Protein AF-0000000078683415 (afdb_homodimer)

Sequence (882 aa):
EMSQSQQKCIANFALLCCLAVLVALIFSSINIWGDVEDDVTEENCSTDCRMELVENIPDHLSFHADSRPHLPLSAGFHTLLDQARYSVEVVSPVWDLNAWDVEAKQQGQLLFQRLLRLASRGVKLKIVSGLTNSAELRTLAEHDADIHFVNMTALTRGGLHSSFWIVDRRHVYIGSADMDWRSLSKRKELGVTVFNCSCLALDLHRVFLFYWQLHDKDYIPSIWSKRVTALYGRHDGLELQLNSSQAVAYVSTSPELFCPKYRTKDLDAIHQVIQGAKTFIFISVTDYLPLLSWPYRGSTVTRYWSPIDEMIREAAVLRGIRVRLLISFWRKTHPLTFNFVTSLTSLCTQLINCSIEVRFFSHKEHSDHLQHRLNHNKYMVTDNAFYIGNHNWVGSDFAISAGVGLVVQMKNSVPKGAATILEHVRAAFERDWRSRYAKSLEMSQSQQKCIANFALLCCLAVLVALIFSSINIWGDVEDDVTEENCSTDCRMELVENIPDHLSFHADSRPHLPLSAGFHTLLDQARYSVEVVSPVWDLNAWDVEAKQQGQLLFQRLLRLASRGVKLKIVSGLTNSAELRTLAEHDADIHFVNMTALTRGGLHSSFWIVDRRHVYIGSADMDWRSLSKRKELGVTVFNCSCLALDLHRVFLFYWQLHDKDYIPSIWSKRVTALYGRHDGLELQLNSSQAVAYVSTSPELFCPKYRTKDLDAIHQVIQGAKTFIFISVTDYLPLLSWPYRGSTVTRYWSPIDEMIREAAVLRGIRVRLLISFWRKTHPLTFNFVTSLTSLCTQLINCSIEVRFFSHKEHSDHLQHRLNHNKYMVTDNAFYIGNHNWVGSDFAISAGVGLVVQMKNSVPKGAATILEHVRAAFERDWRSRYAKSL

Secondary structure (DSSP, 8-state):
-HHHHHHHHHHHHHHHHHHHHHHHHHHHH---------S--TTT---EEEEEEEEE--TT----TT----EEHHHHHHHHHHH-SSEEEEE-S-EE---SSHHHHHHHHHHHHHHHTTGGGT-EEEEEEES---HHHHHHHHTT-EEEEE-HHHHHS--B---EEEETTTEEEEES--EEHHHHHTSBEEEEEEES-HHHHHHHHHHHHHHHHTTT-SS--SS--GGGS-S--SSS-EEEEETTEEEEEEEEEESGGG--TTPEEHHHHHHHHHHH-SSEEEEEES-EE-EEEEEETTEEEEEE--HHHHHHHHHHHHH--EEEEEEE--TT--THHHHHHHHHHHTTTT-TT-EEEEEEE----SSS-GGG--B---EEEESSEEEEES--EEHHHHHHSBEEEEEEEE-S---SSSPPHHHHHHHHHHHHHHSTTEE--/-HHHHHHHHHHHHHHHHHHHHHHHHHHHH---------S--TTT---EEEEEEEEE--TT----TTPPP-EEHHHHHHHHHHH-SSEEEEE-S-EE---SSHHHHHHHHHHHHHHHTTGGGT-EEEEEEES---HHHHHHHHTT-EEEEE-HHHHHS--B---EEEETTTEEEEES--EEHHHHHTSBEEEEEEES-HHHHHHHHHHHHHHHHTTT-SS--SS--GGGS-S--SSS-EEEEETTEEEEEEEEEESGGG--TTPEEHHHHHHHHHHH-SSEEEEEES-EE-EEEEEETTEEEEEE--HHHHHHHHHHHHH--EEEEEEE--TT--THHHHHHHHHHHTTTT-TT-EEEEEEE----SSS-GGG--B---EEEESSEEEEES--EEHHHHHHSBEEEEEEEE-S---SSSPPHHHHHHHHHHHHHHSTTEE--

InterPro domains:
  IPR001736 Phospholipase D/Transphosphatidylase [PS50035] (156-183)
  IPR001736 Phospholipase D/Transphosphatidylase [PS50035] (371-397)
  IPR001736 Phospholipase D/Transphosphatidylase [SM00155] (156-183)
  IPR001736 Phospholipase D/Transphosphatidylase [SM00155] (371-397)
  IPR032803 PLD3/4-like, PLD-like domain [PF13918] (183-362)
  IPR050874 Diverse function phospholipase D-related protein [PTHR10185] (5-441)

Nearest PDB structures (foldseek):
  8v5t-assembly2_B  TM=9.245E-01  e=2.933E-50  Homo sapiens
  8q1x-assembly1_A  TM=9.276E-01  e=4.994E-50  Homo sapiens
  8v05-assembly1_A-2  TM=9.082E-01  e=2.764E-50  Mus musculus
  8q1x-assembly1_B  TM=9.225E-01  e=2.616E-49  Homo sapiens
  8v08-assembly1_A  TM=9.409E-01  e=1.167E-44  Homo sapiens

Foldseek 3Di:
DVVVVVVVVVVVVVVVVVVVVVVVVVVLVPPPPPPVADPDDLVPAAQAKEKFKEKADAPVDDFPPPFPDHHHPLNLLVVLLVVAQAEKEKEFADAALQDPDVVLNPSSVVSLVSLLCCVVNNYAYEYEYEDDDDPSVVSSVVSRHHYFYAHLCLEFNAGALATKMAGSLAKMKGWQDGSHSLRRHQEIIIIMIMGRGNNQSQQVVLLSVLSRVNGPHNYQDPDDRPSNAGPADDVRFDWHNYPPFTKTKHKAKDDPSSAPHRHHAPLVLLLSQLVPFQAAKEWEAAAAAQKAWGDDPNDIDIDGHCSVVVSLQCCQQVRLHAYEYEYEDAPPHDPCRVVSLVVSQCSCPPPPSGHYAYWYFADPDDDDPRPSYTHHGGKMAHPFKIKHKHDGNYPNCRHRYIMMMMIMGTDPPDPPDDDGSSNSVVSVRVSRCPDPRIGGD/DVVVVVVVVVVVVVVVVVVVVVVVVVVLVPPPPPPVADPDDLVPAAQAKEKFKEKADAPVDDFPPPFPDHHHPLVLLVVLLVVAQAEKEKEFADAALQDPDVVLNVSSVVSLVSLLCCVVNNYAYEYEYEDDDDPSVVSSVVSRHHYFYAHLCLEFNAGALATKMAGSLAKMKGWQDGSHSLRRHQEIIIIMIMGRGNNQSQQVVLLSVLSRVNGPHNYQDPDDRPSNAGPADDVRFDWHNYPPFTKTKHKAKDDPSSAPHRHHAPLNLLLSQLVPFQAAKEWEAAAAAQKAWGDDPNDIDIDGHCSVVVSLQCCQQVRLHAYEYEYEDAPPHDPCRVVSLVVSQCSCVPPDSGHYAYWYFADPDDDDPRHSYTHHGGKMAHPFKIKHKHDGNYPNCRHRYIMMMMIMGTDPPDPPDDDGSSNSVVSVRVSRCPGPRIGGD

Organism: Tetraodon nigroviridis (NCBI:txid99883)

Solvent-accessible surface area (backbone atoms only — not comparable to full-atom values): 44841 Å² total; per-residue (Å²): 115,70,68,61,50,51,50,48,50,50,48,49,49,49,49,47,52,49,47,51,49,48,48,52,51,45,56,69,61,50,73,66,74,70,65,84,66,73,91,66,41,92,87,68,38,38,44,63,24,41,64,42,64,24,31,20,72,24,84,86,62,80,68,70,81,85,56,70,89,70,43,44,37,62,56,52,54,51,52,49,57,70,66,46,63,50,30,38,39,38,36,24,48,45,58,44,28,74,48,89,52,74,86,50,16,54,62,18,39,52,52,48,51,54,60,53,46,29,48,82,68,60,21,45,40,37,36,41,28,33,84,69,91,36,70,56,57,54,53,34,41,76,48,69,31,48,75,37,38,33,42,31,51,63,58,54,66,30,43,52,45,29,22,36,38,34,29,58,48,21,24,34,36,45,19,36,45,46,45,31,17,48,35,61,38,38,18,29,22,39,34,36,39,34,39,51,22,20,47,60,22,47,41,52,44,16,54,49,48,47,54,54,69,34,39,86,37,63,67,75,78,91,73,77,62,77,72,40,38,42,77,30,14,88,90,49,46,41,72,30,38,46,65,83,29,45,30,36,33,34,54,22,23,21,14,73,93,62,35,48,62,66,35,27,39,37,68,58,51,52,48,50,54,60,70,66,36,75,55,30,43,39,35,35,24,33,44,59,36,58,35,30,60,46,82,50,94,96,39,78,46,75,45,73,34,50,69,68,59,49,51,52,49,32,40,16,70,76,64,42,20,36,32,40,39,41,30,29,54,56,94,80,54,59,77,61,34,59,22,54,51,44,16,57,37,37,41,32,56,94,40,82,67,29,38,53,46,62,30,34,37,39,72,76,73,86,65,88,77,64,79,54,60,40,50,44,30,20,37,36,35,40,77,49,33,35,38,41,20,34,48,45,58,28,31,34,43,53,64,31,9,33,29,41,29,39,39,41,34,56,44,90,58,69,62,98,70,77,83,48,70,66,52,51,54,46,49,54,49,51,53,51,60,70,31,92,40,31,40,68,128,115,68,67,62,50,50,52,47,50,49,47,48,48,48,49,48,50,49,47,51,51,46,46,52,49,45,56,67,62,52,72,68,74,69,65,83,66,73,89,67,42,92,88,67,38,38,45,63,23,41,64,44,65,23,32,20,72,23,84,86,63,80,68,70,82,86,54,70,86,71,42,46,37,64,56,51,54,50,54,50,57,70,67,46,63,51,30,38,40,37,36,23,49,44,58,45,29,71,46,89,53,74,87,49,17,54,62,18,40,51,52,49,51,54,61,53,46,30,46,82,68,60,22,44,38,38,37,39,29,32,83,69,92,36,71,57,57,54,53,34,41,75,49,68,31,48,75,34,37,34,42,33,52,63,58,56,65,30,46,52,46,30,22,38,38,35,29,57,49,21,24,34,36,46,20,34,44,44,46,32,17,46,36,62,38,37,18,28,21,38,34,37,38,35,40,52,22,19,47,60,22,48,41,52,45,16,54,50,50,49,54,54,69,34,40,87,36,63,65,78,78,92,72,77,61,77,72,40,37,42,77,30,15,88,90,48,49,41,71,29,38,45,64,84,28,44,32,36,33,34,52,23,24,21,14,72,93,62,38,48,63,66,35,26,40,37,67,57,50,51,48,49,54,59,69,67,37,74,55,31,42,40,36,35,26,34,44,59,37,59,35,30,61,44,81,50,94,95,38,76,45,74,44,74,33,50,69,68,59,49,52,52,49,33,39,16,69,77,63,42,20,36,34,40,38,38,29,31,55,56,94,80,53,58,77,62,33,58,23,54,51,44,15,56,38,36,41,32,56,95,38,82,68,28,40,53,46,62,31,33,36,39,72,77,72,86,66,88,76,65,78,53,61,40,49,45,30,19,36,35,35,40,77,48,33,36,38,41,21,33,49,45,58,28,31,34,43,53,62,32,10,33,28,42,28,40,40,42,35,57,46,90,58,71,61,97,71,76,82,48,69,67,53,52,54,46,47,53,48,51,52,52,58,70,31,92,40,31,39,69,129

pLDDT: mean 89.01, std 15.54, range [34.66, 98.94]

Structure (mmCIF, N/CA/C/O backbone):
data_AF-0000000078683415-model_v1
#
loop_
_entity.id
_entity.type
_entity.pdbx_description
1 polymer 'Phospholipase D family member 5'
#
loop_
_atom_site.group_PDB
_atom_site.id
_atom_site.type_symbol
_atom_site.label_atom_id
_atom_site.label_alt_id
_atom_site.label_comp_id
_atom_site.label_asym_id
_atom_site.label_entity_id
_atom_site.label_seq_id
_atom_site.pdbx_PDB_ins_code
_atom_site.Cartn_x
_atom_site.Cartn_y
_atom_site.Cartn_z
_atom_site.occupancy
_atom_site.B_iso_or_equiv
_atom_site.auth_seq_id
_atom_site.auth_comp_id
_atom_site.auth_asym_id
_atom_site.auth_atom_id
_atom_site.pdbx_PDB_model_num
ATOM 1 N N . GLU A 1 1 ? 38.125 -17.031 50.031 1 45.41 1 GLU A N 1
ATOM 2 C CA . GLU A 1 1 ? 38.188 -15.586 50.219 1 45.41 1 GLU A CA 1
ATOM 3 C C . GLU A 1 1 ? 37.969 -14.867 48.875 1 45.41 1 GLU A C 1
ATOM 5 O O . GLU A 1 1 ? 37.312 -13.836 48.844 1 45.41 1 GLU A O 1
ATOM 10 N N . MET A 1 2 ? 38.375 -15.5 47.781 1 55.16 2 MET A N 1
ATOM 11 C CA . MET A 1 2 ? 38.344 -14.891 46.469 1 55.16 2 MET A CA 1
ATOM 12 C C . MET A 1 2 ? 36.938 -14.961 45.875 1 55.16 2 MET A C 1
ATOM 14 O O . MET A 1 2 ? 36.5 -14.047 45.156 1 55.16 2 MET A O 1
ATOM 18 N N . SER A 1 3 ? 36.156 -16 46.312 1 60.22 3 SER A N 1
ATOM 19 C CA . SER A 1 3 ? 34.812 -16.203 45.75 1 60.22 3 SER A CA 1
ATOM 20 C C . SER A 1 3 ? 33.812 -15.234 46.406 1 60.22 3 SER A C 1
ATOM 22 O O . SER A 1 3 ? 32.938 -14.711 45.719 1 60.22 3 SER A O 1
ATOM 24 N N . GLN A 1 4 ? 34.094 -14.906 47.625 1 60.31 4 GLN A N 1
ATOM 25 C CA . GLN A 1 4 ? 33.188 -14 48.344 1 60.31 4 GLN A CA 1
ATOM 26 C C . GLN A 1 4 ? 33.438 -12.555 47.906 1 60.31 4 GLN A C 1
ATOM 28 O O . GLN A 1 4 ? 32.469 -11.781 47.781 1 60.31 4 GLN A O 1
ATOM 33 N N . SER A 1 5 ? 34.688 -12.281 47.5 1 60.47 5 SER A N 1
ATOM 34 C CA . SER A 1 5 ? 35.031 -10.938 47.062 1 60.47 5 SER A CA 1
ATOM 35 C C . SER A 1 5 ? 34.438 -10.641 45.688 1 60.47 5 SER A C 1
ATOM 37 O O . SER A 1 5 ? 33.969 -9.531 45.438 1 60.47 5 SER A O 1
ATOM 39 N N . GLN A 1 6 ? 34.406 -11.734 44.906 1 60.62 6 GLN A N 1
ATOM 40 C CA . GLN A 1 6 ? 33.875 -11.555 43.562 1 60.62 6 GLN A CA 1
ATOM 41 C C . GLN A 1 6 ? 32.375 -11.352 43.594 1 60.62 6 GLN A C 1
ATOM 43 O O . GLN A 1 6 ? 31.828 -10.508 42.875 1 60.62 6 GLN A O 1
ATOM 48 N N . GLN A 1 7 ? 31.766 -12.031 44.562 1 59.84 7 GLN A N 1
ATOM 49 C CA . GLN A 1 7 ? 30.328 -11.898 44.688 1 59.84 7 GLN A CA 1
ATOM 50 C C . GLN A 1 7 ? 29.938 -10.523 45.219 1 59.84 7 GLN A C 1
ATOM 52 O O . GLN A 1 7 ? 28.938 -9.938 44.812 1 59.84 7 GLN A O 1
ATOM 57 N N . LYS A 1 8 ? 30.734 -9.984 46 1 62.97 8 LYS A N 1
ATOM 58 C CA . LYS A 1 8 ? 30.5 -8.664 46.562 1 62.97 8 LYS A CA 1
ATOM 59 C C . LYS A 1 8 ? 30.766 -7.566 45.562 1 62.97 8 LYS A C 1
ATOM 61 O O . LYS A 1 8 ? 30.031 -6.582 45.5 1 62.97 8 LYS A O 1
ATOM 66 N N . CYS A 1 9 ? 31.766 -7.852 44.719 1 60.22 9 CYS A N 1
ATOM 67 C CA . CYS A 1 9 ? 32.062 -6.902 43.625 1 60.22 9 CYS A CA 1
ATOM 68 C C . CYS A 1 9 ? 30.938 -6.871 42.625 1 60.22 9 CYS A C 1
ATOM 70 O O . CYS A 1 9 ? 30.547 -5.801 42.125 1 60.22 9 CYS A O 1
ATOM 72 N N . ILE A 1 10 ? 30.344 -8.039 42.406 1 61 10 ILE A N 1
ATOM 73 C CA . ILE A 1 10 ? 29.25 -8.117 41.438 1 61 10 ILE A CA 1
ATOM 74 C C . ILE A 1 10 ? 28 -7.5 42.062 1 61 10 ILE A C 1
ATOM 76 O O . ILE A 1 10 ? 27.281 -6.754 41.375 1 61 10 ILE A O 1
ATOM 80 N N . ALA A 1 11 ? 27.859 -7.668 43.344 1 64.75 11 ALA A N 1
ATOM 81 C CA . ALA A 1 11 ? 26.688 -7.109 44.031 1 64.75 11 ALA A CA 1
ATOM 82 C C . ALA A 1 11 ? 26.797 -5.59 44.125 1 64.75 11 ALA A C 1
ATOM 84 O O . ALA A 1 11 ? 25.812 -4.875 43.938 1 64.75 11 ALA A O 1
ATOM 85 N N . ASN A 1 12 ? 27.984 -5.191 44.375 1 64.31 12 ASN A N 1
ATOM 86 C CA . ASN A 1 12 ? 28.203 -3.752 44.438 1 64.31 12 ASN A CA 1
ATOM 87 C C . ASN A 1 12 ? 28.094 -3.109 43.062 1 64.31 12 ASN A C 1
ATOM 89 O O . ASN A 1 12 ? 27.547 -2.014 42.938 1 64.31 12 ASN A O 1
ATOM 93 N N . PHE A 1 13 ? 28.562 -3.854 42.125 1 64.12 13 PHE A N 1
ATOM 94 C CA . PHE A 1 13 ? 28.438 -3.355 40.75 1 64.12 13 PHE A CA 1
ATOM 95 C C . PHE A 1 13 ? 26.984 -3.352 40.312 1 64.12 13 PHE A C 1
ATOM 97 O O . PHE A 1 13 ? 26.531 -2.412 39.656 1 64.12 13 PHE A O 1
ATOM 104 N N . ALA A 1 14 ? 26.266 -4.367 40.75 1 64.31 14 ALA A N 1
ATOM 105 C CA . ALA A 1 14 ? 24.828 -4.41 40.469 1 64.31 14 ALA A CA 1
ATOM 106 C C . ALA A 1 14 ? 24.094 -3.297 41.188 1 64.31 14 ALA A C 1
ATOM 108 O O . ALA A 1 14 ? 23.203 -2.65 40.625 1 64.31 14 ALA A O 1
ATOM 109 N N . LEU A 1 15 ? 24.562 -3.072 42.406 1 64.06 15 LEU A N 1
ATOM 110 C CA . LEU A 1 15 ? 23.953 -2.01 43.219 1 64.06 15 LEU A CA 1
ATOM 111 C C . LEU A 1 15 ? 24.297 -0.639 42.625 1 64.06 15 LEU A C 1
ATOM 113 O O . LEU A 1 15 ? 23.453 0.249 42.594 1 64.06 15 LEU A O 1
ATOM 117 N N . LEU A 1 16 ? 25.453 -0.543 42.125 1 62.69 16 LEU A N 1
ATOM 118 C CA . LEU A 1 16 ? 25.875 0.704 41.469 1 62.69 16 LEU A CA 1
ATOM 119 C C . LEU A 1 16 ? 25.156 0.899 40.156 1 62.69 16 LEU A C 1
ATOM 121 O O . LEU A 1 16 ? 24.766 2.016 39.812 1 62.69 16 LEU A O 1
ATOM 125 N N . CYS A 1 17 ? 24.969 -0.184 39.469 1 61.31 17 CYS A N 1
ATOM 126 C CA . CYS A 1 17 ? 24.219 -0.103 38.219 1 61.31 17 CYS A CA 1
ATOM 127 C C . CYS A 1 17 ? 22.75 0.197 38.469 1 61.31 17 CYS A C 1
ATOM 129 O O . CYS A 1 17 ? 22.141 1.005 37.781 1 61.31 17 CYS A O 1
ATOM 131 N N . CYS A 1 18 ? 22.219 -0.317 39.531 1 61.03 18 CYS A N 1
ATOM 132 C CA . CYS A 1 18 ? 20.844 -0.033 39.938 1 61.03 18 CYS A CA 1
ATOM 133 C C . CYS A 1 18 ? 20.719 1.398 40.438 1 61.03 18 CYS A C 1
ATOM 135 O O . CYS A 1 18 ? 19.719 2.074 40.156 1 61.03 18 CYS A O 1
ATOM 137 N N . LEU A 1 19 ? 21.688 1.895 41.125 1 59.16 19 LEU A N 1
ATOM 138 C CA . LEU A 1 19 ? 21.688 3.275 41.594 1 59.16 19 LEU A CA 1
ATOM 139 C C . LEU A 1 19 ? 21.859 4.246 40.438 1 59.16 19 LEU A C 1
ATOM 141 O O . LEU A 1 19 ? 21.219 5.297 40.375 1 59.16 19 LEU A O 1
ATOM 145 N N . ALA A 1 20 ? 22.703 3.895 39.5 1 57.56 20 ALA A N 1
ATOM 146 C CA . ALA A 1 20 ? 22.859 4.73 38.312 1 57.56 20 ALA A CA 1
ATOM 147 C C . ALA A 1 20 ? 21.578 4.77 37.469 1 57.56 20 ALA A C 1
ATOM 149 O O . ALA A 1 20 ? 21.188 5.828 36.969 1 57.56 20 ALA A O 1
ATOM 150 N N . VAL A 1 21 ? 20.875 3.66 37.406 1 58.16 21 VAL A N 1
ATOM 151 C CA . VAL A 1 21 ? 19.578 3.613 36.75 1 58.16 21 VAL A CA 1
ATOM 152 C C . VAL A 1 21 ? 18.562 4.41 37.531 1 58.16 21 VAL A C 1
ATOM 154 O O . VAL A 1 21 ? 17.75 5.156 36.969 1 58.16 21 VAL A O 1
ATOM 157 N N . LEU A 1 22 ? 18.609 4.34 38.812 1 55.78 22 LEU A N 1
ATOM 158 C CA . LEU A 1 22 ? 17.703 5.09 39.688 1 55.78 22 LEU A CA 1
ATOM 159 C C . LEU A 1 22 ? 18 6.586 39.594 1 55.78 22 LEU A C 1
ATOM 161 O O . LEU A 1 22 ? 17.062 7.398 39.531 1 55.78 22 LEU A O 1
ATOM 165 N N . VAL A 1 23 ? 19.234 6.961 39.656 1 53.22 23 VAL A N 1
ATOM 166 C CA . VAL A 1 23 ? 19.609 8.367 39.531 1 53.22 23 VAL A CA 1
ATOM 167 C C . VAL A 1 23 ? 19.219 8.875 38.156 1 53.22 23 VAL A C 1
ATOM 169 O O . VAL A 1 23 ? 18.688 9.977 38 1 53.22 23 VAL A O 1
ATOM 172 N N . ALA A 1 24 ? 19.453 8.07 37.125 1 51.38 24 ALA A N 1
ATOM 173 C CA . ALA A 1 24 ? 19.047 8.438 35.75 1 51.38 24 ALA A CA 1
ATOM 174 C C . ALA A 1 24 ? 17.531 8.57 35.656 1 51.38 24 ALA A C 1
ATOM 176 O O . ALA A 1 24 ? 17.016 9.492 35 1 51.38 24 ALA A O 1
ATOM 177 N N . LEU A 1 25 ? 16.844 7.707 36.375 1 49.69 25 LEU A N 1
ATOM 178 C CA . LEU A 1 25 ? 15.398 7.805 36.438 1 49.69 25 LEU A CA 1
ATOM 179 C C . LEU A 1 25 ? 14.977 9.023 37.25 1 49.69 25 LEU A C 1
ATOM 181 O O . LEU A 1 25 ? 14.016 9.711 36.906 1 49.69 25 LEU A O 1
ATOM 185 N N . ILE A 1 26 ? 15.688 9.266 38.375 1 46.5 26 ILE A N 1
ATOM 186 C CA . ILE A 1 26 ? 15.391 10.422 39.188 1 46.5 26 ILE A CA 1
ATOM 187 C C . ILE A 1 26 ? 15.727 11.711 38.438 1 46.5 26 ILE A C 1
ATOM 189 O O . ILE A 1 26 ? 14.945 12.664 38.469 1 46.5 26 ILE A O 1
ATOM 193 N N . PHE A 1 27 ? 16.922 11.758 37.906 1 42.75 27 PHE A N 1
ATOM 194 C CA . PHE A 1 27 ? 17.281 12.945 37.156 1 42.75 27 PHE A CA 1
ATOM 195 C C . PHE A 1 27 ? 16.375 13.109 35.938 1 42.75 27 PHE A C 1
ATOM 197 O O . PHE A 1 27 ? 16.078 14.227 35.531 1 42.75 27 PHE A O 1
ATOM 204 N N . SER A 1 28 ? 15.984 12.023 35.344 1 42.22 28 SER A N 1
ATOM 205 C CA . SER A 1 28 ? 14.992 12.141 34.281 1 42.22 28 SER A CA 1
ATOM 206 C C . SER A 1 28 ? 13.664 12.664 34.812 1 42.22 28 SER A C 1
ATOM 208 O O . SER A 1 28 ? 12.898 13.297 34.094 1 42.22 28 SER A O 1
ATOM 210 N N . SER A 1 29 ? 13.367 12.289 36.062 1 41.09 29 SER A N 1
ATOM 211 C CA . SER A 1 29 ? 12.133 12.789 36.656 1 41.09 29 SER A CA 1
ATOM 212 C C . SER A 1 29 ? 12.305 14.203 37.188 1 41.09 29 SER A C 1
ATOM 214 O O . SER A 1 29 ? 11.32 14.883 37.5 1 41.09 29 SER A O 1
ATOM 216 N N . ILE A 1 30 ? 13.469 14.531 37.688 1 37.03 30 ILE A N 1
ATOM 217 C CA . ILE A 1 30 ? 13.617 15.859 38.281 1 37.03 30 ILE A CA 1
ATOM 218 C C . ILE A 1 30 ? 13.562 16.922 37.188 1 37.03 30 ILE A C 1
ATOM 220 O O . ILE A 1 30 ? 14.414 16.938 36.281 1 37.03 30 ILE A O 1
ATOM 224 N N . ASN A 1 31 ? 12.461 17.391 36.875 1 36.84 31 ASN A N 1
ATOM 225 C CA . ASN A 1 31 ? 12.211 18.656 36.188 1 36.84 31 ASN A CA 1
ATOM 226 C C . ASN A 1 31 ? 13.031 19.797 36.812 1 36.84 31 ASN A C 1
ATOM 228 O O . ASN A 1 31 ? 12.578 20.469 37.719 1 36.84 31 ASN A O 1
ATOM 232 N N . ILE A 1 32 ? 14.305 19.734 37.031 1 34.66 32 ILE A N 1
ATOM 233 C CA . ILE A 1 32 ? 15.062 20.844 37.594 1 34.66 32 ILE A CA 1
ATOM 234 C C . ILE A 1 32 ? 14.781 22.125 36.812 1 34.66 32 ILE A C 1
ATOM 236 O O . ILE A 1 32 ? 15.336 23.172 37.125 1 34.66 32 ILE A O 1
ATOM 240 N N . TRP A 1 33 ? 14.617 21.953 35.5 1 36.22 33 TRP A N 1
ATOM 241 C CA . TRP A 1 33 ? 14.484 23.297 34.938 1 36.22 33 TRP A CA 1
ATOM 242 C C . TRP A 1 33 ? 13.344 24.062 35.625 1 36.22 33 TRP A C 1
ATOM 244 O O . TRP A 1 33 ? 12.203 23.594 35.656 1 36.22 33 TRP A O 1
ATOM 254 N N . GLY A 1 34 ? 13.578 24.719 36.781 1 36.75 34 GLY A N 1
ATOM 255 C CA . GLY A 1 34 ? 12.828 25.797 37.406 1 36.75 34 GLY A CA 1
ATOM 256 C C . GLY A 1 34 ? 12.094 26.672 36.406 1 36.75 34 GLY A C 1
ATOM 257 O O . GLY A 1 34 ? 12.07 27.891 36.531 1 36.75 34 GLY A O 1
ATOM 258 N N . ASP A 1 35 ? 12 26.297 35.156 1 40.69 35 ASP A N 1
ATOM 259 C CA . ASP A 1 35 ? 11.258 27.344 34.438 1 40.69 35 ASP A CA 1
ATOM 260 C C . ASP A 1 35 ? 9.977 27.688 35.188 1 40.69 35 ASP A C 1
ATOM 262 O O . ASP A 1 35 ? 9.25 26.812 35.656 1 40.69 35 ASP A O 1
ATOM 266 N N . VAL A 1 36 ? 9.953 28.703 35.938 1 42 36 VAL A N 1
ATOM 267 C CA . VAL A 1 36 ? 8.742 29.359 36.406 1 42 36 VAL A CA 1
ATOM 268 C C . VAL A 1 36 ? 7.562 29 35.5 1 42 36 VAL A C 1
ATOM 270 O O . VAL A 1 36 ? 7.039 29.859 34.781 1 42 36 VAL A O 1
ATOM 273 N N . GLU A 1 37 ? 7.633 28.109 34.562 1 45.75 37 GLU A N 1
ATOM 274 C CA . GLU A 1 37 ? 6.504 27.984 33.656 1 45.75 37 GLU A CA 1
ATOM 275 C C . GLU A 1 37 ? 5.199 27.766 34.406 1 45.75 37 GLU A C 1
ATOM 277 O O . GLU A 1 37 ? 5.203 27.266 35.531 1 45.75 37 GLU A O 1
ATOM 282 N N . ASP A 1 38 ? 4.047 28.141 33.688 1 53.72 38 ASP A N 1
ATOM 283 C CA . ASP A 1 38 ? 2.602 28.266 33.844 1 53.72 38 ASP A CA 1
ATOM 284 C C . ASP A 1 38 ? 2.008 27 34.438 1 53.72 38 ASP A C 1
ATOM 286 O O . ASP A 1 38 ? 2.516 25.891 34.188 1 53.72 38 ASP A O 1
ATOM 290 N N . ASP A 1 39 ? 1.313 27.172 35.469 1 71.62 39 ASP A N 1
ATOM 291 C CA . ASP A 1 39 ? 0.393 26.453 36.344 1 71.62 39 ASP A CA 1
ATOM 292 C C . ASP A 1 39 ? -0.544 25.562 35.562 1 71.62 39 ASP A C 1
ATOM 294 O O . ASP A 1 39 ? -1.568 25.109 36.062 1 71.62 39 ASP A O 1
ATOM 298 N N . VAL A 1 40 ? -0.24 25.484 34.188 1 84.38 40 VAL A N 1
ATOM 299 C CA . VAL A 1 40 ? -1.185 24.641 33.469 1 84.38 40 VAL A CA 1
ATOM 300 C C . VAL A 1 40 ? -0.715 23.188 33.5 1 84.38 40 VAL A C 1
ATOM 302 O O . VAL A 1 40 ? 0.435 22.891 33.156 1 84.38 40 VAL A O 1
ATOM 305 N N . THR A 1 41 ? -1.5 22.328 34 1 87.69 41 THR A N 1
ATOM 306 C CA . THR A 1 41 ? -1.243 20.906 34.062 1 87.69 41 THR A CA 1
ATOM 307 C C . THR A 1 41 ? -2.365 20.109 33.406 1 87.69 41 THR A C 1
ATOM 309 O O . THR A 1 41 ? -3.355 20.703 32.938 1 87.69 41 THR A O 1
ATOM 312 N N . GLU A 1 42 ? -2.156 18.859 33.281 1 89.25 42 GLU A N 1
ATOM 313 C CA . GLU A 1 42 ? -3.16 17.984 32.688 1 89.25 42 GLU A CA 1
ATOM 314 C C . GLU A 1 42 ? -4.461 18.016 33.5 1 89.25 42 GLU A C 1
ATOM 316 O O . GLU A 1 42 ? -5.547 17.859 32.938 1 89.25 42 GLU A O 1
ATOM 321 N N . GLU A 1 43 ? -4.348 18.312 34.75 1 89.62 43 GLU A N 1
ATOM 322 C CA . GLU A 1 43 ? -5.492 18.25 35.625 1 89.62 43 GLU A CA 1
ATOM 323 C C . GLU A 1 43 ? -6.285 19.562 35.594 1 89.62 43 GLU A C 1
ATOM 325 O O . GLU A 1 43 ? -7.496 19.562 35.844 1 89.62 43 GLU A O 1
ATOM 330 N N . ASN A 1 44 ? -5.625 20.641 35.25 1 92.31 44 ASN A N 1
ATOM 331 C CA . ASN A 1 44 ? -6.309 21.922 35.344 1 92.31 44 ASN A CA 1
ATOM 332 C C . ASN A 1 44 ? -6.406 22.625 34 1 92.31 44 ASN A C 1
ATOM 334 O O . ASN A 1 44 ? -6.762 23.797 33.906 1 92.31 44 ASN A O 1
ATOM 338 N N . CYS A 1 45 ? -6.117 21.922 32.969 1 94 45 CYS A N 1
ATOM 339 C CA . CYS A 1 45 ? -6.148 22.547 31.656 1 94 45 CYS A CA 1
ATOM 340 C C . CYS A 1 45 ? -7.582 22.781 31.203 1 94 45 CYS A C 1
ATOM 342 O O . CYS A 1 45 ? -8.508 22.125 31.688 1 94 45 CYS A O 1
ATOM 344 N N . SER A 1 46 ? -7.699 23.766 30.297 1 95.44 46 SER A N 1
ATOM 345 C CA . SER A 1 46 ? -9.016 24.172 29.828 1 95.44 46 SER A CA 1
ATOM 346 C C . SER A 1 46 ? -9.352 23.484 28.5 1 95.44 46 SER A C 1
ATOM 348 O O . SER A 1 46 ? -8.484 23.312 27.641 1 95.44 46 SER A O 1
ATOM 350 N N . THR A 1 47 ? -10.711 23.125 28.391 1 95.62 47 THR A N 1
ATOM 351 C CA . THR A 1 47 ? -11.203 22.5 27.172 1 95.62 47 THR A CA 1
ATOM 352 C C . THR A 1 47 ? -12.273 23.375 26.516 1 95.62 47 THR A C 1
ATOM 354 O O . THR A 1 47 ? -13 22.922 25.625 1 95.62 47 THR A O 1
ATOM 357 N N . ASP A 1 48 ? -12.453 24.609 27.031 1 96.88 48 ASP A N 1
ATOM 358 C CA . ASP A 1 48 ? -13.312 25.594 26.375 1 96.88 48 ASP A CA 1
ATOM 359 C C . ASP A 1 48 ? -12.508 26.469 25.422 1 96.88 48 ASP A C 1
ATOM 361 O O . ASP A 1 48 ? -11.938 27.484 25.812 1 96.88 48 ASP A O 1
ATOM 365 N N . CYS A 1 49 ? -12.586 26.078 24.172 1 97.75 49 CYS A N 1
ATOM 366 C CA . CYS A 1 49 ? -11.633 26.578 23.203 1 97.75 49 CYS A CA 1
ATOM 367 C C . CYS A 1 49 ? -12.32 27.469 22.172 1 97.75 49 CYS A C 1
ATOM 369 O O . CYS A 1 49 ? -13.469 27.234 21.812 1 97.75 49 CYS A O 1
ATOM 371 N N . ARG A 1 50 ? -11.656 28.484 21.781 1 97.19 50 ARG A N 1
ATOM 372 C CA . ARG A 1 50 ? -12.062 29.312 20.641 1 97.19 50 ARG A CA 1
ATOM 373 C C . ARG A 1 50 ? -11.109 29.156 19.469 1 97.19 50 ARG A C 1
ATOM 375 O O . ARG A 1 50 ? -9.922 29.453 19.578 1 97.19 50 ARG A O 1
ATOM 382 N N . MET A 1 51 ? -11.656 28.688 18.391 1 96.69 51 MET A N 1
ATOM 383 C CA . MET A 1 51 ? -10.844 28.438 17.203 1 96.69 51 MET A CA 1
ATOM 384 C C . MET A 1 51 ? -11.273 29.328 16.062 1 96.69 51 MET A C 1
ATOM 386 O O . MET A 1 51 ? -12.469 29.562 15.852 1 96.69 51 MET A O 1
ATOM 390 N N . GLU A 1 52 ? -10.289 29.891 15.383 1 96.44 52 GLU A N 1
ATOM 391 C CA . GLU A 1 52 ? -10.539 30.734 14.219 1 96.44 52 GLU A CA 1
ATOM 392 C C . GLU A 1 52 ? -9.68 30.328 13.031 1 96.44 52 GLU A C 1
ATOM 394 O O . GLU A 1 52 ? -8.508 29.984 13.195 1 96.44 52 GLU A O 1
ATOM 399 N N . LEU A 1 53 ? -10.359 30.281 11.891 1 97.12 53 LEU A N 1
ATOM 400 C CA . LEU A 1 53 ? -9.617 30.062 10.648 1 97.12 53 LEU A CA 1
ATOM 401 C C . LEU A 1 53 ? -8.867 31.312 10.227 1 97.12 53 LEU A C 1
ATOM 403 O O . LEU A 1 53 ? -9.438 32.406 10.203 1 97.12 53 LEU A O 1
ATOM 407 N N . VAL A 1 54 ? -7.578 31.188 9.969 1 97.81 54 VAL A N 1
ATOM 408 C CA . VAL A 1 54 ? -6.77 32.312 9.5 1 97.81 54 VAL A CA 1
ATOM 409 C C . VAL A 1 54 ? -6.168 31.984 8.133 1 97.81 54 VAL A C 1
ATOM 411 O O . VAL A 1 54 ? -5.762 30.844 7.887 1 97.81 54 VAL A O 1
ATOM 414 N N . GLU A 1 55 ? -6.203 33 7.227 1 96.62 55 GLU A N 1
ATOM 415 C CA . GLU A 1 55 ? -5.707 32.781 5.867 1 96.62 55 GLU A CA 1
ATOM 416 C C . GLU A 1 55 ? -4.871 33.969 5.402 1 96.62 55 GLU A C 1
ATOM 418 O O . GLU A 1 55 ? -5.094 35.094 5.84 1 96.62 55 GLU A O 1
ATOM 423 N N . ASN A 1 56 ? -3.889 33.656 4.738 1 94.88 56 ASN A N 1
ATOM 424 C CA . ASN A 1 56 ? -3.316 34.688 3.877 1 94.88 56 ASN A CA 1
ATOM 425 C C . ASN A 1 56 ? -3.791 34.562 2.434 1 94.88 56 ASN A C 1
ATOM 427 O O . ASN A 1 56 ? -3.594 33.5 1.814 1 94.88 56 ASN A O 1
ATOM 431 N N . ILE A 1 57 ? -4.473 35.531 1.991 1 91.88 57 ILE A N 1
ATOM 432 C CA . ILE A 1 57 ? -4.91 35.625 0.602 1 91.88 57 ILE A CA 1
ATOM 433 C C . ILE A 1 57 ? -4.25 36.812 -0.081 1 91.88 57 ILE A C 1
ATOM 435 O O . ILE A 1 57 ? -4.559 37.969 0.236 1 91.88 57 ILE A O 1
ATOM 439 N N . PRO A 1 58 ? -3.416 36.531 -0.958 1 87.69 58 PRO A N 1
ATOM 440 C CA . PRO A 1 58 ? -2.727 37.656 -1.608 1 87.69 58 PRO A CA 1
ATOM 441 C C . PRO A 1 58 ? -3.689 38.625 -2.291 1 87.69 58 PRO A C 1
ATOM 443 O O . PRO A 1 58 ? -4.73 38.188 -2.803 1 87.69 58 PRO A O 1
ATOM 446 N N . ASP A 1 59 ? -3.273 39.812 -2.434 1 79.94 59 ASP A N 1
ATOM 447 C CA . ASP A 1 59 ? -4.117 40.906 -2.947 1 79.94 59 ASP A CA 1
ATOM 448 C C . ASP A 1 59 ? -4.484 40.656 -4.41 1 79.94 59 ASP A C 1
ATOM 450 O O . ASP A 1 59 ? -5.543 41.094 -4.867 1 79.94 59 ASP A O 1
ATOM 454 N N . HIS A 1 60 ? -3.639 39.969 -5.078 1 77.69 60 HIS A N 1
ATOM 455 C CA . HIS A 1 60 ? -3.879 39.781 -6.504 1 77.69 60 HIS A CA 1
ATOM 456 C C . HIS A 1 60 ? -4.953 38.75 -6.754 1 77.69 60 HIS A C 1
ATOM 458 O O . HIS A 1 60 ? -5.473 38.625 -7.867 1 77.69 60 HIS A O 1
ATOM 464 N N . LEU A 1 61 ? -5.188 37.969 -5.738 1 81.88 61 LEU A N 1
ATOM 465 C CA . LEU A 1 61 ? -6.246 36.969 -5.871 1 81.88 61 LEU A CA 1
ATOM 466 C C . LEU A 1 61 ? -7.609 37.562 -5.57 1 81.88 61 LEU A C 1
ATOM 468 O O . LEU A 1 61 ? -7.816 38.125 -4.496 1 81.88 61 LEU A O 1
ATOM 472 N N . SER A 1 62 ? -8.477 37.656 -6.57 1 78.5 62 SER A N 1
ATOM 473 C CA . SER A 1 62 ? -9.82 38.188 -6.406 1 78.5 62 SER A CA 1
ATOM 474 C C . SER A 1 62 ? -10.859 37.062 -6.371 1 78.5 62 SER A C 1
ATOM 476 O O . SER A 1 62 ? -10.953 36.281 -7.309 1 78.5 62 SER A O 1
ATOM 478 N N . PHE A 1 63 ? -11.359 36.969 -5.203 1 77.38 63 PHE A N 1
ATOM 479 C CA . PHE A 1 63 ? -12.43 36 -5.09 1 77.38 63 PHE A CA 1
ATOM 480 C C . PHE A 1 63 ? -13.789 36.688 -5.062 1 77.38 63 PHE A C 1
ATOM 482 O O . PHE A 1 63 ? -13.891 37.875 -4.758 1 77.38 63 PHE A O 1
ATOM 489 N N . HIS A 1 64 ? -14.797 36.062 -5.582 1 66.56 64 HIS A N 1
ATOM 490 C CA . HIS A 1 64 ? -16.125 36.656 -5.586 1 66.56 64 HIS A CA 1
ATOM 491 C C . HIS A 1 64 ? -16.547 37.062 -4.18 1 66.56 64 HIS A C 1
ATOM 493 O O . HIS A 1 64 ? -16.141 36.469 -3.197 1 66.56 64 HIS A O 1
ATOM 499 N N . ALA A 1 65 ? -17.141 38.188 -4.098 1 55 65 ALA A N 1
ATOM 500 C CA . ALA A 1 65 ? -17.578 38.969 -2.951 1 55 65 ALA A CA 1
ATOM 501 C C . ALA A 1 65 ? -18.266 38.094 -1.909 1 55 65 ALA A C 1
ATOM 503 O O . ALA A 1 65 ? -18.312 38.438 -0.727 1 55 65 ALA A O 1
ATOM 504 N N . ASP A 1 66 ? -18.922 37.031 -2.27 1 54.06 66 ASP A N 1
ATOM 505 C CA . ASP A 1 66 ? -19.719 36.312 -1.298 1 54.06 66 ASP A CA 1
ATOM 506 C C . ASP A 1 66 ? -18.828 35.5 -0.357 1 54.06 66 ASP A C 1
ATOM 508 O O . ASP A 1 66 ? -19.312 34.625 0.378 1 54.06 66 ASP A O 1
ATOM 512 N N . SER A 1 67 ? -17.531 35.938 -0.457 1 59.41 67 SER A N 1
ATOM 513 C CA . SER A 1 67 ? -16.672 35.062 0.36 1 59.41 67 SER A CA 1
ATOM 514 C C . SER A 1 67 ? -16.656 35.531 1.814 1 59.41 67 SER A C 1
ATOM 516 O O . SER A 1 67 ? -16.719 36.719 2.094 1 59.41 67 SER A O 1
ATOM 518 N N . ARG A 1 68 ? -17.062 34.688 2.729 1 63.53 68 ARG A N 1
ATOM 519 C CA . ARG A 1 68 ? -17.109 34.938 4.168 1 63.53 68 ARG A CA 1
ATOM 520 C C . ARG A 1 68 ? -15.828 35.594 4.652 1 63.53 68 ARG A C 1
ATOM 522 O O . ARG A 1 68 ? -14.75 35.344 4.121 1 63.53 68 ARG A O 1
ATOM 529 N N . PRO A 1 69 ? -16.109 36.469 5.418 1 63.59 69 PRO A N 1
ATOM 530 C CA . PRO A 1 69 ? -14.938 37.125 5.984 1 63.59 69 PRO A CA 1
ATOM 531 C C . PRO A 1 69 ? -13.969 36.125 6.637 1 63.59 69 PRO A C 1
ATOM 533 O O . PRO A 1 69 ? -14.398 35.156 7.242 1 63.59 69 PRO A O 1
ATOM 536 N N . HIS A 1 70 ? -12.742 36.25 6.164 1 77.94 70 HIS A N 1
ATOM 537 C CA . HIS A 1 70 ? -11.711 35.438 6.789 1 77.94 70 HIS A CA 1
ATOM 538 C C . HIS A 1 70 ? -10.781 36.312 7.652 1 77.94 70 HIS A C 1
ATOM 540 O O . HIS A 1 70 ? -10.68 37.5 7.453 1 77.94 70 HIS A O 1
ATOM 546 N N . LEU A 1 71 ? -10.312 35.75 8.664 1 92.12 71 LEU A N 1
ATOM 547 C CA . LEU A 1 71 ? -9.305 36.406 9.492 1 92.12 71 LEU A CA 1
ATOM 548 C C . LEU A 1 71 ? -7.922 36.312 8.844 1 92.12 71 LEU A C 1
ATOM 550 O O . LEU A 1 71 ? -7.453 35.219 8.547 1 92.12 71 LEU A O 1
ATOM 554 N N . PRO A 1 72 ? -7.297 37.469 8.586 1 95.06 72 PRO A N 1
ATOM 555 C CA . PRO A 1 72 ? -5.957 37.406 8 1 95.06 72 PRO A CA 1
ATOM 556 C C . PRO A 1 72 ? -4.957 36.688 8.898 1 95.06 72 PRO A C 1
ATOM 558 O O . PRO A 1 72 ? -4.996 36.844 10.117 1 95.06 72 PRO A O 1
ATOM 561 N N . LEU A 1 73 ? -4.098 36 8.289 1 96.81 73 LEU A N 1
ATOM 562 C CA . LEU A 1 73 ? -3.07 35.219 8.992 1 96.81 73 LEU A CA 1
ATOM 563 C C . LEU A 1 73 ? -2.234 36.156 9.891 1 96.81 73 LEU A C 1
ATOM 565 O O . LEU A 1 73 ? -1.973 35.812 11.047 1 96.81 73 LEU A O 1
ATOM 569 N N . SER A 1 74 ? -1.822 37.344 9.375 1 95.25 74 SER A N 1
ATOM 570 C CA . SER A 1 74 ? -1.024 38.281 10.133 1 95.25 74 SER A CA 1
ATOM 571 C C . SER A 1 74 ? -1.758 38.75 11.391 1 95.25 74 SER A C 1
ATOM 573 O O . SER A 1 74 ? -1.157 38.844 12.469 1 95.25 74 SER A O 1
ATOM 575 N N . ALA A 1 75 ? -3.037 38.969 11.25 1 96.06 75 ALA A N 1
ATOM 576 C CA . ALA A 1 75 ? -3.838 39.344 12.406 1 96.06 75 ALA A CA 1
ATOM 577 C C . ALA A 1 75 ? -3.848 38.25 13.461 1 96.06 75 ALA A C 1
ATOM 579 O O . ALA A 1 75 ? -3.832 38.531 14.664 1 96.06 75 ALA A O 1
ATOM 580 N N . GLY A 1 76 ? -3.916 37.031 13.016 1 97.56 76 GLY A N 1
ATOM 581 C CA . GLY A 1 76 ? -3.854 35.906 13.945 1 97.56 76 GLY A CA 1
ATOM 582 C C . GLY A 1 76 ? -2.572 35.875 14.758 1 97.56 76 GLY A C 1
ATOM 583 O O . GLY A 1 76 ? -2.607 35.719 15.977 1 97.56 76 GLY A O 1
ATOM 584 N N . PHE A 1 77 ? -1.447 36.094 14.086 1 97.94 77 PHE A N 1
ATOM 585 C CA . PHE A 1 77 ? -0.153 36.125 14.75 1 97.94 77 PHE A CA 1
ATOM 586 C C . PHE A 1 77 ? -0.066 37.25 15.75 1 97.94 77 PHE A C 1
ATOM 588 O O . PHE A 1 77 ? 0.403 37.094 16.875 1 97.94 77 PHE A O 1
ATOM 595 N N . HIS A 1 78 ? -0.562 38.406 15.344 1 97.75 78 HIS A N 1
ATOM 596 C CA . HIS A 1 78 ? -0.493 39.562 16.234 1 97.75 78 HIS A CA 1
ATOM 597 C C . HIS A 1 78 ? -1.396 39.375 17.453 1 97.75 78 HIS A C 1
ATOM 599 O O . HIS A 1 78 ? -1.032 39.781 18.562 1 97.75 78 HIS A O 1
ATOM 605 N N . THR A 1 79 ? -2.545 38.844 17.203 1 98.19 79 THR A N 1
ATOM 606 C CA . THR A 1 79 ? -3.453 38.594 18.312 1 98.19 79 THR A CA 1
ATOM 607 C C . THR A 1 79 ? -2.834 37.594 19.312 1 98.19 79 THR A C 1
ATOM 609 O O . THR A 1 79 ? -2.982 37.781 20.531 1 98.19 79 THR A O 1
ATOM 612 N N . LEU A 1 80 ? -2.143 36.594 18.828 1 98.56 80 LEU A N 1
ATOM 613 C CA . LEU A 1 80 ? -1.45 35.656 19.703 1 98.56 80 LEU A CA 1
ATOM 614 C C . LEU A 1 80 ? -0.385 36.344 20.531 1 98.56 80 LEU A C 1
ATOM 616 O O . LEU A 1 80 ? -0.276 36.125 21.734 1 98.56 80 LEU A O 1
ATOM 620 N N . LEU A 1 81 ? 0.363 37.25 19.891 1 98.44 81 LEU A N 1
ATOM 621 C CA . LEU A 1 81 ? 1.428 37.969 20.578 1 98.44 81 LEU A CA 1
ATOM 622 C C . LEU A 1 81 ? 0.852 38.906 21.609 1 98.44 81 LEU A C 1
ATOM 624 O O . LEU A 1 81 ? 1.461 39.156 22.656 1 98.44 81 LEU A O 1
ATOM 628 N N . ASP A 1 82 ? -0.34 39.438 21.281 1 98.19 82 ASP A N 1
ATOM 629 C CA . ASP A 1 82 ? -1.014 40.312 22.25 1 98.19 82 ASP A CA 1
ATOM 630 C C . ASP A 1 82 ? -1.375 39.531 23.516 1 98.19 82 ASP A C 1
ATOM 632 O O . ASP A 1 82 ? -1.424 40.125 24.609 1 98.19 82 ASP A O 1
ATOM 636 N N . GLN A 1 83 ? -1.583 38.25 23.359 1 97.25 83 GLN A N 1
ATOM 637 C CA . GLN A 1 83 ? -2.006 37.438 24.5 1 97.25 83 GLN A CA 1
ATOM 638 C C . GLN A 1 83 ? -0.806 36.969 25.297 1 97.25 83 GLN A C 1
ATOM 640 O O . GLN A 1 83 ? -0.961 36.469 26.422 1 97.25 83 GLN A O 1
ATOM 645 N N . ALA A 1 84 ? 0.394 37.125 24.797 1 98.25 84 ALA A N 1
ATOM 646 C CA . ALA A 1 84 ? 1.583 36.531 25.391 1 98.25 84 ALA A CA 1
ATOM 647 C C . ALA A 1 84 ? 1.962 37.25 26.688 1 98.25 84 ALA A C 1
ATOM 649 O O . ALA A 1 84 ? 2.117 38.469 26.703 1 98.25 84 ALA A O 1
ATOM 650 N N . ARG A 1 85 ? 2.176 36.469 27.781 1 96.88 85 ARG A N 1
ATOM 651 C CA . ARG A 1 85 ? 2.549 37.031 29.078 1 96.88 85 ARG A CA 1
ATOM 652 C C . ARG A 1 85 ? 3.844 36.406 29.594 1 96.88 85 ARG A C 1
ATOM 654 O O . ARG A 1 85 ? 4.617 37.062 30.297 1 96.88 85 ARG A O 1
ATOM 661 N N . TYR A 1 86 ? 4.047 35.125 29.219 1 96.44 86 TYR A N 1
ATOM 662 C CA . TYR A 1 86 ? 5.168 34.438 29.828 1 96.44 86 TYR A CA 1
ATOM 663 C C . TYR A 1 86 ? 6.121 33.875 28.781 1 96.44 86 TYR A C 1
ATOM 665 O O . TYR A 1 86 ? 7.332 34.094 28.859 1 96.44 86 TYR A O 1
ATOM 673 N N . SER A 1 87 ? 5.547 33.188 27.812 1 97.81 87 SER A N 1
ATOM 674 C CA . SER A 1 87 ? 6.438 32.562 26.844 1 97.81 87 SER A CA 1
ATOM 675 C C . SER A 1 87 ? 5.754 32.406 25.5 1 97.81 87 SER A C 1
ATOM 677 O O . SER A 1 87 ? 4.531 32.25 25.422 1 97.81 87 SER A O 1
ATOM 679 N N . VAL A 1 88 ? 6.527 32.438 24.453 1 98.69 88 VAL A N 1
ATOM 680 C CA . VAL A 1 88 ? 6.145 32.125 23.078 1 98.69 88 VAL A CA 1
ATOM 681 C C . VAL A 1 88 ? 7.094 31.078 22.516 1 98.69 88 VAL A C 1
ATOM 683 O O . VAL A 1 88 ? 8.312 31.266 22.5 1 98.69 88 VAL A O 1
ATOM 686 N N . GLU A 1 89 ? 6.543 29.922 22.109 1 98.81 89 GLU A N 1
ATOM 687 C CA . GLU A 1 89 ? 7.293 28.844 21.453 1 98.81 89 GLU A CA 1
ATOM 688 C C . GLU A 1 89 ? 6.938 28.75 19.969 1 98.81 89 GLU A C 1
ATOM 690 O O . GLU A 1 89 ? 5.766 28.625 19.609 1 98.81 89 GLU A O 1
ATOM 695 N N . VAL A 1 90 ? 7.938 28.875 19.141 1 98.81 90 VAL A N 1
ATOM 696 C CA . VAL A 1 90 ? 7.695 28.859 17.703 1 98.81 90 VAL A CA 1
ATOM 697 C C . VAL A 1 90 ? 8.523 27.766 17.047 1 98.81 90 VAL A C 1
ATOM 699 O O . VAL A 1 90 ? 9.727 27.641 17.297 1 98.81 90 VAL A O 1
ATOM 702 N N . VAL A 1 91 ? 7.895 26.938 16.25 1 98.75 91 VAL A N 1
ATOM 703 C CA . VAL A 1 91 ? 8.578 26.016 15.352 1 98.75 91 VAL A CA 1
ATOM 704 C C . VAL A 1 91 ? 8.367 26.453 13.906 1 98.75 91 VAL A C 1
ATOM 706 O O . VAL A 1 91 ? 7.234 26.688 13.484 1 98.75 91 VAL A O 1
ATOM 709 N N . SER A 1 92 ? 9.398 26.641 13.188 1 98.06 92 SER A N 1
ATOM 710 C CA . SER A 1 92 ? 9.328 27 11.773 1 98.06 92 SER A CA 1
ATOM 711 C C . SER A 1 92 ? 10.578 26.547 11.023 1 98.06 92 SER A C 1
ATOM 713 O O . SER A 1 92 ? 11.688 26.688 11.531 1 98.06 92 SER A O 1
ATOM 715 N N . PRO A 1 93 ? 10.367 26.078 9.844 1 95.62 93 PRO A N 1
ATOM 716 C CA . PRO A 1 93 ? 11.523 25.656 9.047 1 95.62 93 PRO A CA 1
ATOM 717 C C . PRO A 1 93 ? 12.273 26.828 8.43 1 95.62 93 PRO A C 1
ATOM 719 O O . PRO A 1 93 ? 13.461 26.719 8.117 1 95.62 93 PRO A O 1
ATOM 722 N N . VAL A 1 94 ? 11.594 27.922 8.227 1 93.56 94 VAL A N 1
ATOM 723 C CA . VAL A 1 94 ? 12.164 29.078 7.543 1 93.56 94 VAL A CA 1
ATOM 724 C C . VAL A 1 94 ? 12.031 30.312 8.43 1 93.56 94 VAL A C 1
ATOM 726 O O . VAL A 1 94 ? 11.039 30.484 9.141 1 93.56 94 VAL A O 1
ATOM 729 N N . TRP A 1 95 ? 13.086 31.125 8.398 1 95.75 95 TRP A N 1
ATOM 730 C CA . TRP A 1 95 ? 13.078 32.438 9.062 1 95.75 95 TRP A CA 1
ATOM 731 C C . TRP A 1 95 ? 13.586 33.531 8.125 1 95.75 95 TRP A C 1
ATOM 733 O O . TRP A 1 95 ? 14.797 33.75 8.023 1 95.75 95 TRP A O 1
ATOM 743 N N . ASP A 1 96 ? 12.688 34.062 7.488 1 93.44 96 ASP A N 1
ATOM 744 C CA . ASP A 1 96 ? 12.93 35.125 6.512 1 93.44 96 ASP A CA 1
ATOM 745 C C . ASP A 1 96 ? 11.797 36.125 6.512 1 93.44 96 ASP A C 1
ATOM 747 O O . ASP A 1 96 ? 11.07 36.281 5.523 1 93.44 96 ASP A O 1
ATOM 751 N N . LEU A 1 97 ? 11.742 36.906 7.578 1 93.06 97 LEU A N 1
ATOM 752 C CA . LEU A 1 97 ? 10.617 37.812 7.785 1 93.06 97 LEU A CA 1
ATOM 753 C C . LEU A 1 97 ? 10.914 39.188 7.195 1 93.06 97 LEU A C 1
ATOM 755 O O . LEU A 1 97 ? 9.992 39.969 6.945 1 93.06 97 LEU A O 1
ATOM 759 N N . ASN A 1 98 ? 12.211 39.469 7.043 1 86.5 98 ASN A N 1
ATOM 760 C CA . ASN A 1 98 ? 12.594 40.781 6.516 1 86.5 98 ASN A CA 1
ATOM 761 C C . ASN A 1 98 ? 12.773 40.75 5 1 86.5 98 ASN A C 1
ATOM 763 O O . ASN A 1 98 ? 13.766 40.219 4.504 1 86.5 98 ASN A O 1
ATOM 767 N N . ALA A 1 99 ? 11.695 41.125 4.348 1 72.12 99 ALA A N 1
ATOM 768 C CA . ALA A 1 99 ? 11.711 41.094 2.887 1 72.12 99 ALA A CA 1
ATOM 769 C C . ALA A 1 99 ? 12.531 42.281 2.344 1 72.12 99 ALA A C 1
ATOM 771 O O . ALA A 1 99 ? 12.695 43.281 3.021 1 72.12 99 ALA A O 1
ATOM 772 N N . TRP A 1 100 ? 13.211 42 1.188 1 64.88 100 TRP A N 1
ATOM 773 C CA . TRP A 1 100 ? 13.891 43.125 0.51 1 64.88 100 TRP A CA 1
ATOM 774 C C . TRP A 1 100 ? 12.891 43.969 -0.275 1 64.88 100 TRP A C 1
ATOM 776 O O . TRP A 1 100 ? 13.094 45.156 -0.44 1 64.88 100 TRP A O 1
ATOM 786 N N . ASP A 1 101 ? 11.789 43.25 -0.628 1 61.75 101 ASP A N 1
ATOM 787 C CA . ASP A 1 101 ? 10.812 43.938 -1.47 1 61.75 101 ASP A CA 1
ATOM 788 C C . ASP A 1 101 ? 9.859 44.781 -0.63 1 61.75 101 ASP A C 1
ATOM 790 O O . ASP A 1 101 ? 9.297 44.312 0.357 1 61.75 101 ASP A O 1
ATOM 794 N N . VAL A 1 102 ? 9.68 46.094 -0.836 1 56.19 102 VAL A N 1
ATOM 795 C CA . VAL A 1 102 ? 9.055 47.156 -0.08 1 56.19 102 VAL A CA 1
ATOM 796 C C . VAL A 1 102 ? 7.594 46.812 0.206 1 56.19 102 VAL A C 1
ATOM 798 O O . VAL A 1 102 ? 7.117 47 1.329 1 56.19 102 VAL A O 1
ATOM 801 N N . GLU A 1 103 ? 6.848 46.438 -0.771 1 57.03 103 GLU A N 1
ATOM 802 C CA . GLU A 1 103 ? 5.414 46.25 -0.57 1 57.03 103 GLU A CA 1
ATOM 803 C C . GLU A 1 103 ? 5.121 45.062 0.336 1 57.03 103 GLU A C 1
ATOM 805 O O . GLU A 1 103 ? 4.211 45.125 1.169 1 57.03 103 GLU A O 1
ATOM 810 N N . ALA A 1 104 ? 5.984 44.031 0.183 1 62.06 104 ALA A N 1
ATOM 811 C CA . ALA A 1 104 ? 5.719 42.75 0.844 1 62.06 104 ALA A CA 1
ATOM 812 C C . ALA A 1 104 ? 6.352 42.719 2.232 1 62.06 104 ALA A C 1
ATOM 814 O O . ALA A 1 104 ? 6.027 41.844 3.045 1 62.06 104 ALA A O 1
ATOM 815 N N . LYS A 1 105 ? 7 43.781 2.57 1 69.31 105 LYS A N 1
ATOM 816 C CA . LYS A 1 105 ? 7.898 43.781 3.721 1 69.31 105 LYS A CA 1
ATOM 817 C C . LYS A 1 105 ? 7.168 44.188 4.996 1 69.31 105 LYS A C 1
ATOM 819 O O . LYS A 1 105 ? 7.57 43.781 6.098 1 69.31 105 LYS A O 1
ATOM 824 N N . GLN A 1 106 ? 6.008 44.75 4.832 1 83.12 106 GLN A N 1
ATOM 825 C CA . GLN A 1 106 ? 5.457 45.438 6.004 1 83.12 106 GLN A CA 1
ATOM 826 C C . GLN A 1 106 ? 4.996 44.406 7.051 1 83.12 106 GLN A C 1
ATOM 828 O O . GLN A 1 106 ? 5.379 44.5 8.219 1 83.12 106 GLN A O 1
ATOM 833 N N . GLN A 1 107 ? 4.324 43.406 6.57 1 88.62 107 GLN A N 1
ATOM 834 C CA . GLN A 1 107 ? 3.771 42.469 7.531 1 88.62 107 GLN A CA 1
ATOM 835 C C . GLN A 1 107 ? 4.875 41.625 8.172 1 88.62 107 GLN A C 1
ATOM 837 O O . GLN A 1 107 ? 4.844 41.375 9.383 1 88.62 107 GLN A O 1
ATOM 842 N N . GLY A 1 108 ? 5.836 41.25 7.402 1 93 108 GLY A N 1
ATOM 843 C CA . GLY A 1 108 ? 6.941 40.469 7.934 1 93 108 GLY A CA 1
ATOM 844 C C . GLY A 1 108 ? 7.812 41.25 8.898 1 93 108 GLY A C 1
ATOM 845 O O . GLY A 1 108 ? 8.195 40.75 9.953 1 93 108 GLY A O 1
ATOM 846 N N . GLN A 1 109 ? 8.062 42.469 8.555 1 93.06 109 GLN A N 1
ATOM 847 C CA . GLN A 1 109 ? 8.898 43.344 9.398 1 93.06 109 GLN A CA 1
ATOM 848 C C . GLN A 1 109 ? 8.203 43.625 10.727 1 93.06 109 GLN A C 1
ATOM 850 O O . GLN A 1 109 ? 8.852 43.656 11.773 1 93.06 109 GLN A O 1
ATOM 855 N N . LEU A 1 110 ? 6.926 43.906 10.594 1 93.56 110 LEU A N 1
ATOM 856 C CA . LEU A 1 110 ? 6.172 44.188 11.812 1 93.56 110 LEU A CA 1
ATOM 857 C C . LEU A 1 110 ? 6.184 42.969 12.75 1 93.56 110 LEU A C 1
ATOM 859 O O . LEU A 1 110 ? 6.383 43.125 13.953 1 93.56 110 LEU A O 1
ATOM 863 N N . LEU A 1 111 ? 5.949 41.844 12.172 1 95.88 111 LEU A N 1
ATOM 864 C CA . LEU A 1 111 ? 5.965 40.625 12.984 1 95.88 111 LEU A CA 1
ATOM 865 C C . LEU A 1 111 ? 7.34 40.406 13.617 1 95.88 111 LEU A C 1
ATOM 867 O O . LEU A 1 111 ? 7.438 40.062 14.797 1 95.88 111 LEU A O 1
ATOM 871 N N . PHE A 1 112 ? 8.383 40.656 12.867 1 96.19 112 PHE A N 1
ATOM 872 C CA . PHE A 1 112 ? 9.75 40.5 13.352 1 96.19 112 PHE A CA 1
ATOM 873 C C . PHE A 1 112 ? 10.023 41.438 14.516 1 96.19 112 PHE A C 1
ATOM 875 O O . PHE A 1 112 ? 10.578 41.031 15.539 1 96.19 112 PHE A O 1
ATOM 882 N N . GLN A 1 113 ? 9.625 42.625 14.352 1 95.38 113 GLN A N 1
ATOM 883 C CA . GLN A 1 113 ? 9.828 43.594 15.398 1 95.38 113 GLN A CA 1
ATOM 884 C C . GLN A 1 113 ? 9.078 43.219 16.672 1 95.38 113 GLN A C 1
ATOM 886 O O . GLN A 1 113 ? 9.594 43.406 17.781 1 95.38 113 GLN A O 1
ATOM 891 N N . ARG A 1 114 ? 7.945 42.75 16.469 1 97 114 ARG A N 1
ATOM 892 C CA . ARG A 1 114 ? 7.156 42.375 17.641 1 97 114 ARG A CA 1
ATOM 893 C C . ARG A 1 114 ? 7.777 41.188 18.359 1 97 114 ARG A C 1
ATOM 895 O O . ARG A 1 114 ? 7.738 41.094 19.578 1 97 114 ARG A O 1
ATOM 902 N N . LEU A 1 115 ? 8.344 40.281 17.609 1 98 115 LEU A N 1
ATOM 903 C CA . LEU A 1 115 ? 9.055 39.156 18.219 1 98 115 LEU A CA 1
ATOM 904 C C . LEU A 1 115 ? 10.281 39.625 18.984 1 98 115 LEU A C 1
ATOM 906 O O . LEU A 1 115 ? 10.562 39.156 20.078 1 98 115 LEU A O 1
ATOM 910 N N . LEU A 1 116 ? 10.953 40.625 18.453 1 96.94 116 LEU A N 1
ATOM 911 C CA . LEU A 1 116 ? 12.156 41.188 19.062 1 96.94 116 LEU A CA 1
ATOM 912 C C . LEU A 1 116 ? 11.828 41.875 20.391 1 96.94 116 LEU A C 1
ATOM 914 O O . LEU A 1 116 ? 12.641 41.875 21.312 1 96.94 116 LEU A O 1
ATOM 918 N N . ARG A 1 117 ? 10.641 42.344 20.484 1 96.75 117 ARG A N 1
ATOM 919 C CA . ARG A 1 117 ? 10.258 43.156 21.641 1 96.75 117 ARG A CA 1
ATOM 920 C C . ARG A 1 117 ? 9.719 42.281 22.75 1 96.75 117 ARG A C 1
ATOM 922 O O . ARG A 1 117 ? 9.438 42.781 23.859 1 96.75 117 ARG A O 1
ATOM 929 N N . LEU A 1 118 ? 9.586 41 22.5 1 97.62 118 LEU A N 1
ATOM 930 C CA . LEU A 1 118 ? 9.031 40.125 23.516 1 97.62 118 LEU A CA 1
ATOM 931 C C . LEU A 1 118 ? 9.883 40.125 24.781 1 97.62 118 LEU A C 1
ATOM 933 O O . LEU A 1 118 ? 9.352 40.156 25.891 1 97.62 118 LEU A O 1
ATOM 937 N N . ALA A 1 119 ? 11.172 40.219 24.656 1 95.56 119 ALA A N 1
ATOM 938 C CA . ALA A 1 119 ? 12.078 40.188 25.797 1 95.56 119 ALA A CA 1
ATOM 939 C C . ALA A 1 119 ? 11.859 41.375 26.703 1 95.56 119 ALA A C 1
ATOM 941 O O . ALA A 1 119 ? 11.875 41.25 27.922 1 95.56 119 ALA A O 1
ATOM 942 N N . SER A 1 120 ? 11.68 42.469 26.094 1 95.75 120 SER A N 1
ATOM 943 C CA . SER A 1 120 ? 11.484 43.688 26.859 1 95.75 120 SER A CA 1
ATOM 944 C C . SER A 1 120 ? 10.172 43.656 27.641 1 95.75 120 SER A C 1
ATOM 946 O O . SER A 1 120 ? 10.016 44.344 28.641 1 95.75 120 SER A O 1
ATOM 948 N N . ARG A 1 121 ? 9.281 42.844 27.203 1 96.25 121 ARG A N 1
ATOM 949 C CA . ARG A 1 121 ? 7.992 42.688 27.859 1 96.25 121 ARG A CA 1
ATOM 950 C C . ARG A 1 121 ? 8.055 41.562 28.906 1 96.25 121 ARG A C 1
ATOM 952 O O . ARG A 1 121 ? 7.051 41.25 29.562 1 96.25 121 ARG A O 1
ATOM 959 N N . GLY A 1 122 ? 9.203 40.969 29.031 1 96.06 122 GLY A N 1
ATOM 960 C CA . GLY A 1 122 ? 9.367 39.875 29.984 1 96.06 122 GLY A CA 1
ATOM 961 C C . GLY A 1 122 ? 8.836 38.562 29.469 1 96.06 122 GLY A C 1
ATOM 962 O O . GLY A 1 122 ? 8.539 37.656 30.266 1 96.06 122 GLY A O 1
ATOM 963 N N . VAL A 1 123 ? 8.562 38.438 28.219 1 97.75 123 VAL A N 1
ATOM 964 C CA . VAL A 1 123 ? 8.062 37.219 27.594 1 97.75 123 VAL A CA 1
ATOM 965 C C . VAL A 1 123 ? 9.227 36.438 26.984 1 97.75 123 VAL A C 1
ATOM 967 O O . VAL A 1 123 ? 9.984 36.969 26.172 1 97.75 123 VAL A O 1
ATOM 970 N N . LYS A 1 124 ? 9.422 35.188 27.359 1 98 124 LYS A N 1
ATOM 971 C CA . LYS A 1 124 ? 10.492 34.375 26.828 1 98 124 LYS A CA 1
ATOM 972 C C . LYS A 1 124 ? 10.141 33.844 25.438 1 98 124 LYS A C 1
ATOM 974 O O . LYS A 1 124 ? 9.023 33.375 25.219 1 98 124 LYS A O 1
ATOM 979 N N . LEU A 1 125 ? 11.047 34 24.516 1 98.56 125 LEU A N 1
ATOM 980 C CA . LEU A 1 125 ? 10.867 33.469 23.172 1 98.56 125 LEU A CA 1
ATOM 981 C C . LEU A 1 125 ? 11.758 32.25 22.922 1 98.56 125 LEU A C 1
ATOM 983 O O . LEU A 1 125 ? 12.977 32.344 23.078 1 98.56 125 LEU A O 1
ATOM 987 N N . LYS A 1 126 ? 11.164 31.094 22.656 1 98.69 126 LYS A N 1
ATOM 988 C CA . LYS A 1 126 ? 11.867 29.859 22.328 1 98.69 126 LYS A CA 1
ATOM 989 C C . LYS A 1 126 ? 11.562 29.438 20.891 1 98.69 126 LYS A C 1
ATOM 991 O O . LYS A 1 126 ? 10.398 29.406 20.484 1 98.69 126 LYS A O 1
ATOM 996 N N . ILE A 1 127 ? 12.602 29.141 20.156 1 98.56 127 ILE A N 1
ATOM 997 C CA . ILE A 1 127 ? 12.43 28.844 18.734 1 98.56 127 ILE A CA 1
ATOM 998 C C . ILE A 1 127 ? 13.109 27.516 18.406 1 98.56 127 ILE A C 1
ATOM 1000 O O . ILE A 1 127 ? 14.234 27.25 18.844 1 98.56 127 ILE A O 1
ATOM 1004 N N . VAL A 1 128 ? 12.391 26.656 17.734 1 98.44 128 VAL A N 1
ATOM 1005 C CA . VAL A 1 128 ? 12.984 25.484 17.109 1 98.44 128 VAL A CA 1
ATOM 1006 C C . VAL A 1 128 ? 13 25.672 15.586 1 98.44 128 VAL A C 1
ATOM 1008 O O . VAL A 1 128 ? 11.977 26 14.992 1 98.44 128 VAL A O 1
ATOM 1011 N N . SER A 1 129 ? 14.117 25.531 14.977 1 97.5 129 SER A N 1
ATOM 1012 C CA . SER A 1 129 ? 14.266 25.641 13.531 1 97.5 129 SER A CA 1
ATOM 1013 C C . SER A 1 129 ? 15.148 24.531 12.977 1 97.5 129 SER A C 1
ATOM 1015 O O . SER A 1 129 ? 15.805 23.812 13.742 1 97.5 129 SER A O 1
ATOM 1017 N N . GLY A 1 130 ? 15.008 24.281 11.703 1 94.06 130 GLY A N 1
ATOM 1018 C CA . GLY A 1 130 ? 16 23.438 11.047 1 94.06 130 GLY A CA 1
ATOM 1019 C C . GLY A 1 130 ? 17.359 24.109 10.938 1 94.06 130 GLY A C 1
ATOM 1020 O O . GLY A 1 130 ? 17.531 25.25 11.352 1 94.06 130 GLY A O 1
ATOM 1021 N N . LEU A 1 131 ? 18.281 23.359 10.328 1 90.06 131 LEU A N 1
ATOM 1022 C CA . LEU A 1 131 ? 19.594 23.953 10.117 1 90.06 131 LEU A CA 1
ATOM 1023 C C . LEU A 1 131 ? 19.547 25 9.016 1 90.06 131 LEU A C 1
ATOM 1025 O O . LEU A 1 131 ? 19.359 24.672 7.844 1 90.06 131 LEU A O 1
ATOM 1029 N N . THR A 1 132 ? 19.531 26.234 9.453 1 88.44 132 THR A N 1
ATOM 1030 C CA . THR A 1 132 ? 19.469 27.344 8.516 1 88.44 132 THR A CA 1
ATOM 1031 C C . THR A 1 132 ? 20.391 28.469 8.969 1 88.44 132 THR A C 1
ATOM 1033 O O . THR A 1 132 ? 20.75 28.562 10.148 1 88.44 132 THR A O 1
ATOM 1036 N N . ASN A 1 133 ? 20.938 29.188 8.031 1 88.94 133 ASN A N 1
ATOM 1037 C CA . ASN A 1 133 ? 21.672 30.406 8.32 1 88.94 133 ASN A CA 1
ATOM 1038 C C . ASN A 1 133 ? 20.797 31.641 8.125 1 88.94 133 ASN A C 1
ATOM 1040 O O . ASN A 1 133 ? 20.766 32.219 7.039 1 88.94 133 ASN A O 1
ATOM 1044 N N . SER A 1 134 ? 20.078 32 9.172 1 92.94 134 SER A N 1
ATOM 1045 C CA . SER A 1 134 ? 19.125 33.125 9.086 1 92.94 134 SER A CA 1
ATOM 1046 C C . SER A 1 134 ? 19.609 34.312 9.883 1 92.94 134 SER A C 1
ATOM 1048 O O . SER A 1 134 ? 19.938 34.188 11.062 1 92.94 134 SER A O 1
ATOM 1050 N N . ALA A 1 135 ? 19.625 35.438 9.227 1 93.25 135 ALA A N 1
ATOM 1051 C CA . ALA A 1 135 ? 19.953 36.688 9.914 1 93.25 135 ALA A CA 1
ATOM 1052 C C . ALA A 1 135 ? 18.938 37.031 10.992 1 93.25 135 ALA A C 1
ATOM 1054 O O . ALA A 1 135 ? 19.281 37.562 12.039 1 93.25 135 ALA A O 1
ATOM 1055 N N . GLU A 1 136 ? 17.75 36.625 10.758 1 94.75 136 GLU A N 1
ATOM 1056 C CA . GLU A 1 136 ? 16.672 36.875 11.711 1 94.75 136 GLU A CA 1
ATOM 1057 C C . GLU A 1 136 ? 16.891 36.062 13.008 1 94.75 136 GLU A C 1
ATOM 1059 O O . GLU A 1 136 ? 16.719 36.625 14.102 1 94.75 136 GLU A O 1
ATOM 1064 N N . LEU A 1 137 ? 17.281 34.844 12.844 1 96.75 137 LEU A N 1
ATOM 1065 C CA . LEU A 1 137 ? 17.5 34 14.023 1 96.75 137 LEU A CA 1
ATOM 1066 C C . LEU A 1 137 ? 18.672 34.531 14.852 1 96.75 137 LEU A C 1
ATOM 1068 O O . LEU A 1 137 ? 18.625 34.5 16.078 1 96.75 137 LEU A O 1
ATOM 1072 N N . ARG A 1 138 ? 19.703 35 14.141 1 96.5 138 ARG A N 1
ATOM 1073 C CA . ARG A 1 138 ? 20.859 35.562 14.844 1 96.5 138 ARG A CA 1
ATOM 1074 C C . ARG A 1 138 ? 20.453 36.781 15.641 1 96.5 138 ARG A C 1
ATOM 1076 O O . ARG A 1 138 ? 20.844 36.938 16.797 1 96.5 138 ARG A O 1
ATOM 1083 N N . THR A 1 139 ? 19.703 37.625 14.977 1 97 139 THR A N 1
ATOM 1084 C CA . THR A 1 139 ? 19.25 38.844 15.641 1 97 139 THR A CA 1
ATOM 1085 C C . THR A 1 139 ? 18.359 38.531 16.828 1 97 139 THR A C 1
ATOM 1087 O O . THR A 1 139 ? 18.469 39.156 17.891 1 97 139 THR A O 1
ATOM 1090 N N . LEU A 1 140 ? 17.5 37.562 16.672 1 97.56 140 LEU A N 1
ATOM 1091 C CA . LEU A 1 140 ? 16.609 37.156 17.75 1 97.56 140 LEU A CA 1
ATOM 1092 C C . LEU A 1 140 ? 17.406 36.594 18.922 1 97.56 140 LEU A C 1
ATOM 1094 O O . LEU A 1 140 ? 17.094 36.875 20.078 1 97.56 140 LEU A O 1
ATOM 1098 N N . ALA A 1 141 ? 18.406 35.812 18.594 1 97 141 ALA A N 1
ATOM 1099 C CA . ALA A 1 141 ? 19.281 35.25 19.625 1 97 141 ALA A CA 1
ATOM 1100 C C . ALA A 1 141 ? 19.969 36.375 20.406 1 97 141 ALA A C 1
ATOM 1102 O O . ALA A 1 141 ? 20.125 36.281 21.625 1 97 141 ALA A O 1
ATOM 1103 N N . GLU A 1 142 ? 20.375 37.344 19.719 1 96.62 142 GLU A N 1
ATOM 1104 C CA . GLU A 1 142 ? 21.031 38.5 20.344 1 96.62 142 GLU A CA 1
ATOM 1105 C C . GLU A 1 142 ? 20.078 39.25 21.266 1 96.62 142 GLU A C 1
ATOM 1107 O O . GLU A 1 142 ? 20.5 40 22.141 1 96.62 142 GLU A O 1
ATOM 1112 N N . HIS A 1 143 ? 18.828 39.062 21.047 1 95.81 143 HIS A N 1
ATOM 1113 C CA . HIS A 1 143 ? 17.812 39.719 21.844 1 95.81 143 HIS A CA 1
ATOM 1114 C C . HIS A 1 143 ? 17.125 38.75 22.797 1 95.81 143 HIS A C 1
ATOM 1116 O O . HIS A 1 143 ? 15.906 38.812 22.969 1 95.81 143 HIS A O 1
ATOM 1122 N N . ASP A 1 144 ? 17.812 37.719 23.219 1 95.38 144 ASP A N 1
ATOM 1123 C CA . ASP A 1 144 ? 17.484 36.875 24.344 1 95.38 144 ASP A CA 1
ATOM 1124 C C . ASP A 1 144 ? 16.5 35.781 23.953 1 95.38 144 ASP A C 1
ATOM 1126 O O . ASP A 1 144 ? 15.82 35.188 24.812 1 95.38 144 ASP A O 1
ATOM 1130 N N . ALA A 1 145 ? 16.297 35.562 22.641 1 97.75 145 ALA A N 1
ATOM 1131 C CA . ALA A 1 145 ? 15.547 34.375 22.234 1 97.75 145 ALA A CA 1
ATOM 1132 C C . ALA A 1 145 ? 16.391 33.094 22.359 1 97.75 145 ALA A C 1
ATOM 1134 O O . ALA A 1 145 ? 17.594 33.125 22.062 1 97.75 145 ALA A O 1
ATOM 1135 N N . ASP A 1 146 ? 15.828 32 22.859 1 97.75 146 ASP A N 1
ATOM 1136 C CA . ASP A 1 146 ? 16.484 30.703 22.859 1 97.75 146 ASP A CA 1
ATOM 1137 C C . ASP A 1 146 ? 16.219 29.938 21.578 1 97.75 146 ASP A C 1
ATOM 1139 O O . ASP A 1 146 ? 15.062 29.609 21.266 1 97.75 146 ASP A O 1
ATOM 1143 N N . ILE A 1 147 ? 17.219 29.672 20.859 1 97.69 147 ILE A N 1
ATOM 1144 C CA . ILE A 1 147 ? 17.047 29.047 19.547 1 97.69 147 ILE A CA 1
ATOM 1145 C C . ILE A 1 147 ? 17.688 27.656 19.562 1 97.69 147 ILE A C 1
ATOM 1147 O O . ILE A 1 147 ? 18.875 27.531 19.906 1 97.69 147 ILE A O 1
ATOM 1151 N N . HIS A 1 148 ? 16.953 26.625 19.25 1 97.62 148 HIS A N 1
ATOM 1152 C CA . HIS A 1 148 ? 17.438 25.266 19.078 1 97.62 148 HIS A CA 1
ATOM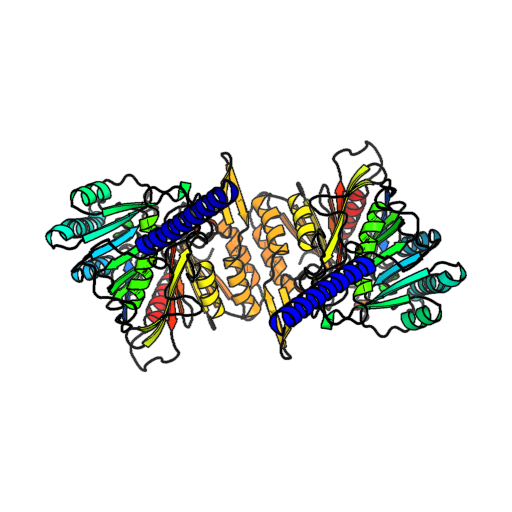 1153 C C . HIS A 1 148 ? 17.266 24.797 17.641 1 97.62 148 HIS A C 1
ATOM 1155 O O . HIS A 1 148 ? 16.281 25.125 16.984 1 97.62 148 HIS A O 1
ATOM 1161 N N . PHE A 1 149 ? 18.25 24.062 17.203 1 97 149 PHE A N 1
ATOM 1162 C CA . PHE A 1 149 ? 18.234 23.578 15.82 1 97 149 PHE A CA 1
ATOM 1163 C C . PHE A 1 149 ? 18.078 22.062 15.781 1 97 149 PHE A C 1
ATOM 1165 O O . PHE A 1 149 ? 18.688 21.344 16.594 1 97 149 PHE A O 1
ATOM 1172 N N . VAL A 1 150 ? 17.219 21.609 14.891 1 96.56 150 VAL A N 1
ATOM 1173 C CA . VAL A 1 150 ? 17.031 20.188 14.648 1 96.56 150 VAL A CA 1
ATOM 1174 C C . VAL A 1 150 ? 17.672 19.797 13.312 1 96.56 150 VAL A C 1
ATOM 1176 O O . VAL A 1 150 ? 17.266 20.312 12.266 1 96.56 150 VAL A O 1
ATOM 1179 N N . ASN A 1 151 ? 18.594 18.922 13.32 1 95.44 151 ASN A N 1
ATOM 1180 C CA . ASN A 1 151 ? 19.281 18.453 12.117 1 95.44 151 ASN A CA 1
ATOM 1181 C C . ASN A 1 151 ? 18.562 17.281 11.477 1 95.44 151 ASN A C 1
ATOM 1183 O O . ASN A 1 151 ? 19.016 16.141 11.578 1 95.44 151 ASN A O 1
ATOM 1187 N N . MET A 1 152 ? 17.594 17.547 10.727 1 95.06 152 MET A N 1
ATOM 1188 C CA . MET A 1 152 ? 16.75 16.5 10.148 1 95.06 152 MET A CA 1
ATOM 1189 C C . MET A 1 152 ? 17.547 15.648 9.172 1 95.06 152 MET A C 1
ATOM 1191 O O . MET A 1 152 ? 17.297 14.445 9.047 1 95.06 152 MET A O 1
ATOM 1195 N N . THR A 1 153 ? 18.453 16.219 8.43 1 92.56 153 THR A N 1
ATOM 1196 C CA . THR A 1 153 ? 19.266 15.461 7.488 1 92.56 153 THR A CA 1
ATOM 1197 C C . THR A 1 153 ? 20 14.328 8.195 1 92.56 153 THR A C 1
ATOM 1199 O O . THR A 1 153 ? 20.016 13.195 7.715 1 92.56 153 THR A O 1
ATOM 1202 N N . ALA A 1 154 ? 20.547 14.656 9.336 1 93.56 154 ALA A N 1
ATOM 1203 C CA . ALA A 1 154 ? 21.297 13.648 10.094 1 93.56 154 ALA A CA 1
ATOM 1204 C C . ALA A 1 154 ? 20.344 12.633 10.719 1 93.56 154 ALA A C 1
ATOM 1206 O O . ALA A 1 154 ? 20.688 1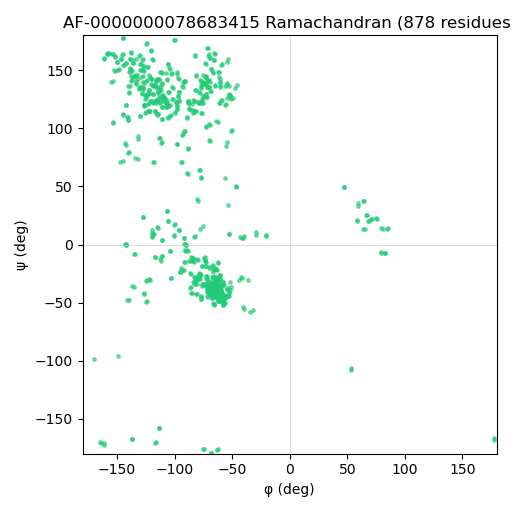1.445 10.82 1 93.56 154 ALA A O 1
ATOM 1207 N N . LEU A 1 155 ? 19.219 13.109 11.109 1 94.88 155 LEU A N 1
ATOM 1208 C CA . LEU A 1 155 ? 18.328 12.273 11.898 1 94.88 155 LEU A CA 1
ATOM 1209 C C . LEU A 1 155 ? 17.531 11.32 11.008 1 94.88 155 LEU A C 1
ATOM 1211 O O . LEU A 1 155 ? 17.406 10.133 11.312 1 94.88 155 LEU A O 1
ATOM 1215 N N . THR A 1 156 ? 17 11.82 9.836 1 93.75 156 THR A N 1
ATOM 1216 C CA . THR A 1 156 ? 16.094 11.008 9.039 1 93.75 156 THR A CA 1
ATOM 1217 C C . THR A 1 156 ? 16.328 11.227 7.551 1 93.75 156 THR A C 1
ATOM 1219 O O . THR A 1 156 ? 15.617 10.664 6.711 1 93.75 156 THR A O 1
ATOM 1222 N N . ARG A 1 157 ? 17.266 12.07 7.18 1 91 157 ARG A N 1
ATOM 1223 C CA . ARG A 1 157 ? 17.547 12.43 5.793 1 91 157 ARG A CA 1
ATOM 1224 C C . ARG A 1 157 ? 16.391 13.25 5.203 1 91 157 ARG A C 1
ATOM 1226 O O . ARG A 1 157 ? 16.219 13.297 3.986 1 91 157 ARG A O 1
ATOM 1233 N N . GLY A 1 158 ? 15.578 13.852 6.082 1 94.12 158 GLY A N 1
ATOM 1234 C CA . GLY A 1 158 ? 14.469 14.695 5.664 1 94.12 158 GLY A CA 1
ATOM 1235 C C . GLY A 1 158 ? 14.648 16.156 6.047 1 94.12 158 GLY A C 1
ATOM 1236 O O . GLY A 1 158 ? 15.773 16.656 6.109 1 94.12 158 GLY A O 1
ATOM 1237 N N . GLY A 1 159 ? 13.523 16.875 6.125 1 95.25 159 GLY A N 1
ATOM 1238 C CA . GLY A 1 159 ? 13.508 18.266 6.52 1 95.25 159 GLY A CA 1
ATOM 1239 C C . GLY A 1 159 ? 12.477 18.578 7.59 1 95.25 159 GLY A C 1
ATOM 1240 O O . GLY A 1 159 ? 11.625 17.734 7.895 1 95.25 159 GLY A O 1
ATOM 1241 N N . LEU A 1 160 ? 12.68 19.703 8.211 1 97.56 160 LEU A N 1
ATOM 1242 C CA . LEU A 1 160 ? 11.664 20.219 9.125 1 97.56 160 LEU A CA 1
ATOM 1243 C C . LEU A 1 160 ? 10.594 21 8.375 1 97.56 160 LEU A C 1
ATOM 1245 O O . LEU A 1 160 ? 10.883 22.031 7.766 1 97.56 160 LEU A O 1
ATOM 1249 N N . HIS A 1 161 ? 9.352 20.453 8.43 1 97.81 161 HIS A N 1
ATOM 1250 C CA . HIS A 1 161 ? 8.25 21.141 7.773 1 97.81 161 HIS A CA 1
ATOM 1251 C C . HIS A 1 161 ? 7.266 21.703 8.797 1 97.81 161 HIS A C 1
ATOM 1253 O O . HIS A 1 161 ? 6.406 22.516 8.453 1 97.81 161 HIS A O 1
ATOM 1259 N N . SER A 1 162 ? 7.445 21.328 10.008 1 98.25 162 SER A N 1
ATOM 1260 C CA . SER A 1 162 ? 6.523 21.734 11.062 1 98.25 162 SER A CA 1
ATOM 1261 C C . SER A 1 162 ? 6.488 23.266 11.203 1 98.25 162 SER A C 1
ATOM 1263 O O . SER A 1 162 ? 7.527 23.922 11.125 1 98.25 162 SER A O 1
ATOM 1265 N N . SER A 1 163 ? 5.316 23.766 11.391 1 98.38 163 SER A N 1
ATOM 1266 C CA . SER A 1 163 ? 5.098 25.188 11.664 1 98.38 163 SER A CA 1
ATOM 1267 C C . SER A 1 163 ? 3.938 25.391 12.633 1 98.38 163 SER A C 1
ATOM 1269 O O . SER A 1 163 ? 2.781 25.125 12.289 1 98.38 163 SER A O 1
ATOM 1271 N N . PHE A 1 164 ? 4.27 25.844 13.852 1 98.81 164 PHE A N 1
ATOM 1272 C CA . PHE A 1 164 ? 3.225 26.109 14.836 1 98.81 164 PHE A CA 1
ATOM 1273 C C . PHE A 1 164 ? 3.736 27.016 15.938 1 98.81 164 PHE A C 1
ATOM 1275 O O . PHE A 1 164 ? 4.945 27.234 16.062 1 98.81 164 PHE A O 1
ATOM 1282 N N . TRP A 1 165 ? 2.789 27.672 16.641 1 98.81 165 TRP A N 1
ATOM 1283 C CA . TRP A 1 165 ? 3.043 28.531 17.797 1 98.81 165 TRP A CA 1
ATOM 1284 C C . TRP A 1 165 ? 2.332 28 19.031 1 98.81 165 TRP A C 1
ATOM 1286 O O . TRP A 1 165 ? 1.233 27.453 18.938 1 98.81 165 TRP A O 1
ATOM 1296 N N . ILE A 1 166 ? 3.006 28.141 20.125 1 98.81 166 ILE A N 1
ATOM 1297 C CA . ILE A 1 166 ? 2.381 27.969 21.438 1 98.81 166 ILE A CA 1
ATOM 1298 C C . ILE A 1 166 ? 2.623 29.219 22.281 1 98.81 166 ILE A C 1
ATOM 1300 O O . ILE A 1 166 ? 3.768 29.656 22.453 1 98.81 166 ILE A O 1
ATOM 1304 N N . VAL A 1 167 ? 1.544 29.797 22.781 1 98.69 167 VAL A N 1
ATOM 1305 C CA . VAL A 1 167 ? 1.646 31 23.594 1 98.69 167 VAL A CA 1
ATOM 1306 C C . VAL A 1 167 ? 1.128 30.703 25 1 98.69 167 VAL A C 1
ATOM 1308 O O . VAL A 1 167 ? -0.053 30.406 25.188 1 98.69 167 VAL A O 1
ATOM 1311 N N . ASP A 1 168 ? 1.966 30.766 25.969 1 97.56 168 ASP A N 1
ATOM 1312 C CA . ASP A 1 168 ? 1.681 30.625 27.391 1 97.56 168 ASP A CA 1
ATOM 1313 C C . ASP A 1 168 ? 1.029 29.266 27.688 1 97.56 168 ASP A C 1
ATOM 1315 O O . ASP A 1 168 ? 0.185 29.172 28.578 1 97.56 168 ASP A O 1
ATOM 1319 N N . ARG A 1 169 ? 1.189 28.297 26.797 1 96.69 169 ARG A N 1
ATOM 1320 C CA . ARG A 1 169 ? 0.57 26.969 26.922 1 96.69 169 ARG A CA 1
ATOM 1321 C C . ARG A 1 169 ? -0.95 27.094 26.984 1 96.69 169 ARG A C 1
ATOM 1323 O O . ARG A 1 169 ? -1.605 26.359 27.734 1 96.69 169 ARG A O 1
ATOM 1330 N N . ARG A 1 170 ? -1.383 28.062 26.234 1 97.62 170 ARG A N 1
ATOM 1331 C CA . ARG A 1 170 ? -2.816 28.328 26.297 1 97.62 170 ARG A CA 1
ATOM 1332 C C . ARG A 1 170 ? -3.383 28.578 24.891 1 97.62 170 ARG A C 1
ATOM 1334 O O . ARG A 1 170 ? -4.547 28.266 24.625 1 97.62 170 ARG A O 1
ATOM 1341 N N . HIS A 1 171 ? -2.631 29.203 24.078 1 98.38 171 HIS A N 1
ATOM 1342 C CA . HIS A 1 171 ? -3.037 29.547 22.719 1 98.38 171 HIS A CA 1
ATOM 1343 C C . HIS A 1 171 ? -2.09 28.953 21.688 1 98.38 171 HIS A C 1
ATOM 1345 O O . HIS A 1 171 ? -0.901 28.766 21.969 1 98.38 171 HIS A O 1
ATOM 1351 N N . VAL A 1 172 ? -2.646 28.547 20.562 1 98.44 172 VAL A N 1
ATOM 1352 C CA . VAL A 1 172 ? -1.793 27.891 19.578 1 98.44 172 VAL A CA 1
ATOM 1353 C C . VAL A 1 172 ? -2.137 28.375 18.172 1 98.44 172 VAL A C 1
ATOM 1355 O O . VAL A 1 172 ? -3.23 28.891 17.938 1 98.44 172 VAL A O 1
ATOM 1358 N N . TYR A 1 173 ? -1.202 28.359 17.328 1 98.69 173 TYR A N 1
ATOM 1359 C CA . TYR A 1 173 ? -1.375 28.391 15.883 1 98.69 173 TYR A CA 1
ATOM 1360 C C . TYR A 1 173 ? -0.835 27.125 15.227 1 98.69 173 TYR A C 1
ATOM 1362 O O . TYR A 1 173 ? 0.229 26.641 15.609 1 98.69 173 TYR A O 1
ATOM 1370 N N . ILE A 1 174 ? -1.521 26.562 14.305 1 98.62 174 ILE A N 1
ATOM 1371 C CA . ILE A 1 174 ? -1.062 25.469 13.445 1 98.62 174 ILE A CA 1
ATOM 1372 C C . ILE A 1 174 ? -1.543 25.703 12.016 1 98.62 174 ILE A C 1
ATOM 1374 O O . ILE A 1 174 ? -2.713 26.016 11.789 1 98.62 174 ILE A O 1
ATOM 1378 N N . GLY A 1 175 ? -0.638 25.594 11.07 1 98.12 175 GLY A N 1
ATOM 1379 C CA . GLY A 1 175 ? -1.031 25.781 9.68 1 98.12 175 GLY A CA 1
ATOM 1380 C C . GLY A 1 175 ? 0.132 25.688 8.711 1 98.12 175 GLY A C 1
ATOM 1381 O O . GLY A 1 175 ? 1.209 25.219 9.078 1 98.12 175 GLY A O 1
ATOM 1382 N N . SER A 1 176 ? -0.101 26.109 7.508 1 97.88 176 SER A N 1
ATOM 1383 C CA . SER A 1 176 ? 0.863 25.922 6.426 1 97.88 176 SER A CA 1
ATOM 1384 C C . SER A 1 176 ? 1.916 27.031 6.434 1 97.88 176 SER A C 1
ATOM 1386 O O . SER A 1 176 ? 2.975 26.891 5.816 1 97.88 176 SER A O 1
ATOM 1388 N N . ALA A 1 177 ? 1.682 28.094 7.148 1 97.19 177 ALA A N 1
ATOM 1389 C CA . ALA A 1 177 ? 2.547 29.266 7.055 1 97.19 177 ALA A CA 1
ATOM 1390 C C . ALA A 1 177 ? 3.791 29.109 7.926 1 97.19 177 ALA A C 1
ATOM 1392 O O . ALA A 1 177 ? 3.697 28.688 9.078 1 97.19 177 ALA A O 1
ATOM 1393 N N . ASP A 1 178 ? 4.922 29.422 7.344 1 95 178 ASP A N 1
ATOM 1394 C CA . ASP A 1 178 ? 6.188 29.516 8.062 1 95 178 ASP A CA 1
ATOM 1395 C C . ASP A 1 178 ? 6.535 30.969 8.359 1 95 178 ASP A C 1
ATOM 1397 O O . ASP A 1 178 ? 5.801 31.891 7.969 1 95 178 ASP A O 1
ATOM 1401 N N . MET A 1 179 ? 7.633 31.141 9.094 1 96.19 179 MET A N 1
ATOM 1402 C CA . MET A 1 179 ? 8.109 32.5 9.383 1 96.19 179 MET A CA 1
ATOM 1403 C C . MET A 1 179 ? 8.844 33.094 8.188 1 96.19 179 MET A C 1
ATOM 1405 O O . MET A 1 179 ? 10.055 33.281 8.242 1 96.19 179 MET A O 1
ATOM 1409 N N . ASP A 1 180 ? 8.078 33.25 7.164 1 92.94 180 ASP A N 1
ATOM 1410 C CA . ASP A 1 180 ? 8.484 33.75 5.863 1 92.94 180 ASP A CA 1
ATOM 1411 C C . ASP A 1 180 ? 7.59 34.906 5.434 1 92.94 180 ASP A C 1
ATOM 1413 O O . ASP A 1 180 ? 6.367 34.844 5.547 1 92.94 180 ASP A O 1
ATOM 1417 N N . TRP A 1 181 ? 8.219 35.969 4.941 1 91.25 181 TRP A N 1
ATOM 1418 C CA . TRP A 1 181 ? 7.422 37.125 4.523 1 91.25 181 TRP A CA 1
ATOM 1419 C C . TRP A 1 181 ? 6.465 36.75 3.402 1 91.25 181 TRP A C 1
ATOM 1421 O O . TRP A 1 181 ? 5.387 37.312 3.266 1 91.25 181 TRP A O 1
ATOM 1431 N N . ARG A 1 182 ? 6.758 35.844 2.643 1 91.38 182 ARG A N 1
ATOM 1432 C CA . ARG A 1 182 ? 5.895 35.406 1.556 1 91.38 182 ARG A CA 1
ATOM 1433 C C . ARG A 1 182 ? 4.617 34.75 2.096 1 91.38 182 ARG A C 1
ATOM 1435 O O . ARG A 1 182 ? 3.561 34.844 1.468 1 91.38 182 ARG A O 1
ATOM 1442 N N . SER A 1 183 ? 4.719 34.062 3.248 1 93.31 183 SER A N 1
ATOM 1443 C CA . SER A 1 183 ? 3.566 33.438 3.885 1 93.31 183 SER A CA 1
ATOM 1444 C C . SER A 1 183 ? 2.557 34.5 4.348 1 93.31 183 SER A C 1
ATOM 1446 O O . SER A 1 183 ? 1.372 34.188 4.508 1 93.31 183 SER A O 1
ATOM 1448 N N . LEU A 1 184 ? 3.033 35.719 4.5 1 92.38 184 LEU A N 1
ATOM 1449 C CA . LEU A 1 184 ? 2.184 36.781 5.059 1 92.38 184 LEU A CA 1
ATOM 1450 C C . LEU A 1 184 ? 1.698 37.719 3.967 1 92.38 184 LEU A C 1
ATOM 1452 O O . LEU A 1 184 ? 0.846 38.562 4.215 1 92.38 184 LEU A O 1
ATOM 1456 N N . SER A 1 185 ? 2.191 37.5 2.752 1 88.88 185 SER A N 1
ATOM 1457 C CA . SER A 1 185 ? 1.847 38.5 1.728 1 88.88 185 SER A CA 1
ATOM 1458 C C . SER A 1 185 ? 1.579 37.812 0.385 1 88.88 185 SER A C 1
ATOM 1460 O O . SER A 1 185 ? 0.508 38 -0.199 1 88.88 185 SER A O 1
ATOM 1462 N N . LYS A 1 186 ? 2.475 36.906 -0.026 1 86.56 186 LYS A N 1
ATOM 1463 C CA . LYS A 1 186 ? 2.475 36.469 -1.425 1 86.56 186 LYS A CA 1
ATOM 1464 C C . LYS A 1 186 ? 1.845 35.094 -1.583 1 86.56 186 LYS A C 1
ATOM 1466 O O . LYS A 1 186 ? 1.289 34.781 -2.637 1 86.56 186 LYS A O 1
ATOM 1471 N N . ARG A 1 187 ? 1.931 34.312 -0.624 1 90.88 187 ARG A N 1
ATOM 1472 C CA . ARG A 1 187 ? 1.414 32.938 -0.704 1 90.88 187 ARG A CA 1
ATOM 1473 C C . ARG A 1 187 ? 0.028 32.844 -0.075 1 90.88 187 ARG A C 1
ATOM 1475 O O . ARG A 1 187 ? -0.314 33.625 0.81 1 90.88 187 ARG A O 1
ATOM 1482 N N . LYS A 1 188 ? -0.713 31.984 -0.653 1 94.12 188 LYS A N 1
ATOM 1483 C CA . LYS A 1 188 ? -1.935 31.594 0.046 1 94.12 188 LYS A CA 1
ATOM 1484 C C . LYS A 1 188 ? -1.639 30.594 1.158 1 94.12 188 LYS A C 1
ATOM 1486 O O . LYS A 1 188 ? -0.996 29.578 0.922 1 94.12 188 LYS A O 1
ATOM 1491 N N . GLU A 1 189 ? -1.991 30.938 2.311 1 96.56 189 GLU A N 1
ATOM 1492 C CA . GLU A 1 189 ? -1.763 30.109 3.49 1 96.56 189 GLU A CA 1
ATOM 1493 C C . GLU A 1 189 ? -3.055 29.891 4.273 1 96.56 189 GLU A C 1
ATOM 1495 O O . GLU A 1 189 ? -3.945 30.75 4.254 1 96.56 189 GLU A O 1
ATOM 1500 N N . LEU A 1 190 ? -3.121 28.781 4.918 1 97.88 190 LEU A N 1
ATOM 1501 C CA . LEU A 1 190 ? -4.277 28.469 5.754 1 97.88 190 LEU A CA 1
ATOM 1502 C C . LEU A 1 190 ? -3.844 27.781 7.047 1 97.88 190 LEU A C 1
ATOM 1504 O O . LEU A 1 190 ? -2.963 26.922 7.035 1 97.88 190 LEU A O 1
ATOM 1508 N N . GLY A 1 191 ? -4.414 28.188 8.148 1 98.25 191 GLY A N 1
ATOM 1509 C CA . GLY A 1 191 ? -4.223 27.594 9.461 1 98.25 191 GLY A CA 1
ATOM 1510 C C . GLY A 1 191 ? -5.324 27.953 10.445 1 98.25 191 GLY A C 1
ATOM 1511 O O . GLY A 1 191 ? -6.371 28.469 10.047 1 98.25 191 GLY A O 1
ATOM 1512 N N . VAL A 1 192 ? -5.098 27.594 11.688 1 98.31 192 VAL A N 1
ATOM 1513 C CA . VAL A 1 192 ? -6.051 27.938 12.734 1 98.31 192 VAL A CA 1
ATOM 1514 C C . VAL A 1 192 ? -5.305 28.516 13.945 1 98.31 192 VAL A C 1
ATOM 1516 O O . VAL A 1 192 ? -4.188 28.094 14.25 1 98.31 192 VAL A O 1
ATOM 1519 N N . THR A 1 193 ? -5.945 29.516 14.531 1 98.38 193 THR A N 1
ATOM 1520 C CA . THR A 1 193 ? -5.582 29.938 15.883 1 98.38 193 THR A CA 1
ATOM 1521 C C . THR A 1 193 ? -6.582 29.391 16.906 1 98.38 193 THR A C 1
ATOM 1523 O O . THR A 1 193 ? -7.789 29.359 16.641 1 98.38 193 THR A O 1
ATOM 1526 N N . VAL A 1 194 ? -6.066 28.891 17.938 1 98.31 194 VAL A N 1
ATOM 1527 C CA . VAL A 1 194 ? -6.898 28.375 19.016 1 98.31 194 VAL A CA 1
ATOM 1528 C C . VAL A 1 194 ? -6.602 29.109 20.312 1 98.31 194 VAL A C 1
ATOM 1530 O O . VAL A 1 194 ? -5.453 29.141 20.766 1 98.31 194 VAL A O 1
ATOM 1533 N N . PHE A 1 195 ? -7.648 29.688 20.891 1 98.12 195 PHE A N 1
ATOM 1534 C CA . PHE A 1 195 ? -7.488 30.484 22.109 1 98.12 195 PHE A CA 1
ATOM 1535 C C . PHE A 1 195 ? -8.117 29.781 23.297 1 98.12 195 PHE A C 1
ATOM 1537 O O . PHE A 1 195 ? -9.172 29.156 23.172 1 98.12 195 PHE A O 1
ATOM 1544 N N . ASN A 1 196 ? -7.418 29.859 24.391 1 97.69 196 ASN A N 1
ATOM 1545 C CA . ASN A 1 196 ? -7.879 29.359 25.672 1 97.69 196 ASN A CA 1
ATOM 1546 C C . ASN A 1 196 ? -8.086 27.844 25.656 1 97.69 196 ASN A C 1
ATOM 1548 O O . ASN A 1 196 ? -9.094 27.344 26.141 1 97.69 196 ASN A O 1
ATOM 1552 N N . CYS A 1 197 ? -7.238 27.188 24.984 1 98.25 197 CYS A N 1
ATOM 1553 C CA . CYS A 1 197 ? -7.277 25.734 24.859 1 98.25 197 CYS A CA 1
ATOM 1554 C C . CYS A 1 197 ? -6.008 25.109 25.438 1 98.25 197 CYS A C 1
ATOM 1556 O O . CYS A 1 197 ? -5.254 24.453 24.703 1 98.25 197 CYS A O 1
ATOM 1558 N N . SER A 1 198 ? -5.898 25.156 26.734 1 98.19 198 SER A N 1
ATOM 1559 C CA . SER A 1 198 ? -4.629 24.812 27.375 1 98.19 198 SER A CA 1
ATOM 1560 C C . SER A 1 198 ? -4.355 23.312 27.312 1 98.19 198 SER A C 1
ATOM 1562 O O . SER A 1 198 ? -3.199 22.891 27.281 1 98.19 198 SER A O 1
ATOM 1564 N N . CYS A 1 199 ? -5.391 22.453 27.234 1 98.31 199 CYS A N 1
ATOM 1565 C CA . CYS A 1 199 ? -5.164 21.016 27.109 1 98.31 199 CYS A CA 1
ATOM 1566 C C . CYS A 1 199 ? -4.492 20.688 25.781 1 98.31 199 CYS A C 1
ATOM 1568 O O . CYS A 1 199 ? -3.529 19.922 25.734 1 98.31 199 CYS A O 1
ATOM 1570 N N . LEU A 1 200 ? -4.988 21.297 24.734 1 98.56 200 LEU A N 1
ATOM 1571 C CA . LEU A 1 200 ? -4.395 21.109 23.422 1 98.56 200 LEU A CA 1
ATOM 1572 C C . LEU A 1 200 ? -2.99 21.703 23.359 1 98.56 200 LEU A C 1
ATOM 1574 O O . LEU A 1 200 ? -2.08 21.094 22.797 1 98.56 200 LEU A O 1
ATOM 1578 N N . ALA A 1 201 ? -2.842 22.859 23.953 1 98.56 201 ALA A N 1
ATOM 1579 C CA . ALA A 1 201 ? -1.553 23.547 23.969 1 98.56 201 ALA A CA 1
ATOM 1580 C C . ALA A 1 201 ? -0.5 22.734 24.703 1 98.56 201 ALA A C 1
ATOM 1582 O O . ALA A 1 201 ? 0.666 22.703 24.297 1 98.56 201 ALA A O 1
ATOM 1583 N N . LEU A 1 202 ? -0.93 22.125 25.75 1 97.88 202 LEU A N 1
ATOM 1584 C CA . LEU A 1 202 ? -0.021 21.297 26.531 1 97.88 202 LEU A CA 1
ATOM 1585 C C . LEU A 1 202 ? 0.488 20.125 25.688 1 97.88 202 LEU A C 1
ATOM 1587 O O . LEU A 1 202 ? 1.669 19.781 25.75 1 97.88 202 LEU A O 1
ATOM 1591 N N . ASP A 1 203 ? -0.428 19.516 25.016 1 98.19 203 ASP A N 1
ATOM 1592 C CA . ASP A 1 203 ? -0.01 18.391 24.172 1 98.19 203 ASP A CA 1
ATOM 1593 C C . ASP A 1 203 ? 0.919 18.859 23.062 1 98.19 203 ASP A C 1
ATOM 1595 O O . ASP A 1 203 ? 1.901 18.188 22.734 1 98.19 203 ASP A O 1
ATOM 1599 N N . LEU A 1 204 ? 0.604 19.969 22.406 1 98.62 204 LEU A N 1
ATOM 1600 C CA . LEU A 1 204 ? 1.475 20.5 21.375 1 98.62 204 LEU A CA 1
ATOM 1601 C C . LEU A 1 204 ? 2.832 20.891 21.953 1 98.62 204 LEU A C 1
ATOM 1603 O O . LEU A 1 204 ? 3.857 20.766 21.266 1 98.62 204 LEU A O 1
ATOM 1607 N N . HIS A 1 205 ? 2.838 21.344 23.172 1 98.12 205 HIS A N 1
ATOM 1608 C CA . HIS A 1 205 ? 4.094 21.656 23.859 1 98.12 205 HIS A CA 1
ATOM 1609 C C . HIS A 1 205 ? 4.973 20.422 23.969 1 98.12 205 HIS A C 1
ATOM 1611 O O . HIS A 1 205 ? 6.195 20.5 23.859 1 98.12 205 HIS A O 1
ATOM 1617 N N . ARG A 1 206 ? 4.379 19.359 24.156 1 97.75 206 ARG A N 1
ATOM 1618 C CA . ARG A 1 206 ? 5.152 18.109 24.234 1 97.75 206 ARG A CA 1
ATOM 1619 C C . ARG A 1 206 ? 5.816 17.797 22.891 1 97.75 206 ARG A C 1
ATOM 1621 O O . ARG A 1 206 ? 6.914 17.234 22.859 1 97.75 206 ARG A O 1
ATOM 1628 N N . VAL A 1 207 ? 5.137 18.141 21.812 1 98.44 207 VAL A N 1
ATOM 1629 C CA . VAL A 1 207 ? 5.77 18.031 20.5 1 98.44 207 VAL A CA 1
ATOM 1630 C C . VAL A 1 207 ? 6.953 18.984 20.406 1 98.44 207 VAL A C 1
ATOM 1632 O O . VAL A 1 207 ? 8.031 18.609 19.938 1 98.44 207 VAL A O 1
ATOM 1635 N N . PHE A 1 208 ? 6.703 20.203 20.891 1 98.5 208 PHE A N 1
ATOM 1636 C CA . PHE A 1 208 ? 7.77 21.203 20.922 1 98.5 208 PHE A CA 1
ATOM 1637 C C . PHE A 1 208 ? 8.969 20.688 21.719 1 98.5 208 PHE A C 1
ATOM 1639 O O . PHE A 1 208 ? 10.109 20.797 21.281 1 98.5 208 PHE A O 1
ATOM 1646 N N . LEU A 1 209 ? 8.703 20.141 22.859 1 97.5 209 LEU A N 1
ATOM 1647 C CA . LEU A 1 209 ? 9.75 19.641 23.734 1 97.5 209 LEU A CA 1
ATOM 1648 C C . LEU A 1 209 ? 10.531 18.516 23.062 1 97.5 209 LEU A C 1
ATOM 1650 O O . LEU A 1 209 ? 11.742 18.391 23.266 1 97.5 209 LEU A O 1
ATOM 1654 N N . PHE A 1 210 ? 9.852 17.75 22.375 1 97.12 210 PHE A N 1
ATOM 1655 C CA . PHE A 1 210 ? 10.516 16.688 21.625 1 97.12 210 PHE A CA 1
ATOM 1656 C C . PHE A 1 210 ? 11.555 17.25 20.672 1 97.12 210 PHE A C 1
ATOM 1658 O O . PHE A 1 210 ? 12.711 16.812 20.656 1 97.12 210 PHE A O 1
ATOM 1665 N N . TYR A 1 211 ? 11.102 18.234 19.859 1 97.56 211 TYR A N 1
ATOM 1666 C CA . TYR A 1 211 ? 12.031 18.906 18.953 1 97.56 211 TYR A CA 1
ATOM 1667 C C . TYR A 1 211 ? 13.156 19.578 19.734 1 97.56 211 TYR A C 1
ATOM 1669 O O . TYR A 1 211 ? 14.328 19.484 19.328 1 97.56 211 TYR A O 1
ATOM 1677 N N . TRP A 1 212 ? 12.789 20.172 20.828 1 97.06 212 TRP A N 1
ATOM 1678 C CA . TRP A 1 212 ? 13.711 20.922 21.656 1 97.06 212 TRP A CA 1
ATOM 1679 C C . TRP A 1 212 ? 14.852 20.047 22.156 1 97.06 212 TRP A C 1
ATOM 1681 O O . TRP A 1 212 ? 16.016 20.469 22.188 1 97.06 212 TRP A O 1
ATOM 1691 N N . GLN A 1 213 ? 14.531 18.844 22.406 1 94.88 213 GLN A N 1
ATOM 1692 C CA . GLN A 1 213 ? 15.492 17.906 22.969 1 94.88 213 GLN A CA 1
ATOM 1693 C C . GLN A 1 213 ? 16.422 17.359 21.891 1 94.88 213 GLN A C 1
ATOM 1695 O O . GLN A 1 213 ? 17.469 16.781 22.203 1 94.88 213 GLN A O 1
ATOM 1700 N N . LEU A 1 214 ? 16.094 17.562 20.688 1 95.62 214 LEU A N 1
ATOM 1701 C CA . LEU A 1 214 ? 16.891 17.016 19.594 1 95.62 214 LEU A CA 1
ATOM 1702 C C . LEU A 1 214 ? 17.953 18.016 19.141 1 95.62 214 LEU A C 1
ATOM 1704 O O . LEU A 1 214 ? 18.688 17.766 18.188 1 95.62 214 LEU A O 1
ATOM 1708 N N . HIS A 1 215 ? 18.047 19.141 19.875 1 93.56 215 HIS A N 1
ATOM 1709 C CA . HIS A 1 215 ? 19.016 20.172 19.562 1 93.56 215 HIS A CA 1
ATOM 1710 C C . HIS A 1 215 ? 20.438 19.609 19.547 1 93.56 215 HIS A C 1
ATOM 1712 O O . HIS A 1 215 ? 20.875 19 20.516 1 93.56 215 HIS A O 1
ATOM 1718 N N . ASP A 1 216 ? 21.094 19.719 18.422 1 87.62 216 ASP A N 1
ATOM 1719 C CA . ASP A 1 216 ? 22.5 19.344 18.234 1 87.62 216 ASP A CA 1
ATOM 1720 C C . ASP A 1 216 ? 22.688 17.844 18.375 1 87.62 216 ASP A C 1
ATOM 1722 O O . ASP A 1 216 ? 23.75 17.391 18.828 1 87.62 216 ASP A O 1
ATOM 1726 N N . LYS A 1 217 ? 21.625 17.109 18.109 1 90.25 217 LYS A N 1
ATOM 1727 C CA . LYS A 1 217 ? 21.734 15.656 18.094 1 90.25 217 LYS A CA 1
ATOM 1728 C C . LYS A 1 217 ? 21.734 15.125 16.656 1 90.25 217 LYS A C 1
ATOM 1730 O O . LYS A 1 217 ? 21.141 15.727 15.766 1 90.25 217 LYS A O 1
ATOM 1735 N N . ASP A 1 218 ? 22.422 13.969 16.578 1 91.19 218 ASP A N 1
ATOM 1736 C CA . ASP A 1 218 ? 22.438 13.312 15.281 1 91.19 218 ASP A CA 1
ATOM 1737 C C . ASP A 1 218 ? 21.828 11.914 15.359 1 91.19 218 ASP A C 1
ATOM 1739 O O . ASP A 1 218 ? 21.984 11.109 14.438 1 91.19 218 ASP A O 1
ATOM 1743 N N . TYR A 1 219 ? 21.297 11.633 16.484 1 90.69 219 TYR A N 1
ATOM 1744 C CA . TYR A 1 219 ? 20.594 10.375 16.688 1 90.69 219 TYR A CA 1
ATOM 1745 C C . TYR A 1 219 ? 19.297 10.586 17.438 1 90.69 219 TYR A C 1
ATOM 1747 O O . TYR A 1 219 ? 19.125 11.602 18.125 1 90.69 219 TYR A O 1
ATOM 1755 N N . ILE A 1 220 ? 18.438 9.711 17.266 1 88.44 220 ILE A N 1
ATOM 1756 C CA . ILE A 1 220 ? 17.156 9.758 17.953 1 88.44 220 ILE A CA 1
ATOM 1757 C C . ILE A 1 220 ? 17.156 8.773 19.125 1 88.44 220 ILE A C 1
ATOM 1759 O O . ILE A 1 220 ? 17.391 7.574 18.922 1 88.44 220 ILE A O 1
ATOM 1763 N N . PRO A 1 221 ? 16.875 9.227 20.234 1 84.69 221 PRO A N 1
ATOM 1764 C CA . PRO A 1 221 ? 16.859 8.32 21.391 1 84.69 221 PRO A CA 1
ATOM 1765 C C . PRO A 1 221 ? 15.805 7.215 21.234 1 84.69 221 PRO A C 1
ATOM 1767 O O . PRO A 1 221 ? 14.734 7.445 20.672 1 84.69 221 PRO A O 1
ATOM 1770 N N . SER A 1 222 ? 16.125 6.035 21.812 1 82.62 222 SER A N 1
ATOM 1771 C CA . SER A 1 222 ? 15.188 4.91 21.766 1 82.62 222 SER A CA 1
ATOM 1772 C C . SER A 1 222 ? 14.133 5.012 22.859 1 82.62 222 SER A C 1
ATOM 1774 O O . SER A 1 222 ? 13.047 4.441 22.734 1 82.62 222 SER A O 1
ATOM 1776 N N . ILE A 1 223 ? 14.531 5.641 23.922 1 84.19 223 ILE A N 1
ATOM 1777 C CA . ILE A 1 223 ? 13.609 5.816 25.047 1 84.19 223 ILE A CA 1
ATOM 1778 C C . ILE A 1 223 ? 13.383 7.305 25.297 1 84.19 223 ILE A C 1
ATOM 1780 O O . ILE A 1 223 ? 14.336 8.086 25.359 1 84.19 223 ILE A O 1
ATOM 1784 N N . TRP A 1 224 ? 12.156 7.652 25.375 1 86.19 224 TRP A N 1
ATOM 1785 C CA . TRP A 1 224 ? 11.805 9.047 25.609 1 86.19 224 TRP A CA 1
ATOM 1786 C C . TRP A 1 224 ? 11.172 9.234 26.984 1 86.19 224 TRP A C 1
ATOM 1788 O O . TRP A 1 224 ? 10.531 8.312 27.5 1 86.19 224 TRP A O 1
ATOM 1798 N N . SER A 1 225 ? 11.406 10.375 27.531 1 86.12 225 SER A N 1
ATOM 1799 C CA . SER A 1 225 ? 10.789 10.719 28.797 1 86.12 225 SER A CA 1
ATOM 1800 C C . SER A 1 225 ? 9.273 10.844 28.656 1 86.12 225 SER A C 1
ATOM 1802 O O . SER A 1 225 ? 8.766 11.055 27.562 1 86.12 225 SER A O 1
ATOM 1804 N N . LYS A 1 226 ? 8.602 10.719 29.734 1 89.69 226 LYS A N 1
ATOM 1805 C CA . LYS A 1 226 ? 7.152 10.867 29.781 1 89.69 226 LYS A CA 1
ATOM 1806 C C . LYS A 1 226 ? 6.73 12.273 29.375 1 89.69 226 LYS A C 1
ATOM 1808 O O . LYS A 1 226 ? 5.586 12.492 28.969 1 89.69 226 LYS A O 1
ATOM 1813 N N . ARG A 1 227 ? 7.645 13.18 29.344 1 91.12 227 ARG A N 1
ATOM 1814 C CA . ARG A 1 227 ? 7.355 14.586 29.078 1 91.12 227 ARG A CA 1
ATOM 1815 C C . ARG A 1 227 ? 7.039 14.805 27.609 1 91.12 227 ARG A C 1
ATOM 1817 O O . ARG A 1 227 ? 6.477 15.844 27.234 1 91.12 227 ARG A O 1
ATOM 1824 N N . VAL A 1 228 ? 7.434 13.844 26.797 1 94.44 228 VAL A N 1
ATOM 1825 C CA . VAL A 1 228 ? 7.191 14.047 25.375 1 94.44 228 VAL A CA 1
ATOM 1826 C C . VAL A 1 228 ? 6.121 13.07 24.891 1 94.44 228 VAL A C 1
ATOM 1828 O O . VAL A 1 228 ? 5.82 13.008 23.688 1 94.44 228 VAL A O 1
ATOM 1831 N N . THR A 1 229 ? 5.586 12.32 25.844 1 95.25 229 THR A N 1
ATOM 1832 C CA . THR A 1 229 ? 4.52 11.383 25.5 1 95.25 229 THR A CA 1
ATOM 1833 C C . THR A 1 229 ? 3.227 12.133 25.188 1 95.25 229 THR A C 1
ATOM 1835 O O . THR A 1 229 ? 2.889 13.109 25.859 1 95.25 229 THR A O 1
ATOM 1838 N N . ALA A 1 230 ? 2.521 11.648 24.203 1 97.31 230 ALA A N 1
ATOM 1839 C CA . ALA A 1 230 ? 1.3 12.328 23.766 1 97.31 230 ALA A CA 1
ATOM 1840 C C . ALA A 1 230 ? 0.201 12.195 24.828 1 97.31 230 ALA A C 1
ATOM 1842 O O . ALA A 1 230 ? 0.044 11.141 25.438 1 97.31 230 ALA A O 1
ATOM 1843 N N . LEU A 1 231 ? -0.523 13.203 25.016 1 97.19 231 LEU A N 1
ATOM 1844 C CA . LEU A 1 231 ? -1.669 13.188 25.922 1 97.19 231 LEU A CA 1
ATOM 1845 C C . LEU A 1 231 ? -2.92 12.695 25.203 1 97.19 231 LEU A C 1
ATOM 1847 O O . LEU A 1 231 ? -3.764 12.031 25.812 1 97.19 231 LEU A O 1
ATOM 1851 N N . TYR A 1 232 ? -3.062 13.07 23.953 1 98.12 232 TYR A N 1
ATOM 1852 C CA . TYR A 1 232 ? -4.23 12.742 23.141 1 98.12 232 TYR A CA 1
ATOM 1853 C C . TYR A 1 232 ? -3.814 12.141 21.812 1 98.12 232 TYR A C 1
ATOM 1855 O O . TYR A 1 232 ? -2.697 12.375 21.344 1 98.12 232 TYR A O 1
ATOM 1863 N N . GLY A 1 233 ? -4.691 11.367 21.203 1 98.06 233 GLY A N 1
ATOM 1864 C CA . GLY A 1 233 ? -4.441 10.703 19.938 1 98.06 233 GLY A CA 1
ATOM 1865 C C . GLY A 1 233 ? -5.703 10.18 19.266 1 98.06 233 GLY A C 1
ATOM 1866 O O . GLY A 1 233 ? -6.812 10.484 19.719 1 98.06 233 GLY A O 1
ATOM 1867 N N . ARG A 1 234 ? -5.504 9.414 18.25 1 97.38 234 ARG A N 1
ATOM 1868 C CA . ARG A 1 234 ? -6.625 8.977 17.438 1 97.38 234 ARG A CA 1
ATOM 1869 C C . ARG A 1 234 ? -7.559 8.07 18.234 1 97.38 234 ARG A C 1
ATOM 1871 O O . ARG A 1 234 ? -8.766 8.031 17.969 1 97.38 234 ARG A O 1
ATOM 1878 N N . HIS A 1 235 ? -7.086 7.359 19.188 1 96.19 235 HIS A N 1
ATOM 1879 C CA . HIS A 1 235 ? -7.914 6.43 19.938 1 96.19 235 HIS A CA 1
ATOM 1880 C C . HIS A 1 235 ? -8.477 7.09 21.203 1 96.19 235 HIS A C 1
ATOM 1882 O O . HIS A 1 235 ? -9.445 6.602 21.781 1 96.19 235 HIS A O 1
ATOM 1888 N N . ASP A 1 236 ? -7.816 8.109 21.609 1 97.12 236 ASP A N 1
ATOM 1889 C CA . ASP A 1 236 ? -8.227 8.859 22.781 1 97.12 236 ASP A CA 1
ATOM 1890 C C . ASP A 1 236 ? -8.055 10.359 22.562 1 97.12 236 ASP A C 1
ATOM 1892 O O . ASP A 1 236 ? -7.172 10.984 23.172 1 97.12 236 ASP A O 1
ATOM 1896 N N . GLY A 1 237 ? -8.984 10.953 21.875 1 97.81 237 GLY A N 1
ATOM 1897 C CA . GLY A 1 237 ? -8.891 12.367 21.516 1 97.81 237 GLY A CA 1
ATOM 1898 C C . GLY A 1 237 ? -9.344 13.289 22.641 1 97.81 237 GLY A C 1
ATOM 1899 O O . GLY A 1 237 ? -10.023 12.859 23.562 1 97.81 237 GLY A O 1
ATOM 1900 N N . LEU A 1 238 ? -8.984 14.531 22.562 1 98.25 238 LEU A N 1
ATOM 1901 C CA . LEU A 1 238 ? -9.398 15.57 23.5 1 98.25 238 LEU A CA 1
ATOM 1902 C C . LEU A 1 238 ? -10.836 16.016 23.219 1 98.25 238 LEU A C 1
ATOM 1904 O O . LEU A 1 238 ? -11.117 16.578 22.172 1 98.25 238 LEU A O 1
ATOM 1908 N N . GLU A 1 239 ? -11.703 15.727 24.141 1 97.25 239 GLU A N 1
ATOM 1909 C CA . GLU A 1 239 ? -13.055 16.281 24.047 1 97.25 239 GLU A CA 1
ATOM 1910 C C . GLU A 1 239 ? -13.078 17.75 24.453 1 97.25 239 GLU A C 1
ATOM 1912 O O . GLU A 1 239 ? -12.617 18.094 25.547 1 97.25 239 GLU A O 1
ATOM 1917 N N . LEU A 1 240 ? -13.57 18.594 23.562 1 95.88 240 LEU A N 1
ATOM 1918 C CA . LEU A 1 240 ? -13.539 20.016 23.906 1 95.88 240 LEU A CA 1
ATOM 1919 C C . LEU A 1 240 ? -14.773 20.734 23.375 1 95.88 240 LEU A C 1
ATOM 1921 O O . LEU A 1 240 ? -15.492 20.188 22.516 1 95.88 240 LEU A O 1
ATOM 1925 N N . GLN A 1 241 ? -15.086 21.812 24.062 1 95.12 241 GLN A N 1
ATOM 1926 C CA . GLN A 1 241 ? -16.016 22.797 23.516 1 95.12 241 GLN A CA 1
ATOM 1927 C C . GLN A 1 241 ? -15.305 23.734 22.547 1 95.12 241 GLN A C 1
ATOM 1929 O O . GLN A 1 241 ? -14.352 24.422 22.938 1 95.12 241 GLN A O 1
ATOM 1934 N N . LEU A 1 242 ? -15.688 23.656 21.344 1 94.69 242 LEU A N 1
ATOM 1935 C CA . LEU A 1 242 ? -15.078 24.469 20.297 1 94.69 242 LEU A CA 1
ATOM 1936 C C . LEU A 1 242 ? -16.062 25.516 19.781 1 94.69 242 LEU A C 1
ATOM 1938 O O . LEU A 1 242 ? -16.938 25.203 18.969 1 94.69 242 LEU A O 1
ATOM 1942 N N . ASN A 1 243 ? -15.719 26.75 20.188 1 92.88 243 ASN A N 1
ATOM 1943 C CA . ASN A 1 243 ? -16.703 27.797 19.922 1 92.88 243 ASN A CA 1
ATOM 1944 C C . ASN A 1 243 ? -18.078 27.438 20.469 1 92.88 243 ASN A C 1
ATOM 1946 O O . ASN A 1 243 ? -18.234 27.234 21.672 1 92.88 243 ASN A O 1
ATOM 1950 N N . SER A 1 244 ? -19 27.094 19.609 1 87.44 244 SER A N 1
ATOM 1951 C CA . SER A 1 244 ? -20.328 26.766 20.094 1 87.44 244 SER A CA 1
ATOM 1952 C C . SER A 1 244 ? -20.672 25.297 19.828 1 87.44 244 SER A C 1
ATOM 1954 O O . SER A 1 244 ? -21.828 24.891 19.922 1 87.44 244 SER A O 1
ATOM 1956 N N . SER A 1 245 ? -19.656 24.578 19.531 1 91.81 245 SER A N 1
ATOM 1957 C CA . SER A 1 245 ? -19.891 23.188 19.188 1 91.81 245 SER A CA 1
ATOM 1958 C C . SER A 1 245 ? -19 22.25 20 1 91.81 245 SER A C 1
ATOM 1960 O O . SER A 1 245 ? -17.984 22.688 20.547 1 91.81 245 SER A O 1
ATOM 1962 N N . GLN A 1 246 ? -19.438 21 20.078 1 94.5 246 GLN A N 1
ATOM 1963 C CA . GLN A 1 246 ? -18.594 19.953 20.672 1 94.5 246 GLN A CA 1
ATOM 1964 C C . GLN A 1 246 ? -17.734 19.266 19.609 1 94.5 246 GLN A C 1
ATOM 1966 O O . GLN A 1 246 ? -18.188 19.031 18.484 1 94.5 246 GLN A O 1
ATOM 1971 N N . ALA A 1 247 ? -16.5 18.984 19.984 1 96.88 247 ALA A N 1
ATOM 1972 C CA . ALA A 1 247 ? -15.594 18.359 19.031 1 96.88 247 ALA A CA 1
ATOM 1973 C C . ALA A 1 247 ? -14.547 17.516 19.75 1 96.88 247 ALA A C 1
ATOM 1975 O O . ALA A 1 247 ? -14.453 17.547 20.984 1 96.88 247 ALA A O 1
ATOM 1976 N N . VAL A 1 248 ? -13.93 16.656 19.031 1 98.12 248 VAL A N 1
ATOM 1977 C CA . VAL A 1 248 ? -12.75 15.906 19.453 1 98.12 248 VAL A CA 1
ATOM 1978 C C . VAL A 1 248 ? -11.539 16.344 18.641 1 98.12 248 VAL A C 1
ATOM 1980 O O . VAL A 1 248 ? -11.625 16.484 17.422 1 98.12 248 VAL A O 1
ATOM 1983 N N . ALA A 1 249 ? -10.422 16.594 19.359 1 98.62 249 ALA A N 1
ATOM 1984 C CA . ALA A 1 249 ? -9.242 17.078 18.641 1 98.62 249 ALA A CA 1
ATOM 1985 C C . ALA A 1 249 ? -7.977 16.391 19.156 1 98.62 249 ALA A C 1
ATOM 1987 O O . ALA A 1 249 ? -7.93 15.938 20.297 1 98.62 249 ALA A O 1
ATOM 1988 N N . TYR A 1 250 ? -7.008 16.234 18.312 1 98.75 250 TYR A N 1
ATOM 1989 C CA . TYR A 1 250 ? -5.676 15.789 18.719 1 98.75 250 TYR A CA 1
ATOM 1990 C C . TYR A 1 250 ? -4.633 16.219 17.688 1 98.75 250 TYR A C 1
ATOM 1992 O O . TYR A 1 250 ? -4.973 16.594 16.562 1 98.75 250 TYR A O 1
ATOM 2000 N N . VAL A 1 251 ? -3.359 16.156 18.078 1 98.75 251 VAL A N 1
ATOM 2001 C CA . VAL A 1 251 ? -2.246 16.5 17.203 1 98.75 251 VAL A CA 1
ATOM 2002 C C . VAL A 1 251 ? -1.52 15.227 16.766 1 98.75 251 VAL A C 1
ATOM 2004 O O . VAL A 1 251 ? -1.443 14.258 17.531 1 98.75 251 VAL A O 1
ATOM 2007 N N . SER A 1 252 ? -1.088 15.219 15.508 1 98.88 252 SER A N 1
ATOM 2008 C CA . SER A 1 252 ? -0.296 14.133 14.945 1 98.88 252 SER A CA 1
ATOM 2009 C C . SER A 1 252 ? 1.068 14.625 14.477 1 98.88 252 SER A C 1
ATOM 2011 O O . SER A 1 252 ? 1.276 15.828 14.312 1 98.88 252 SER A O 1
ATOM 2013 N N . THR A 1 253 ? 2.027 13.672 14.359 1 98.69 253 THR A N 1
ATOM 2014 C CA . THR A 1 253 ? 3.369 14.055 13.93 1 98.69 253 THR A CA 1
ATOM 2015 C C . THR A 1 253 ? 3.92 13.047 12.922 1 98.69 253 THR A C 1
ATOM 2017 O O . THR A 1 253 ? 3.316 12 12.695 1 98.69 253 THR A O 1
ATOM 2020 N N . SER A 1 254 ? 4.934 13.469 12.297 1 98.38 254 SER A N 1
ATOM 2021 C CA . SER A 1 254 ? 5.754 12.656 11.398 1 98.38 254 SER A CA 1
ATOM 2022 C C . SER A 1 254 ? 7.219 13.086 11.453 1 98.38 254 SER A C 1
ATOM 2024 O O . SER A 1 254 ? 7.531 14.195 11.883 1 98.38 254 SER A O 1
ATOM 2026 N N . PRO A 1 255 ? 8.07 12.172 11.031 1 97.25 255 PRO A N 1
ATOM 2027 C CA . PRO A 1 255 ? 7.906 10.781 10.625 1 97.25 255 PRO A CA 1
ATOM 2028 C C . PRO A 1 255 ? 7.691 9.836 11.805 1 97.25 255 PRO A C 1
ATOM 2030 O O . PRO A 1 255 ? 7.559 10.289 12.945 1 97.25 255 PRO A O 1
ATOM 2033 N N . GLU A 1 256 ? 7.617 8.57 11.516 1 95.94 256 GLU A N 1
ATOM 2034 C CA . GLU A 1 256 ? 7.34 7.578 12.555 1 95.94 256 GLU A CA 1
ATOM 2035 C C . GLU A 1 256 ? 8.328 7.691 13.711 1 95.94 256 GLU A C 1
ATOM 2037 O O . GLU A 1 256 ? 7.949 7.586 14.875 1 95.94 256 GLU A O 1
ATOM 2042 N N . LEU A 1 257 ? 9.57 7.953 13.43 1 94.5 257 LEU A N 1
ATOM 2043 C CA . LEU A 1 257 ? 10.625 8.047 14.438 1 94.5 257 LEU A CA 1
ATOM 2044 C C . LEU A 1 257 ? 10.406 9.258 15.344 1 94.5 257 LEU A C 1
ATOM 2046 O O . LEU A 1 257 ? 11.008 9.352 16.422 1 94.5 257 LEU A O 1
ATOM 2050 N N . PHE A 1 258 ? 9.594 10.219 14.914 1 96.19 258 PHE A N 1
ATOM 2051 C CA . PHE A 1 258 ? 9.297 11.43 15.672 1 96.19 258 PHE A CA 1
ATOM 2052 C C . PHE A 1 258 ? 7.961 11.312 16.391 1 96.19 258 PHE A C 1
ATOM 2054 O O . PHE A 1 258 ? 7.355 12.32 16.766 1 96.19 258 PHE A O 1
ATOM 2061 N N . CYS A 1 259 ? 7.488 10.047 16.516 1 96.25 259 CYS A N 1
ATOM 2062 C CA . CYS A 1 259 ? 6.234 9.789 17.203 1 96.25 259 CYS A CA 1
ATOM 2063 C C . CYS A 1 259 ? 6.48 9 18.5 1 96.25 259 CYS A C 1
ATOM 2065 O O . CYS A 1 259 ? 6.445 7.77 18.484 1 96.25 259 CYS A O 1
ATOM 2067 N N . PRO A 1 260 ? 6.656 9.727 19.578 1 94.06 260 PRO A N 1
ATOM 2068 C CA . PRO A 1 260 ? 6.797 9.008 20.844 1 94.06 260 PRO A CA 1
ATOM 2069 C C . PRO A 1 260 ? 5.543 8.219 21.203 1 94.06 260 PRO A C 1
ATOM 2071 O O . PRO A 1 260 ? 4.594 8.156 20.422 1 94.06 260 PRO A O 1
ATOM 2074 N N . LYS A 1 261 ? 5.621 7.629 22.344 1 92.94 261 LYS A N 1
ATOM 2075 C CA . LYS A 1 261 ? 4.539 6.758 22.797 1 92.94 261 LYS A CA 1
ATOM 2076 C C . LYS A 1 261 ? 3.193 7.473 22.734 1 92.94 261 LYS A C 1
ATOM 2078 O O . LYS A 1 261 ? 3.084 8.641 23.109 1 92.94 261 LYS A O 1
ATOM 2083 N N . TYR A 1 262 ? 2.15 6.918 22.125 1 95 262 TYR A N 1
ATOM 2084 C CA . TYR A 1 262 ? 0.747 7.309 22.062 1 95 262 TYR A CA 1
ATOM 2085 C C . TYR A 1 262 ? 0.536 8.422 21.047 1 95 262 TYR A C 1
ATOM 2087 O O . TYR A 1 262 ? -0.6 8.82 20.781 1 95 262 TYR A O 1
ATOM 2095 N N . ARG A 1 263 ? 1.646 8.953 20.484 1 97.88 263 ARG A N 1
ATOM 2096 C CA . ARG A 1 263 ? 1.506 9.992 19.469 1 97.88 263 ARG A CA 1
ATOM 2097 C C . ARG A 1 263 ? 0.987 9.406 18.156 1 97.88 263 ARG A C 1
ATOM 2099 O O . ARG A 1 263 ? 1.51 8.398 17.672 1 97.88 263 ARG A O 1
ATOM 2106 N N . THR A 1 264 ? -0.06 9.984 17.672 1 98.69 264 THR A N 1
ATOM 2107 C CA . THR A 1 264 ? -0.62 9.547 16.406 1 98.69 264 THR A CA 1
ATOM 2108 C C . THR A 1 264 ? 0.276 9.969 15.242 1 98.69 264 THR A C 1
ATOM 2110 O O . THR A 1 264 ? 0.729 11.109 15.188 1 98.69 264 THR A O 1
ATOM 2113 N N . LYS A 1 265 ? 0.487 9.047 14.336 1 98.5 265 LYS A N 1
ATOM 2114 C CA . LYS A 1 265 ? 1.188 9.383 13.102 1 98.5 265 LYS A CA 1
ATOM 2115 C C . LYS A 1 265 ? 0.299 10.203 12.172 1 98.5 265 LYS A C 1
ATOM 2117 O O . LYS A 1 265 ? -0.902 9.945 12.07 1 98.5 265 LYS A O 1
ATOM 2122 N N . ASP A 1 266 ? 0.94 11.117 11.484 1 98.75 266 ASP A N 1
ATOM 2123 C CA . ASP A 1 266 ? 0.194 11.953 10.547 1 98.75 266 ASP A CA 1
ATOM 2124 C C . ASP A 1 266 ? -0.613 11.102 9.57 1 98.75 266 ASP A C 1
ATOM 2126 O O . ASP A 1 266 ? -1.779 11.398 9.305 1 98.75 266 ASP A O 1
ATOM 2130 N N . LEU A 1 267 ? -0.021 10.109 9.07 1 98.56 267 LEU A N 1
ATOM 2131 C CA . LEU A 1 267 ? -0.695 9.258 8.094 1 98.56 267 LEU A CA 1
ATOM 2132 C C . LEU A 1 267 ? -1.916 8.586 8.719 1 98.56 267 LEU A C 1
ATOM 2134 O O . LEU A 1 267 ? -2.945 8.43 8.055 1 98.56 267 LEU A O 1
ATOM 2138 N N . ASP A 1 268 ? -1.763 8.133 9.938 1 98.56 268 ASP A N 1
ATOM 2139 C CA . ASP A 1 268 ? -2.887 7.516 10.641 1 98.56 268 ASP A CA 1
ATOM 2140 C C . ASP A 1 268 ? -4.004 8.531 10.883 1 98.56 268 ASP A C 1
ATOM 2142 O O . ASP A 1 268 ? -5.184 8.172 10.859 1 98.56 268 ASP A O 1
ATOM 2146 N N . ALA A 1 269 ? -3.6 9.719 11.18 1 98.81 269 ALA A N 1
ATOM 2147 C CA . ALA A 1 269 ? -4.582 10.781 11.359 1 98.81 269 ALA A CA 1
ATOM 2148 C C . ALA A 1 269 ? -5.367 11.023 10.078 1 98.81 269 ALA A C 1
ATOM 2150 O O . ALA A 1 269 ? -6.598 11.109 10.102 1 98.81 269 ALA A O 1
ATOM 2151 N N . ILE A 1 270 ? -4.672 11.117 9.008 1 98.88 270 ILE A N 1
ATOM 2152 C CA . ILE A 1 270 ? -5.297 11.305 7.707 1 98.88 270 ILE A CA 1
ATOM 2153 C C . ILE A 1 270 ? -6.227 10.133 7.402 1 98.88 270 ILE A C 1
ATOM 2155 O O . ILE A 1 270 ? -7.359 10.328 6.949 1 98.88 270 ILE A O 1
ATOM 2159 N N . HIS A 1 271 ? -5.766 8.953 7.66 1 98.69 271 HIS A N 1
ATOM 2160 C CA . HIS A 1 271 ? -6.57 7.758 7.457 1 98.69 271 HIS A CA 1
ATOM 2161 C C . HIS A 1 271 ? -7.879 7.828 8.242 1 98.69 271 HIS A C 1
ATOM 2163 O O . HIS A 1 271 ? -8.938 7.492 7.719 1 98.69 271 HIS A O 1
ATOM 2169 N N . GLN A 1 272 ? -7.773 8.219 9.461 1 98.62 272 GLN A N 1
ATOM 2170 C CA . GLN A 1 272 ? -8.961 8.273 10.312 1 98.62 272 GLN A CA 1
ATOM 2171 C C . GLN A 1 272 ? -9.977 9.273 9.773 1 98.62 272 GLN A C 1
ATOM 2173 O O . GLN A 1 272 ? -11.18 9.008 9.766 1 98.62 272 GLN A O 1
ATOM 2178 N N . VAL A 1 273 ? -9.477 10.43 9.391 1 98.81 273 VAL A N 1
ATOM 2179 C CA . VAL A 1 273 ? -10.359 11.469 8.867 1 98.81 273 VAL A CA 1
ATOM 2180 C C . VAL A 1 273 ? -11.031 10.984 7.586 1 98.81 273 VAL A C 1
ATOM 2182 O O . VAL A 1 273 ? -12.234 11.164 7.402 1 98.81 273 VAL A O 1
ATOM 2185 N N . ILE A 1 274 ? -10.32 10.305 6.719 1 98.81 274 ILE A N 1
ATOM 2186 C CA . ILE A 1 274 ? -10.859 9.781 5.465 1 98.81 274 ILE A CA 1
ATOM 2187 C C . ILE A 1 274 ? -11.859 8.672 5.758 1 98.81 274 ILE A C 1
ATOM 2189 O O . ILE A 1 274 ? -12.945 8.625 5.164 1 98.81 274 ILE A O 1
ATOM 2193 N N . GLN A 1 275 ? -11.516 7.805 6.68 1 97.75 275 GLN A N 1
ATOM 2194 C CA . GLN A 1 275 ? -12.375 6.68 7.023 1 97.75 275 GLN A CA 1
ATOM 2195 C C . GLN A 1 275 ? -13.688 7.16 7.641 1 97.75 275 GLN A C 1
ATOM 2197 O O . GLN A 1 275 ? -14.727 6.523 7.477 1 97.75 275 GLN A O 1
ATOM 2202 N N . GLY A 1 276 ? -13.656 8.297 8.312 1 97.75 276 GLY A N 1
ATOM 2203 C CA . GLY A 1 276 ? -14.836 8.82 8.984 1 97.75 276 GLY A CA 1
ATOM 2204 C C . GLY A 1 276 ? -15.742 9.617 8.062 1 97.75 276 GLY A C 1
ATOM 2205 O O . GLY A 1 276 ? -16.875 9.922 8.422 1 97.75 276 GLY A O 1
ATOM 2206 N N . ALA A 1 277 ? -15.281 9.938 6.895 1 98.62 277 ALA A N 1
ATOM 2207 C CA . ALA A 1 277 ? -16.062 10.75 5.961 1 98.62 277 ALA A CA 1
ATOM 2208 C C . ALA A 1 277 ? -17.297 9.992 5.48 1 98.62 277 ALA A C 1
ATOM 2210 O O . ALA A 1 277 ? -17.234 8.781 5.242 1 98.62 277 ALA A O 1
ATOM 2211 N N . LYS A 1 278 ? -18.406 10.688 5.184 1 97.88 278 LYS A N 1
ATOM 2212 C CA . LYS A 1 278 ? -19.656 10.055 4.773 1 97.88 278 LYS A CA 1
ATOM 2213 C C . LYS A 1 278 ? -20.094 10.562 3.404 1 97.88 278 LYS A C 1
ATOM 2215 O O . LYS A 1 278 ? -20.75 9.836 2.65 1 97.88 278 LYS A O 1
ATOM 2220 N N . THR A 1 279 ? -19.719 11.797 3.125 1 98.19 279 THR A N 1
ATOM 2221 C CA . THR A 1 279 ? -20.297 12.359 1.905 1 98.19 279 THR A CA 1
ATOM 2222 C C . THR A 1 279 ? -19.188 12.883 0.99 1 98.19 279 THR A C 1
ATOM 2224 O O . THR A 1 279 ? -19.266 12.727 -0.231 1 98.19 279 THR A O 1
ATOM 2227 N N . PHE A 1 280 ? -18.203 13.555 1.603 1 98.75 280 PHE A N 1
ATOM 2228 C CA . PHE A 1 280 ? -17.188 14.133 0.731 1 98.75 280 PHE A CA 1
ATOM 2229 C C . PHE A 1 280 ? -15.836 14.188 1.44 1 98.75 280 PHE A C 1
ATOM 2231 O O . PHE A 1 280 ? -15.773 14.117 2.67 1 98.75 280 PHE A O 1
ATOM 2238 N N . ILE A 1 281 ? -14.805 14.227 0.703 1 98.94 281 ILE A N 1
ATOM 2239 C CA . ILE A 1 281 ? -13.422 14.492 1.101 1 98.94 281 ILE A CA 1
ATOM 2240 C C . ILE A 1 281 ? -12.828 15.57 0.197 1 98.94 281 ILE A C 1
ATOM 2242 O O . ILE A 1 281 ? -12.633 15.352 -1.001 1 98.94 281 ILE A O 1
ATOM 2246 N N . PHE A 1 282 ? -12.562 16.781 0.718 1 98.94 282 PHE A N 1
ATOM 2247 C CA . PHE A 1 282 ? -11.945 17.875 -0.013 1 98.94 282 PHE A CA 1
ATOM 2248 C C . PHE A 1 282 ? -10.516 18.109 0.476 1 98.94 282 PHE A C 1
ATOM 2250 O O . PHE A 1 282 ? -10.297 18.328 1.67 1 98.94 282 PHE A O 1
ATOM 2257 N N . ILE A 1 283 ? -9.594 18.047 -0.466 1 98.94 283 ILE A N 1
ATOM 2258 C CA . ILE A 1 283 ? -8.172 18.109 -0.131 1 98.94 283 ILE A CA 1
ATOM 2259 C C . ILE A 1 283 ? -7.527 19.281 -0.878 1 98.94 283 ILE A C 1
ATOM 2261 O O . ILE A 1 283 ? -7.73 19.438 -2.084 1 98.94 283 ILE A O 1
ATOM 2265 N N . SER A 1 284 ? -6.801 20.125 -0.191 1 98.75 284 SER A N 1
ATOM 2266 C CA . SER A 1 284 ? -6 21.188 -0.794 1 98.75 284 SER A CA 1
ATOM 2267 C C . SER A 1 284 ? -4.531 21.062 -0.396 1 98.75 284 SER A C 1
ATOM 2269 O O . SER A 1 284 ? -4.195 21.156 0.786 1 98.75 284 SER A O 1
ATOM 2271 N N . VAL A 1 285 ? -3.695 20.797 -1.375 1 98.38 285 VAL A N 1
ATOM 2272 C CA . VAL A 1 285 ? -2.266 20.656 -1.117 1 98.38 285 VAL A CA 1
ATOM 2273 C C . VAL A 1 285 ? -1.471 21.344 -2.23 1 98.38 285 VAL A C 1
ATOM 2275 O O . VAL A 1 285 ? -1.99 21.562 -3.328 1 98.38 285 VAL A O 1
ATOM 2278 N N . THR A 1 286 ? -0.248 21.656 -1.958 1 97.5 286 THR A N 1
ATOM 2279 C CA . THR A 1 286 ? 0.614 22.25 -2.973 1 97.5 286 THR A CA 1
ATOM 2280 C C . THR A 1 286 ? 1.111 21.203 -3.951 1 97.5 286 THR A C 1
ATOM 2282 O O . THR A 1 286 ? 1.05 21.391 -5.168 1 97.5 286 THR A O 1
ATOM 2285 N N . ASP A 1 287 ? 1.579 20.094 -3.381 1 97.69 287 ASP A N 1
ATOM 2286 C CA . ASP A 1 287 ? 2.084 19 -4.199 1 97.69 287 ASP A CA 1
ATOM 2287 C C . ASP A 1 287 ? 1.408 17.688 -3.828 1 97.69 287 ASP A C 1
ATOM 2289 O O . ASP A 1 287 ? 1.159 17.422 -2.65 1 97.69 287 ASP A O 1
ATOM 2293 N N . TYR A 1 288 ? 1.104 16.906 -4.805 1 98.19 288 TYR A N 1
ATOM 2294 C CA . TYR A 1 288 ? 0.598 15.555 -4.672 1 98.19 288 TYR A CA 1
ATOM 2295 C C . TYR A 1 288 ? 1.449 14.57 -5.469 1 98.19 288 TYR A C 1
ATOM 2297 O O . TYR A 1 288 ? 1.479 14.625 -6.699 1 98.19 288 TYR A O 1
ATOM 2305 N N . LEU A 1 289 ? 2.121 13.711 -4.77 1 98.19 289 LEU A N 1
ATOM 2306 C CA . LEU A 1 289 ? 3.045 12.789 -5.426 1 98.19 289 LEU A CA 1
ATOM 2307 C C . LEU A 1 289 ? 3.215 11.516 -4.613 1 98.19 289 LEU A C 1
ATOM 2309 O O . LEU A 1 289 ? 3.932 11.5 -3.607 1 98.19 289 LEU A O 1
ATOM 2313 N N . PRO A 1 290 ? 2.596 10.344 -5.047 1 97.62 290 PRO A N 1
ATOM 2314 C CA . PRO A 1 290 ? 2.713 9.078 -4.32 1 97.62 290 PRO A CA 1
ATOM 2315 C C . PRO A 1 290 ? 4.059 8.391 -4.543 1 97.62 290 PRO A C 1
ATOM 2317 O O . PRO A 1 290 ? 4.105 7.238 -4.969 1 97.62 290 PRO A O 1
ATOM 2320 N N . LEU A 1 291 ? 5.137 9.117 -4.211 1 97.62 291 LEU A N 1
ATOM 2321 C CA . LEU A 1 291 ? 6.5 8.625 -4.367 1 97.62 291 LEU A CA 1
ATOM 2322 C C . LEU A 1 291 ? 7.332 8.922 -3.125 1 97.62 291 LEU A C 1
ATOM 2324 O O . LEU A 1 291 ? 7.062 9.883 -2.406 1 97.62 291 LEU A O 1
ATOM 2328 N N . LEU A 1 292 ? 8.188 8.031 -2.842 1 96.12 292 LEU A N 1
ATOM 2329 C CA . LEU A 1 292 ? 9.234 8.203 -1.843 1 96.12 292 LEU A CA 1
ATOM 2330 C C . LEU A 1 292 ? 10.602 8.367 -2.508 1 96.12 292 LEU A C 1
ATOM 2332 O O . LEU A 1 292 ? 11.016 7.516 -3.297 1 96.12 292 LEU A O 1
ATOM 2336 N N . SER A 1 293 ? 11.195 9.438 -2.27 1 93.75 293 SER A N 1
ATOM 2337 C CA . SER A 1 293 ? 12.516 9.68 -2.844 1 93.75 293 SER A CA 1
ATOM 2338 C C . SER A 1 293 ? 13.516 10.086 -1.77 1 93.75 293 SER A C 1
ATOM 2340 O O . SER A 1 293 ? 13.188 10.852 -0.86 1 93.75 293 SER A O 1
ATOM 2342 N N . TRP A 1 294 ? 14.703 9.5 -1.812 1 86.88 294 TRP A N 1
ATOM 2343 C CA . TRP A 1 294 ? 15.758 9.883 -0.88 1 86.88 294 TRP A CA 1
ATOM 2344 C C . TRP A 1 294 ? 17.141 9.719 -1.518 1 86.88 294 TRP A C 1
ATOM 2346 O O . TRP A 1 294 ? 17.297 8.953 -2.465 1 86.88 294 TRP A O 1
ATOM 2356 N N . PRO A 1 295 ? 17.984 10.531 -1.057 1 83.69 295 PRO A N 1
ATOM 2357 C CA . PRO A 1 295 ? 19.344 10.43 -1.59 1 83.69 295 PRO A CA 1
ATOM 2358 C C . PRO A 1 295 ? 20.047 9.141 -1.167 1 83.69 295 PRO A C 1
ATOM 2360 O O . PRO A 1 295 ? 19.875 8.68 -0.035 1 83.69 295 PRO A O 1
ATOM 2363 N N . TYR A 1 296 ? 20.688 8.422 -2.145 1 81.81 296 TYR A N 1
ATOM 2364 C CA . TYR A 1 296 ? 21.469 7.223 -1.877 1 81.81 296 TYR A CA 1
ATOM 2365 C C . TYR A 1 296 ? 22.703 7.172 -2.758 1 81.81 296 TYR A C 1
ATOM 2367 O O . TYR A 1 296 ? 22.609 7.09 -3.984 1 81.81 296 TYR A O 1
ATOM 2375 N N . ARG A 1 297 ? 23.812 7.148 -2.174 1 84.69 297 ARG A N 1
ATOM 2376 C CA . ARG A 1 297 ? 25.109 7.02 -2.814 1 84.69 297 ARG A CA 1
ATOM 2377 C C . ARG A 1 297 ? 25.234 7.969 -4.004 1 84.69 297 ARG A C 1
ATOM 2379 O O . ARG A 1 297 ? 25.578 7.543 -5.109 1 84.69 297 ARG A O 1
ATOM 2386 N N . GLY A 1 298 ? 24.906 9.242 -3.797 1 83.88 298 GLY A N 1
ATOM 2387 C CA . GLY A 1 298 ? 25.094 10.289 -4.789 1 83.88 298 GLY A CA 1
ATOM 2388 C C . GLY A 1 298 ? 23.969 10.352 -5.801 1 83.88 298 GLY A C 1
ATOM 2389 O O . GLY A 1 298 ? 23.953 11.234 -6.668 1 83.88 298 GLY A O 1
ATOM 2390 N N . SER A 1 299 ? 23.062 9.367 -5.727 1 88.25 299 SER A N 1
ATOM 2391 C CA . SER A 1 299 ? 21.906 9.391 -6.613 1 88.25 299 SER A CA 1
ATOM 2392 C C . SER A 1 299 ? 20.609 9.422 -5.816 1 88.25 299 SER A C 1
ATOM 2394 O O . SER A 1 299 ? 20.625 9.398 -4.586 1 88.25 299 SER A O 1
ATOM 2396 N N . THR A 1 300 ? 19.578 9.711 -6.535 1 89.69 300 THR A N 1
ATOM 2397 C CA . THR A 1 300 ? 18.266 9.703 -5.898 1 89.69 300 THR A CA 1
ATOM 2398 C C . THR A 1 300 ? 17.531 8.391 -6.18 1 89.69 300 THR A C 1
ATOM 2400 O O . THR A 1 300 ? 17.469 7.949 -7.328 1 89.69 300 THR A O 1
ATOM 2403 N N . VAL A 1 301 ? 17.172 7.738 -5.141 1 91.62 301 VAL A N 1
ATOM 2404 C CA . VAL A 1 301 ? 16.375 6.531 -5.266 1 91.62 301 VAL A CA 1
ATOM 2405 C C . VAL A 1 301 ? 14.891 6.875 -5.07 1 91.62 301 VAL A C 1
ATOM 2407 O O . VAL A 1 301 ? 14.539 7.609 -4.145 1 91.62 301 VAL A O 1
ATOM 2410 N N . THR A 1 302 ? 14.07 6.406 -5.969 1 95.38 302 THR A N 1
ATOM 2411 C CA . THR A 1 302 ? 12.641 6.688 -5.902 1 95.38 302 THR A CA 1
ATOM 2412 C C . THR A 1 302 ? 11.836 5.387 -5.852 1 95.38 302 THR A C 1
ATOM 2414 O O . THR A 1 302 ? 12.156 4.426 -6.555 1 95.38 302 THR A O 1
ATOM 2417 N N . ARG A 1 303 ? 10.906 5.289 -4.973 1 95.62 303 ARG A N 1
ATOM 2418 C CA . ARG A 1 303 ? 10 4.152 -4.832 1 95.62 303 ARG A CA 1
ATOM 2419 C C . ARG A 1 303 ? 8.539 4.609 -4.84 1 95.62 303 ARG A C 1
ATOM 2421 O O . ARG A 1 303 ? 8.25 5.766 -4.531 1 95.62 303 ARG A O 1
ATOM 2428 N N . TYR A 1 304 ? 7.707 3.717 -5.254 1 96.31 304 TYR A N 1
ATOM 2429 C CA . TYR A 1 304 ? 6.273 3.984 -5.184 1 96.31 304 TYR A CA 1
ATOM 2430 C C . TYR A 1 304 ? 5.789 3.986 -3.74 1 96.31 304 TYR A C 1
ATOM 2432 O O . TYR A 1 304 ? 6.238 3.174 -2.928 1 96.31 304 TYR A O 1
ATOM 2440 N N . TRP A 1 305 ? 4.992 4.906 -3.314 1 96 305 TRP A N 1
ATOM 2441 C CA . TRP A 1 305 ? 4.414 5.09 -1.986 1 96 305 TRP A CA 1
ATOM 2442 C C . TRP A 1 305 ? 2.963 5.547 -2.082 1 96 305 TRP A C 1
ATOM 2444 O O . TRP A 1 305 ? 2.691 6.723 -2.34 1 96 305 TRP A O 1
ATOM 2454 N N . SER A 1 306 ? 2.01 4.613 -1.751 1 94.38 306 SER A N 1
ATOM 2455 C CA . SER A 1 306 ? 0.676 4.965 -2.23 1 94.38 306 SER A CA 1
ATOM 2456 C C . SER A 1 306 ? -0.345 4.93 -1.099 1 94.38 306 SER A C 1
ATOM 2458 O O . SER A 1 306 ? -1.544 4.773 -1.342 1 94.38 306 SER A O 1
ATOM 2460 N N . PRO A 1 307 ? 0.063 5.074 0.179 1 96.69 307 PRO A N 1
ATOM 2461 C CA . PRO A 1 307 ? -0.95 4.941 1.229 1 96.69 307 PRO A CA 1
ATOM 2462 C C . PRO A 1 307 ? -2.102 5.93 1.068 1 96.69 307 PRO A C 1
ATOM 2464 O O . PRO A 1 307 ? -3.27 5.543 1.155 1 96.69 307 PRO A O 1
ATOM 2467 N N . ILE A 1 308 ? -1.793 7.191 0.811 1 98 308 ILE A N 1
ATOM 2468 C CA . ILE A 1 308 ? -2.85 8.195 0.696 1 98 308 ILE A CA 1
ATOM 2469 C C . ILE A 1 308 ? -3.678 7.926 -0.559 1 98 308 ILE A C 1
ATOM 2471 O O . ILE A 1 308 ? -4.906 8.008 -0.528 1 98 308 ILE A O 1
ATOM 2475 N N . ASP A 1 309 ? -3.014 7.578 -1.643 1 97.75 309 ASP A N 1
ATOM 2476 C CA . ASP A 1 309 ? -3.693 7.227 -2.887 1 97.75 309 ASP A CA 1
ATOM 2477 C C . ASP A 1 309 ? -4.695 6.098 -2.666 1 97.75 309 ASP A C 1
ATOM 2479 O O . ASP A 1 309 ? -5.824 6.16 -3.156 1 97.75 309 ASP A O 1
ATOM 2483 N N . GLU A 1 310 ? -4.285 5.109 -1.943 1 97.38 310 GLU A N 1
ATOM 2484 C CA . GLU A 1 310 ? -5.133 3.953 -1.662 1 97.38 310 GLU A CA 1
ATOM 2485 C C . GLU A 1 310 ? -6.367 4.355 -0.863 1 97.38 310 GLU A C 1
ATOM 2487 O O . GLU A 1 310 ? -7.469 3.861 -1.119 1 97.38 310 GLU A O 1
ATOM 2492 N N . MET A 1 311 ? -6.156 5.242 0.111 1 98.5 311 MET A N 1
ATOM 2493 C CA . MET A 1 311 ? -7.277 5.703 0.926 1 98.5 311 MET A CA 1
ATOM 2494 C C . MET A 1 311 ? -8.312 6.434 0.072 1 98.5 311 MET A C 1
ATOM 2496 O O . MET A 1 311 ? -9.516 6.23 0.236 1 98.5 311 MET A O 1
ATOM 2500 N N . ILE A 1 312 ? -7.828 7.266 -0.826 1 98.62 312 ILE A N 1
ATOM 2501 C CA . ILE A 1 312 ? -8.711 8.039 -1.697 1 98.62 312 ILE A CA 1
ATOM 2502 C C . ILE A 1 312 ? -9.469 7.102 -2.627 1 98.62 312 ILE A C 1
ATOM 2504 O O . ILE A 1 312 ? -10.688 7.223 -2.779 1 98.62 312 ILE A O 1
ATOM 2508 N N . ARG A 1 313 ? -8.781 6.145 -3.207 1 98.12 313 ARG A N 1
ATOM 2509 C CA .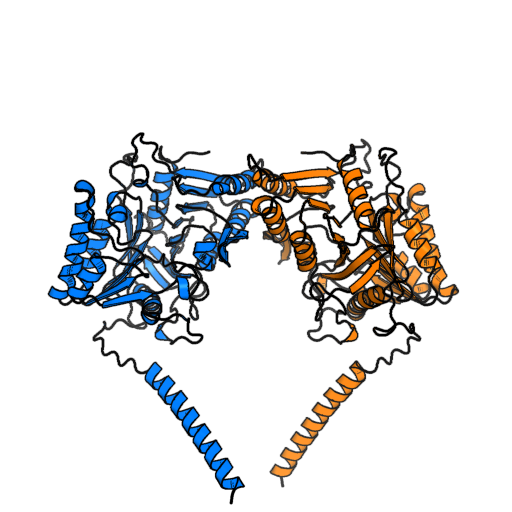 ARG A 1 313 ? -9.391 5.184 -4.117 1 98.12 313 ARG A CA 1
ATOM 2510 C C . ARG A 1 313 ? -10.477 4.379 -3.416 1 98.12 313 ARG A C 1
ATOM 2512 O O . ARG A 1 313 ? -11.57 4.203 -3.951 1 98.12 313 ARG A O 1
ATOM 2519 N N . GLU A 1 314 ? -10.148 3.881 -2.293 1 98 314 GLU A N 1
ATOM 2520 C CA . GLU A 1 314 ? -11.117 3.088 -1.533 1 98 314 GLU A CA 1
ATOM 2521 C C . GLU A 1 314 ? -12.367 3.896 -1.213 1 98 314 GLU A C 1
ATOM 2523 O O . GLU A 1 314 ? -13.484 3.412 -1.387 1 98 314 GLU A O 1
ATOM 2528 N N . ALA A 1 315 ? -12.141 5.156 -0.714 1 98.56 315 ALA A N 1
ATOM 2529 C CA . ALA A 1 315 ? -13.266 6.012 -0.33 1 98.56 315 ALA A CA 1
ATOM 2530 C C . ALA A 1 315 ? -14.18 6.281 -1.519 1 98.56 315 ALA A C 1
ATOM 2532 O O . ALA A 1 315 ? -15.406 6.207 -1.395 1 98.56 315 ALA A O 1
ATOM 2533 N N . ALA A 1 316 ? -13.602 6.523 -2.641 1 98.44 316 ALA A N 1
ATOM 2534 C CA . ALA A 1 316 ? -14.391 6.902 -3.812 1 98.44 316 ALA A CA 1
ATOM 2535 C C . ALA A 1 316 ? -15.078 5.688 -4.43 1 98.44 316 ALA A C 1
ATOM 2537 O O . ALA A 1 316 ? -16.281 5.715 -4.699 1 98.44 316 ALA A O 1
ATOM 2538 N N . VAL A 1 317 ? -14.359 4.57 -4.578 1 97.12 317 VAL A N 1
ATOM 2539 C CA . VAL A 1 317 ? -14.836 3.443 -5.371 1 97.12 317 VAL A CA 1
ATOM 2540 C C . VAL A 1 317 ? -15.727 2.545 -4.512 1 97.12 317 VAL A C 1
ATOM 2542 O O . VAL A 1 317 ? -16.766 2.062 -4.969 1 97.12 317 VAL A O 1
ATOM 2545 N N . LEU A 1 318 ? -15.312 2.33 -3.305 1 96.31 318 LEU A N 1
ATOM 2546 C CA . LEU A 1 318 ? -16 1.322 -2.504 1 96.31 318 LEU A CA 1
ATOM 2547 C C . LEU A 1 318 ? -17.062 1.962 -1.625 1 96.31 318 LEU A C 1
ATOM 2549 O O . LEU A 1 318 ? -18.047 1.31 -1.263 1 96.31 318 LEU A O 1
ATOM 2553 N N . ARG A 1 319 ? -16.906 3.299 -1.304 1 96.75 319 ARG A N 1
ATOM 2554 C CA . ARG A 1 319 ? -17.844 3.906 -0.352 1 96.75 319 ARG A CA 1
ATOM 2555 C C . ARG A 1 319 ? -18.656 5.012 -1.013 1 96.75 319 ARG A C 1
ATOM 2557 O O . ARG A 1 319 ? -19.547 5.582 -0.391 1 96.75 319 ARG A O 1
ATOM 2564 N N . GLY A 1 320 ? -18.266 5.391 -2.191 1 97.38 320 GLY A N 1
ATOM 2565 C CA . GLY A 1 320 ? -19.031 6.363 -2.945 1 97.38 320 GLY A CA 1
ATOM 2566 C C . GLY A 1 320 ? -18.859 7.785 -2.436 1 97.38 320 GLY A C 1
ATOM 2567 O O . GLY A 1 320 ? -19.766 8.609 -2.568 1 97.38 320 GLY A O 1
ATOM 2568 N N . ILE A 1 321 ? -17.797 8.086 -1.743 1 98.44 321 ILE A N 1
ATOM 2569 C CA . ILE A 1 321 ? -17.516 9.422 -1.222 1 98.44 321 ILE A CA 1
ATOM 2570 C C . ILE A 1 321 ? -17.016 10.32 -2.348 1 98.44 321 ILE A C 1
ATOM 2572 O O . ILE A 1 321 ? -16.172 9.914 -3.146 1 98.44 321 ILE A O 1
ATOM 2576 N N . ARG A 1 322 ? -17.516 11.523 -2.438 1 98.62 322 ARG A N 1
ATOM 2577 C CA . ARG A 1 322 ? -17.047 12.5 -3.424 1 98.62 322 ARG A CA 1
ATOM 2578 C C . ARG A 1 322 ? -15.703 13.086 -3.02 1 98.62 322 ARG A C 1
ATOM 2580 O O . ARG A 1 322 ? -15.578 13.656 -1.935 1 98.62 322 ARG A O 1
ATOM 2587 N N . VAL A 1 323 ? -14.734 12.922 -3.877 1 98.88 323 VAL A N 1
ATOM 2588 C CA . VAL A 1 323 ? -13.398 13.422 -3.553 1 98.88 323 VAL A CA 1
ATOM 2589 C C . VAL A 1 323 ? -13.039 14.57 -4.5 1 98.88 323 VAL A C 1
ATOM 2591 O O . VAL A 1 323 ? -13.164 14.438 -5.719 1 98.88 323 VAL A O 1
ATOM 2594 N N . ARG A 1 324 ? -12.656 15.703 -3.947 1 98.81 324 ARG A N 1
ATOM 2595 C CA . ARG A 1 324 ? -12.086 16.812 -4.699 1 98.81 324 ARG A CA 1
ATOM 2596 C C . ARG A 1 324 ? -10.664 17.109 -4.242 1 98.81 324 ARG A C 1
ATOM 2598 O O . ARG A 1 324 ? -10.406 17.281 -3.047 1 98.81 324 ARG A O 1
ATOM 2605 N N . LEU A 1 325 ? -9.797 17.062 -5.164 1 98.69 325 LEU A N 1
ATOM 2606 C CA . LEU A 1 325 ? -8.391 17.328 -4.895 1 98.69 325 LEU A CA 1
ATOM 2607 C C . LEU A 1 325 ? -7.926 18.594 -5.613 1 98.69 325 LEU A C 1
ATOM 2609 O O . LEU A 1 325 ? -7.961 18.656 -6.844 1 98.69 325 LEU A O 1
ATOM 2613 N N . LEU A 1 326 ? -7.609 19.641 -4.863 1 98.44 326 LEU A N 1
ATOM 2614 C CA . LEU A 1 326 ? -7.066 20.891 -5.383 1 98.44 326 LEU A CA 1
ATOM 2615 C C . LEU A 1 326 ? -5.555 20.953 -5.199 1 98.44 326 LEU A C 1
ATOM 2617 O O . LEU A 1 326 ? -5.062 21 -4.07 1 98.44 326 LEU A O 1
ATOM 2621 N N . ILE A 1 327 ? -4.824 20.938 -6.32 1 98 327 ILE A N 1
ATOM 2622 C CA . ILE A 1 327 ? -3.363 20.906 -6.301 1 98 327 ILE A CA 1
ATOM 2623 C C . ILE A 1 327 ? -2.814 22.188 -6.926 1 98 327 ILE A C 1
ATOM 2625 O O . ILE A 1 327 ? -3.359 22.688 -7.91 1 98 327 ILE A O 1
ATOM 2629 N N . SER A 1 328 ? -1.754 22.703 -6.328 1 96.31 328 SER A N 1
ATOM 2630 C CA . SER A 1 328 ? -1.127 23.875 -6.934 1 96.31 328 SER A CA 1
ATOM 2631 C C . SER A 1 328 ? -0.373 23.5 -8.203 1 96.31 328 SER A C 1
ATOM 2633 O O . SER A 1 328 ? 0.229 22.438 -8.289 1 96.31 328 SER A O 1
ATOM 2635 N N . PHE A 1 329 ? -0.479 24.328 -9.195 1 94.38 329 PHE A N 1
ATOM 2636 C CA . PHE A 1 329 ? 0.361 24.234 -10.383 1 94.38 329 PHE A CA 1
ATOM 2637 C C . PHE A 1 329 ? 1.409 25.328 -10.398 1 94.38 329 PHE A C 1
ATOM 2639 O O . PHE A 1 329 ? 1.074 26.516 -10.539 1 94.38 329 PHE A O 1
ATOM 2646 N N . TRP A 1 330 ? 2.602 24.938 -10.195 1 91.5 330 TRP A N 1
ATOM 2647 C CA . TRP A 1 330 ? 3.699 25.891 -10.094 1 91.5 330 TRP A CA 1
ATOM 2648 C C . TRP A 1 330 ? 4.98 25.328 -10.688 1 91.5 330 TRP A C 1
ATOM 2650 O O . TRP A 1 330 ? 5 24.188 -11.156 1 91.5 330 TRP A O 1
ATOM 2660 N N . ARG A 1 331 ? 6.031 25.984 -10.75 1 87.94 331 ARG A N 1
ATOM 2661 C CA . ARG A 1 331 ? 7.254 25.656 -11.477 1 87.94 331 ARG A CA 1
ATOM 2662 C C . ARG A 1 331 ? 7.855 24.344 -10.977 1 87.94 331 ARG A C 1
ATOM 2664 O O . ARG A 1 331 ? 8.422 23.578 -11.766 1 87.94 331 ARG A O 1
ATOM 2671 N N . LYS A 1 332 ? 7.605 24.094 -9.727 1 91.69 332 LYS A N 1
ATOM 2672 C CA . LYS A 1 332 ? 8.273 22.922 -9.156 1 91.69 332 LYS A CA 1
ATOM 2673 C C . LYS A 1 332 ? 7.324 21.734 -9.086 1 91.69 332 LYS A C 1
ATOM 2675 O O . LYS A 1 332 ? 7.645 20.719 -8.461 1 91.69 332 LYS A O 1
ATOM 2680 N N . THR A 1 333 ? 6.176 21.875 -9.672 1 94.75 333 THR A N 1
ATOM 2681 C CA . THR A 1 333 ? 5.27 20.719 -9.719 1 94.75 333 THR A CA 1
ATOM 2682 C C . THR A 1 333 ? 5.918 19.547 -10.453 1 94.75 333 THR A C 1
ATOM 2684 O O . THR A 1 333 ? 6.383 19.703 -11.586 1 94.75 333 THR A O 1
ATOM 2687 N N . HIS A 1 334 ? 5.98 18.469 -9.836 1 95.31 334 HIS A N 1
ATOM 2688 C CA . HIS A 1 334 ? 6.59 17.297 -10.438 1 95.31 334 HIS A CA 1
ATOM 2689 C C . HIS A 1 334 ? 5.797 16.828 -11.656 1 95.31 334 HIS A C 1
ATOM 2691 O O . HIS A 1 334 ? 4.566 16.734 -11.602 1 95.31 334 HIS A O 1
ATOM 2697 N N . PRO A 1 335 ? 6.441 16.469 -12.711 1 94.94 335 PRO A N 1
ATOM 2698 C CA . PRO A 1 335 ? 5.734 16.109 -13.938 1 94.94 335 PRO A CA 1
ATOM 2699 C C . PRO A 1 335 ? 4.855 14.867 -13.766 1 94.94 335 PRO A C 1
ATOM 2701 O O . PRO A 1 335 ? 3.787 14.773 -14.375 1 94.94 335 PRO A O 1
ATOM 2704 N N . LEU A 1 336 ? 5.207 13.945 -12.938 1 96.38 336 LEU A N 1
ATOM 2705 C CA . LEU A 1 336 ? 4.457 12.703 -12.773 1 96.38 336 LEU A CA 1
ATOM 2706 C C . LEU A 1 336 ? 3.15 12.953 -12.031 1 96.38 336 LEU A C 1
ATOM 2708 O O . LEU A 1 336 ? 2.287 12.078 -11.977 1 96.38 336 LEU A O 1
ATOM 2712 N N . THR A 1 337 ? 3.033 14.133 -11.383 1 97.5 337 THR A N 1
ATOM 2713 C CA . THR A 1 337 ? 1.787 14.469 -10.703 1 97.5 337 THR A CA 1
ATOM 2714 C C . THR A 1 337 ? 0.595 14.305 -11.641 1 97.5 337 THR A C 1
ATOM 2716 O O . THR A 1 337 ? -0.437 13.75 -11.258 1 97.5 337 THR A O 1
ATOM 2719 N N . PHE A 1 338 ? 0.771 14.68 -12.875 1 96.94 338 PHE A N 1
ATOM 2720 C CA . PHE A 1 338 ? -0.312 14.641 -13.852 1 96.94 338 PHE A CA 1
ATOM 2721 C C . PHE A 1 338 ? -0.695 13.203 -14.18 1 96.94 338 PHE A C 1
ATOM 2723 O O . PHE A 1 338 ? -1.878 12.891 -14.336 1 96.94 338 PHE A O 1
ATOM 2730 N N . ASN A 1 339 ? 0.246 12.297 -14.297 1 97.12 339 ASN A N 1
ATOM 2731 C CA . ASN A 1 339 ? -0.022 10.891 -14.539 1 97.12 339 ASN A CA 1
ATOM 2732 C C . ASN A 1 339 ? -0.749 10.242 -13.367 1 97.12 339 ASN A C 1
ATOM 2734 O O . ASN A 1 339 ? -1.712 9.5 -13.555 1 97.12 339 ASN A O 1
ATOM 2738 N N . PHE A 1 340 ? -0.315 10.578 -12.188 1 97.62 340 PHE A N 1
ATOM 2739 C CA . PHE A 1 340 ? -0.911 9.969 -11 1 97.62 340 PHE A CA 1
ATOM 2740 C C . PHE A 1 340 ? -2.348 10.445 -10.812 1 97.62 340 PHE A C 1
ATOM 2742 O O . PHE A 1 340 ? -3.227 9.656 -10.461 1 97.62 340 PHE A O 1
ATOM 2749 N N . VAL A 1 341 ? -2.57 11.727 -11.023 1 97.31 341 VAL A N 1
ATOM 2750 C CA . VAL A 1 341 ? -3.926 12.227 -10.828 1 97.31 341 VAL A CA 1
ATOM 2751 C C . VAL A 1 341 ? -4.832 11.727 -11.945 1 97.31 341 VAL A C 1
ATOM 2753 O O . VAL A 1 341 ? -6.02 11.469 -11.727 1 97.31 341 VAL A O 1
ATOM 2756 N N . THR A 1 342 ? -4.281 11.578 -13.188 1 96.81 342 THR A N 1
ATOM 2757 C CA . THR A 1 342 ? -5.043 10.977 -14.273 1 96.81 342 THR A CA 1
ATOM 2758 C C . THR A 1 342 ? -5.453 9.547 -13.93 1 96.81 342 THR A C 1
ATOM 2760 O O . THR A 1 342 ? -6.598 9.156 -14.156 1 96.81 342 THR A O 1
ATOM 2763 N N . SER A 1 343 ? -4.523 8.828 -13.438 1 97.31 343 SER A N 1
ATOM 2764 C CA . SER A 1 343 ? -4.801 7.469 -13 1 97.31 343 SER A CA 1
ATOM 2765 C C . SER A 1 343 ? -5.883 7.441 -11.922 1 97.31 343 SER A C 1
ATOM 2767 O O . SER A 1 343 ? -6.773 6.59 -11.953 1 97.31 343 SER A O 1
ATOM 2769 N N . LEU A 1 344 ? -5.781 8.352 -11.008 1 97.19 344 LEU A N 1
ATOM 2770 C CA . LEU A 1 344 ? -6.75 8.445 -9.922 1 97.19 344 LEU A CA 1
ATOM 2771 C C . LEU A 1 344 ? -8.148 8.742 -10.453 1 97.19 344 LEU A C 1
ATOM 2773 O O . LEU A 1 344 ? -9.109 8.062 -10.094 1 97.19 344 LEU A O 1
ATOM 2777 N N . THR A 1 345 ? -8.289 9.703 -11.312 1 97.19 345 THR A N 1
ATOM 2778 C CA . THR A 1 345 ? -9.586 10.133 -11.805 1 97.19 345 THR A CA 1
ATOM 2779 C C . THR A 1 345 ? -10.188 9.094 -12.75 1 97.19 345 THR A C 1
ATOM 2781 O O . THR A 1 345 ? -11.406 8.922 -12.805 1 97.19 345 THR A O 1
ATOM 2784 N N . SER A 1 346 ? -9.344 8.336 -13.461 1 97.06 346 SER A N 1
ATOM 2785 C CA . SER A 1 346 ? -9.812 7.359 -14.43 1 97.06 346 SER A CA 1
ATOM 2786 C C . SER A 1 346 ? -10.477 6.168 -13.742 1 97.06 346 SER A C 1
ATOM 2788 O O . SER A 1 346 ? -11.195 5.398 -14.383 1 97.06 346 SER A O 1
ATOM 2790 N N . LEU A 1 347 ? -10.203 6 -12.516 1 96.75 347 LEU A N 1
ATOM 2791 C CA . LEU A 1 347 ? -10.797 4.914 -11.734 1 96.75 347 LEU A CA 1
ATOM 2792 C C . LEU A 1 347 ? -12.32 5.008 -11.75 1 96.75 347 LEU A C 1
ATOM 2794 O O . LEU A 1 347 ? -13.008 3.988 -11.703 1 96.75 347 LEU A O 1
ATOM 2798 N N . CYS A 1 348 ? -12.805 6.234 -11.812 1 96.75 348 CYS A N 1
ATOM 2799 C CA . CYS A 1 348 ? -14.242 6.453 -11.688 1 96.75 348 CYS A CA 1
ATOM 2800 C C . CYS A 1 348 ? -14.898 6.57 -13.055 1 96.75 348 CYS A C 1
ATOM 2802 O O . CYS A 1 348 ? -16.062 6.965 -13.164 1 96.75 348 CYS A O 1
ATOM 2804 N N . THR A 1 349 ? -14.156 6.219 -14.055 1 92.94 349 THR A N 1
ATOM 2805 C CA . THR A 1 349 ? -14.719 6.285 -15.398 1 92.94 349 THR A CA 1
ATOM 2806 C C . THR A 1 349 ? -15.93 5.367 -15.523 1 92.94 349 THR A C 1
ATOM 2808 O O . THR A 1 349 ? -15.836 4.164 -15.266 1 92.94 349 THR A O 1
ATOM 2811 N N . GLN A 1 350 ? -17.109 5.863 -15.867 1 90.44 350 GLN A N 1
ATOM 2812 C CA . GLN A 1 350 ? -18.359 5.148 -16.141 1 90.44 350 GLN A CA 1
ATOM 2813 C C . GLN A 1 350 ? -18.875 4.422 -14.906 1 90.44 350 GLN A C 1
ATOM 2815 O O . GLN A 1 350 ? -19.562 3.41 -15.016 1 90.44 350 GLN A O 1
ATOM 2820 N N . LEU A 1 351 ? -18.391 4.691 -13.828 1 91.19 351 LEU A N 1
ATOM 2821 C CA . LEU A 1 351 ? -18.875 4.129 -12.57 1 91.19 351 LEU A CA 1
ATOM 2822 C C . LEU A 1 351 ? -19.844 5.086 -11.883 1 91.19 351 LEU A C 1
ATOM 2824 O O . LEU A 1 351 ? -19.484 6.234 -11.602 1 91.19 351 LEU A O 1
ATOM 2828 N N . ILE A 1 352 ? -20.938 4.434 -11.609 1 89.25 352 ILE A N 1
ATOM 2829 C CA . ILE A 1 352 ? -21.969 5.242 -10.969 1 89.25 352 ILE A CA 1
ATOM 2830 C C . ILE A 1 352 ? -21.609 5.48 -9.508 1 89.25 352 ILE A C 1
ATOM 2832 O O . ILE A 1 352 ? -21.031 4.605 -8.852 1 89.25 352 ILE A O 1
ATOM 2836 N N . ASN A 1 353 ? -21.797 6.578 -8.953 1 92.94 353 ASN A N 1
ATOM 2837 C CA . ASN A 1 353 ? -21.594 6.938 -7.555 1 92.94 353 ASN A CA 1
ATOM 2838 C C . ASN A 1 353 ? -20.094 6.996 -7.211 1 92.94 353 ASN A C 1
ATOM 2840 O O . ASN A 1 353 ? -19.672 6.48 -6.176 1 92.94 353 ASN A O 1
ATOM 2844 N N . CYS A 1 354 ? -19.297 7.156 -8.086 1 96.69 354 CYS A N 1
ATOM 2845 C CA . CYS A 1 354 ? -17.859 7.375 -7.93 1 96.69 354 CYS A CA 1
ATOM 2846 C C . CYS A 1 354 ? -17.453 8.719 -8.516 1 96.69 354 CYS A C 1
ATOM 2848 O O . CYS A 1 354 ? -17.719 9.008 -9.68 1 96.69 354 CYS A O 1
ATOM 2850 N N . SER A 1 355 ? -16.844 9.539 -7.621 1 97.62 355 SER A N 1
ATOM 2851 C CA . SER A 1 355 ? -16.453 10.867 -8.086 1 97.62 355 SER A CA 1
ATOM 2852 C C . SER A 1 355 ? -15.102 11.281 -7.508 1 97.62 355 SER A C 1
ATOM 2854 O O . SER A 1 355 ? -14.977 11.461 -6.293 1 97.62 355 SER A O 1
ATOM 2856 N N . ILE A 1 356 ? -14.156 11.32 -8.352 1 98.31 356 ILE A N 1
ATOM 2857 C CA . ILE A 1 356 ? -12.859 11.914 -8.031 1 98.31 356 ILE A CA 1
ATOM 2858 C C . ILE A 1 356 ? -12.555 13.039 -9.023 1 98.31 356 ILE A C 1
ATOM 2860 O O . ILE A 1 356 ? -12.398 12.797 -10.219 1 98.31 356 ILE A O 1
ATOM 2864 N N . GLU A 1 357 ? -12.484 14.266 -8.539 1 98.06 357 GLU A N 1
ATOM 2865 C CA . GLU A 1 357 ? -12.164 15.422 -9.367 1 98.06 357 GLU A CA 1
ATOM 2866 C C . GLU A 1 357 ? -10.867 16.078 -8.914 1 98.06 357 GLU A C 1
ATOM 2868 O O . GLU A 1 357 ? -10.609 16.188 -7.711 1 98.06 357 GLU A O 1
ATOM 2873 N N . VAL A 1 358 ? -10.094 16.422 -9.875 1 98.31 358 VAL A N 1
ATOM 2874 C CA . VAL A 1 358 ? -8.844 17.109 -9.578 1 98.31 358 VAL A CA 1
ATOM 2875 C C . VAL A 1 358 ? -8.781 18.422 -10.352 1 98.31 358 VAL A C 1
ATOM 2877 O O . VAL A 1 358 ? -9.109 18.469 -11.539 1 98.31 358 VAL A O 1
ATOM 2880 N N . ARG A 1 359 ? -8.508 19.484 -9.664 1 97.81 359 ARG A N 1
ATOM 2881 C CA . ARG A 1 359 ? -8.234 20.766 -10.289 1 97.81 359 ARG A CA 1
ATOM 2882 C C . ARG A 1 359 ? -6.871 21.312 -9.852 1 97.81 359 ARG A C 1
ATOM 2884 O O . ARG A 1 359 ? -6.367 20.953 -8.789 1 97.81 359 ARG A O 1
ATOM 2891 N N . PHE A 1 360 ? -6.312 22.094 -10.711 1 96.75 360 PHE A N 1
ATOM 2892 C CA . PHE A 1 360 ? -5.023 22.719 -10.438 1 96.75 360 PHE A CA 1
ATOM 2893 C C . PHE A 1 360 ? -5.184 24.219 -10.219 1 96.75 360 PHE A C 1
ATOM 2895 O O . PHE A 1 360 ? -5.824 24.906 -11.016 1 96.75 360 PHE A O 1
ATOM 2902 N N . PHE A 1 361 ? -4.684 24.703 -9.117 1 95.12 361 PHE A N 1
ATOM 2903 C CA . PHE A 1 361 ? -4.742 26.109 -8.758 1 95.12 361 PHE A CA 1
ATOM 2904 C C . PHE A 1 361 ? -3.533 26.859 -9.297 1 95.12 361 PHE A C 1
ATOM 2906 O O . PHE A 1 361 ? -2.393 26.547 -8.945 1 95.12 361 PHE A O 1
ATOM 2913 N N . SER A 1 362 ? -3.754 27.703 -10.273 1 88.88 362 SER A N 1
ATOM 2914 C CA . SER A 1 362 ? -2.662 28.453 -10.875 1 88.88 362 SER A CA 1
ATOM 2915 C C . SER A 1 362 ? -3.061 29.906 -11.117 1 88.88 362 SER A C 1
ATOM 2917 O O . SER A 1 362 ? -4.227 30.203 -11.383 1 88.88 362 SER A O 1
ATOM 2919 N N . HIS A 1 363 ? -2.086 30.766 -10.945 1 76.88 363 HIS A N 1
ATOM 2920 C CA . HIS A 1 363 ? -2.295 32.156 -11.289 1 76.88 363 HIS A CA 1
ATOM 2921 C C . HIS A 1 363 ? -1.464 32.562 -12.508 1 76.88 363 HIS A C 1
ATOM 2923 O O . HIS A 1 363 ? -0.258 32.312 -12.547 1 76.88 363 HIS A O 1
ATOM 2929 N N . LYS A 1 364 ? -1.976 32.406 -13.93 1 59.22 364 LYS A N 1
ATOM 2930 C CA . LYS A 1 364 ? -1.281 32.719 -15.172 1 59.22 364 LYS A CA 1
ATOM 2931 C C . LYS A 1 364 ? -0.733 34.156 -15.156 1 59.22 364 LYS A C 1
ATOM 2933 O O . LYS A 1 364 ? -0.224 34.625 -16.172 1 59.22 364 LYS A O 1
ATOM 2938 N N . GLU A 1 365 ? -0.666 34.969 -14.266 1 51.38 365 GLU A N 1
ATOM 2939 C CA . GLU A 1 365 ? -0.293 36.281 -14.812 1 51.38 365 GLU A CA 1
ATOM 2940 C C . GLU A 1 365 ? 1.066 36.219 -15.5 1 51.38 365 GLU A C 1
ATOM 2942 O O . GLU A 1 365 ? 1.922 35.406 -15.133 1 51.38 365 GLU A O 1
ATOM 2947 N N . HIS A 1 366 ? 1.192 36.875 -16.734 1 44.19 366 HIS A N 1
ATOM 2948 C CA . HIS A 1 366 ? 2.232 37.062 -17.734 1 44.19 366 HIS A CA 1
ATOM 2949 C C . HIS A 1 366 ? 3.613 37.156 -17.094 1 44.19 366 HIS A C 1
ATOM 2951 O O . HIS A 1 366 ? 4.629 37.156 -17.797 1 44.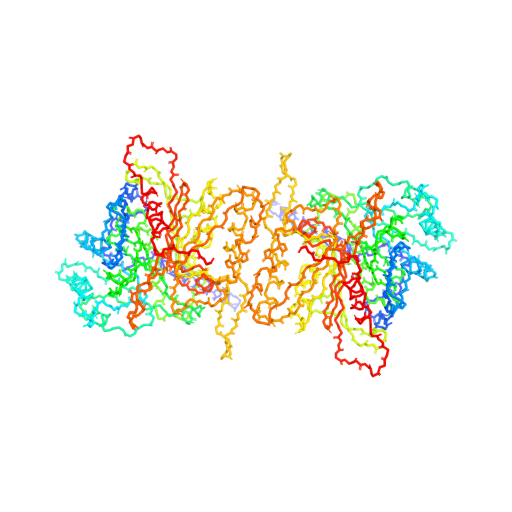19 366 HIS A O 1
ATOM 2957 N N . SER A 1 367 ? 3.857 38.156 -16.141 1 42.84 367 SER A N 1
ATOM 2958 C CA . SER A 1 367 ? 5.23 38.594 -15.922 1 42.84 367 SER A CA 1
ATOM 2959 C C . SER A 1 367 ? 6.062 37.5 -15.25 1 42.84 367 SER A C 1
ATOM 2961 O O . SER A 1 367 ? 5.516 36.594 -14.633 1 42.84 367 SER A O 1
ATOM 2963 N N . ASP A 1 368 ? 7.422 37.562 -15.32 1 44.59 368 ASP A N 1
ATOM 2964 C CA . ASP A 1 368 ? 8.656 36.844 -15 1 44.59 368 ASP A CA 1
ATOM 2965 C C . ASP A 1 368 ? 8.562 36.156 -13.641 1 44.59 368 ASP A C 1
ATOM 2967 O O . ASP A 1 368 ? 9.328 35.25 -13.344 1 44.59 368 ASP A O 1
ATOM 2971 N N . HIS A 1 369 ? 8.234 36.938 -12.492 1 45.78 369 HIS A N 1
ATOM 2972 C CA . HIS A 1 369 ? 8.523 36.531 -11.125 1 45.78 369 HIS A CA 1
ATOM 2973 C C . HIS A 1 369 ? 7.5 35.531 -10.625 1 45.78 369 HIS A C 1
ATOM 2975 O O . HIS A 1 369 ? 6.633 35.875 -9.812 1 45.78 369 HIS A O 1
ATOM 2981 N N . LEU A 1 370 ? 7 34.656 -11.297 1 45.72 370 LEU A N 1
ATOM 2982 C CA . LEU A 1 370 ? 5.969 33.625 -11.219 1 45.72 370 LEU A CA 1
ATOM 2983 C C . LEU A 1 370 ? 6 32.938 -9.867 1 45.72 370 LEU A C 1
ATOM 2985 O O . LEU A 1 370 ? 5.113 32.125 -9.555 1 45.72 370 LEU A O 1
ATOM 2989 N N . GLN A 1 371 ? 7.105 32.875 -9.258 1 47.81 371 GLN A N 1
ATOM 2990 C CA . GLN A 1 371 ? 7.145 32.031 -8.078 1 47.81 371 GLN A CA 1
ATOM 2991 C C . GLN A 1 371 ? 6.215 32.531 -6.988 1 47.81 371 GLN A C 1
ATOM 2993 O O . GLN A 1 371 ? 6.039 31.891 -5.953 1 47.81 371 GLN A O 1
ATOM 2998 N N . HIS A 1 372 ? 5.809 33.844 -6.961 1 51.41 372 HIS A N 1
ATOM 2999 C CA . HIS A 1 372 ? 5.34 34.5 -5.75 1 51.41 372 HIS A CA 1
ATOM 3000 C C . HIS A 1 372 ? 3.869 34.219 -5.488 1 51.41 372 HIS A C 1
ATOM 3002 O O . HIS A 1 372 ? 3.373 34.438 -4.383 1 51.41 372 HIS A O 1
ATOM 3008 N N . ARG A 1 373 ? 3.207 33.25 -6.383 1 62.88 373 ARG A N 1
ATOM 3009 C CA . ARG A 1 373 ? 1.782 33.156 -6.078 1 62.88 373 ARG A CA 1
ATOM 3010 C C . ARG A 1 373 ? 1.339 31.703 -5.965 1 62.88 373 ARG A C 1
ATOM 3012 O O . ARG A 1 373 ? 0.697 31.172 -6.875 1 62.88 373 ARG A O 1
ATOM 3019 N N . LEU A 1 374 ? 1.786 31.141 -4.797 1 82.62 374 LEU A N 1
ATOM 3020 C CA . LEU A 1 374 ? 1.63 29.719 -4.57 1 82.62 374 LEU A CA 1
ATOM 3021 C C . LEU A 1 374 ? 0.487 29.438 -3.6 1 82.62 374 LEU A C 1
ATOM 3023 O O . LEU A 1 374 ? 0.375 30.094 -2.564 1 82.62 374 LEU A O 1
ATOM 3027 N N . ASN A 1 375 ? -0.528 28.672 -4.074 1 92.06 375 ASN A N 1
ATOM 3028 C CA . ASN A 1 375 ? -1.368 28.078 -3.039 1 92.06 375 ASN A CA 1
ATOM 3029 C C . ASN A 1 375 ? -0.584 27.094 -2.18 1 92.06 375 ASN A C 1
ATOM 3031 O O . ASN A 1 375 ? -0.314 25.969 -2.607 1 92.06 375 ASN A O 1
ATOM 3035 N N . HIS A 1 376 ? -0.3 27.516 -0.995 1 96.19 376 HIS A N 1
ATOM 3036 C CA . HIS A 1 376 ? 0.57 26.75 -0.107 1 96.19 376 HIS A CA 1
ATOM 3037 C C . HIS A 1 376 ? -0.231 26.078 0.998 1 96.19 376 HIS A C 1
ATOM 3039 O O . HIS A 1 376 ? 0.328 25.688 2.023 1 96.19 376 HIS A O 1
ATOM 3045 N N . ASN A 1 377 ? -1.514 25.922 0.763 1 97.19 377 ASN A N 1
ATOM 3046 C CA . ASN A 1 377 ? -2.379 25.266 1.735 1 97.19 377 ASN A CA 1
ATOM 3047 C C . ASN A 1 377 ? -2.051 23.781 1.861 1 97.19 377 ASN A C 1
ATOM 3049 O O . ASN A 1 377 ? -1.564 23.156 0.911 1 97.19 377 ASN A O 1
ATOM 3053 N N . LYS A 1 378 ? -2.289 23.219 3.037 1 98.31 378 LYS A N 1
ATOM 3054 C CA . LYS A 1 378 ? -2.164 21.797 3.344 1 98.31 378 LYS A CA 1
ATOM 3055 C C . LYS A 1 378 ? -3.26 21.344 4.301 1 98.31 378 LYS A C 1
ATOM 3057 O O . LYS A 1 378 ? -3.035 21.234 5.508 1 98.31 378 LYS A O 1
ATOM 3062 N N . TYR A 1 379 ? -4.379 20.969 3.725 1 98.81 379 TYR A N 1
ATOM 3063 C CA . TYR A 1 379 ? -5.453 20.562 4.621 1 98.81 379 TYR A CA 1
ATOM 3064 C C . TYR A 1 379 ? -6.473 19.688 3.891 1 98.81 379 TYR A C 1
ATOM 3066 O O . TYR A 1 379 ? -6.418 19.562 2.666 1 98.81 379 TYR A O 1
ATOM 3074 N N . MET A 1 380 ? -7.266 19.031 4.641 1 98.94 380 MET A N 1
ATOM 3075 C CA . MET A 1 380 ? -8.406 18.219 4.207 1 98.94 380 MET A CA 1
ATOM 3076 C C . MET A 1 380 ? -9.633 18.516 5.055 1 98.94 380 MET A C 1
ATOM 3078 O O . MET A 1 380 ? -9.523 18.719 6.266 1 98.94 380 MET A O 1
ATOM 3082 N N . VAL A 1 381 ? -10.766 18.594 4.41 1 98.81 381 VAL A N 1
ATOM 3083 C CA . VAL A 1 381 ? -12.023 18.781 5.137 1 98.81 381 VAL A CA 1
ATOM 3084 C C . VAL A 1 381 ? -13.055 17.766 4.641 1 98.81 381 VAL A C 1
ATOM 3086 O O . VAL A 1 381 ? -13.117 17.469 3.445 1 98.81 381 VAL A O 1
ATOM 3089 N N . THR A 1 382 ? -13.734 17.141 5.516 1 98.81 382 THR A N 1
ATOM 3090 C CA . THR A 1 382 ? -14.844 16.234 5.234 1 98.81 382 THR A CA 1
ATOM 3091 C C . THR A 1 382 ? -16.141 16.766 5.816 1 98.81 382 THR A C 1
ATOM 3093 O O . THR A 1 382 ? -16.203 17.922 6.258 1 98.81 382 THR A O 1
ATOM 3096 N N . ASP A 1 383 ? -17.219 15.969 5.824 1 97.69 383 ASP A N 1
ATOM 3097 C CA . ASP A 1 383 ? -18.531 16.391 6.309 1 97.69 383 ASP A CA 1
ATOM 3098 C C . ASP A 1 383 ? -18.547 16.484 7.832 1 97.69 383 ASP A C 1
ATOM 3100 O O . ASP A 1 383 ? -19.422 17.141 8.406 1 97.69 383 ASP A O 1
ATOM 3104 N N . ASN A 1 384 ? -17.5 15.922 8.461 1 97.38 384 ASN A N 1
ATOM 3105 C CA . ASN A 1 384 ? -17.609 15.93 9.922 1 97.38 384 ASN A CA 1
ATOM 3106 C C . ASN A 1 384 ? -16.25 16.188 10.578 1 97.38 384 ASN A C 1
ATOM 3108 O O . ASN A 1 384 ? -16.156 16.234 11.805 1 97.38 384 ASN A O 1
ATOM 3112 N N . ALA A 1 385 ? -15.195 16.359 9.773 1 98.5 385 ALA A N 1
ATOM 3113 C CA . ALA A 1 385 ? -13.867 16.547 10.359 1 98.5 385 ALA A CA 1
ATOM 3114 C C . ALA A 1 385 ? -12.961 17.328 9.414 1 98.5 385 ALA A C 1
ATOM 3116 O O . ALA A 1 385 ? -13.297 17.531 8.242 1 98.5 385 ALA A O 1
ATOM 3117 N N . PHE A 1 386 ? -11.875 17.844 9.945 1 98.69 386 PHE A N 1
ATOM 3118 C CA . PHE A 1 386 ? -10.828 18.375 9.078 1 98.69 386 PHE A CA 1
ATOM 3119 C C . PHE A 1 386 ? -9.453 18.062 9.648 1 98.69 386 PHE A C 1
ATOM 3121 O O . PHE A 1 386 ? -9.32 17.734 10.828 1 98.69 386 PHE A O 1
ATOM 3128 N N . TYR A 1 387 ? -8.492 18.031 8.805 1 98.88 387 TYR A N 1
ATOM 3129 C CA . TYR A 1 387 ? -7.066 17.859 9.07 1 98.88 387 TYR A CA 1
ATOM 3130 C C . TYR A 1 387 ? -6.27 19.031 8.5 1 98.88 387 TYR A C 1
ATOM 3132 O O . TYR A 1 387 ? -6.363 19.344 7.312 1 98.88 387 TYR A O 1
ATOM 3140 N N . ILE A 1 388 ? -5.559 19.734 9.312 1 98.81 388 ILE A N 1
ATOM 3141 C CA . ILE A 1 388 ? -4.648 20.797 8.891 1 98.81 388 ILE A CA 1
ATOM 3142 C C . ILE A 1 388 ? -3.213 20.406 9.25 1 98.81 388 ILE A C 1
ATOM 3144 O O . ILE A 1 388 ? -2.918 20.094 10.406 1 98.81 388 ILE A O 1
ATOM 3148 N N . GLY A 1 389 ? -2.342 20.359 8.25 1 97.75 389 GLY A N 1
ATOM 3149 C CA . GLY A 1 389 ? -0.964 19.969 8.484 1 97.75 389 GLY A CA 1
ATOM 3150 C C . GLY A 1 389 ? 0.043 20.828 7.758 1 97.75 389 GLY A C 1
ATOM 3151 O O . GLY A 1 389 ? -0.28 21.938 7.332 1 97.75 389 GLY A O 1
ATOM 3152 N N . ASN A 1 390 ? 1.294 20.297 7.758 1 97 390 ASN A N 1
ATOM 3153 C CA . ASN A 1 390 ? 2.393 21.047 7.152 1 97 390 ASN A CA 1
ATOM 3154 C C . ASN A 1 390 ? 2.912 20.359 5.895 1 97 390 ASN A C 1
ATOM 3156 O O . ASN A 1 390 ? 3.615 20.969 5.09 1 97 390 ASN A O 1
ATOM 3160 N N . HIS A 1 391 ? 2.5 19.172 5.738 1 98.06 391 HIS A N 1
ATOM 3161 C CA . HIS A 1 391 ? 3.072 18.391 4.656 1 98.06 391 HIS A CA 1
ATOM 3162 C C . HIS A 1 391 ? 2.232 18.5 3.387 1 98.06 391 HIS A C 1
ATOM 3164 O O . HIS A 1 391 ? 1.004 18.578 3.455 1 98.06 391 HIS A O 1
ATOM 3170 N N . ASN A 1 392 ? 2.992 18.594 2.279 1 97.75 392 ASN A N 1
ATOM 3171 C CA . ASN A 1 392 ? 2.328 18.172 1.049 1 97.75 392 ASN A CA 1
ATOM 3172 C C . ASN A 1 392 ? 2.004 16.688 1.067 1 97.75 392 ASN A C 1
ATOM 3174 O O . ASN A 1 392 ? 2.43 15.969 1.972 1 97.75 392 ASN A O 1
ATOM 3178 N N . TRP A 1 393 ? 1.178 16.312 0.203 1 98.31 393 TRP A N 1
ATOM 3179 C CA . TRP A 1 393 ? 0.855 14.891 0.152 1 98.31 393 TRP A CA 1
ATOM 3180 C C . TRP A 1 393 ? 1.809 14.148 -0.778 1 98.31 393 TRP A C 1
ATOM 3182 O O . TRP A 1 393 ? 1.389 13.602 -1.802 1 98.31 393 TRP A O 1
ATOM 3192 N N . VAL A 1 394 ? 3.025 14.227 -0.387 1 98 394 VAL A N 1
ATOM 3193 C CA . VAL A 1 394 ? 4.172 13.57 -1.008 1 98 394 VAL A CA 1
ATOM 3194 C C . VAL A 1 394 ? 4.754 12.531 -0.056 1 98 394 VAL A C 1
ATOM 3196 O O . VAL A 1 394 ? 4.914 12.789 1.139 1 98 394 VAL A O 1
ATOM 3199 N N . GLY A 1 395 ? 5.012 11.344 -0.606 1 97.69 395 GLY A N 1
ATOM 3200 C CA . GLY A 1 395 ? 5.477 10.258 0.238 1 97.69 395 GLY A CA 1
ATOM 3201 C C . GLY A 1 395 ? 6.684 10.625 1.077 1 97.69 395 GLY A C 1
ATOM 3202 O O . GLY A 1 395 ? 6.742 10.312 2.268 1 97.69 395 GLY A O 1
ATOM 3203 N N . SER A 1 396 ? 7.59 11.32 0.537 1 96.62 396 SER A N 1
ATOM 3204 C CA . SER A 1 396 ? 8.828 11.672 1.218 1 96.62 396 SER A CA 1
ATOM 3205 C C . SER A 1 396 ? 8.57 12.594 2.406 1 96.62 396 SER A C 1
ATOM 3207 O O . SER A 1 396 ? 9.273 12.539 3.412 1 96.62 396 SER A O 1
ATOM 3209 N N . ASP A 1 397 ? 7.559 13.445 2.287 1 97.12 397 ASP A N 1
ATOM 3210 C CA . ASP A 1 397 ? 7.242 14.375 3.373 1 97.12 397 ASP A CA 1
ATOM 3211 C C . ASP A 1 397 ? 6.805 13.617 4.625 1 97.12 397 ASP A C 1
ATOM 3213 O O . ASP A 1 397 ? 7.262 13.922 5.73 1 97.12 397 ASP A O 1
ATOM 3217 N N . PHE A 1 398 ? 6.051 12.602 4.449 1 97.81 398 PHE A N 1
ATOM 3218 C CA . PHE A 1 398 ? 5.496 11.859 5.574 1 97.81 398 PHE A CA 1
ATOM 3219 C C . PHE A 1 398 ? 6.512 10.859 6.113 1 97.81 398 PHE A C 1
ATOM 3221 O O . PHE A 1 398 ? 6.523 10.562 7.309 1 97.81 398 PHE A O 1
ATOM 3228 N N . ALA A 1 399 ? 7.359 10.352 5.223 1 96.75 399 ALA A N 1
ATOM 3229 C CA . ALA A 1 399 ? 8.219 9.219 5.578 1 96.75 399 ALA A CA 1
ATOM 3230 C C . ALA A 1 399 ? 9.477 9.688 6.297 1 96.75 399 ALA A C 1
ATOM 3232 O O . ALA A 1 399 ? 9.984 9 7.188 1 96.75 399 ALA A O 1
ATOM 3233 N N . ILE A 1 400 ? 9.969 10.914 5.91 1 95.69 400 ILE A N 1
ATOM 3234 C CA . ILE A 1 400 ? 11.297 11.195 6.434 1 95.69 400 ILE A CA 1
ATOM 3235 C C . ILE A 1 400 ? 11.352 12.617 6.988 1 95.69 400 ILE A C 1
ATOM 3237 O O . ILE A 1 400 ? 12.32 13 7.652 1 95.69 400 ILE A O 1
ATOM 3241 N N . SER A 1 401 ? 10.305 13.469 6.801 1 97.06 401 SER A N 1
ATOM 3242 C CA . SER A 1 401 ? 10.336 14.859 7.254 1 97.06 401 SER A CA 1
ATOM 3243 C C . SER A 1 401 ? 9.477 15.055 8.492 1 97.06 401 SER A C 1
ATOM 3245 O O . SER A 1 401 ? 8.539 14.289 8.734 1 97.06 401 SER A O 1
ATOM 3247 N N . ALA A 1 402 ? 9.82 16.047 9.219 1 98.31 402 ALA A N 1
ATOM 3248 C CA . ALA A 1 402 ? 9.078 16.359 10.438 1 98.31 402 ALA A CA 1
ATOM 3249 C C . ALA A 1 402 ? 7.902 17.281 10.148 1 98.31 402 ALA A C 1
ATOM 3251 O O . ALA A 1 402 ? 8.062 18.328 9.5 1 98.31 402 ALA A O 1
ATOM 3252 N N . GLY A 1 403 ? 6.742 16.859 10.508 1 98.44 403 GLY A N 1
ATOM 3253 C CA . GLY A 1 403 ? 5.523 17.641 10.367 1 98.44 403 GLY A CA 1
ATOM 3254 C C . GLY A 1 403 ? 4.535 17.406 11.492 1 98.44 403 GLY A C 1
ATOM 3255 O O . GLY A 1 403 ? 4.699 16.469 12.289 1 98.44 403 GLY A O 1
ATOM 3256 N N . VAL A 1 404 ? 3.619 18.312 11.594 1 98.69 404 VAL A N 1
ATOM 3257 C CA . VAL A 1 404 ? 2.547 18.219 12.578 1 98.69 404 VAL A CA 1
ATOM 3258 C C . VAL A 1 404 ? 1.195 18.375 11.891 1 98.69 404 VAL A C 1
ATOM 3260 O O . VAL A 1 404 ? 1.099 19.047 10.852 1 98.69 404 VAL A O 1
ATOM 3263 N N . GLY A 1 405 ? 0.246 17.672 12.398 1 98.69 405 GLY A N 1
ATOM 3264 C CA . GLY A 1 405 ? -1.131 17.812 11.953 1 98.69 405 GLY A CA 1
ATOM 3265 C C . GLY A 1 405 ? -2.115 17.984 13.094 1 98.69 405 GLY A C 1
ATOM 3266 O O . GLY A 1 405 ? -1.847 17.562 14.219 1 98.69 405 GLY A O 1
ATOM 3267 N N . LEU A 1 406 ? -3.166 18.672 12.844 1 98.94 406 LEU A N 1
ATOM 3268 C CA . LEU A 1 406 ? -4.285 18.828 13.766 1 98.94 406 LEU A CA 1
ATOM 3269 C C . LEU A 1 406 ? -5.559 18.219 13.18 1 98.94 406 LEU A C 1
ATOM 3271 O O . LEU A 1 406 ? -5.945 18.547 12.055 1 98.94 406 LEU A O 1
ATOM 3275 N N . VAL A 1 407 ? -6.133 17.328 13.922 1 98.94 407 VAL A N 1
ATOM 3276 C CA . VAL A 1 407 ? -7.426 16.766 13.555 1 98.94 407 VAL A CA 1
ATOM 3277 C C . VAL A 1 407 ? -8.516 17.344 14.461 1 98.94 407 VAL A C 1
ATOM 3279 O O . VAL A 1 407 ? -8.336 17.422 15.68 1 98.94 407 VAL A O 1
ATOM 3282 N N . VAL A 1 408 ? -9.57 17.797 13.891 1 98.62 408 VAL A N 1
ATOM 3283 C CA . VAL A 1 408 ? -10.773 18.188 14.617 1 98.62 408 VAL A CA 1
ATOM 3284 C C . VAL A 1 408 ? -11.984 17.453 14.039 1 98.62 408 VAL A C 1
ATOM 3286 O O . VAL A 1 408 ? -12.273 17.578 12.844 1 98.62 408 VAL A O 1
ATOM 3289 N N . GLN A 1 409 ? -12.625 16.703 14.812 1 98.12 409 GLN A N 1
ATOM 3290 C CA . GLN A 1 409 ? -13.844 15.992 14.445 1 98.12 409 GLN A CA 1
ATOM 3291 C C . GLN A 1 409 ? -15.047 16.531 15.211 1 98.12 409 GLN A C 1
ATOM 3293 O O . GLN A 1 409 ? -15.055 16.547 16.438 1 98.12 409 GLN A O 1
ATOM 3298 N N . MET A 1 410 ? -16.062 16.984 14.469 1 96.38 410 MET A N 1
ATOM 3299 C CA . MET A 1 410 ? -17.25 17.578 15.078 1 96.38 410 MET A CA 1
ATOM 3300 C C . MET A 1 410 ? -18.156 16.484 15.641 1 96.38 410 MET A C 1
ATOM 3302 O O . MET A 1 410 ? -18.312 15.422 15.047 1 96.38 410 MET A O 1
ATOM 3306 N N . LYS A 1 411 ? -18.688 16.812 16.766 1 90.69 411 LYS A N 1
ATOM 3307 C CA . LYS A 1 411 ? -19.734 15.945 17.297 1 90.69 411 LYS A CA 1
ATOM 3308 C C . LYS A 1 411 ? -21.125 16.422 16.875 1 90.69 411 LYS A C 1
ATOM 3310 O O . LYS A 1 411 ? -21.312 17.578 16.516 1 90.69 411 LYS A O 1
ATOM 3315 N N . ASN A 1 412 ? -22.094 15.625 16.422 1 72.06 412 ASN A N 1
ATOM 3316 C CA . ASN A 1 412 ? -23.422 15.836 15.836 1 72.06 412 ASN A CA 1
ATOM 3317 C C . ASN A 1 412 ? -24.188 16.938 16.562 1 72.06 412 ASN A C 1
ATOM 3319 O O . ASN A 1 412 ? -25.297 17.281 16.172 1 72.06 412 ASN A O 1
ATOM 3323 N N . SER A 1 413 ? -23.672 17.672 17.516 1 60.38 413 SER A N 1
ATOM 3324 C CA . SER A 1 413 ? -24.609 18.609 18.125 1 60.38 413 SER A CA 1
ATOM 3325 C C . SER A 1 413 ? -24.531 19.984 17.453 1 60.38 413 SER A C 1
ATOM 3327 O O . SER A 1 413 ? -23.531 20.703 17.625 1 60.38 413 SER A O 1
ATOM 3329 N N . VAL A 1 414 ? -25.031 20.031 16.188 1 56.41 414 VAL A N 1
ATOM 3330 C CA . VAL A 1 414 ? -24.922 21.328 15.539 1 56.41 414 VAL A CA 1
ATOM 3331 C C . VAL A 1 414 ? -25.875 22.312 16.188 1 56.41 414 VAL A C 1
ATOM 3333 O O . VAL A 1 414 ? -27.094 22.109 16.188 1 56.41 414 VAL A O 1
ATOM 3336 N N . PRO A 1 415 ? -25.484 23.172 16.953 1 56.97 415 PRO A N 1
ATOM 3337 C CA . PRO A 1 415 ? -26.438 24.188 17.375 1 56.97 415 PRO A CA 1
ATOM 3338 C C . PRO A 1 415 ? -27.062 24.938 16.203 1 56.97 415 PRO A C 1
ATOM 3340 O O . PRO A 1 415 ? -26.438 25.047 15.133 1 56.97 415 PRO A O 1
ATOM 3343 N N . LYS A 1 416 ? -28.422 25.141 16.281 1 55.75 416 LYS A N 1
ATOM 3344 C CA . LYS A 1 416 ? -29.359 25.812 15.375 1 55.75 416 LYS A CA 1
ATOM 3345 C C . LYS A 1 416 ? -28.891 27.234 15.07 1 55.75 416 LYS A C 1
ATOM 3347 O O . LYS A 1 416 ? -29.562 27.969 14.344 1 55.75 416 LYS A O 1
ATOM 3352 N N . GLY A 1 417 ? -27.391 27.703 14.938 1 58.34 417 GLY A N 1
ATOM 3353 C CA . GLY A 1 417 ? -27.172 29.094 14.617 1 58.34 417 GLY A CA 1
ATOM 3354 C C . GLY A 1 417 ? -25.906 29.344 13.805 1 58.34 417 GLY A C 1
ATOM 3355 O O . GLY A 1 417 ? -25.828 28.922 12.641 1 58.34 417 GLY A O 1
ATOM 3356 N N . ALA A 1 418 ? -24.656 29.734 14.398 1 66.56 418 ALA A N 1
ATOM 3357 C CA . ALA A 1 418 ? -23.438 30.25 13.789 1 66.56 418 ALA A CA 1
ATOM 3358 C C . ALA A 1 418 ? -22.656 29.141 13.094 1 66.56 418 ALA A C 1
ATOM 3360 O O . ALA A 1 418 ? -22.688 27.984 13.523 1 66.56 418 ALA A O 1
ATOM 3361 N N . ALA A 1 419 ? -22.125 29.516 11.875 1 82.06 419 ALA A N 1
ATOM 3362 C CA . ALA A 1 419 ? -21.297 28.578 11.117 1 82.06 419 ALA A CA 1
ATOM 3363 C C . ALA A 1 419 ? -20.172 28.016 11.977 1 82.06 419 ALA A C 1
ATOM 3365 O O . ALA A 1 419 ? -19.547 28.75 12.742 1 82.06 419 ALA A O 1
ATOM 3366 N N . THR A 1 420 ? -20.078 26.734 12 1 90.12 420 THR A N 1
ATOM 3367 C CA . THR A 1 420 ? -19.031 26.047 12.75 1 90.12 420 THR A CA 1
ATOM 3368 C C . THR A 1 420 ? -17.672 26.25 12.078 1 90.12 420 THR A C 1
ATOM 3370 O O . THR A 1 420 ? -17.594 26.703 10.93 1 90.12 420 THR A O 1
ATOM 3373 N N . ILE A 1 421 ? -16.578 26.016 12.773 1 94.06 421 ILE A N 1
ATOM 3374 C CA . ILE A 1 421 ? -15.227 26.094 12.219 1 94.06 421 ILE A CA 1
ATOM 3375 C C . ILE A 1 421 ? -15.102 25.156 11.023 1 94.06 421 ILE A C 1
ATOM 3377 O O . ILE A 1 421 ? -14.406 25.469 10.055 1 94.06 421 ILE A O 1
ATOM 3381 N N . LEU A 1 422 ? -15.781 24.031 11.109 1 95.69 422 LEU A N 1
ATOM 3382 C CA . LEU A 1 422 ? -15.781 23.078 10 1 95.69 422 LEU A CA 1
ATOM 3383 C C . LEU A 1 422 ? -16.359 23.703 8.742 1 95.69 422 LEU A C 1
ATOM 3385 O O . LEU A 1 422 ? -15.828 23.531 7.648 1 95.69 422 LEU A O 1
ATOM 3389 N N . GLU A 1 423 ? -17.406 24.391 8.898 1 94.19 423 GLU A N 1
ATOM 3390 C CA . GLU A 1 423 ? -18.062 25.047 7.766 1 94.19 423 GLU A CA 1
ATOM 3391 C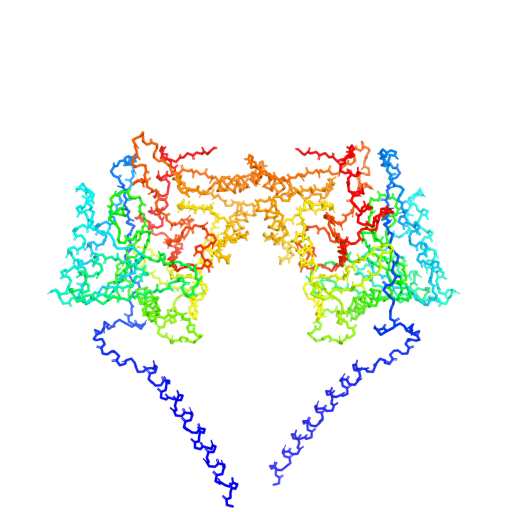 C . GLU A 1 423 ? -17.172 26.156 7.188 1 94.19 423 GLU A C 1
ATOM 3393 O O . GLU A 1 423 ? -17.188 26.391 5.977 1 94.19 423 GLU A O 1
ATOM 3398 N N . HIS A 1 424 ? -16.406 26.797 8.109 1 94.44 424 HIS A N 1
ATOM 3399 C CA . HIS A 1 424 ? -15.469 27.812 7.629 1 94.44 424 HIS A CA 1
ATOM 3400 C C . HIS A 1 424 ? -14.383 27.188 6.758 1 94.44 424 HIS A C 1
ATOM 3402 O O . HIS A 1 424 ? -14.023 27.734 5.711 1 94.44 424 HIS A O 1
ATOM 3408 N N . VAL A 1 425 ? -13.898 26.047 7.148 1 96.81 425 VAL A N 1
ATOM 3409 C CA . VAL A 1 425 ? -12.859 25.359 6.391 1 96.81 425 VAL A CA 1
ATOM 3410 C C . VAL A 1 425 ? -13.422 24.875 5.059 1 96.81 425 VAL A C 1
ATOM 3412 O O . VAL A 1 425 ? -12.789 25.031 4.016 1 96.81 425 VAL A O 1
ATOM 3415 N N . ARG A 1 426 ? -14.586 24.359 5.098 1 97.06 426 ARG A N 1
ATOM 3416 C CA . ARG A 1 426 ? -15.227 23.891 3.871 1 97.06 426 ARG A CA 1
ATOM 3417 C C . ARG A 1 426 ? -15.445 25.047 2.9 1 97.06 426 ARG A C 1
ATOM 3419 O O . ARG A 1 426 ? -15.188 24.906 1.702 1 97.06 426 ARG A O 1
ATOM 3426 N N . ALA A 1 427 ? -15.922 26.125 3.48 1 95.56 427 ALA A N 1
ATOM 3427 C CA . ALA A 1 427 ? -16.203 27.281 2.652 1 95.56 427 ALA A CA 1
ATOM 3428 C C . ALA A 1 427 ? -14.922 27.797 1.985 1 95.56 427 ALA A C 1
ATOM 3430 O O . ALA A 1 427 ? -14.953 28.25 0.838 1 95.56 427 ALA A O 1
ATOM 3431 N N . ALA A 1 428 ? -13.844 27.75 2.723 1 95.88 428 ALA A N 1
ATOM 3432 C CA . ALA A 1 428 ? -12.562 28.172 2.154 1 95.88 428 ALA A CA 1
ATOM 3433 C C . ALA A 1 428 ? -12.18 27.297 0.968 1 95.88 428 ALA A C 1
ATOM 3435 O O . ALA A 1 428 ? -11.711 27.797 -0.057 1 95.88 428 ALA A O 1
ATOM 3436 N N . PHE A 1 429 ? -12.414 26.094 1.077 1 97.38 429 PHE A N 1
ATOM 3437 C CA . PHE A 1 429 ? -12.109 25.172 -0.013 1 97.38 429 PHE A CA 1
ATOM 3438 C C . PHE A 1 429 ? -12.984 25.453 -1.225 1 97.38 429 PHE A C 1
ATOM 3440 O O . PHE A 1 429 ? -12.492 25.531 -2.352 1 97.38 429 PHE A O 1
ATOM 3447 N N . GLU A 1 430 ? -14.258 25.516 -0.953 1 96.88 430 GLU A N 1
ATOM 3448 C CA . GLU A 1 430 ? -15.219 25.703 -2.037 1 96.88 430 GLU A CA 1
ATOM 3449 C C . GLU A 1 430 ? -14.969 27.016 -2.779 1 96.88 430 GLU A C 1
ATOM 3451 O O . GLU A 1 430 ? -15.117 27.078 -4 1 96.88 430 GLU A O 1
ATOM 3456 N N . ARG A 1 431 ? -14.594 28.016 -2.002 1 94.81 431 ARG A N 1
ATOM 3457 C CA . ARG A 1 431 ? -14.234 29.297 -2.607 1 94.81 431 ARG A CA 1
ATOM 3458 C C . ARG A 1 431 ? -13.094 29.125 -3.604 1 94.81 431 ARG A C 1
ATOM 3460 O O . ARG A 1 431 ? -13.18 29.594 -4.738 1 94.81 431 ARG A O 1
ATOM 3467 N N . ASP A 1 432 ? -12.047 28.453 -3.18 1 94.62 432 ASP A N 1
ATOM 3468 C CA . ASP A 1 432 ? -10.898 28.234 -4.047 1 94.62 432 ASP A CA 1
ATOM 3469 C C . ASP A 1 432 ? -11.258 27.328 -5.219 1 94.62 432 ASP A C 1
ATOM 3471 O O . ASP A 1 432 ? -10.836 27.562 -6.352 1 94.62 432 ASP A O 1
ATOM 3475 N N . TRP A 1 433 ? -12.031 26.344 -4.949 1 96.06 433 TRP A N 1
ATOM 3476 C CA . TRP A 1 433 ? -12.414 25.344 -5.938 1 96.06 433 TRP A CA 1
ATOM 3477 C C . TRP A 1 433 ? -13.227 25.969 -7.066 1 96.06 433 TRP A C 1
ATOM 3479 O O . TRP A 1 433 ? -13.07 25.594 -8.234 1 96.06 433 TRP A O 1
ATOM 3489 N N . ARG A 1 434 ? -14.07 26.891 -6.73 1 94.5 434 ARG A N 1
ATOM 3490 C CA . ARG A 1 434 ? -14.984 27.484 -7.703 1 94.5 434 ARG A CA 1
ATOM 3491 C C . ARG A 1 434 ? -14.367 28.719 -8.352 1 94.5 434 ARG A C 1
ATOM 3493 O O . ARG A 1 434 ? -14.953 29.312 -9.258 1 94.5 434 ARG A O 1
ATOM 3500 N N . SER A 1 435 ? -13.258 29.078 -7.891 1 92.25 435 SER A N 1
ATOM 3501 C CA . SER A 1 435 ? -12.625 30.281 -8.398 1 92.25 435 SER A CA 1
ATOM 3502 C C . SER A 1 435 ? -12.109 30.078 -9.82 1 92.25 435 SER A C 1
ATOM 3504 O O . SER A 1 435 ? -12.016 28.953 -10.297 1 92.25 435 SER A O 1
ATOM 3506 N N . ARG A 1 436 ? -11.719 31.156 -10.477 1 90.62 436 ARG A N 1
ATOM 3507 C CA . ARG A 1 436 ? -11.164 31.125 -11.828 1 90.62 436 ARG A CA 1
ATOM 3508 C C . ARG A 1 436 ? -9.742 30.594 -11.82 1 90.62 436 ARG A C 1
ATOM 3510 O O . ARG A 1 436 ? -9.188 30.25 -12.867 1 90.62 436 ARG A O 1
ATOM 3517 N N . TYR A 1 437 ? -9.195 30.484 -10.625 1 91.94 437 TYR A N 1
ATOM 3518 C CA . TYR A 1 437 ? -7.805 30.047 -10.516 1 91.94 437 TYR A CA 1
ATOM 3519 C C . TYR A 1 437 ? -7.711 28.531 -10.484 1 91.94 437 TYR A C 1
ATOM 3521 O O . TYR A 1 437 ? -6.621 27.969 -10.609 1 91.94 437 TYR A O 1
ATOM 3529 N N . ALA A 1 438 ? -8.812 27.891 -10.266 1 94.44 438 ALA A N 1
ATOM 3530 C CA . ALA A 1 438 ? -8.859 26.422 -10.234 1 94.44 438 ALA A CA 1
ATOM 3531 C C . ALA A 1 438 ? -9.336 25.875 -11.57 1 94.44 438 ALA A C 1
ATOM 3533 O O . ALA A 1 438 ? -10.477 26.109 -11.977 1 94.44 438 ALA A O 1
ATOM 3534 N N . LYS A 1 439 ? -8.5 25.062 -12.219 1 93.62 439 LYS A N 1
ATOM 3535 C CA . LYS A 1 439 ? -8.844 24.547 -13.539 1 93.62 439 LYS A CA 1
ATOM 3536 C C . LYS A 1 439 ? -8.586 23.047 -13.633 1 93.62 439 LYS A C 1
ATOM 3538 O O . LYS A 1 439 ? -7.656 22.531 -13.008 1 93.62 439 LYS A O 1
ATOM 3543 N N . SER A 1 440 ? -9.5 22.438 -14.43 1 89 440 SER A N 1
ATOM 3544 C CA . SER A 1 440 ? -9.281 21.016 -14.719 1 89 440 SER A CA 1
ATOM 3545 C C . SER A 1 440 ? -8.258 20.844 -15.836 1 89 440 SER A C 1
ATOM 3547 O O . SER A 1 440 ? -8.172 21.672 -16.75 1 89 440 SER A O 1
ATOM 3549 N N . LEU A 1 441 ? -7.434 19.812 -15.773 1 72.88 441 LEU A N 1
ATOM 3550 C CA . LEU A 1 441 ? -6.52 19.578 -16.875 1 72.88 441 LEU A CA 1
ATOM 3551 C C . LEU A 1 441 ? -7.238 18.906 -18.047 1 72.88 441 LEU A C 1
ATOM 3553 O O . LEU A 1 441 ? -8.203 18.156 -17.844 1 72.88 441 LEU A O 1
ATOM 3557 N N . GLU B 1 1 ? 10.82 -30.312 57.281 1 45.78 1 GLU B N 1
ATOM 3558 C CA . GLU B 1 1 ? 10.461 -31.484 56.5 1 45.78 1 GLU B CA 1
ATOM 3559 C C . GLU B 1 1 ? 9.492 -31.109 55.375 1 45.78 1 GLU B C 1
ATOM 3561 O O . GLU B 1 1 ? 9.609 -31.625 54.25 1 45.78 1 GLU B O 1
ATOM 3566 N N . MET B 1 2 ? 8.68 -30.109 55.594 1 55.78 2 MET B N 1
ATOM 3567 C CA . MET B 1 2 ? 7.637 -29.703 54.656 1 55.78 2 MET B CA 1
ATOM 3568 C C . MET B 1 2 ? 8.211 -28.875 53.531 1 55.78 2 MET B C 1
ATOM 3570 O O . MET B 1 2 ? 7.758 -28.969 52.375 1 55.78 2 MET B O 1
ATOM 3574 N N . SER B 1 3 ? 9.336 -28.125 53.844 1 60.56 3 SER B N 1
ATOM 3575 C CA . SER B 1 3 ? 9.93 -27.25 52.844 1 60.56 3 SER B CA 1
ATOM 3576 C C . SER B 1 3 ? 10.758 -28.031 51.844 1 60.56 3 SER B C 1
ATOM 3578 O O . SER B 1 3 ? 10.734 -27.734 50.625 1 60.56 3 SER B O 1
ATOM 3580 N N . GLN B 1 4 ? 11.312 -29.141 52.312 1 60.78 4 GLN B N 1
ATOM 3581 C CA . GLN B 1 4 ? 12.117 -29.953 51.406 1 60.78 4 GLN B CA 1
ATOM 3582 C C . GLN B 1 4 ? 11.242 -30.797 50.5 1 60.78 4 GLN B C 1
ATOM 3584 O O . GLN B 1 4 ? 11.57 -31.016 49.344 1 60.78 4 GLN B O 1
ATOM 3589 N N . SER B 1 5 ? 10.047 -31.109 51 1 60.5 5 SER B N 1
ATOM 3590 C CA . SER B 1 5 ? 9.117 -31.922 50.219 1 60.5 5 SER B CA 1
ATOM 3591 C C . SER B 1 5 ? 8.5 -31.109 49.094 1 60.5 5 SER B C 1
ATOM 3593 O O . SER B 1 5 ? 8.336 -31.609 47.969 1 60.5 5 SER B O 1
ATOM 3595 N N . GLN B 1 6 ? 8.297 -29.812 49.438 1 60.41 6 GLN B N 1
ATOM 3596 C CA . GLN B 1 6 ? 7.715 -28.953 48.406 1 60.41 6 GLN B CA 1
ATOM 3597 C C . GLN B 1 6 ? 8.719 -28.672 47.281 1 60.41 6 GLN B C 1
ATOM 3599 O O . GLN B 1 6 ? 8.352 -28.688 46.125 1 60.41 6 GLN B O 1
ATOM 3604 N N . GLN B 1 7 ? 9.977 -28.594 47.719 1 60.12 7 GLN B N 1
ATOM 3605 C CA . GLN B 1 7 ? 11.016 -28.344 46.719 1 60.12 7 GLN B CA 1
ATOM 3606 C C . GLN B 1 7 ? 11.25 -29.562 45.844 1 60.12 7 GLN B C 1
ATOM 3608 O O . GLN B 1 7 ? 11.484 -29.438 44.656 1 60.12 7 GLN B O 1
ATOM 3613 N N . LYS B 1 8 ? 11.055 -30.672 46.344 1 63.38 8 LYS B N 1
ATOM 3614 C CA . LYS B 1 8 ? 11.203 -31.922 45.625 1 63.38 8 LYS B CA 1
ATOM 3615 C C . LYS B 1 8 ? 10.023 -32.156 44.688 1 63.38 8 LYS B C 1
ATOM 3617 O O . LYS B 1 8 ? 10.203 -32.625 43.562 1 63.38 8 LYS B O 1
ATOM 3622 N N . CYS B 1 9 ? 8.844 -31.719 45.188 1 60.38 9 CYS B N 1
ATOM 3623 C CA . CYS B 1 9 ? 7.66 -31.828 44.344 1 60.38 9 CYS B CA 1
ATOM 3624 C C . CYS B 1 9 ? 7.75 -30.891 43.156 1 60.38 9 CYS B C 1
ATOM 3626 O O . CYS B 1 9 ? 7.387 -31.266 42.031 1 60.38 9 CYS B O 1
ATOM 3628 N N . ILE B 1 10 ? 8.32 -29.719 43.438 1 60.81 10 ILE B N 1
ATOM 3629 C CA . ILE B 1 10 ? 8.469 -28.75 42.344 1 60.81 10 ILE B CA 1
ATOM 3630 C C . ILE B 1 10 ? 9.57 -29.203 41.406 1 60.81 10 ILE B C 1
ATOM 3632 O O . ILE B 1 10 ? 9.406 -29.125 40.156 1 60.81 10 ILE B O 1
ATOM 3636 N N . ALA B 1 11 ? 10.578 -29.828 41.938 1 64.44 11 ALA B N 1
ATOM 3637 C CA . ALA B 1 11 ? 11.672 -30.328 41.125 1 64.44 11 ALA B CA 1
ATOM 3638 C C . ALA B 1 11 ? 11.242 -31.547 40.281 1 64.44 11 ALA B C 1
ATOM 3640 O O . ALA B 1 11 ? 11.578 -31.656 39.094 1 64.44 11 ALA B O 1
ATOM 3641 N N . ASN B 1 12 ? 10.492 -32.344 40.938 1 64.38 12 ASN B N 1
ATOM 3642 C CA . ASN B 1 12 ? 9.961 -33.5 40.219 1 64.38 12 ASN B CA 1
ATOM 3643 C C . ASN B 1 12 ? 8.945 -33.062 39.156 1 64.38 12 ASN B C 1
ATOM 3645 O O . ASN B 1 12 ? 8.914 -33.625 38.062 1 64.38 12 ASN B O 1
ATOM 3649 N N . PHE B 1 13 ? 8.188 -32.094 39.562 1 63.78 13 PHE B N 1
ATOM 3650 C CA . PHE B 1 13 ? 7.23 -31.562 38.594 1 63.78 13 PHE B CA 1
ATOM 3651 C C . PHE B 1 13 ? 7.949 -30.859 37.438 1 63.78 13 PHE B C 1
ATOM 3653 O O . PHE B 1 13 ? 7.562 -31 36.281 1 63.78 13 PHE B O 1
ATOM 3660 N N . ALA B 1 14 ? 9.023 -30.172 37.781 1 64.75 14 ALA B N 1
ATOM 3661 C CA . ALA B 1 14 ? 9.852 -29.547 36.75 1 64.75 14 ALA B CA 1
ATOM 3662 C C . ALA B 1 14 ? 10.539 -30.594 35.875 1 64.75 14 ALA B C 1
ATOM 3664 O O . ALA B 1 14 ? 10.594 -30.469 34.656 1 64.75 14 ALA B O 1
ATOM 3665 N N . LEU B 1 15 ? 10.961 -31.625 36.562 1 64 15 LEU B N 1
ATOM 3666 C CA . LEU B 1 15 ? 11.594 -32.719 35.844 1 64 15 LEU B CA 1
ATOM 3667 C C . LEU B 1 15 ? 10.586 -33.469 35 1 64 15 LEU B C 1
ATOM 3669 O O . LEU B 1 15 ? 10.891 -33.844 33.844 1 64 15 LEU B O 1
ATOM 3673 N N . LEU B 1 16 ? 9.414 -33.594 35.469 1 62.47 16 LEU B N 1
ATOM 3674 C CA . LEU B 1 16 ? 8.352 -34.219 34.719 1 62.47 16 LEU B CA 1
ATOM 3675 C C . LEU B 1 16 ? 7.91 -33.312 33.562 1 62.47 16 LEU B C 1
ATOM 3677 O O . LEU B 1 16 ? 7.648 -33.812 32.438 1 62.47 16 LEU B O 1
ATOM 3681 N N . CYS B 1 17 ? 7.879 -32.031 33.812 1 61 17 CYS B N 1
ATOM 3682 C CA . CYS B 1 17 ? 7.555 -31.109 32.75 1 61 17 CYS B CA 1
ATOM 3683 C C . CYS B 1 17 ? 8.672 -31.062 31.703 1 61 17 CYS B C 1
ATOM 3685 O O . CYS B 1 17 ? 8.406 -31.031 30.5 1 61 17 CYS B O 1
ATOM 3687 N N . CYS B 1 18 ? 9.883 -31.172 32.156 1 61.19 18 CYS B N 1
ATOM 3688 C CA . CYS B 1 18 ? 11.023 -31.234 31.234 1 61.19 18 CYS B CA 1
ATOM 3689 C C . CYS B 1 18 ? 11.055 -32.531 30.469 1 61.19 18 CYS B C 1
ATOM 3691 O O . CYS B 1 18 ? 11.359 -32.562 29.281 1 61.19 18 CYS B O 1
ATOM 3693 N N . LEU B 1 19 ? 10.711 -33.594 31.094 1 59.5 19 LEU B N 1
ATOM 3694 C CA . LEU B 1 19 ? 10.641 -34.906 30.438 1 59.5 19 LEU B CA 1
ATOM 3695 C C . LEU B 1 19 ? 9.469 -34.938 29.453 1 59.5 19 LEU B C 1
ATOM 3697 O O . LEU B 1 19 ? 9.594 -35.5 28.359 1 59.5 19 LEU B O 1
ATOM 3701 N N . ALA B 1 20 ? 8.375 -34.344 29.844 1 58.16 20 ALA B N 1
ATOM 3702 C CA . ALA B 1 20 ? 7.242 -34.281 28.922 1 58.16 20 ALA B CA 1
ATOM 3703 C C . ALA B 1 20 ? 7.586 -33.406 27.703 1 58.16 20 ALA B C 1
ATOM 3705 O O . ALA B 1 20 ? 7.234 -33.75 26.578 1 58.16 20 ALA B O 1
ATOM 3706 N N . VAL B 1 21 ? 8.328 -32.375 27.906 1 58.47 21 VAL B N 1
ATOM 3707 C CA . VAL B 1 21 ? 8.805 -31.531 26.797 1 58.47 21 VAL B CA 1
ATOM 3708 C C . VAL B 1 21 ? 9.828 -32.312 25.969 1 58.47 21 VAL B C 1
ATOM 3710 O O . VAL B 1 21 ? 9.797 -32.281 24.734 1 58.47 21 VAL B O 1
ATOM 3713 N N . LEU B 1 22 ? 10.664 -33.062 26.594 1 55.84 22 LEU B N 1
ATOM 3714 C CA . LEU B 1 22 ? 11.648 -33.875 25.906 1 55.84 22 LEU B CA 1
ATOM 3715 C C . LEU B 1 22 ? 10.977 -35 25.125 1 55.84 22 LEU B C 1
ATOM 3717 O O . LEU B 1 22 ? 11.344 -35.281 23.984 1 55.84 22 LEU B O 1
ATOM 3721 N N . VAL B 1 23 ? 10.055 -35.688 25.734 1 53.5 23 VAL B N 1
ATOM 3722 C CA . VAL B 1 23 ? 9.305 -36.75 25.047 1 53.5 23 VAL B CA 1
ATOM 3723 C C . VAL B 1 23 ? 8.516 -36.125 23.891 1 53.5 23 VAL B C 1
ATOM 3725 O O . VAL B 1 23 ? 8.492 -36.688 22.781 1 53.5 23 VAL B O 1
ATOM 3728 N N . ALA B 1 24 ? 7.898 -35 24.109 1 51.38 24 ALA B N 1
ATOM 3729 C CA . ALA B 1 24 ? 7.188 -34.312 23.031 1 51.38 24 ALA B CA 1
ATOM 3730 C C . ALA B 1 24 ? 8.141 -33.906 21.906 1 51.38 24 ALA B C 1
ATOM 3732 O O . ALA B 1 24 ? 7.809 -34.031 20.734 1 51.38 24 ALA B O 1
ATOM 3733 N N . LEU B 1 25 ? 9.328 -33.5 22.312 1 49.72 25 LEU B N 1
ATOM 3734 C CA . LEU B 1 25 ? 10.359 -33.219 21.328 1 49.72 25 LEU B CA 1
ATOM 3735 C C . LEU B 1 25 ? 10.844 -34.469 20.641 1 49.72 25 LEU B C 1
ATOM 3737 O O . LEU B 1 25 ? 11.086 -34.469 19.438 1 49.72 25 LEU B O 1
ATOM 3741 N N . ILE B 1 26 ? 11.023 -35.531 21.422 1 46.94 26 ILE B N 1
ATOM 3742 C CA . ILE B 1 26 ? 11.453 -36.812 20.875 1 46.94 26 ILE B CA 1
ATOM 3743 C C . ILE B 1 26 ? 10.359 -37.375 19.969 1 46.94 26 ILE B C 1
ATOM 3745 O O . ILE B 1 26 ? 10.633 -37.844 18.875 1 46.94 26 ILE B O 1
ATOM 3749 N N . PHE B 1 27 ? 9.164 -37.438 20.516 1 42.84 27 PHE B N 1
ATOM 3750 C CA . PHE B 1 27 ? 8.078 -37.938 19.688 1 42.84 27 PHE B CA 1
ATOM 3751 C C . PHE B 1 27 ? 7.871 -37.062 18.469 1 42.84 27 PHE B C 1
ATOM 3753 O O . PHE B 1 27 ? 7.477 -37.531 17.406 1 42.84 27 PHE B O 1
ATOM 3760 N N . SER B 1 28 ? 8.039 -35.75 18.625 1 42.31 28 SER B N 1
ATOM 3761 C CA . SER B 1 28 ? 7.992 -34.906 17.453 1 42.31 28 SER B CA 1
ATOM 3762 C C . SER B 1 28 ? 9.133 -35.219 16.484 1 42.31 28 SER B C 1
ATOM 3764 O O . SER B 1 28 ? 8.992 -35.062 15.273 1 42.31 28 SER B O 1
ATOM 3766 N N . SER B 1 29 ? 10.266 -35.656 17.047 1 41.41 29 SER B N 1
ATOM 3767 C CA . SER B 1 29 ? 11.383 -36.031 16.188 1 41.41 29 SER B CA 1
ATOM 3768 C C . SER B 1 29 ? 11.227 -37.438 15.664 1 41.41 29 SER B C 1
ATOM 3770 O O . SER B 1 29 ? 11.898 -37.844 14.719 1 41.41 29 SER B O 1
ATOM 3772 N N . ILE B 1 30 ? 10.648 -38.344 16.453 1 37.25 30 ILE B N 1
ATOM 3773 C CA . ILE B 1 30 ? 10.547 -39.719 15.977 1 37.25 30 ILE B CA 1
ATOM 3774 C C . ILE B 1 30 ? 9.539 -39.781 14.836 1 37.25 30 ILE B C 1
ATOM 3776 O O . ILE B 1 30 ? 8.352 -39.5 15.023 1 37.25 30 ILE B O 1
ATOM 3780 N N . ASN B 1 31 ? 9.93 -39.625 13.68 1 36.94 31 ASN B N 1
ATOM 3781 C CA . ASN B 1 31 ? 9.289 -40.062 12.445 1 36.94 31 ASN B CA 1
ATOM 3782 C C . ASN B 1 31 ? 8.82 -41.5 12.539 1 36.94 31 ASN B C 1
ATOM 3784 O O . ASN B 1 31 ? 9.578 -42.438 12.227 1 36.94 31 ASN B O 1
ATOM 3788 N N . ILE B 1 32 ? 8.109 -41.969 13.523 1 34.88 32 ILE B N 1
ATOM 3789 C CA . ILE B 1 32 ? 7.645 -43.375 13.562 1 34.88 32 ILE B CA 1
ATOM 3790 C C . ILE B 1 32 ? 6.934 -43.719 12.258 1 34.88 32 ILE B C 1
ATOM 3792 O O . ILE B 1 32 ? 6.406 -44.812 12.102 1 34.88 32 ILE B O 1
ATOM 3796 N N . TRP B 1 33 ? 6.266 -42.719 11.664 1 36.22 33 TRP B N 1
ATOM 3797 C CA . TRP B 1 33 ? 5.613 -43.312 10.508 1 36.22 33 TRP B CA 1
ATOM 3798 C C . TRP B 1 33 ? 6.629 -44.031 9.617 1 36.22 33 TRP B C 1
ATOM 3800 O O . TRP B 1 33 ? 7.633 -43.438 9.211 1 36.22 33 TRP B O 1
ATOM 3810 N N . GLY B 1 34 ? 6.922 -45.312 9.844 1 36.66 34 GLY B N 1
ATOM 3811 C CA . GLY B 1 34 ? 7.512 -46.312 8.992 1 36.66 34 GLY B CA 1
ATOM 3812 C C . GLY B 1 34 ? 7.227 -46.125 7.516 1 36.66 34 GLY B C 1
ATOM 3813 O O . GLY B 1 34 ? 7.121 -47.062 6.754 1 36.66 34 GLY B O 1
ATOM 3814 N N . ASP B 1 35 ? 6.629 -45 7.121 1 40.66 35 ASP B N 1
ATOM 3815 C CA . ASP B 1 35 ? 6.488 -45.125 5.676 1 40.66 35 ASP B CA 1
ATOM 3816 C C . ASP B 1 35 ? 7.812 -45.5 5.023 1 40.66 35 ASP B C 1
ATOM 3818 O O . ASP B 1 35 ? 8.859 -44.938 5.34 1 40.66 35 ASP B O 1
ATOM 3822 N N . VAL B 1 36 ? 8.039 -46.688 4.754 1 41.56 36 VAL B N 1
ATOM 3823 C CA . VAL B 1 36 ? 9.055 -47.125 3.803 1 41.56 36 VAL B CA 1
ATOM 3824 C C . VAL B 1 36 ? 9.414 -46 2.857 1 41.56 36 VAL B C 1
ATOM 3826 O O . VAL B 1 36 ? 9.031 -46 1.685 1 41.56 36 VAL B O 1
ATOM 3829 N N . GLU B 1 37 ? 8.977 -44.781 3.027 1 45.91 37 GLU B N 1
ATOM 3830 C CA . GLU B 1 37 ? 9.234 -43.812 1.97 1 45.91 37 GLU B CA 1
ATOM 3831 C C . GLU B 1 37 ? 10.719 -43.75 1.613 1 45.91 37 GLU B C 1
ATOM 3833 O O . GLU B 1 37 ? 11.57 -44.125 2.426 1 45.91 37 GLU B O 1
ATOM 3838 N N . ASP B 1 38 ? 10.969 -43.188 0.317 1 53.97 38 ASP B N 1
ATOM 3839 C CA . ASP B 1 38 ? 12.07 -42.969 -0.616 1 53.97 38 ASP B CA 1
ATOM 3840 C C . ASP B 1 38 ? 13.242 -42.281 0.07 1 53.97 38 ASP B C 1
ATOM 3842 O O . ASP B 1 38 ? 13.047 -41.5 1.002 1 53.97 38 ASP B O 1
ATOM 3846 N N . ASP B 1 39 ? 14.32 -42.875 -0.042 1 72.38 39 ASP B N 1
ATOM 3847 C CA . ASP B 1 39 ? 15.742 -42.656 0.208 1 72.38 39 ASP B CA 1
ATOM 3848 C C . ASP B 1 39 ? 16.156 -41.25 -0.19 1 72.38 39 ASP B C 1
ATOM 3850 O O . ASP B 1 39 ? 17.359 -40.969 -0.292 1 72.38 39 ASP B O 1
ATOM 3854 N N . VAL B 1 40 ? 15.109 -40.438 -0.584 1 84.88 40 VAL B N 1
ATOM 3855 C CA . VAL B 1 40 ? 15.57 -39.125 -0.996 1 84.88 40 VAL B CA 1
ATOM 3856 C C . VAL B 1 40 ? 15.648 -38.188 0.22 1 84.88 40 VAL B C 1
ATOM 3858 O O . VAL B 1 40 ? 14.68 -38.062 0.977 1 84.88 40 VAL B O 1
ATOM 3861 N N . THR B 1 41 ? 16.766 -37.656 0.487 1 88.06 41 THR B N 1
ATOM 3862 C CA . THR B 1 41 ? 17.016 -36.719 1.577 1 88.06 41 THR B CA 1
ATOM 3863 C C . THR B 1 41 ? 17.609 -35.438 1.047 1 88.06 41 THR B C 1
ATOM 3865 O O . THR B 1 41 ? 17.875 -35.312 -0.15 1 88.06 41 THR B O 1
ATOM 3868 N N . GLU B 1 42 ? 17.734 -34.5 1.91 1 89.5 42 GLU B N 1
ATOM 3869 C CA . GLU B 1 42 ? 18.328 -33.219 1.546 1 89.5 42 GLU B CA 1
ATOM 3870 C C . GLU B 1 42 ? 19.766 -33.375 1.065 1 89.5 42 GLU B C 1
ATOM 3872 O O . GLU B 1 42 ? 20.234 -32.625 0.22 1 89.5 42 GLU B O 1
ATOM 3877 N N . GLU B 1 43 ? 20.406 -34.406 1.521 1 89.75 43 GLU B N 1
ATOM 3878 C CA . GLU B 1 43 ? 21.828 -34.625 1.24 1 89.75 43 GLU B CA 1
ATOM 3879 C C . GLU B 1 43 ? 22.016 -35.344 -0.091 1 89.75 43 GLU B C 1
ATOM 3881 O O . GLU B 1 43 ? 23.047 -35.188 -0.747 1 89.75 43 GLU B O 1
ATOM 3886 N N . ASN B 1 44 ? 21.016 -36.094 -0.504 1 92.38 44 ASN B N 1
ATOM 3887 C CA . ASN B 1 44 ? 21.234 -36.938 -1.69 1 92.38 44 ASN B CA 1
ATOM 3888 C C . ASN B 1 44 ? 20.266 -36.562 -2.807 1 92.38 44 ASN B C 1
ATOM 3890 O O . ASN B 1 44 ? 20.141 -37.281 -3.797 1 92.38 44 ASN B O 1
ATOM 3894 N N . CYS B 1 45 ? 19.594 -35.5 -2.646 1 94.06 45 CYS B N 1
ATOM 3895 C CA . CYS B 1 45 ? 18.609 -35.125 -3.66 1 94.06 45 CYS B CA 1
ATOM 3896 C C . CYS B 1 45 ? 19.281 -34.625 -4.922 1 94.06 45 CYS B C 1
ATOM 3898 O O . CYS B 1 45 ? 20.453 -34.188 -4.883 1 94.06 45 CYS B O 1
ATOM 3900 N N . SER B 1 46 ? 18.547 -34.75 -6.027 1 95.5 46 SER B N 1
ATOM 3901 C CA . SER B 1 46 ? 19.078 -34.375 -7.332 1 95.5 46 SER B CA 1
ATOM 3902 C C . SER B 1 46 ? 18.672 -32.969 -7.727 1 95.5 46 SER B C 1
ATOM 3904 O O . SER B 1 46 ? 17.547 -32.531 -7.461 1 95.5 46 SER B O 1
ATOM 3906 N N . THR B 1 47 ? 19.672 -32.25 -8.414 1 95.69 47 THR B N 1
ATOM 3907 C CA . THR B 1 47 ? 19.422 -30.906 -8.898 1 95.69 47 THR B CA 1
ATOM 3908 C C . THR B 1 47 ? 19.547 -30.859 -10.422 1 95.69 47 THR B C 1
ATOM 3910 O O . THR B 1 47 ? 19.625 -29.766 -11 1 95.69 47 THR B O 1
ATOM 3913 N N . ASP B 1 48 ? 19.672 -32.031 -11.07 1 96.88 48 ASP B N 1
ATOM 3914 C CA . ASP B 1 48 ? 19.609 -32.125 -12.523 1 96.88 48 ASP B CA 1
ATOM 3915 C C . ASP B 1 48 ? 18.188 -32.375 -13 1 96.88 48 ASP B C 1
ATOM 3917 O O . ASP B 1 48 ? 17.75 -33.531 -13.078 1 96.88 48 ASP B O 1
ATOM 3921 N N . CYS B 1 49 ? 17.547 -31.312 -13.383 1 97.75 49 CYS B N 1
ATOM 3922 C CA . CYS B 1 49 ? 16.109 -31.328 -13.539 1 97.75 49 CYS B CA 1
ATOM 3923 C C . CYS B 1 49 ? 15.711 -31.156 -15 1 97.75 49 CYS B C 1
ATOM 3925 O O . CYS B 1 49 ? 16.375 -30.453 -15.75 1 97.75 49 CYS B O 1
ATOM 3927 N N . ARG B 1 50 ? 14.711 -31.844 -15.391 1 97.19 50 ARG B N 1
ATOM 3928 C CA . ARG B 1 50 ? 14.07 -31.641 -16.688 1 97.19 50 ARG B CA 1
ATOM 3929 C C . ARG B 1 50 ? 12.68 -31.047 -16.516 1 97.19 50 ARG B C 1
ATOM 3931 O O . ARG B 1 50 ? 11.805 -31.656 -15.906 1 97.19 50 ARG B O 1
ATOM 3938 N N . MET B 1 51 ? 12.508 -29.875 -17.062 1 96.75 51 MET B N 1
ATOM 3939 C CA . MET B 1 51 ? 11.234 -29.188 -16.938 1 96.75 51 MET B CA 1
ATOM 3940 C C . MET B 1 51 ? 10.57 -29.016 -18.297 1 96.75 51 MET B C 1
ATOM 3942 O O . MET B 1 51 ? 11.242 -28.719 -19.297 1 96.75 51 MET B O 1
ATOM 3946 N N . GLU B 1 52 ? 9.281 -29.266 -18.328 1 96.44 52 GLU B N 1
ATOM 3947 C CA . GLU B 1 52 ? 8.5 -29.109 -19.547 1 96.44 52 GLU B CA 1
ATOM 3948 C C . GLU B 1 52 ? 7.234 -28.281 -19.297 1 96.44 52 GLU B C 1
ATOM 3950 O O . GLU B 1 52 ? 6.578 -28.453 -18.266 1 96.44 52 GLU B O 1
ATOM 3955 N N . LEU B 1 53 ? 7.004 -27.375 -20.219 1 97.19 53 LEU B N 1
ATOM 3956 C CA . LEU B 1 53 ? 5.75 -26.641 -20.188 1 97.19 53 LEU B CA 1
ATOM 3957 C C . LEU B 1 53 ? 4.594 -27.5 -20.688 1 97.19 53 LEU B C 1
ATOM 3959 O O . LEU B 1 53 ? 4.695 -28.141 -21.734 1 97.19 53 LEU B O 1
ATOM 3963 N N . VAL B 1 54 ? 3.529 -27.578 -19.906 1 97.81 54 VAL B N 1
ATOM 3964 C CA . VAL B 1 54 ? 2.342 -28.344 -20.297 1 97.81 54 VAL B CA 1
ATOM 3965 C C . VAL B 1 54 ? 1.133 -27.406 -20.344 1 97.81 54 VAL B C 1
ATOM 3967 O O . VAL B 1 54 ? 0.988 -26.516 -19.5 1 97.81 54 VAL B O 1
ATOM 3970 N N . GLU B 1 55 ? 0.3 -27.594 -21.406 1 96.69 55 GLU B N 1
ATOM 3971 C CA . GLU B 1 55 ? -0.866 -26.734 -21.594 1 96.69 55 GLU B CA 1
ATOM 3972 C C . GLU B 1 55 ? -2.088 -27.547 -22.016 1 96.69 55 GLU B C 1
ATOM 3974 O O . GLU B 1 55 ? -1.954 -28.578 -22.656 1 96.69 55 GLU B O 1
ATOM 3979 N N . ASN B 1 56 ? -3.137 -27.172 -21.5 1 94.88 56 ASN B N 1
ATOM 3980 C CA . ASN B 1 56 ? -4.375 -27.547 -22.172 1 94.88 56 ASN B CA 1
ATOM 3981 C C . ASN B 1 56 ? -4.91 -26.422 -23.047 1 94.88 56 ASN B C 1
ATOM 3983 O O . ASN B 1 56 ? -5.168 -25.312 -22.562 1 94.88 56 ASN B O 1
ATOM 3987 N N . ILE B 1 57 ? -4.961 -26.688 -24.312 1 91.94 57 ILE B N 1
ATOM 3988 C CA . ILE B 1 57 ? -5.551 -25.75 -25.266 1 91.94 57 ILE B CA 1
ATOM 3989 C C . ILE B 1 57 ? -6.781 -26.391 -25.906 1 91.94 57 ILE B C 1
ATOM 3991 O O . ILE B 1 57 ? -6.664 -27.344 -26.672 1 91.94 57 ILE B O 1
ATOM 3995 N N . PRO B 1 58 ? -7.867 -25.859 -25.609 1 87.75 58 PRO B N 1
ATOM 3996 C CA . PRO B 1 58 ? -9.078 -26.469 -26.172 1 87.75 58 PRO B CA 1
ATOM 3997 C C . PRO B 1 58 ? -9.078 -26.484 -27.688 1 87.75 58 PRO B C 1
ATOM 3999 O O . PRO B 1 58 ? -8.523 -25.594 -28.328 1 87.75 58 PRO B O 1
ATOM 4002 N N . ASP B 1 59 ? -9.789 -27.406 -28.25 1 80.12 59 ASP B N 1
ATOM 4003 C CA . ASP B 1 59 ? -9.797 -27.656 -29.688 1 80.12 59 ASP B CA 1
ATOM 4004 C C . ASP B 1 59 ? -10.391 -26.469 -30.438 1 80.12 59 ASP B C 1
ATOM 4006 O O . ASP B 1 59 ? -10.039 -26.219 -31.594 1 80.12 59 ASP B O 1
ATOM 4010 N N . HIS B 1 60 ? -11.25 -25.781 -29.797 1 77.94 60 HIS B N 1
ATOM 4011 C CA . HIS B 1 60 ? -11.938 -24.688 -30.484 1 77.94 60 HIS B CA 1
ATOM 4012 C C . HIS B 1 60 ? -11.031 -23.469 -30.625 1 77.94 60 HIS B C 1
ATOM 4014 O O . HIS B 1 60 ? -11.336 -22.562 -31.391 1 77.94 60 HIS B O 1
ATOM 4020 N N . LEU B 1 61 ? -10 -23.453 -29.828 1 81.94 61 LEU B N 1
ATOM 4021 C CA . LEU B 1 61 ? -9.047 -22.359 -29.938 1 81.94 61 LEU B CA 1
ATOM 4022 C C . LEU B 1 61 ? -8.031 -22.625 -31.047 1 81.94 61 LEU B C 1
ATOM 4024 O O . LEU B 1 61 ? -7.359 -23.656 -31.031 1 81.94 61 LEU B O 1
ATOM 4028 N N . SER B 1 62 ? -8.07 -21.828 -32.094 1 78.44 62 SER B N 1
ATOM 4029 C CA . SER B 1 62 ? -7.129 -21.953 -33.219 1 78.44 62 SER B CA 1
ATOM 4030 C C . SER B 1 62 ? -6.055 -20.859 -33.156 1 78.44 62 SER B C 1
ATOM 4032 O O . SER B 1 62 ? -6.367 -19.672 -33.156 1 78.44 62 SER B O 1
ATOM 4034 N N . PHE B 1 63 ? -4.922 -21.391 -32.875 1 77.69 63 PHE B N 1
ATOM 4035 C CA . PHE B 1 63 ? -3.809 -20.438 -32.875 1 77.69 63 PHE B CA 1
ATOM 4036 C C . PHE B 1 63 ? -2.986 -20.594 -34.156 1 77.69 63 PHE B C 1
ATOM 4038 O O . PHE B 1 63 ? -3.025 -21.641 -34.812 1 77.69 63 PHE B O 1
ATOM 4045 N N . HIS B 1 64 ? -2.445 -19.516 -34.656 1 66.5 64 HIS B N 1
ATOM 4046 C CA . HIS B 1 64 ? -1.641 -19.609 -35.875 1 66.5 64 HIS B CA 1
ATOM 4047 C C . HIS B 1 64 ? -0.543 -20.656 -35.75 1 66.5 64 HIS B C 1
ATOM 4049 O O . HIS B 1 64 ? -0.055 -20.906 -34.625 1 66.5 64 HIS B O 1
ATOM 4055 N N . ALA B 1 65 ? -0.378 -21.406 -36.75 1 55.84 65 ALA B N 1
ATOM 4056 C CA . ALA B 1 65 ? 0.442 -22.594 -37 1 55.84 65 ALA B CA 1
ATOM 4057 C C . ALA B 1 65 ? 1.838 -22.406 -36.406 1 55.84 65 ALA B C 1
ATOM 4059 O O . ALA B 1 65 ? 2.525 -23.391 -36.125 1 55.84 65 ALA B O 1
ATOM 4060 N N . ASP B 1 66 ? 2.424 -21.25 -36.25 1 54.34 66 ASP B N 1
ATOM 4061 C CA . ASP B 1 66 ? 3.82 -21.109 -35.844 1 54.34 66 ASP B CA 1
ATOM 4062 C C . ASP B 1 66 ? 3.984 -21.344 -34.344 1 54.34 66 ASP B C 1
ATOM 4064 O O . ASP B 1 66 ? 5.039 -21.047 -33.781 1 54.34 66 ASP B O 1
ATOM 4068 N N . SER B 1 67 ? 2.879 -21.891 -33.875 1 61.28 67 SER B N 1
ATOM 4069 C CA . SER B 1 67 ? 3.035 -22 -32.406 1 61.28 67 SER B CA 1
ATOM 4070 C C . SER B 1 67 ? 3.828 -23.25 -32.031 1 61.28 67 SER B C 1
ATOM 4072 O O . SER B 1 67 ? 3.666 -24.312 -32.656 1 61.28 67 SER B O 1
ATOM 4074 N N . ARG B 1 68 ? 4.82 -23.047 -31.375 1 61.16 68 ARG B N 1
ATOM 4075 C CA . ARG B 1 68 ? 5.711 -24.109 -30.906 1 61.16 68 ARG B CA 1
ATOM 4076 C C . ARG B 1 68 ? 4.918 -25.25 -30.281 1 61.16 68 ARG B C 1
ATOM 4078 O O . ARG B 1 68 ? 3.893 -25.016 -29.641 1 61.16 68 ARG B O 1
ATOM 4085 N N . PRO B 1 69 ? 5.359 -26.266 -30.703 1 63.09 69 PRO B N 1
ATOM 4086 C CA . PRO B 1 69 ? 4.695 -27.438 -30.109 1 63.09 69 PRO B CA 1
ATOM 4087 C C . PRO B 1 69 ? 4.68 -27.391 -28.578 1 63.09 69 PRO B C 1
ATOM 4089 O O . PRO B 1 69 ? 5.645 -26.938 -27.969 1 63.09 69 PRO B O 1
ATOM 4092 N N . HIS B 1 70 ? 3.475 -27.578 -28.078 1 77.75 70 HIS B N 1
ATOM 4093 C CA . HIS B 1 70 ? 3.346 -27.656 -26.625 1 77.75 70 HIS B CA 1
ATOM 4094 C C . HIS B 1 70 ? 2.973 -29.062 -26.188 1 77.75 70 HIS B C 1
ATOM 4096 O O . HIS B 1 70 ? 2.436 -29.844 -26.969 1 77.75 70 HIS B O 1
ATOM 4102 N N . LEU B 1 71 ? 3.451 -29.422 -25.047 1 92.19 71 LEU B N 1
ATOM 4103 C CA . LEU B 1 71 ? 3.055 -30.703 -24.453 1 92.19 71 LEU B CA 1
ATOM 4104 C C . LEU B 1 71 ? 1.673 -30.594 -23.812 1 92.19 71 LEU B C 1
ATOM 4106 O O . LEU B 1 71 ? 1.438 -29.719 -22.969 1 92.19 71 LEU B O 1
ATOM 4110 N N . PRO B 1 72 ? 0.739 -31.453 -24.266 1 95.12 72 PRO B N 1
ATOM 4111 C CA . PRO B 1 72 ? -0.589 -31.406 -23.656 1 95.12 72 PRO B CA 1
ATOM 4112 C C . PRO B 1 72 ? -0.558 -31.703 -22.156 1 95.12 72 PRO B C 1
ATOM 4114 O O . PRO B 1 72 ? 0.205 -32.562 -21.719 1 95.12 72 PRO B O 1
ATOM 4117 N N . LEU B 1 73 ? -1.362 -31.031 -21.453 1 96.81 73 LEU B N 1
ATOM 4118 C CA . LEU B 1 73 ? -1.454 -31.188 -20.016 1 96.81 73 LEU B CA 1
ATOM 4119 C C . LEU B 1 73 ? -1.738 -32.656 -19.641 1 96.81 73 LEU B C 1
ATOM 4121 O O . LEU B 1 73 ? -1.101 -33.188 -18.734 1 96.81 73 LEU B O 1
ATOM 4125 N N . SER B 1 74 ? -2.682 -33.312 -20.344 1 95.25 74 SER B N 1
ATOM 4126 C CA . SER B 1 74 ? -3.035 -34.688 -20.078 1 95.25 74 SER B CA 1
ATOM 4127 C C . SER B 1 74 ? -1.829 -35.625 -20.25 1 95.25 74 SER B C 1
ATOM 4129 O O . SER B 1 74 ? -1.609 -36.531 -19.438 1 95.25 74 SER B O 1
ATOM 4131 N N . ALA B 1 75 ? -1.061 -35.344 -21.266 1 96.06 75 ALA B N 1
ATOM 4132 C CA . ALA B 1 75 ? 0.144 -36.156 -21.484 1 96.06 75 ALA B CA 1
ATOM 4133 C C . ALA B 1 75 ? 1.125 -36 -20.328 1 96.06 75 ALA B C 1
ATOM 4135 O O . ALA B 1 75 ? 1.799 -36.938 -19.953 1 96.06 75 ALA B O 1
ATOM 4136 N N . GLY B 1 76 ? 1.227 -34.781 -19.828 1 97.56 76 GLY B N 1
ATOM 4137 C CA . GLY B 1 76 ? 2.074 -34.562 -18.672 1 97.56 76 GLY B CA 1
ATOM 4138 C C . GLY B 1 76 ? 1.674 -35.375 -17.453 1 97.56 76 GLY B C 1
ATOM 4139 O O . GLY B 1 76 ? 2.52 -36.031 -16.828 1 97.56 76 GLY B O 1
ATOM 4140 N N . PHE B 1 77 ? 0.369 -35.438 -17.188 1 97.94 77 PHE B N 1
ATOM 4141 C CA . PHE B 1 77 ? -0.14 -36.219 -16.062 1 97.94 77 PHE B CA 1
ATOM 4142 C C . PHE B 1 77 ? 0.121 -37.688 -16.266 1 97.94 77 PHE B C 1
ATOM 4144 O O . PHE B 1 77 ? 0.554 -38.375 -15.336 1 97.94 77 PHE B O 1
ATOM 4151 N N . HIS B 1 78 ? -0.084 -38.156 -17.469 1 97.75 78 HIS B N 1
ATOM 4152 C CA . HIS B 1 78 ? 0.114 -39.562 -17.75 1 97.75 78 HIS B CA 1
ATOM 4153 C C . HIS B 1 78 ? 1.589 -39.938 -17.656 1 97.75 78 HIS B C 1
ATOM 4155 O O . HIS B 1 78 ? 1.929 -41.031 -17.156 1 97.75 78 HIS B O 1
ATOM 4161 N N . THR B 1 79 ? 2.418 -39.062 -18.141 1 98.19 79 THR B N 1
ATOM 4162 C CA . THR B 1 79 ? 3.85 -39.344 -18.062 1 98.19 79 THR B CA 1
ATOM 4163 C C . THR B 1 79 ? 4.301 -39.406 -16.609 1 98.19 79 THR B C 1
ATOM 4165 O O . THR B 1 79 ? 5.129 -40.25 -16.25 1 98.19 79 THR B O 1
ATOM 4168 N N . LEU B 1 80 ? 3.77 -38.531 -15.758 1 98.56 80 LEU B N 1
ATOM 4169 C CA . LEU B 1 80 ? 4.078 -38.594 -14.328 1 98.56 80 LEU B CA 1
ATOM 4170 C C . LEU B 1 80 ? 3.645 -39.906 -13.711 1 98.56 80 LEU B C 1
ATOM 4172 O O . LEU B 1 80 ? 4.398 -40.531 -12.953 1 98.56 80 LEU B O 1
ATOM 4176 N N . LEU B 1 81 ? 2.455 -40.375 -14.078 1 98.44 81 LEU B N 1
ATOM 4177 C CA . LEU B 1 81 ? 1.935 -41.594 -13.531 1 98.44 81 LEU B CA 1
ATOM 4178 C C . LEU B 1 81 ? 2.748 -42.812 -14.023 1 98.44 81 LEU B C 1
ATOM 4180 O O . LEU B 1 81 ? 2.91 -43.781 -13.297 1 98.44 81 LEU B O 1
ATOM 4184 N N . ASP B 1 82 ? 3.258 -42.656 -15.25 1 98.19 82 ASP B N 1
ATOM 4185 C CA . ASP B 1 82 ? 4.117 -43.688 -15.781 1 98.19 82 ASP B CA 1
ATOM 4186 C C . ASP B 1 82 ? 5.395 -43.844 -14.953 1 98.19 82 ASP B C 1
ATOM 4188 O O . ASP B 1 82 ? 5.969 -44.906 -14.852 1 98.19 82 ASP B O 1
ATOM 4192 N N . GLN B 1 83 ? 5.801 -42.75 -14.359 1 97.25 83 GLN B N 1
ATOM 4193 C CA . GLN B 1 83 ? 7.047 -42.719 -13.602 1 97.25 83 GLN B CA 1
ATOM 4194 C C . GLN B 1 83 ? 6.824 -43.219 -12.172 1 97.25 83 GLN B C 1
ATOM 4196 O O . GLN B 1 83 ? 7.781 -43.5 -11.453 1 97.25 83 GLN B O 1
ATOM 4201 N N . ALA B 1 84 ? 5.578 -43.344 -11.75 1 98.25 84 ALA B N 1
ATOM 4202 C CA . ALA B 1 84 ? 5.266 -43.594 -10.352 1 98.25 84 ALA B CA 1
ATOM 4203 C C . ALA B 1 84 ? 5.621 -45.031 -9.953 1 98.25 84 ALA B C 1
ATOM 4205 O O . ALA B 1 84 ? 5.191 -45.969 -10.609 1 98.25 84 ALA B O 1
ATOM 4206 N N . ARG B 1 85 ? 6.379 -45.188 -8.828 1 96.94 85 ARG B N 1
ATOM 4207 C CA . ARG B 1 85 ? 6.781 -46.5 -8.344 1 96.94 85 ARG B CA 1
ATOM 4208 C C . ARG B 1 85 ? 6.34 -46.719 -6.898 1 96.94 85 ARG B C 1
ATOM 4210 O O . ARG B 1 85 ? 6.051 -47.844 -6.492 1 96.94 85 ARG B O 1
ATOM 4217 N N . TYR B 1 86 ? 6.293 -45.594 -6.148 1 96.44 86 TYR B N 1
ATOM 4218 C CA . TYR B 1 86 ? 6.066 -45.781 -4.719 1 96.44 86 TYR B CA 1
ATOM 4219 C C . TYR B 1 86 ? 4.852 -44.969 -4.262 1 96.44 86 TYR B C 1
ATOM 4221 O O . TYR B 1 86 ? 3.975 -45.5 -3.576 1 96.44 86 TYR B O 1
ATOM 4229 N N . SER B 1 87 ? 4.836 -43.719 -4.637 1 97.81 87 SER B N 1
ATOM 4230 C CA . SER B 1 87 ? 3.75 -42.875 -4.117 1 97.81 87 SER B CA 1
ATOM 4231 C C . SER B 1 87 ? 3.426 -41.75 -5.066 1 97.81 87 SER B C 1
ATOM 4233 O O . SER B 1 87 ? 4.305 -41.25 -5.785 1 97.81 87 SER B O 1
ATOM 4235 N N . VAL B 1 88 ? 2.193 -41.344 -5.082 1 98.75 88 VAL B N 1
ATOM 4236 C CA . VAL B 1 88 ? 1.681 -40.156 -5.758 1 98.75 88 VAL B CA 1
ATOM 4237 C C . VAL B 1 88 ? 0.914 -39.281 -4.762 1 98.75 88 VAL B C 1
ATOM 4239 O O . VAL B 1 88 ? -0.02 -39.75 -4.109 1 98.75 88 VAL B O 1
ATOM 4242 N N . GLU B 1 89 ? 1.363 -38.031 -4.566 1 98.81 89 GLU B N 1
ATOM 4243 C CA . GLU B 1 89 ? 0.692 -37.031 -3.732 1 98.81 89 GLU B CA 1
ATOM 4244 C C . GLU B 1 89 ? 0.033 -35.969 -4.582 1 98.81 89 GLU B C 1
ATOM 4246 O O . GLU B 1 89 ? 0.692 -35.312 -5.406 1 98.81 89 GLU B O 1
ATOM 4251 N N . VAL B 1 90 ? -1.255 -35.781 -4.402 1 98.81 90 VAL B N 1
ATOM 4252 C CA . VAL B 1 90 ? -1.99 -34.812 -5.211 1 98.81 90 VAL B CA 1
ATOM 4253 C C . VAL B 1 90 ? -2.711 -33.844 -4.301 1 98.81 90 VAL B C 1
ATOM 4255 O O . VAL B 1 90 ? -3.379 -34.219 -3.344 1 98.81 90 VAL B O 1
ATOM 4258 N N . VAL B 1 91 ? -2.533 -32.562 -4.543 1 98.75 91 VAL B N 1
ATOM 4259 C CA . VAL B 1 91 ? -3.354 -31.516 -3.949 1 98.75 91 VAL B CA 1
ATOM 4260 C C . VAL B 1 91 ? -4.238 -30.891 -5.023 1 98.75 91 VAL B C 1
ATOM 4262 O O . VAL B 1 91 ? -3.75 -30.484 -6.082 1 98.75 91 VAL B O 1
ATOM 4265 N N . SER B 1 92 ? -5.492 -30.844 -4.816 1 98.06 92 SER B N 1
ATOM 4266 C CA . SER B 1 92 ? -6.434 -30.219 -5.738 1 98.06 92 SER B CA 1
ATOM 4267 C C . SER B 1 92 ? -7.695 -29.766 -5.012 1 98.06 92 SER B C 1
ATOM 4269 O O . SER B 1 92 ? -8.211 -30.469 -4.148 1 98.06 92 SER B O 1
ATOM 4271 N N . PRO B 1 93 ? -8.172 -28.625 -5.383 1 95.62 93 PRO B N 1
ATOM 4272 C CA . PRO B 1 93 ? -9.398 -28.125 -4.754 1 95.62 93 PRO B CA 1
ATOM 4273 C C . PRO B 1 93 ? -10.656 -28.812 -5.289 1 95.62 93 PRO B C 1
ATOM 4275 O O . PRO B 1 93 ? -11.68 -28.859 -4.602 1 95.62 93 PRO B O 1
ATOM 4278 N N . VAL B 1 94 ? -10.586 -29.297 -6.492 1 93.62 94 VAL B N 1
ATOM 4279 C CA . VAL B 1 94 ? -11.742 -29.891 -7.164 1 93.62 94 VAL B CA 1
ATOM 4280 C C . VAL B 1 94 ? -11.422 -31.312 -7.605 1 93.62 94 VAL B C 1
ATOM 4282 O O . VAL B 1 94 ? -10.297 -31.594 -8.016 1 93.62 94 VAL B O 1
ATOM 4285 N N . TRP B 1 95 ? -12.422 -32.156 -7.457 1 95.75 95 TRP B N 1
ATOM 4286 C CA . TRP B 1 95 ? -12.344 -33.531 -7.973 1 95.75 95 TRP B CA 1
ATOM 4287 C C . TRP B 1 95 ? -13.609 -33.875 -8.75 1 95.75 95 TRP B C 1
ATOM 4289 O O . TRP B 1 95 ? -14.609 -34.312 -8.172 1 95.75 95 TRP B O 1
ATOM 4299 N N . ASP B 1 96 ? -13.492 -33.656 -9.953 1 93.44 96 ASP B N 1
ATOM 4300 C CA . ASP B 1 96 ? -14.578 -33.875 -10.906 1 93.44 96 ASP B CA 1
ATOM 4301 C C . ASP B 1 96 ? -14.031 -34.312 -12.258 1 93.44 96 ASP B C 1
ATOM 4303 O O . ASP B 1 96 ? -14.172 -33.625 -13.258 1 93.44 96 ASP B O 1
ATOM 4307 N N . LEU B 1 97 ? -13.531 -35.562 -12.289 1 93.06 97 LEU B N 1
ATOM 4308 C CA . LEU B 1 97 ? -12.828 -36.031 -13.469 1 93.06 97 LEU B CA 1
ATOM 4309 C C . LEU B 1 97 ? -13.789 -36.781 -14.414 1 93.06 97 LEU B C 1
ATOM 4311 O O . LEU B 1 97 ? -13.484 -36.938 -15.594 1 93.06 97 LEU B O 1
ATOM 4315 N N . ASN B 1 98 ? -14.898 -37.219 -13.828 1 86.75 98 ASN B N 1
ATOM 4316 C CA . ASN B 1 98 ? -15.859 -37.969 -14.641 1 86.75 98 ASN B CA 1
ATOM 4317 C C . ASN B 1 98 ? -16.938 -37.031 -15.211 1 86.75 98 ASN B C 1
ATOM 4319 O O . ASN B 1 98 ? -17.812 -36.594 -14.477 1 86.75 98 ASN B O 1
ATOM 4323 N N . ALA B 1 99 ? -16.672 -36.594 -16.406 1 72.12 99 ALA B N 1
ATOM 4324 C CA . ALA B 1 99 ? -17.609 -35.719 -17.062 1 72.12 99 ALA B CA 1
ATOM 4325 C C . ALA B 1 99 ? -18.859 -36.438 -17.531 1 72.12 99 ALA B C 1
ATOM 4327 O O . ALA B 1 99 ? -18.812 -37.656 -17.75 1 72.12 99 ALA B O 1
ATOM 4328 N N . TRP B 1 100 ? -20.016 -35.719 -17.469 1 65.12 100 TRP B N 1
ATOM 4329 C CA . TRP B 1 100 ? -21.234 -36.312 -18.047 1 65.12 100 TRP B CA 1
ATOM 4330 C C . TRP B 1 100 ? -21.234 -36.156 -19.562 1 65.12 100 TRP B C 1
ATOM 4332 O O . TRP B 1 100 ? -21.812 -37 -20.266 1 65.12 100 TRP B O 1
ATOM 4342 N N . ASP B 1 101 ? -20.469 -35.125 -19.969 1 61.78 101 ASP B N 1
ATOM 4343 C CA . ASP B 1 101 ? -20.469 -34.812 -21.391 1 61.78 101 ASP B CA 1
ATOM 4344 C C . ASP B 1 101 ? -19.469 -35.719 -22.141 1 61.78 101 ASP B C 1
ATOM 4346 O O . ASP B 1 101 ? -18.312 -35.844 -21.734 1 61.78 101 ASP B O 1
ATOM 4350 N N . VAL B 1 102 ? -19.844 -36.5 -23.172 1 56.44 102 VAL B N 1
ATOM 4351 C CA . VAL B 1 102 ? -19.203 -37.594 -23.906 1 56.44 102 VAL B CA 1
ATOM 4352 C C . VAL B 1 102 ? -17.859 -37.125 -24.469 1 56.44 102 VAL B C 1
ATOM 4354 O O . VAL B 1 102 ? -16.859 -37.812 -24.375 1 56.44 102 VAL B O 1
ATOM 4357 N N . GLU B 1 103 ? -17.828 -36 -25.156 1 57.22 103 GLU B N 1
ATOM 4358 C CA . GLU B 1 103 ? -16.609 -35.625 -25.859 1 57.22 103 GLU B CA 1
ATOM 4359 C C . GLU B 1 103 ? -15.508 -35.25 -24.891 1 57.22 103 GLU B C 1
ATOM 4361 O O . GLU B 1 103 ? -14.336 -35.562 -25.125 1 57.22 103 GLU B O 1
ATOM 4366 N N . ALA B 1 104 ? -15.953 -34.625 -23.766 1 62 104 ALA B N 1
ATOM 4367 C CA . ALA B 1 104 ? -15 -34.031 -22.828 1 62 104 ALA B CA 1
ATOM 4368 C C . ALA B 1 104 ? -14.57 -35.031 -21.766 1 62 104 ALA B C 1
ATOM 4370 O O . ALA B 1 104 ? -13.594 -34.812 -21.062 1 62 104 ALA B O 1
ATOM 4371 N N . LYS B 1 105 ? -15.125 -36.219 -21.859 1 69.12 105 LYS B N 1
ATOM 4372 C CA . LYS B 1 105 ? -15.039 -37.156 -20.75 1 69.12 105 LYS B CA 1
ATOM 4373 C C . LYS B 1 105 ? -13.812 -38.062 -20.891 1 69.12 105 LYS B C 1
ATOM 4375 O O . LYS B 1 105 ? -13.305 -38.562 -19.891 1 69.12 105 LYS B O 1
ATOM 4380 N N . GLN B 1 106 ? -13.25 -38.062 -22.062 1 83.06 106 GLN B N 1
ATOM 4381 C CA . GLN B 1 106 ? -12.281 -39.156 -22.297 1 83.06 106 GLN B CA 1
ATOM 4382 C C . GLN B 1 106 ? -11.016 -38.906 -21.469 1 83.06 106 GLN B C 1
ATOM 4384 O O . GLN B 1 106 ? -10.57 -39.812 -20.75 1 83.06 106 GLN B O 1
ATOM 4389 N N . GLN B 1 107 ? -10.547 -37.688 -21.5 1 88.75 107 GLN B N 1
ATOM 4390 C CA . GLN B 1 107 ? -9.281 -37.469 -20.828 1 88.75 107 GLN B CA 1
ATOM 4391 C C . GLN B 1 107 ? -9.445 -37.531 -19.312 1 88.75 107 GLN B C 1
ATOM 4393 O O . GLN B 1 107 ? -8.594 -38.094 -18.609 1 88.75 107 GLN B O 1
ATOM 4398 N N . GLY B 1 108 ? -10.531 -37.031 -18.812 1 93 108 GLY B N 1
ATOM 4399 C CA . GLY B 1 108 ? -10.781 -37.094 -17.391 1 93 108 GLY B CA 1
ATOM 4400 C C . GLY B 1 108 ? -11.016 -38.5 -16.875 1 93 108 GLY B C 1
ATOM 4401 O O . GLY B 1 108 ? -10.484 -38.875 -15.836 1 93 108 GLY B O 1
ATOM 4402 N N . GLN B 1 109 ? -11.75 -39.25 -17.641 1 93.12 109 GLN B N 1
ATOM 4403 C CA . GLN B 1 109 ? -12.047 -40.625 -17.25 1 93.12 109 GLN B CA 1
ATOM 4404 C C . GLN B 1 109 ? -10.789 -41.5 -17.266 1 93.12 109 GLN B C 1
ATOM 4406 O O . GLN B 1 109 ? -10.594 -42.344 -16.391 1 93.12 109 GLN B O 1
ATOM 4411 N N . LEU B 1 110 ? -10.008 -41.25 -18.297 1 93.62 110 LEU B N 1
ATOM 4412 C CA . LEU B 1 110 ? -8.766 -42.031 -18.391 1 93.62 110 LEU B CA 1
ATOM 4413 C C . LEU B 1 110 ? -7.855 -41.719 -17.203 1 93.62 110 LEU B C 1
ATOM 4415 O O . LEU B 1 110 ? -7.273 -42.625 -16.609 1 93.62 110 LEU B O 1
ATOM 4419 N N . LEU B 1 111 ? -7.734 -40.469 -16.922 1 95.88 111 LEU B N 1
ATOM 4420 C CA . LEU B 1 111 ? -6.906 -40.094 -15.773 1 95.88 111 LEU B CA 1
ATOM 4421 C C . LEU B 1 111 ? -7.441 -40.688 -14.484 1 95.88 111 LEU B C 1
ATOM 4423 O O . LEU B 1 111 ? -6.672 -41.219 -13.672 1 95.88 111 LEU B O 1
ATOM 4427 N N . PHE B 1 112 ? -8.742 -40.688 -14.32 1 96.25 112 PHE B N 1
ATOM 4428 C CA . PHE B 1 112 ? -9.391 -41.25 -13.141 1 96.25 112 PHE B CA 1
ATOM 4429 C C . PHE B 1 112 ? -9.094 -42.719 -13.008 1 96.25 112 PHE B C 1
ATOM 4431 O O . PHE B 1 112 ? -8.742 -43.219 -11.93 1 96.25 112 PHE B O 1
ATOM 4438 N N . GLN B 1 113 ? -9.227 -43.375 -14.07 1 95.38 113 GLN B N 1
ATOM 4439 C CA . GLN B 1 113 ? -8.977 -44.812 -14.078 1 95.38 113 GLN B CA 1
ATOM 4440 C C . GLN B 1 113 ? -7.527 -45.125 -13.727 1 95.38 113 GLN B C 1
ATOM 4442 O O . GLN B 1 113 ? -7.246 -46.094 -13.008 1 95.38 113 GLN B O 1
ATOM 4447 N N . ARG B 1 114 ? -6.707 -44.375 -14.258 1 97.06 114 ARG B N 1
ATOM 4448 C CA . ARG B 1 114 ? -5.289 -44.594 -13.984 1 97.06 114 ARG B CA 1
ATOM 4449 C C . ARG B 1 114 ? -4.965 -44.312 -12.516 1 97.06 114 ARG B C 1
ATOM 4451 O O . ARG B 1 114 ? -4.133 -45 -11.922 1 97.06 114 ARG B O 1
ATOM 4458 N N . LEU B 1 115 ? -5.598 -43.344 -11.945 1 98 115 LEU B N 1
ATOM 4459 C CA . LEU B 1 115 ? -5.422 -43.094 -10.516 1 98 115 LEU B CA 1
ATOM 4460 C C . LEU B 1 115 ? -5.953 -44.25 -9.688 1 98 115 LEU B C 1
ATOM 4462 O O . LEU B 1 115 ? -5.324 -44.656 -8.711 1 98 115 LEU B O 1
ATOM 4466 N N . LEU B 1 116 ? -7.043 -44.844 -10.117 1 97 116 LEU B N 1
ATOM 4467 C CA . LEU B 1 116 ? -7.668 -45.938 -9.414 1 97 116 LEU B CA 1
ATOM 4468 C C . LEU B 1 116 ? -6.773 -47.188 -9.445 1 97 116 LEU B C 1
ATOM 4470 O O . LEU B 1 116 ? -6.77 -47.969 -8.5 1 97 116 LEU B O 1
ATOM 4474 N N . ARG B 1 117 ? -5.988 -47.281 -10.453 1 96.81 117 ARG B N 1
ATOM 4475 C CA . ARG B 1 117 ? -5.199 -48.469 -10.664 1 96.81 117 ARG B CA 1
ATOM 4476 C C . ARG B 1 117 ? -3.854 -48.375 -9.953 1 96.81 117 ARG B C 1
ATOM 4478 O O . ARG B 1 117 ? -3.084 -49.344 -9.938 1 96.81 117 ARG B O 1
ATOM 4485 N N . LEU B 1 118 ? -3.574 -47.25 -9.375 1 97.69 118 LEU B N 1
ATOM 4486 C CA . LEU B 1 118 ? -2.287 -47.094 -8.711 1 97.69 118 LEU B CA 1
ATOM 4487 C C . LEU B 1 118 ? -2.107 -48.125 -7.598 1 97.69 118 LEU B C 1
ATOM 4489 O O . LEU B 1 118 ? -1.023 -48.688 -7.445 1 97.69 118 LEU B O 1
ATOM 4493 N N . ALA B 1 119 ? -3.139 -48.438 -6.883 1 95.69 119 ALA B N 1
ATOM 4494 C CA . ALA B 1 119 ? -3.062 -49.375 -5.762 1 95.69 119 ALA B CA 1
ATOM 4495 C C . ALA B 1 119 ? -2.65 -50.781 -6.234 1 95.69 119 ALA B C 1
ATOM 4497 O O . ALA B 1 119 ? -1.847 -51.438 -5.586 1 95.69 119 ALA B O 1
ATOM 4498 N N . SER B 1 120 ? -3.209 -51.156 -7.305 1 95.81 120 SER B N 1
ATOM 4499 C CA . SER B 1 120 ? -2.902 -52.469 -7.832 1 95.81 120 SER B CA 1
ATOM 4500 C C . SER B 1 120 ? -1.45 -52.562 -8.289 1 95.81 120 SER B C 1
ATOM 4502 O O . SER B 1 120 ? -0.884 -53.656 -8.352 1 95.81 120 SER B O 1
ATOM 4504 N N . ARG B 1 121 ? -0.869 -51.438 -8.547 1 96.31 121 ARG B N 1
ATOM 4505 C CA . ARG B 1 121 ? 0.53 -51.406 -8.961 1 96.31 121 ARG B CA 1
ATOM 4506 C C . ARG B 1 121 ? 1.449 -51.25 -7.75 1 96.31 121 ARG B C 1
ATOM 4508 O O . ARG B 1 121 ? 2.67 -51.156 -7.898 1 96.31 121 ARG B O 1
ATOM 4515 N N . GLY B 1 122 ? 0.854 -51.188 -6.586 1 96.06 122 GLY B N 1
ATOM 4516 C CA . GLY B 1 122 ? 1.636 -51.031 -5.367 1 96.06 122 GLY B CA 1
ATOM 4517 C C . GLY B 1 122 ? 2.053 -49.594 -5.109 1 96.06 122 GLY B C 1
ATOM 4518 O O . GLY B 1 122 ? 3.018 -49.344 -4.383 1 96.06 122 GLY B O 1
ATOM 4519 N N . VAL B 1 123 ? 1.488 -48.656 -5.781 1 97.75 123 VAL B N 1
ATOM 4520 C CA . VAL B 1 123 ? 1.793 -47.219 -5.617 1 97.75 123 VAL B CA 1
ATOM 4521 C C . VAL B 1 123 ? 0.773 -46.594 -4.68 1 97.75 123 VAL B C 1
ATOM 4523 O O . VAL B 1 123 ? -0.435 -46.688 -4.898 1 97.75 123 VAL B O 1
ATOM 4526 N N . LYS B 1 124 ? 1.208 -45.969 -3.619 1 98 124 LYS B N 1
ATOM 4527 C CA . LYS B 1 124 ? 0.321 -45.312 -2.664 1 98 124 LYS B CA 1
ATOM 4528 C C . LYS B 1 124 ? -0.169 -43.969 -3.201 1 98 124 LYS B C 1
ATOM 4530 O O . LYS B 1 124 ? 0.618 -43.188 -3.73 1 98 124 LYS B O 1
ATOM 4535 N N . LEU B 1 125 ? -1.451 -43.75 -3.141 1 98.56 125 LEU B N 1
ATOM 4536 C CA . LEU B 1 125 ? -2.041 -42.469 -3.551 1 98.56 125 LEU B CA 1
ATOM 4537 C C . LEU B 1 125 ? -2.514 -41.688 -2.34 1 98.56 125 LEU B C 1
ATOM 4539 O O . LEU B 1 125 ? -3.328 -42.156 -1.553 1 98.56 125 LEU B O 1
ATOM 4543 N N . LYS B 1 126 ? -1.945 -40.5 -2.117 1 98.69 126 LYS B N 1
ATOM 4544 C CA . LYS B 1 126 ? -2.336 -39.562 -1.06 1 98.69 126 LYS B CA 1
ATOM 4545 C C . LYS B 1 126 ? -2.908 -38.281 -1.645 1 98.69 126 LYS B C 1
ATOM 4547 O O . LYS B 1 126 ? -2.318 -37.688 -2.549 1 98.69 126 LYS B O 1
ATOM 4552 N N . ILE B 1 127 ? -4.055 -37.875 -1.135 1 98.56 127 ILE B N 1
ATOM 4553 C CA . ILE B 1 127 ? -4.75 -36.75 -1.705 1 98.56 127 ILE B CA 1
ATOM 4554 C C . ILE B 1 127 ? -5.094 -35.75 -0.599 1 98.56 127 ILE B C 1
ATOM 4556 O O . ILE B 1 127 ? -5.559 -36.125 0.475 1 98.56 127 ILE B O 1
ATOM 4560 N N . VAL B 1 128 ? -4.762 -34.5 -0.821 1 98.44 128 VAL B N 1
ATOM 4561 C CA . VAL B 1 128 ? -5.281 -33.406 -0.008 1 98.44 128 VAL B CA 1
ATOM 4562 C C . VAL B 1 128 ? -6.301 -32.594 -0.81 1 98.44 128 VAL B C 1
ATOM 4564 O O . VAL B 1 128 ? -6.035 -32.188 -1.944 1 98.44 128 VAL B O 1
ATOM 4567 N N . SER B 1 129 ? -7.477 -32.438 -0.307 1 97.5 129 SER B N 1
ATOM 4568 C CA . SER B 1 129 ? -8.531 -31.641 -0.943 1 97.5 129 SER B CA 1
ATOM 4569 C C . SER B 1 129 ? -9.211 -30.719 0.057 1 97.5 129 SER B C 1
ATOM 4571 O O . SER B 1 129 ? -9.008 -30.844 1.267 1 97.5 129 SER B O 1
ATOM 4573 N N . GLY B 1 130 ? -9.844 -29.703 -0.465 1 94.12 130 GLY B N 1
ATOM 4574 C CA . GLY B 1 130 ? -10.758 -28.953 0.388 1 94.12 130 GLY B CA 1
ATOM 4575 C C . GLY B 1 130 ? -11.984 -29.734 0.789 1 94.12 130 GLY B C 1
ATOM 4576 O O . GLY B 1 130 ? -12.156 -30.891 0.377 1 94.12 130 GLY B O 1
ATOM 4577 N N . LEU B 1 131 ? -12.836 -29.047 1.555 1 90.12 131 LEU B N 1
ATOM 4578 C CA . LEU B 1 131 ? -14.086 -29.703 1.934 1 90.12 131 LEU B CA 1
ATOM 4579 C C . LEU B 1 131 ? -15.039 -29.797 0.745 1 90.12 131 LEU B C 1
ATOM 4581 O O . LEU B 1 131 ? -15.562 -28.781 0.29 1 90.12 131 LEU B O 1
ATOM 4585 N N . THR B 1 132 ? -15.078 -30.953 0.17 1 88.5 132 THR B N 1
ATOM 4586 C CA . THR B 1 132 ? -15.945 -31.172 -0.985 1 88.5 132 THR B CA 1
ATOM 4587 C C . THR B 1 132 ? -16.625 -32.531 -0.896 1 88.5 132 THR B C 1
ATOM 4589 O O . THR B 1 132 ? -16.156 -33.438 -0.178 1 88.5 132 THR B O 1
ATOM 4592 N N . ASN B 1 133 ? -17.797 -32.625 -1.434 1 88.69 133 ASN B N 1
ATOM 4593 C CA . ASN B 1 133 ? -18.484 -33.906 -1.597 1 88.69 133 ASN B CA 1
ATOM 4594 C C . ASN B 1 133 ? -18.312 -34.469 -3.01 1 88.69 133 ASN B C 1
ATOM 4596 O O . ASN B 1 133 ? -19.125 -34.188 -3.891 1 88.69 133 ASN B O 1
ATOM 4600 N N . SER B 1 134 ? -17.234 -35.188 -3.205 1 92.88 134 SER B N 1
ATOM 4601 C CA . SER B 1 134 ? -16.906 -35.688 -4.535 1 92.88 134 SER B CA 1
ATOM 4602 C C . SER B 1 134 ? -17.062 -37.188 -4.617 1 92.88 134 SER B C 1
ATOM 4604 O O . SER B 1 134 ? -16.516 -37.938 -3.787 1 92.88 134 SER B O 1
ATOM 4606 N N . ALA B 1 135 ? -17.797 -37.625 -5.613 1 93.25 135 ALA B N 1
ATOM 4607 C CA . ALA B 1 135 ? -17.938 -39.062 -5.855 1 93.25 135 ALA B CA 1
ATOM 4608 C C . ALA B 1 135 ? -16.594 -39.688 -6.219 1 93.25 135 ALA B C 1
ATOM 4610 O O . ALA B 1 135 ? -16.328 -40.844 -5.863 1 93.25 135 ALA B O 1
ATOM 4611 N N . GLU B 1 136 ? -15.773 -38.938 -6.832 1 94.75 136 GLU B N 1
ATOM 4612 C CA . GLU B 1 136 ? -14.461 -39.406 -7.23 1 94.75 136 GLU B CA 1
ATOM 4613 C C . GLU B 1 136 ? -13.586 -39.719 -6.012 1 94.75 136 GLU B C 1
ATOM 4615 O O . GLU B 1 136 ? -12.906 -40.719 -5.953 1 94.75 136 GLU B O 1
ATOM 4620 N N . LEU B 1 137 ? -13.633 -38.812 -5.066 1 96.81 137 LEU B N 1
ATOM 4621 C CA . LEU B 1 137 ? -12.812 -38.969 -3.875 1 96.81 137 LEU B CA 1
ATOM 4622 C C . LEU B 1 137 ? -13.273 -40.188 -3.07 1 96.81 137 LEU B C 1
ATOM 4624 O O . LEU B 1 137 ? -12.453 -40.938 -2.523 1 96.81 137 LEU B O 1
ATOM 4628 N N . ARG B 1 138 ? -14.602 -40.375 -3.016 1 96.5 138 ARG B N 1
ATOM 4629 C CA . ARG B 1 138 ? -15.133 -41.531 -2.316 1 96.5 138 ARG B CA 1
ATOM 4630 C C . ARG B 1 138 ? -14.672 -42.844 -2.975 1 96.5 138 ARG B C 1
ATOM 4632 O O . ARG B 1 138 ? -14.25 -43.781 -2.287 1 96.5 138 ARG B O 1
ATOM 4639 N N . THR B 1 139 ? -14.766 -42.844 -4.277 1 97 139 THR B N 1
ATOM 4640 C CA . THR B 1 139 ? -14.352 -44.031 -5.023 1 97 139 THR B CA 1
ATOM 4641 C C . THR B 1 139 ? -12.859 -44.281 -4.836 1 97 139 THR B C 1
ATOM 4643 O O . THR B 1 139 ? -12.438 -45.438 -4.684 1 97 139 THR B O 1
ATOM 4646 N N . LEU B 1 140 ? -12.086 -43.25 -4.875 1 97.56 140 LEU B N 1
ATOM 4647 C CA . LEU B 1 140 ? -10.648 -43.375 -4.688 1 97.56 140 LEU B CA 1
ATOM 4648 C C . LEU B 1 140 ? -10.328 -43.906 -3.291 1 97.56 140 LEU B C 1
ATOM 4650 O O . LEU B 1 140 ? -9.438 -44.75 -3.127 1 97.56 140 LEU B O 1
ATOM 4654 N N . ALA B 1 141 ? -11.047 -43.375 -2.314 1 97 141 ALA B N 1
ATOM 4655 C CA . ALA B 1 141 ? -10.859 -43.844 -0.945 1 97 141 ALA B CA 1
ATOM 4656 C C . ALA B 1 141 ? -11.164 -45.344 -0.834 1 97 141 ALA B C 1
ATOM 4658 O O . ALA B 1 141 ? -10.477 -46.062 -0.12 1 97 141 ALA B O 1
ATOM 4659 N N . GLU B 1 142 ? -12.164 -45.75 -1.493 1 96.69 142 GLU B N 1
ATOM 4660 C CA . GLU B 1 142 ? -12.547 -47.188 -1.501 1 96.69 142 GLU B CA 1
ATOM 4661 C C . GLU B 1 142 ? -11.477 -48.031 -2.16 1 96.69 142 GLU B C 1
ATOM 4663 O O . GLU B 1 142 ? -11.43 -49.25 -1.952 1 96.69 142 GLU B O 1
ATOM 4668 N N . HIS B 1 143 ? -10.672 -47.406 -2.945 1 95.88 143 HIS B N 1
ATOM 4669 C CA . HIS B 1 143 ? -9.602 -48.125 -3.637 1 95.88 143 HIS B CA 1
ATOM 4670 C C . HIS B 1 143 ? -8.242 -47.812 -3.025 1 95.88 143 HIS B C 1
ATOM 4672 O O . HIS B 1 143 ? -7.262 -47.656 -3.75 1 95.88 143 HIS B O 1
ATOM 4678 N N . ASP B 1 144 ? -8.195 -47.5 -1.772 1 95.38 144 ASP B N 1
ATOM 4679 C CA . ASP B 1 144 ? -7.004 -47.5 -0.927 1 95.38 144 ASP B CA 1
ATOM 4680 C C . ASP B 1 144 ? -6.25 -46.188 -1.054 1 95.38 144 ASP B C 1
ATOM 4682 O O . ASP B 1 144 ? -5.055 -46.094 -0.748 1 95.38 144 ASP B O 1
ATOM 4686 N N . ALA B 1 145 ? -6.879 -45.156 -1.633 1 97.75 145 ALA B N 1
ATOM 4687 C CA . ALA B 1 145 ? -6.27 -43.812 -1.57 1 97.75 145 ALA B CA 1
ATOM 4688 C C . ALA B 1 145 ? -6.469 -43.188 -0.196 1 97.75 145 ALA B C 1
ATOM 4690 O O . ALA B 1 145 ? -7.523 -43.344 0.42 1 97.75 145 ALA B O 1
ATOM 4691 N N . ASP B 1 146 ? -5.449 -42.531 0.381 1 97.75 146 ASP B N 1
ATOM 4692 C CA . ASP B 1 146 ? -5.57 -41.75 1.612 1 97.75 146 ASP B CA 1
ATOM 4693 C C . ASP B 1 146 ? -5.98 -40.312 1.315 1 97.75 146 ASP B C 1
ATOM 4695 O O . ASP B 1 146 ? -5.254 -39.594 0.643 1 97.75 146 ASP B O 1
ATOM 4699 N N . ILE B 1 147 ? -7.102 -39.969 1.781 1 97.75 147 ILE B N 1
ATOM 4700 C CA . ILE B 1 147 ? -7.633 -38.625 1.466 1 97.75 147 ILE B CA 1
ATOM 4701 C C . ILE B 1 147 ? -7.727 -37.812 2.74 1 97.75 147 ILE B C 1
ATOM 4703 O O . ILE B 1 147 ? -8.312 -38.25 3.734 1 97.75 147 ILE B O 1
ATOM 4707 N N . HIS B 1 148 ? -7.098 -36.625 2.777 1 97.62 148 HIS B N 1
ATOM 4708 C CA . HIS B 1 148 ? -7.195 -35.656 3.857 1 97.62 148 HIS B CA 1
ATOM 4709 C C . HIS B 1 148 ? -7.859 -34.375 3.381 1 97.62 148 HIS B C 1
ATOM 4711 O O . HIS B 1 148 ? -7.648 -33.938 2.244 1 97.62 148 HIS B O 1
ATOM 4717 N N . PHE B 1 149 ? -8.648 -33.844 4.258 1 97 149 PHE B N 1
ATOM 4718 C CA . PHE B 1 149 ? -9.383 -32.625 3.916 1 97 149 PHE B CA 1
ATOM 4719 C C . PHE B 1 149 ? -8.883 -31.438 4.738 1 97 149 PHE B C 1
ATOM 4721 O O . PHE B 1 149 ? -8.609 -31.578 5.934 1 97 149 PHE B O 1
ATOM 4728 N N . VAL B 1 150 ? -8.695 -30.328 4.059 1 96.56 150 VAL B N 1
ATOM 4729 C CA . VAL B 1 150 ? -8.336 -29.078 4.719 1 96.56 150 VAL B CA 1
ATOM 4730 C C . VAL B 1 150 ? -9.539 -28.141 4.746 1 96.56 150 VAL B C 1
ATOM 4732 O O . VAL B 1 150 ? -10.055 -27.75 3.695 1 96.56 150 VAL B O 1
ATOM 4735 N N . ASN B 1 151 ? -9.977 -27.75 5.887 1 95.44 151 ASN B N 1
ATOM 4736 C CA . ASN B 1 151 ? -11.117 -26.844 6.059 1 95.44 151 ASN B CA 1
ATOM 4737 C C . ASN B 1 151 ? -10.68 -25.375 6.039 1 95.44 151 ASN B C 1
ATOM 4739 O O . ASN B 1 151 ? -10.633 -24.734 7.082 1 95.44 151 ASN B O 1
ATOM 4743 N N . MET B 1 152 ? -10.539 -24.859 4.906 1 95.12 152 MET B N 1
ATOM 4744 C CA . MET B 1 152 ? -10.016 -23.5 4.758 1 95.12 152 MET B CA 1
ATOM 4745 C C . MET B 1 152 ? -10.977 -22.469 5.352 1 95.12 152 MET B C 1
ATOM 4747 O O . MET B 1 152 ? -10.547 -21.453 5.883 1 95.12 152 MET B O 1
ATOM 4751 N N . THR B 1 153 ? -12.258 -22.672 5.234 1 92.56 153 THR B N 1
ATOM 4752 C CA . THR B 1 153 ? -13.242 -21.75 5.793 1 92.56 153 THR B CA 1
ATOM 4753 C C . THR B 1 153 ? -13.016 -21.562 7.289 1 92.56 153 THR B C 1
ATOM 4755 O O . THR B 1 153 ? -13.016 -20.438 7.781 1 92.56 153 THR B O 1
ATOM 4758 N N . ALA B 1 154 ? -12.766 -22.656 7.953 1 93.56 154 ALA B N 1
ATOM 4759 C CA . ALA B 1 154 ? -12.555 -22.594 9.398 1 93.56 154 ALA B CA 1
ATOM 4760 C C . ALA B 1 154 ? -11.195 -21.969 9.719 1 93.56 154 ALA B C 1
ATOM 4762 O O . ALA B 1 154 ? -11.055 -21.266 10.719 1 93.56 154 ALA B O 1
ATOM 4763 N N . LEU B 1 155 ? -10.273 -22.266 8.875 1 94.88 155 LEU B N 1
ATOM 4764 C CA . LEU B 1 155 ? -8.898 -21.891 9.203 1 94.88 155 LEU B CA 1
ATOM 4765 C C . LEU B 1 155 ? -8.633 -20.438 8.883 1 94.88 155 LEU B C 1
ATOM 4767 O O . LEU B 1 155 ? -8.031 -19.719 9.68 1 94.88 155 LEU B O 1
ATOM 4771 N N . THR B 1 156 ? -9.117 -19.922 7.691 1 93.75 156 THR B N 1
ATOM 4772 C CA . THR B 1 156 ? -8.742 -18.578 7.258 1 93.75 156 THR B CA 1
ATOM 4773 C C . THR B 1 156 ? -9.922 -17.891 6.59 1 93.75 156 THR B C 1
ATOM 4775 O O . THR B 1 156 ? -9.789 -16.766 6.105 1 93.75 156 THR B O 1
ATOM 4778 N N . ARG B 1 157 ? -11.07 -18.531 6.492 1 91.06 157 ARG B N 1
ATOM 4779 C CA . ARG B 1 157 ? -12.25 -18.016 5.805 1 91.06 157 ARG B CA 1
ATOM 4780 C C . ARG B 1 157 ? -12.016 -17.938 4.301 1 91.06 157 ARG B C 1
ATOM 4782 O O . ARG B 1 157 ? -12.672 -17.172 3.604 1 91.06 157 ARG B O 1
ATOM 4789 N N . GLY B 1 158 ? -11.023 -18.703 3.801 1 94.06 158 GLY B N 1
ATOM 4790 C CA . GLY B 1 158 ? -10.719 -18.766 2.379 1 94.06 158 GLY B CA 1
ATOM 4791 C C . GLY B 1 158 ? -11 -20.125 1.763 1 94.06 158 GLY B C 1
ATOM 4792 O O . GLY B 1 158 ? -11.906 -20.828 2.201 1 94.06 158 GLY B O 1
ATOM 4793 N N . GLY B 1 159 ? -10.328 -20.375 0.637 1 95.19 159 GLY B N 1
ATOM 4794 C CA . GLY B 1 159 ? -10.445 -21.641 -0.063 1 95.19 159 GLY B CA 1
ATOM 4795 C C . GLY B 1 159 ? -9.102 -22.266 -0.412 1 95.19 159 GLY B C 1
ATOM 4796 O O . GLY B 1 159 ? -8.062 -21.609 -0.294 1 95.19 159 GLY B O 1
ATOM 4797 N N . LEU B 1 160 ? -9.156 -23.531 -0.712 1 97.56 160 LEU B N 1
ATOM 4798 C CA . LEU B 1 160 ? -7.98 -24.203 -1.25 1 97.56 160 LEU B CA 1
ATOM 4799 C C . LEU B 1 160 ? -7.891 -24.031 -2.762 1 97.56 160 LEU B C 1
ATOM 4801 O O . LEU B 1 160 ? -8.766 -24.484 -3.498 1 97.56 160 LEU B O 1
ATOM 4805 N N . HIS B 1 161 ? -6.812 -23.328 -3.186 1 97.81 161 HIS B N 1
ATOM 4806 C CA . HIS B 1 161 ? -6.613 -23.125 -4.617 1 97.81 161 HIS B CA 1
ATOM 4807 C C . HIS B 1 161 ? -5.406 -23.906 -5.121 1 97.81 161 HIS B C 1
ATOM 4809 O O . HIS B 1 161 ? -5.227 -24.062 -6.328 1 97.81 161 HIS B O 1
ATOM 4815 N N . SER B 1 162 ? -4.668 -24.422 -4.219 1 98.25 162 SER B N 1
ATOM 4816 C CA . SER B 1 162 ? -3.439 -25.125 -4.578 1 98.25 162 SER B CA 1
ATOM 4817 C C . SER B 1 162 ? -3.734 -26.328 -5.477 1 98.25 162 SER B C 1
ATOM 4819 O O . SER B 1 162 ? -4.715 -27.047 -5.266 1 98.25 162 SER B O 1
ATOM 4821 N N . SER B 1 163 ? -2.898 -26.5 -6.441 1 98.38 163 SER B N 1
ATOM 4822 C CA . SER B 1 163 ? -2.945 -27.656 -7.332 1 98.38 163 SER B CA 1
ATOM 4823 C C . SER B 1 163 ? -1.546 -28.094 -7.75 1 98.38 163 SER B C 1
ATOM 4825 O O . SER B 1 163 ? -0.859 -27.375 -8.484 1 98.38 163 SER B O 1
ATOM 4827 N N . PHE B 1 164 ? -1.134 -29.281 -7.273 1 98.81 164 PHE B N 1
ATOM 4828 C CA . PHE B 1 164 ? 0.174 -29.812 -7.652 1 98.81 164 PHE B CA 1
ATOM 4829 C C . PHE B 1 164 ? 0.255 -31.312 -7.395 1 98.81 164 PHE B C 1
ATOM 4831 O O . PHE B 1 164 ? -0.597 -31.875 -6.707 1 98.81 164 PHE B O 1
ATOM 4838 N N . TRP B 1 165 ? 1.218 -31.953 -8.07 1 98.81 165 TRP B N 1
ATOM 4839 C CA . TRP B 1 165 ? 1.534 -33.375 -7.918 1 98.81 165 TRP B CA 1
ATOM 4840 C C . TRP B 1 165 ? 2.979 -33.562 -7.469 1 98.81 165 TRP B C 1
ATOM 4842 O O . TRP B 1 165 ? 3.863 -32.812 -7.867 1 98.81 165 TRP B O 1
ATOM 4852 N N . ILE B 1 166 ? 3.145 -34.531 -6.621 1 98.81 166 ILE B N 1
ATOM 4853 C CA . ILE B 1 166 ? 4.473 -35.062 -6.32 1 98.81 166 ILE B CA 1
ATOM 4854 C C . ILE B 1 166 ? 4.496 -36.562 -6.555 1 98.81 166 ILE B C 1
ATOM 4856 O O . ILE B 1 166 ? 3.664 -37.281 -6.012 1 98.81 166 ILE B O 1
ATOM 4860 N N . VAL B 1 167 ? 5.441 -37 -7.371 1 98.69 167 VAL B N 1
ATOM 4861 C CA . VAL B 1 167 ? 5.57 -38.406 -7.676 1 98.69 167 VAL B CA 1
ATOM 4862 C C . VAL B 1 167 ? 6.918 -38.938 -7.176 1 98.69 167 VAL B C 1
ATOM 4864 O O . VAL B 1 167 ? 7.969 -38.5 -7.648 1 98.69 167 VAL B O 1
ATOM 4867 N N . ASP B 1 168 ? 6.906 -39.812 -6.238 1 97.56 168 ASP B N 1
ATOM 4868 C CA . ASP B 1 168 ? 8.062 -40.5 -5.676 1 97.56 168 ASP B CA 1
ATOM 4869 C C . ASP B 1 168 ? 9.078 -39.531 -5.113 1 97.56 168 ASP B C 1
ATOM 4871 O O . ASP B 1 168 ? 10.289 -39.75 -5.176 1 97.56 168 ASP B O 1
ATOM 4875 N N . ARG B 1 169 ? 8.656 -38.312 -4.805 1 96.75 169 ARG B N 1
ATOM 4876 C CA . ARG B 1 169 ? 9.539 -37.25 -4.32 1 96.75 169 ARG B CA 1
ATOM 4877 C C . ARG B 1 169 ? 10.641 -36.938 -5.332 1 96.75 169 ARG B C 1
ATOM 4879 O O . ARG B 1 169 ? 11.789 -36.688 -4.953 1 96.75 169 ARG B O 1
ATOM 4886 N N . ARG B 1 170 ? 10.227 -37.094 -6.562 1 97.62 170 ARG B N 1
ATOM 4887 C CA . ARG B 1 170 ? 11.227 -36.938 -7.613 1 97.62 170 ARG B CA 1
ATOM 4888 C C . ARG B 1 170 ? 10.688 -36.094 -8.758 1 97.62 170 ARG B C 1
ATOM 4890 O O . ARG B 1 170 ? 11.445 -35.375 -9.43 1 97.62 170 ARG B O 1
ATOM 4897 N N . HIS B 1 171 ? 9.453 -36.25 -9.047 1 98.38 171 HIS B N 1
ATOM 4898 C CA . HIS B 1 171 ? 8.797 -35.531 -10.148 1 98.38 171 HIS B CA 1
ATOM 4899 C C . HIS B 1 171 ? 7.617 -34.719 -9.641 1 98.38 171 HIS B C 1
ATOM 4901 O O . HIS B 1 171 ? 6.984 -35.062 -8.641 1 98.38 171 HIS B O 1
ATOM 4907 N N . VAL B 1 172 ? 7.398 -33.562 -10.266 1 98.44 172 VAL B N 1
ATOM 4908 C CA . VAL B 1 172 ? 6.34 -32.688 -9.758 1 98.44 172 VAL B CA 1
ATOM 4909 C C . VAL B 1 172 ? 5.562 -32.094 -10.93 1 98.44 172 VAL B C 1
ATOM 4911 O O . VAL B 1 172 ? 6.062 -32.031 -12.055 1 98.44 172 VAL B O 1
ATOM 4914 N N . TYR B 1 173 ? 4.359 -31.797 -10.711 1 98.69 173 TYR B N 1
ATOM 4915 C CA . TYR B 1 173 ? 3.553 -30.891 -11.516 1 98.69 173 TYR B CA 1
ATOM 4916 C C . TYR B 1 173 ? 3.09 -29.688 -10.68 1 98.69 173 TYR B C 1
ATOM 4918 O O . TYR B 1 173 ? 2.693 -29.859 -9.523 1 98.69 173 TYR B O 1
ATOM 4926 N N . ILE B 1 174 ? 3.148 -28.516 -11.188 1 98.62 174 ILE B N 1
ATOM 4927 C CA . ILE B 1 174 ? 2.564 -27.312 -10.609 1 98.62 174 ILE B CA 1
ATOM 4928 C C . ILE B 1 174 ? 1.94 -26.453 -11.719 1 98.62 174 ILE B C 1
ATOM 4930 O O . ILE B 1 174 ? 2.559 -26.234 -12.766 1 98.62 174 ILE B O 1
ATOM 4934 N N . GLY B 1 175 ? 0.717 -26.031 -11.516 1 98.12 175 GLY B N 1
ATOM 4935 C CA . GLY B 1 175 ? 0.069 -25.219 -12.523 1 98.12 175 GLY B CA 1
ATOM 4936 C C . GLY B 1 175 ? -1.363 -24.859 -12.172 1 98.12 175 GLY B C 1
ATOM 4937 O O . GLY B 1 175 ? -1.786 -25.016 -11.031 1 98.12 175 GLY B O 1
ATOM 4938 N N . SER B 1 176 ? -2.072 -24.344 -13.125 1 97.88 176 SER B N 1
ATOM 4939 C CA . SER B 1 176 ? -3.406 -23.797 -12.898 1 97.88 176 SER B CA 1
ATOM 4940 C C . SER B 1 176 ? -4.461 -24.891 -12.906 1 97.88 176 SER B C 1
ATOM 4942 O O . SER B 1 176 ? -5.578 -24.703 -12.43 1 97.88 176 SER B O 1
ATOM 4944 N N . ALA B 1 177 ? -4.129 -26.062 -13.398 1 97.19 177 ALA B N 1
ATOM 4945 C CA . ALA B 1 177 ? -5.133 -27.109 -13.625 1 97.19 177 ALA B CA 1
ATOM 4946 C C . ALA B 1 177 ? -5.438 -27.859 -12.328 1 97.19 177 ALA B C 1
ATOM 4948 O O . ALA B 1 177 ? -4.52 -28.234 -11.594 1 97.19 177 ALA B O 1
ATOM 4949 N N . ASP B 1 178 ? -6.711 -28.031 -12.062 1 95 178 ASP B N 1
ATOM 4950 C CA . ASP B 1 178 ? -7.195 -28.906 -10.992 1 95 178 ASP B CA 1
ATOM 4951 C C . ASP B 1 178 ? -7.652 -30.25 -11.539 1 95 178 ASP B C 1
ATOM 4953 O O . ASP B 1 178 ? -7.605 -30.484 -12.75 1 95 178 ASP B O 1
ATOM 4957 N N . MET B 1 179 ? -8.031 -31.125 -10.617 1 96.19 179 MET B N 1
ATOM 4958 C CA . MET B 1 179 ? -8.555 -32.438 -11.016 1 96.19 179 MET B CA 1
ATOM 4959 C C . MET B 1 179 ? -10.016 -32.312 -11.469 1 96.19 179 MET B C 1
ATOM 4961 O O . MET B 1 179 ? -10.914 -32.812 -10.797 1 96.19 179 MET B O 1
ATOM 4965 N N . ASP B 1 180 ? -10.156 -31.594 -12.523 1 93 180 ASP B N 1
ATOM 4966 C CA . ASP B 1 180 ? -11.414 -31.281 -13.188 1 93 180 ASP B CA 1
ATOM 4967 C C . ASP B 1 180 ? -11.352 -31.625 -14.68 1 93 180 ASP B C 1
ATOM 4969 O O . ASP B 1 180 ? -10.375 -31.297 -15.352 1 93 180 ASP B O 1
ATOM 4973 N N . TRP B 1 181 ? -12.406 -32.25 -15.164 1 91.31 181 TRP B N 1
ATOM 4974 C CA . TRP B 1 181 ? -12.398 -32.625 -16.578 1 91.31 181 TRP B CA 1
ATOM 4975 C C . TRP B 1 181 ? -12.312 -31.391 -17.453 1 91.31 181 TRP B C 1
ATOM 4977 O O . TRP B 1 181 ? -11.781 -31.438 -18.562 1 91.31 181 TRP B O 1
ATOM 4987 N N . ARG B 1 182 ? -12.758 -30.328 -17.062 1 91.19 182 ARG B N 1
ATOM 4988 C CA . ARG B 1 182 ? -12.695 -29.094 -17.844 1 91.19 182 ARG B CA 1
ATOM 4989 C C . ARG B 1 182 ? -11.258 -28.625 -18 1 91.19 182 ARG B C 1
ATOM 4991 O O . ARG B 1 182 ? -10.914 -28 -19.016 1 91.19 182 ARG B O 1
ATOM 4998 N N . SER B 1 183 ? -10.422 -28.859 -16.984 1 93.31 183 SER B N 1
ATOM 4999 C CA . SER B 1 183 ? -9.016 -28.484 -17.031 1 93.31 183 SER B CA 1
ATOM 5000 C C . SER B 1 183 ? -8.273 -29.281 -18.109 1 93.31 183 SER B C 1
ATOM 5002 O O . SER B 1 183 ? -7.234 -28.828 -18.594 1 93.31 183 SER B O 1
ATOM 5004 N N . LEU B 1 184 ? -8.859 -30.406 -18.5 1 92.44 184 LEU B N 1
ATOM 5005 C CA . LEU B 1 184 ? -8.172 -31.297 -19.438 1 92.44 184 LEU B CA 1
ATOM 5006 C C . LEU B 1 184 ? -8.773 -31.172 -20.828 1 92.44 184 LEU B C 1
ATOM 5008 O O . LEU B 1 184 ? -8.227 -31.719 -21.781 1 92.44 184 LEU B O 1
ATOM 5012 N N . SER B 1 185 ? -9.859 -30.406 -20.938 1 88.94 185 SER B N 1
ATOM 5013 C CA . SER B 1 185 ? -10.523 -30.391 -22.234 1 88.94 185 SER B CA 1
ATOM 5014 C C . SER B 1 185 ? -10.992 -29 -22.609 1 88.94 185 SER B C 1
ATOM 5016 O O . SER B 1 185 ? -10.633 -28.469 -23.672 1 88.94 185 SER B O 1
ATOM 5018 N N . LYS B 1 186 ? -11.656 -28.312 -21.672 1 86.62 186 LYS B N 1
ATOM 5019 C CA . LYS B 1 186 ? -12.43 -27.141 -22.047 1 86.62 186 LYS B CA 1
ATOM 5020 C C . LYS B 1 186 ? -11.703 -25.844 -21.672 1 86.62 186 LYS B C 1
ATOM 5022 O O . LYS B 1 186 ? -11.891 -24.812 -22.297 1 86.62 186 LYS B O 1
ATOM 5027 N N . ARG B 1 187 ? -10.922 -25.875 -20.672 1 91 187 ARG B N 1
ATOM 5028 C CA . ARG B 1 187 ? -10.234 -24.688 -20.203 1 91 187 ARG B CA 1
ATOM 5029 C C . ARG B 1 187 ? -8.805 -24.641 -20.734 1 91 187 ARG B C 1
ATOM 5031 O O . ARG B 1 187 ? -8.203 -25.672 -21.031 1 91 187 ARG B O 1
ATOM 5038 N N . LYS B 1 188 ? -8.398 -23.438 -20.922 1 94.25 188 LYS B N 1
ATOM 5039 C CA . LYS B 1 188 ? -6.965 -23.266 -21.141 1 94.25 188 LYS B CA 1
ATOM 5040 C C . LYS B 1 188 ? -6.203 -23.297 -19.812 1 94.25 188 LYS B C 1
ATOM 5042 O O . LYS B 1 188 ? -6.547 -22.562 -18.875 1 94.25 188 LYS B O 1
ATOM 5047 N N . GLU B 1 189 ? -5.312 -24.172 -19.719 1 96.62 189 GLU B N 1
ATOM 5048 C CA . GLU B 1 189 ? -4.504 -24.359 -18.516 1 96.62 189 GLU B CA 1
ATOM 5049 C C . GLU B 1 189 ? -3.014 -24.328 -18.844 1 96.62 189 GLU B C 1
ATOM 5051 O O . GLU B 1 189 ? -2.609 -24.719 -19.953 1 96.62 189 GLU B O 1
ATOM 5056 N N . LEU B 1 190 ? -2.254 -23.875 -17.906 1 97.94 190 LEU B N 1
ATOM 5057 C CA . LEU B 1 190 ? -0.805 -23.859 -18.062 1 97.94 190 LEU B CA 1
ATOM 5058 C C . LEU B 1 190 ? -0.113 -24.281 -16.766 1 97.94 190 LEU B C 1
ATOM 5060 O O . LEU B 1 190 ? -0.525 -23.875 -15.68 1 97.94 190 LEU B O 1
ATOM 5064 N N . GLY B 1 191 ? 0.893 -25.109 -16.875 1 98.25 191 GLY B N 1
ATOM 5065 C CA . GLY B 1 191 ? 1.748 -25.547 -15.773 1 98.25 191 GLY B CA 1
ATOM 5066 C C . GLY B 1 191 ? 3.07 -26.125 -16.25 1 98.25 191 GLY B C 1
ATOM 5067 O O . GLY B 1 191 ? 3.436 -25.984 -17.422 1 98.25 191 GLY B O 1
ATOM 5068 N N . VAL B 1 192 ? 3.799 -26.672 -15.297 1 98.31 192 VAL B N 1
ATOM 5069 C CA . VAL B 1 192 ? 5.055 -27.328 -15.641 1 98.31 192 VAL B CA 1
ATOM 5070 C C . VAL B 1 192 ? 5.125 -28.703 -14.969 1 98.31 192 VAL B C 1
ATOM 5072 O O . VAL B 1 192 ? 4.625 -28.875 -13.859 1 98.31 192 VAL B O 1
ATOM 5075 N N . THR B 1 193 ? 5.691 -29.641 -15.727 1 98.38 193 THR B N 1
ATOM 5076 C CA . THR B 1 193 ? 6.172 -30.875 -15.133 1 98.38 193 THR B CA 1
ATOM 5077 C C . THR B 1 193 ? 7.691 -30.844 -14.969 1 98.38 193 THR B C 1
ATOM 5079 O O . THR B 1 193 ? 8.406 -30.344 -15.836 1 98.38 193 THR B O 1
ATOM 5082 N N . VAL B 1 194 ? 8.117 -31.266 -13.859 1 98.31 194 VAL B N 1
ATOM 5083 C CA . VAL B 1 194 ? 9.547 -31.312 -13.562 1 98.31 194 VAL B CA 1
ATOM 5084 C C . VAL B 1 194 ? 9.953 -32.75 -13.242 1 98.31 194 VAL B C 1
ATOM 5086 O O . VAL B 1 194 ? 9.414 -33.375 -12.312 1 98.31 194 VAL B O 1
ATOM 5089 N N . PHE B 1 195 ? 10.922 -33.25 -14 1 98.06 195 PHE B N 1
ATOM 5090 C CA . PHE B 1 195 ? 11.359 -34.625 -13.836 1 98.06 195 PHE B CA 1
ATOM 5091 C C . PHE B 1 195 ? 12.766 -34.688 -13.25 1 98.06 195 PHE B C 1
ATOM 5093 O O . PHE B 1 195 ? 13.625 -33.875 -13.594 1 98.06 195 PHE B O 1
ATOM 5100 N N . ASN B 1 196 ? 12.93 -35.594 -12.352 1 97.69 196 ASN B N 1
ATOM 5101 C CA . ASN B 1 196 ? 14.219 -35.906 -11.742 1 97.69 196 ASN B CA 1
ATOM 5102 C C . ASN B 1 196 ? 14.758 -34.75 -10.945 1 97.69 196 ASN B C 1
ATOM 5104 O O . ASN B 1 196 ? 15.938 -34.406 -11.039 1 97.69 196 ASN B O 1
ATOM 5108 N N . CYS B 1 197 ? 13.914 -34.062 -10.305 1 98.25 197 CYS B N 1
ATOM 5109 C CA . CYS B 1 197 ? 14.25 -32.906 -9.484 1 98.25 197 CYS B CA 1
ATOM 5110 C C . CYS B 1 197 ? 13.867 -33.156 -8.023 1 98.25 197 CYS B C 1
ATOM 5112 O O . CYS B 1 197 ? 13.039 -32.438 -7.477 1 98.25 197 CYS B O 1
ATOM 5114 N N . SER B 1 198 ? 14.602 -34.031 -7.383 1 98.19 198 SER B N 1
ATOM 5115 C CA . SER B 1 198 ? 14.18 -34.5 -6.078 1 98.19 198 SER B CA 1
ATOM 5116 C C . SER B 1 198 ? 14.352 -33.438 -5.004 1 98.19 198 SER B C 1
ATOM 5118 O O . SER B 1 198 ? 13.609 -33.438 -4.016 1 98.19 198 SER B O 1
ATOM 5120 N N . CYS B 1 199 ? 15.289 -32.5 -5.152 1 98.31 199 CYS B N 1
ATOM 5121 C CA . CYS B 1 199 ? 15.43 -31.422 -4.176 1 98.31 199 CYS B CA 1
ATOM 5122 C C . CYS B 1 199 ? 14.188 -30.531 -4.156 1 98.31 199 CYS B C 1
ATOM 5124 O O . CYS B 1 199 ? 13.664 -30.203 -3.086 1 98.31 199 CYS B O 1
ATOM 5126 N N . LEU B 1 200 ? 13.719 -30.203 -5.332 1 98.56 200 LEU B N 1
ATOM 5127 C CA . LEU B 1 200 ? 12.5 -29.406 -5.438 1 98.56 200 LEU B CA 1
ATOM 5128 C C . LEU B 1 200 ? 11.289 -30.188 -4.941 1 98.56 200 LEU B C 1
ATOM 5130 O O . LEU B 1 200 ? 10.438 -29.625 -4.242 1 98.56 200 LEU B O 1
ATOM 5134 N N . ALA B 1 201 ? 11.234 -31.438 -5.305 1 98.56 201 ALA B N 1
ATOM 5135 C CA . ALA B 1 201 ? 10.125 -32.312 -4.91 1 98.56 201 ALA B CA 1
ATOM 5136 C C . ALA B 1 201 ? 10.047 -32.438 -3.393 1 98.56 201 ALA B C 1
ATOM 5138 O O . ALA B 1 201 ? 8.961 -32.5 -2.818 1 98.56 201 ALA B O 1
ATOM 5139 N N . LEU B 1 202 ? 11.195 -32.531 -2.807 1 97.88 202 LEU B N 1
ATOM 5140 C CA . LEU B 1 202 ? 11.258 -32.656 -1.354 1 97.88 202 LEU B CA 1
ATOM 5141 C C . LEU B 1 202 ? 10.672 -31.406 -0.689 1 97.88 202 LEU B C 1
ATOM 5143 O O . LEU B 1 202 ? 9.953 -31.516 0.305 1 97.88 202 LEU B O 1
ATOM 5147 N N . ASP B 1 203 ? 11.062 -30.297 -1.201 1 98.19 203 ASP B N 1
ATOM 5148 C CA . ASP B 1 203 ? 10.531 -29.062 -0.62 1 98.19 203 ASP B CA 1
ATOM 5149 C C . ASP B 1 203 ? 9.023 -28.953 -0.833 1 98.19 203 ASP B C 1
ATOM 5151 O O . ASP B 1 203 ? 8.289 -28.531 0.067 1 98.19 203 ASP B O 1
ATOM 5155 N N . LEU B 1 204 ? 8.539 -29.281 -2.018 1 98.62 204 LEU B N 1
ATOM 5156 C CA . LEU B 1 204 ? 7.102 -29.266 -2.277 1 98.62 204 LEU B CA 1
ATOM 5157 C C . LEU B 1 204 ? 6.383 -30.281 -1.393 1 98.62 204 LEU B C 1
ATOM 5159 O O . LEU B 1 204 ? 5.246 -30.047 -0.974 1 98.62 204 LEU B O 1
ATOM 5163 N N . HIS B 1 205 ? 7.035 -31.391 -1.109 1 98.12 205 HIS B N 1
ATOM 5164 C CA . HIS B 1 205 ? 6.477 -32.375 -0.192 1 98.12 205 HIS B CA 1
ATOM 5165 C C . HIS B 1 205 ? 6.246 -31.766 1.19 1 98.12 205 HIS B C 1
ATOM 5167 O O . HIS B 1 205 ? 5.27 -32.094 1.864 1 98.12 205 HIS B O 1
ATOM 5173 N N . ARG B 1 206 ? 7.082 -30.938 1.562 1 97.81 206 ARG B N 1
ATOM 5174 C CA . ARG B 1 206 ? 6.906 -30.297 2.855 1 97.81 206 ARG B CA 1
ATOM 5175 C C . ARG B 1 206 ? 5.66 -29.406 2.861 1 97.81 206 ARG B C 1
ATOM 5177 O O . ARG B 1 206 ? 4.996 -29.281 3.889 1 97.81 206 ARG B O 1
ATOM 5184 N N . VAL B 1 207 ? 5.367 -28.797 1.72 1 98.44 207 VAL B N 1
ATOM 5185 C CA . VAL B 1 207 ? 4.109 -28.062 1.589 1 98.44 207 VAL B CA 1
ATOM 5186 C C . VAL B 1 207 ? 2.936 -29.031 1.703 1 98.44 207 VAL B C 1
ATOM 5188 O O . VAL B 1 207 ? 1.963 -28.766 2.408 1 98.44 207 VAL B O 1
ATOM 5191 N N . PHE B 1 208 ? 3.096 -30.172 1.011 1 98.5 208 PHE B N 1
ATOM 5192 C CA . PHE B 1 208 ? 2.074 -31.219 1.082 1 98.5 208 PHE B CA 1
ATOM 5193 C C . PHE B 1 208 ? 1.854 -31.656 2.521 1 98.5 208 PHE B C 1
ATOM 5195 O O . PHE B 1 208 ? 0.713 -31.766 2.975 1 98.5 208 PHE B O 1
ATOM 5202 N N . LEU B 1 209 ? 2.916 -31.891 3.217 1 97.5 209 LEU B N 1
ATOM 5203 C CA . LEU B 1 209 ? 2.855 -32.344 4.602 1 97.5 209 LEU B CA 1
ATOM 5204 C C . LEU B 1 209 ? 2.16 -31.312 5.484 1 97.5 209 LEU B C 1
ATOM 5206 O O . LEU B 1 209 ? 1.439 -31.688 6.418 1 97.5 209 LEU B O 1
ATOM 5210 N N . PHE B 1 210 ? 2.41 -30.141 5.227 1 97.12 210 PHE B N 1
ATOM 5211 C CA . PHE B 1 210 ? 1.747 -29.078 5.973 1 97.12 210 PHE B CA 1
ATOM 5212 C C . PHE B 1 210 ? 0.233 -29.188 5.836 1 97.12 210 PHE B C 1
ATOM 5214 O O . PHE B 1 210 ? -0.488 -29.156 6.836 1 97.12 210 PHE B O 1
ATOM 5221 N N . TYR B 1 211 ? -0.217 -29.266 4.551 1 97.56 211 TYR B N 1
ATOM 5222 C CA . TYR B 1 211 ? -1.645 -29.453 4.309 1 97.56 211 TYR B CA 1
ATOM 5223 C C . TYR B 1 211 ? -2.152 -30.734 4.965 1 97.56 211 TYR B C 1
ATOM 5225 O O . TYR B 1 211 ? -3.223 -30.734 5.578 1 97.56 211 TYR B O 1
ATOM 5233 N N . TRP B 1 212 ? -1.347 -31.75 4.863 1 97.06 212 TRP B N 1
ATOM 5234 C CA . TRP B 1 212 ? -1.696 -33.062 5.352 1 97.06 212 TRP B CA 1
ATOM 5235 C C . TRP B 1 212 ? -1.968 -33.031 6.852 1 97.06 212 TRP B C 1
ATOM 5237 O O . TRP B 1 212 ? -2.904 -33.688 7.332 1 97.06 212 TRP B O 1
ATOM 5247 N N . GLN B 1 213 ? -1.258 -32.219 7.516 1 94.81 213 GLN B N 1
ATOM 5248 C CA . GLN B 1 213 ? -1.337 -32.156 8.969 1 94.81 213 GLN B CA 1
ATOM 5249 C C . GLN B 1 213 ? -2.545 -31.328 9.414 1 94.81 213 GLN B C 1
ATOM 5251 O O . GLN B 1 213 ? -2.941 -31.375 10.578 1 94.81 213 GLN B O 1
ATOM 5256 N N . LEU B 1 214 ? -3.127 -30.641 8.516 1 95.69 214 LEU B N 1
ATOM 5257 C CA . LEU B 1 214 ? -4.25 -29.781 8.867 1 95.69 214 LEU B CA 1
ATOM 5258 C C . LEU B 1 214 ? -5.574 -30.531 8.711 1 95.69 214 LEU B C 1
ATOM 5260 O O . LEU B 1 214 ? -6.645 -29.938 8.891 1 95.69 214 LEU B O 1
ATOM 5264 N N . HIS B 1 215 ? -5.484 -31.828 8.406 1 93.62 215 HIS B N 1
ATOM 5265 C CA . HIS B 1 215 ? -6.672 -32.656 8.242 1 93.62 215 HIS B CA 1
ATOM 5266 C C . HIS B 1 215 ? -7.551 -32.594 9.492 1 93.62 215 HIS B C 1
ATOM 5268 O O . HIS B 1 215 ? -7.086 -32.875 10.594 1 93.62 215 HIS B O 1
ATOM 5274 N N . ASP B 1 216 ? -8.766 -32.156 9.328 1 87.62 216 ASP B N 1
ATOM 5275 C CA . ASP B 1 216 ? -9.805 -32.156 10.352 1 87.62 216 ASP B CA 1
ATOM 5276 C C . ASP B 1 216 ? -9.445 -31.188 11.484 1 87.62 216 ASP B C 1
ATOM 5278 O O . ASP B 1 216 ? -9.797 -31.422 12.641 1 87.62 216 ASP B O 1
ATOM 5282 N N . LYS B 1 217 ? -8.641 -30.203 11.148 1 90.25 217 LYS B N 1
ATOM 5283 C CA . LYS B 1 217 ? -8.336 -29.156 12.109 1 90.25 217 LYS B CA 1
ATOM 5284 C C . LYS B 1 217 ? -9.102 -27.875 11.789 1 90.25 217 LYS B C 1
ATOM 5286 O O . LYS B 1 217 ? -9.406 -27.594 10.633 1 90.25 217 LYS B O 1
ATOM 5291 N N . ASP B 1 218 ? -9.344 -27.156 12.898 1 91.12 218 ASP B N 1
ATOM 5292 C CA . ASP B 1 218 ? -10.008 -25.875 12.727 1 91.12 218 ASP B CA 1
ATOM 5293 C C . ASP B 1 218 ? -9.141 -24.734 13.242 1 91.12 218 ASP B C 1
ATOM 5295 O O . ASP B 1 218 ? -9.617 -23.609 13.422 1 91.12 218 ASP B O 1
ATOM 5299 N N . TYR B 1 219 ? -7.969 -25.078 13.594 1 90.62 219 TYR B N 1
ATOM 5300 C CA . TYR B 1 219 ? -6.996 -24.078 14.016 1 90.62 219 TYR B CA 1
ATOM 5301 C C . TYR B 1 219 ? -5.625 -24.344 13.406 1 90.62 219 TYR B C 1
ATOM 5303 O O . TYR B 1 219 ? -5.34 -25.469 12.992 1 90.62 219 TYR B O 1
ATOM 5311 N N . ILE B 1 220 ? -4.883 -23.359 13.312 1 88.44 220 ILE B N 1
ATOM 5312 C CA . ILE B 1 220 ? -3.525 -23.484 12.789 1 88.44 220 ILE B CA 1
ATOM 5313 C C . ILE B 1 220 ? -2.523 -23.484 13.938 1 88.44 220 ILE B C 1
ATOM 5315 O O . ILE B 1 220 ? -2.484 -22.547 14.734 1 88.44 220 ILE B O 1
ATOM 5319 N N . PRO B 1 221 ? -1.735 -24.438 14 1 84.69 221 PRO B N 1
ATOM 5320 C CA . PRO B 1 221 ? -0.741 -24.469 15.07 1 84.69 221 PRO B CA 1
ATOM 5321 C C . PRO B 1 221 ? 0.225 -23.281 15.023 1 84.69 221 PRO B C 1
ATOM 5323 O O . PRO B 1 221 ? 0.569 -22.812 13.938 1 84.69 221 PRO B O 1
ATOM 5326 N N . SER B 1 222 ? 0.689 -22.859 16.219 1 82.56 222 SER B N 1
ATOM 5327 C CA . SER B 1 222 ? 1.626 -21.75 16.297 1 82.56 222 SER B CA 1
ATOM 5328 C C . SER B 1 222 ? 3.061 -22.219 16.062 1 82.56 222 SER B C 1
ATOM 5330 O O . SER B 1 222 ? 3.92 -21.422 15.68 1 82.56 222 SER B O 1
ATOM 5332 N N . ILE B 1 223 ? 3.281 -23.453 16.406 1 84.12 223 ILE B N 1
ATOM 5333 C CA . ILE B 1 223 ? 4.609 -24.031 16.234 1 84.12 223 ILE B CA 1
ATOM 5334 C C . ILE B 1 223 ? 4.531 -25.219 15.281 1 84.12 223 ILE B C 1
ATOM 5336 O O . ILE B 1 223 ? 3.67 -26.094 15.438 1 84.12 223 ILE B O 1
ATOM 5340 N N . TRP B 1 224 ? 5.371 -25.203 14.336 1 86.12 224 TRP B N 1
ATOM 5341 C CA . TRP B 1 224 ? 5.395 -26.281 13.352 1 86.12 224 TRP B CA 1
ATOM 5342 C C . TRP B 1 224 ? 6.68 -27.094 13.469 1 86.12 224 TRP B C 1
ATOM 5344 O O . TRP B 1 224 ? 7.723 -26.562 13.859 1 86.12 224 TRP B O 1
ATOM 5354 N N . SER B 1 225 ? 6.555 -28.328 13.164 1 86.12 225 SER B N 1
ATOM 5355 C CA . SER B 1 225 ? 7.723 -29.203 13.141 1 86.12 225 SER B CA 1
ATOM 5356 C C . SER B 1 225 ? 8.695 -28.797 12.031 1 86.12 225 SER B C 1
ATOM 5358 O O . SER B 1 225 ? 8.305 -28.141 11.07 1 86.12 225 SER B O 1
ATOM 5360 N N . LYS B 1 226 ? 9.891 -29.188 12.18 1 89.81 226 LYS B N 1
ATOM 5361 C CA . LYS B 1 226 ? 10.93 -28.938 11.188 1 89.81 226 LYS B CA 1
ATOM 5362 C C . LYS B 1 226 ? 10.594 -29.609 9.859 1 89.81 226 LYS B C 1
ATOM 5364 O O . LYS B 1 226 ? 11.117 -29.234 8.812 1 89.81 226 LYS B O 1
ATOM 5369 N N . ARG B 1 227 ? 9.672 -30.516 9.867 1 91.19 227 ARG B N 1
ATOM 5370 C CA . ARG B 1 227 ? 9.328 -31.312 8.688 1 91.19 227 ARG B CA 1
ATOM 5371 C C . ARG B 1 227 ? 8.57 -30.469 7.668 1 91.19 227 ARG B C 1
ATOM 5373 O O . ARG B 1 227 ? 8.461 -30.859 6.5 1 91.19 227 ARG B O 1
ATOM 5380 N N . VAL B 1 228 ? 8.031 -29.359 8.133 1 94.44 228 VAL B N 1
ATOM 5381 C CA . VAL B 1 228 ? 7.25 -28.562 7.199 1 94.44 228 VAL B CA 1
ATOM 5382 C C . VAL B 1 228 ? 7.98 -27.25 6.902 1 94.44 228 VAL B C 1
ATOM 5384 O O . VAL B 1 228 ? 7.457 -26.391 6.195 1 94.44 228 VAL B O 1
ATOM 5387 N N . THR B 1 229 ? 9.18 -27.156 7.48 1 95.25 229 THR B N 1
ATOM 5388 C CA . THR B 1 229 ? 9.984 -25.969 7.23 1 95.25 229 THR B CA 1
ATOM 5389 C C . THR B 1 229 ? 10.516 -25.969 5.801 1 95.25 229 THR B C 1
ATOM 5391 O O . THR B 1 229 ? 10.922 -27 5.281 1 95.25 229 THR B O 1
ATOM 5394 N N . ALA B 1 230 ? 10.531 -24.812 5.203 1 97.38 230 ALA B N 1
ATOM 5395 C CA . ALA B 1 230 ? 10.961 -24.703 3.809 1 97.38 230 ALA B CA 1
ATOM 5396 C C . ALA B 1 230 ? 12.461 -24.969 3.672 1 97.38 230 ALA B C 1
ATOM 5398 O O . ALA B 1 230 ? 13.25 -24.531 4.512 1 97.38 230 ALA B O 1
ATOM 5399 N N . LEU B 1 231 ? 12.844 -25.641 2.678 1 97.25 231 LEU B N 1
ATOM 5400 C CA . LEU B 1 231 ? 14.25 -25.875 2.375 1 97.25 231 LEU B CA 1
ATOM 5401 C C . LEU B 1 231 ? 14.828 -24.734 1.556 1 97.25 231 LEU B C 1
ATOM 5403 O O . LEU B 1 231 ? 16 -24.391 1.711 1 97.25 231 LEU B O 1
ATOM 5407 N N . TYR B 1 232 ? 14.039 -24.188 0.656 1 98.12 232 TYR B N 1
ATOM 5408 C CA . TYR B 1 232 ? 14.461 -23.125 -0.254 1 98.12 232 TYR B CA 1
ATOM 5409 C C . TYR B 1 232 ? 13.469 -21.969 -0.228 1 98.12 232 TYR B C 1
ATOM 5411 O O . TYR B 1 232 ? 12.305 -22.141 0.128 1 98.12 232 TYR B O 1
ATOM 5419 N N . GLY B 1 233 ? 13.922 -20.766 -0.575 1 98.06 233 GLY B N 1
ATOM 5420 C CA . GLY B 1 233 ? 13.117 -19.562 -0.585 1 98.06 233 GLY B CA 1
ATOM 5421 C C . GLY B 1 233 ? 13.75 -18.422 -1.367 1 98.06 233 GLY B C 1
ATOM 5422 O O . GLY B 1 233 ? 14.758 -18.625 -2.051 1 98.06 233 GLY B O 1
ATOM 5423 N N . ARG B 1 234 ? 13.164 -17.281 -1.242 1 97.38 234 ARG B N 1
ATOM 5424 C CA . ARG B 1 234 ? 13.578 -16.156 -2.061 1 97.38 234 ARG B CA 1
ATOM 5425 C C . ARG B 1 234 ? 15 -15.719 -1.723 1 97.38 234 ARG B C 1
ATOM 5427 O O . ARG B 1 234 ? 15.719 -15.211 -2.582 1 97.38 234 ARG B O 1
ATOM 5434 N N . HIS B 1 235 ? 15.453 -15.922 -0.532 1 96.19 235 HIS B N 1
ATOM 5435 C CA . HIS B 1 235 ? 16.781 -15.484 -0.127 1 96.19 235 HIS B CA 1
ATOM 5436 C C . HIS B 1 235 ? 17.812 -16.594 -0.315 1 96.19 235 HIS B C 1
ATOM 5438 O O . HIS B 1 235 ? 19.016 -16.344 -0.338 1 96.19 235 HIS B O 1
ATOM 5444 N N . ASP B 1 236 ? 17.312 -17.781 -0.358 1 97.12 236 ASP B N 1
ATOM 5445 C CA . ASP B 1 236 ? 18.156 -18.953 -0.539 1 97.12 236 ASP B CA 1
ATOM 5446 C C . ASP B 1 236 ? 17.5 -19.984 -1.464 1 97.12 236 ASP B C 1
ATOM 5448 O O . ASP B 1 236 ? 17.062 -21.047 -1.017 1 97.12 236 ASP B O 1
ATOM 5452 N N . GLY B 1 237 ? 17.562 -19.734 -2.746 1 97.81 237 GLY B N 1
ATOM 5453 C CA . GLY B 1 237 ? 16.891 -20.562 -3.721 1 97.81 237 GLY B CA 1
ATOM 5454 C C . GLY B 1 237 ? 17.688 -21.812 -4.074 1 97.81 237 GLY B C 1
ATOM 5455 O O . GLY B 1 237 ? 18.891 -21.891 -3.807 1 97.81 237 GLY B O 1
ATOM 5456 N N . LEU B 1 238 ? 17.047 -22.781 -4.645 1 98.25 238 LEU B N 1
ATOM 5457 C CA . LEU B 1 238 ? 17.656 -24.016 -5.125 1 98.25 238 LEU B CA 1
ATOM 5458 C C . LEU B 1 238 ? 18.406 -23.781 -6.434 1 98.25 238 LEU B C 1
ATOM 5460 O O . LEU B 1 238 ? 17.781 -23.469 -7.457 1 98.25 238 LEU B O 1
ATOM 5464 N N . GLU B 1 239 ? 19.688 -23.906 -6.395 1 97.31 239 GLU B N 1
ATOM 5465 C CA . GLU B 1 239 ? 20.453 -23.891 -7.637 1 97.31 239 GLU B CA 1
ATOM 5466 C C . GLU B 1 239 ? 20.328 -25.219 -8.375 1 97.31 239 GLU B C 1
ATOM 5468 O O . GLU B 1 239 ? 20.594 -26.281 -7.805 1 97.31 239 GLU B O 1
ATOM 5473 N N . LEU B 1 240 ? 19.906 -25.156 -9.625 1 95.88 240 LEU B N 1
ATOM 5474 C CA . LEU B 1 240 ? 19.719 -26.422 -10.328 1 95.88 240 LEU B CA 1
ATOM 5475 C C . LEU B 1 240 ? 20.078 -26.281 -11.805 1 95.88 240 LEU B C 1
ATOM 5477 O O . LEU B 1 240 ? 20.203 -25.156 -12.312 1 95.88 240 LEU B O 1
ATOM 5481 N N . GLN B 1 241 ? 20.453 -27.422 -12.359 1 95.19 241 GLN B N 1
ATOM 5482 C CA . GLN B 1 241 ? 20.5 -27.547 -13.812 1 95.19 241 GLN B CA 1
ATOM 5483 C C . GLN B 1 241 ? 19.125 -27.844 -14.391 1 95.19 241 GLN B C 1
ATOM 5485 O O . GLN B 1 241 ? 18.484 -28.828 -14.039 1 95.19 241 GLN B O 1
ATOM 5490 N N . LEU B 1 242 ? 18.656 -26.922 -15.133 1 94.75 242 LEU B N 1
ATOM 5491 C CA . LEU B 1 242 ? 17.328 -27.031 -15.734 1 94.75 242 LEU B CA 1
ATOM 5492 C C . LEU B 1 242 ? 17.422 -27.203 -17.25 1 94.75 242 LEU B C 1
ATOM 5494 O O . LEU B 1 242 ? 17.625 -26.234 -17.984 1 94.75 242 LEU B O 1
ATOM 5498 N N . ASN B 1 243 ? 17.094 -28.469 -17.609 1 92.94 243 ASN B N 1
ATOM 5499 C CA . ASN B 1 243 ? 17.359 -28.797 -19 1 92.94 243 ASN B CA 1
ATOM 5500 C C . ASN B 1 243 ? 18.797 -28.5 -19.391 1 92.94 243 ASN B C 1
ATOM 5502 O O . ASN B 1 243 ? 19.734 -29.062 -18.812 1 92.94 243 ASN B O 1
ATOM 5506 N N . SER B 1 244 ? 19.016 -27.469 -20.172 1 87.38 244 SER B N 1
ATOM 5507 C CA . SER B 1 244 ? 20.391 -27.172 -20.594 1 87.38 244 SER B CA 1
ATOM 5508 C C . SER B 1 244 ? 20.859 -25.844 -20.016 1 87.38 244 SER B C 1
ATOM 5510 O O . SER B 1 244 ? 21.859 -25.281 -20.453 1 87.38 244 SER B O 1
ATOM 5512 N N . SER B 1 245 ? 20.125 -25.391 -19.078 1 91.81 245 SER B N 1
ATOM 5513 C CA . SER B 1 245 ? 20.453 -24.078 -18.5 1 91.81 245 SER B CA 1
ATOM 5514 C C . SER B 1 245 ? 20.578 -24.156 -16.984 1 91.81 245 SER B C 1
ATOM 5516 O O . SER B 1 245 ? 20.062 -25.094 -16.359 1 91.81 245 SER B O 1
ATOM 5518 N N . GLN B 1 246 ? 21.281 -23.156 -16.438 1 94.56 246 GLN B N 1
ATOM 5519 C CA . GLN B 1 246 ? 21.328 -23 -14.992 1 94.56 246 GLN B CA 1
ATOM 5520 C C . GLN B 1 246 ? 20.219 -22.078 -14.508 1 94.56 246 GLN B C 1
ATOM 5522 O O . GLN B 1 246 ? 19.906 -21.078 -15.164 1 94.56 246 GLN B O 1
ATOM 5527 N N . ALA B 1 247 ? 19.641 -22.438 -13.375 1 96.94 247 ALA B N 1
ATOM 5528 C CA . ALA B 1 247 ? 18.547 -21.641 -12.844 1 96.94 247 ALA B CA 1
ATOM 5529 C C . ALA B 1 247 ? 18.469 -21.734 -11.32 1 96.94 247 ALA B C 1
ATOM 5531 O O . ALA B 1 247 ? 19.172 -22.547 -10.719 1 96.94 247 ALA B O 1
ATOM 5532 N N . VAL B 1 248 ? 17.812 -20.812 -10.734 1 98.12 248 VAL B N 1
ATOM 5533 C CA . VAL B 1 248 ? 17.422 -20.844 -9.32 1 98.12 248 VAL B CA 1
ATOM 5534 C C . VAL B 1 248 ? 15.914 -20.984 -9.195 1 98.12 248 VAL B C 1
ATOM 5536 O O . VAL B 1 248 ? 15.164 -20.312 -9.906 1 98.12 248 VAL B O 1
ATOM 5539 N N . ALA B 1 249 ? 15.492 -21.922 -8.312 1 98.62 249 ALA B N 1
ATOM 5540 C CA . ALA B 1 249 ? 14.055 -22.172 -8.195 1 98.62 249 ALA B CA 1
ATOM 5541 C C . ALA B 1 249 ? 13.648 -22.312 -6.73 1 98.62 249 ALA B C 1
ATOM 5543 O O . ALA B 1 249 ? 14.461 -22.703 -5.891 1 98.62 249 ALA B O 1
ATOM 5544 N N . TYR B 1 250 ? 12.461 -21.938 -6.402 1 98.75 250 TYR B N 1
ATOM 5545 C CA . TYR B 1 250 ? 11.867 -22.219 -5.098 1 98.75 250 TYR B CA 1
ATOM 5546 C C . TYR B 1 250 ? 10.344 -22.172 -5.168 1 98.75 250 TYR B C 1
ATOM 5548 O O . TYR B 1 250 ? 9.781 -21.672 -6.141 1 98.75 250 TYR B O 1
ATOM 5556 N N . VAL B 1 251 ? 9.688 -22.719 -4.145 1 98.75 251 VAL B N 1
ATOM 5557 C CA . VAL B 1 251 ? 8.234 -22.719 -4.055 1 98.75 251 VAL B CA 1
ATOM 5558 C C . VAL B 1 251 ? 7.773 -21.719 -3.004 1 98.75 251 VAL B C 1
ATOM 5560 O O . VAL B 1 251 ? 8.461 -21.484 -2.006 1 98.75 251 VAL B O 1
ATOM 5563 N N . SER B 1 252 ? 6.664 -21.047 -3.297 1 98.88 252 SER B N 1
ATOM 5564 C CA . SER B 1 252 ? 6.027 -20.109 -2.375 1 98.88 252 SER B CA 1
ATOM 5565 C C . SER B 1 252 ? 4.605 -20.547 -2.031 1 98.88 252 SER B C 1
ATOM 5567 O O . SER B 1 252 ? 4.027 -21.391 -2.727 1 98.88 252 SER B O 1
ATOM 5569 N N . THR B 1 253 ? 4.09 -20.031 -0.895 1 98.69 253 THR B N 1
ATOM 5570 C CA . THR B 1 253 ? 2.742 -20.422 -0.479 1 98.69 253 THR B CA 1
ATOM 5571 C C . THR B 1 253 ? 1.976 -19.203 0.033 1 98.69 253 THR B C 1
ATOM 5573 O O . THR B 1 253 ? 2.549 -18.125 0.199 1 98.69 253 THR B O 1
ATOM 5576 N N . SER B 1 254 ? 0.73 -19.406 0.129 1 98.38 254 SER B N 1
ATOM 5577 C CA . SER B 1 254 ? -0.212 -18.469 0.74 1 98.38 254 SER B CA 1
ATOM 5578 C C . SER B 1 254 ? -1.352 -19.219 1.431 1 98.38 254 SER B C 1
ATOM 5580 O O . SER B 1 254 ? -1.609 -20.391 1.136 1 98.38 254 SER B O 1
ATOM 5582 N N . PRO B 1 255 ? -1.996 -18.5 2.354 1 97.25 255 PRO B N 1
ATOM 5583 C CA . PRO B 1 255 ? -1.757 -17.188 2.93 1 97.25 255 PRO B CA 1
ATOM 5584 C C . PRO B 1 255 ? -0.598 -17.172 3.924 1 97.25 255 PRO B C 1
ATOM 5586 O O . PRO B 1 255 ? 0.097 -18.188 4.078 1 97.25 255 PRO B O 1
ATOM 5589 N N . GLU B 1 256 ? -0.384 -16.047 4.531 1 95.94 256 GLU B N 1
ATOM 5590 C CA . GLU B 1 256 ? 0.743 -15.891 5.445 1 95.94 256 GLU B CA 1
ATOM 5591 C C . GLU B 1 256 ? 0.725 -16.953 6.535 1 95.94 256 GLU B C 1
ATOM 5593 O O . GLU B 1 256 ? 1.77 -17.5 6.895 1 95.94 256 GLU B O 1
ATOM 5598 N N . LEU B 1 257 ? -0.414 -17.312 7.039 1 94.56 257 LEU B N 1
ATOM 5599 C CA . LEU B 1 257 ? -0.565 -18.297 8.109 1 94.56 257 LEU B CA 1
ATOM 5600 C C . LEU B 1 257 ? -0.161 -19.688 7.633 1 94.56 257 LEU B C 1
ATOM 5602 O O . LEU B 1 257 ? 0.057 -20.578 8.445 1 94.56 257 LEU B O 1
ATOM 5606 N N . PHE B 1 258 ? -0.086 -19.906 6.32 1 96.19 258 PHE B N 1
ATOM 5607 C CA . PHE B 1 258 ? 0.277 -21.188 5.73 1 96.19 258 PHE B CA 1
ATOM 5608 C C . PHE B 1 258 ? 1.734 -21.188 5.285 1 96.19 258 PHE B C 1
ATOM 5610 O O . PHE B 1 258 ? 2.133 -22 4.445 1 96.19 258 PHE B O 1
ATOM 5617 N N . CYS B 1 259 ? 2.488 -20.203 5.812 1 96.31 259 CYS B N 1
ATOM 5618 C CA . CYS B 1 259 ? 3.91 -20.109 5.504 1 96.31 259 CYS B CA 1
ATOM 5619 C C . CYS B 1 259 ? 4.758 -20.391 6.734 1 96.31 259 CYS B C 1
ATOM 5621 O O . CYS B 1 259 ? 5.094 -19.484 7.492 1 96.31 259 CYS B O 1
ATOM 5623 N N . PRO B 1 260 ? 5.113 -21.641 6.898 1 94.12 260 PRO B N 1
ATOM 5624 C CA . PRO B 1 260 ? 6.012 -21.938 8.016 1 94.12 260 PRO B CA 1
ATOM 5625 C C . PRO B 1 260 ? 7.367 -21.234 7.883 1 94.12 260 PRO B C 1
ATOM 5627 O O . PRO B 1 260 ? 7.574 -20.453 6.953 1 94.12 260 PRO B O 1
ATOM 5630 N N . LYS B 1 261 ? 8.203 -21.547 8.82 1 93.06 261 LYS B N 1
ATOM 5631 C CA . LYS B 1 261 ? 9.508 -20.891 8.875 1 93.06 261 LYS B CA 1
ATOM 5632 C C . LYS B 1 261 ? 10.242 -21 7.547 1 93.06 261 LYS B C 1
ATOM 5634 O O . LYS B 1 261 ? 10.25 -22.078 6.93 1 93.06 261 LYS B O 1
ATOM 5639 N N . TYR B 1 262 ? 10.766 -19.938 6.949 1 95 262 TYR B N 1
ATOM 5640 C CA . TYR B 1 262 ? 11.633 -19.812 5.785 1 95 262 TYR B CA 1
ATOM 5641 C C . TYR B 1 262 ? 10.836 -19.938 4.492 1 95 262 TYR B C 1
ATOM 5643 O O . TYR B 1 262 ? 11.383 -19.766 3.4 1 95 262 TYR B O 1
ATOM 5651 N N . ARG B 1 263 ? 9.531 -20.281 4.602 1 97.88 263 ARG B N 1
ATOM 5652 C CA . ARG B 1 263 ? 8.703 -20.375 3.4 1 97.88 263 ARG B CA 1
ATOM 5653 C C . ARG B 1 263 ? 8.406 -18.984 2.836 1 97.88 263 ARG B C 1
ATOM 5655 O O . ARG B 1 263 ? 7.988 -18.094 3.568 1 97.88 263 ARG B O 1
ATOM 5662 N N . THR B 1 264 ? 8.703 -18.828 1.589 1 98.69 264 THR B N 1
ATOM 5663 C CA . THR B 1 264 ? 8.422 -17.562 0.925 1 98.69 264 THR B CA 1
ATOM 5664 C C . THR B 1 264 ? 6.918 -17.391 0.699 1 98.69 264 THR B C 1
ATOM 5666 O O . THR B 1 264 ? 6.246 -18.328 0.256 1 98.69 264 THR B O 1
ATOM 5669 N N . LYS B 1 265 ? 6.445 -16.219 0.987 1 98.5 265 LYS B N 1
ATOM 5670 C CA . LYS B 1 265 ? 5.059 -15.883 0.657 1 98.5 265 LYS B CA 1
ATOM 5671 C C . LYS B 1 265 ? 4.891 -15.672 -0.844 1 98.5 265 LYS B C 1
ATOM 5673 O O . LYS B 1 265 ? 5.762 -15.094 -1.497 1 98.5 265 LYS B O 1
ATOM 5678 N N . ASP B 1 266 ? 3.738 -16.094 -1.323 1 98.75 266 ASP B N 1
ATOM 5679 C CA . ASP B 1 266 ? 3.455 -15.922 -2.746 1 98.75 266 ASP B CA 1
ATOM 5680 C C . ASP B 1 266 ? 3.648 -14.469 -3.178 1 98.75 266 ASP B C 1
ATOM 5682 O O . ASP B 1 266 ? 4.238 -14.203 -4.227 1 98.75 266 ASP B O 1
ATOM 5686 N N . LEU B 1 267 ? 3.174 -13.586 -2.41 1 98.56 267 LEU B N 1
ATOM 5687 C CA . LEU B 1 267 ? 3.275 -12.172 -2.754 1 98.56 267 LEU B CA 1
ATOM 5688 C C . LEU B 1 267 ? 4.734 -11.734 -2.826 1 98.56 267 LEU B C 1
ATOM 5690 O O . LEU B 1 267 ? 5.102 -10.93 -3.688 1 98.56 267 LEU B O 1
ATOM 5694 N N . ASP B 1 268 ? 5.52 -12.195 -1.887 1 98.56 268 ASP B N 1
ATOM 5695 C CA . ASP B 1 268 ? 6.941 -11.875 -1.896 1 98.56 268 ASP B CA 1
ATOM 5696 C C . ASP B 1 268 ? 7.633 -12.469 -3.121 1 98.56 268 ASP B C 1
ATOM 5698 O O . ASP B 1 268 ? 8.57 -11.875 -3.662 1 98.56 268 ASP B O 1
ATOM 5702 N N . ALA B 1 269 ? 7.215 -13.641 -3.465 1 98.81 269 ALA B N 1
ATOM 5703 C CA . ALA B 1 269 ? 7.75 -14.273 -4.668 1 98.81 269 ALA B CA 1
ATOM 5704 C C . ALA B 1 269 ? 7.438 -13.445 -5.91 1 98.81 269 ALA B C 1
ATOM 5706 O O . ALA B 1 269 ? 8.32 -13.18 -6.727 1 98.81 269 ALA B O 1
ATOM 5707 N N . ILE B 1 270 ? 6.23 -13.023 -6.012 1 98.88 270 ILE B N 1
ATOM 5708 C CA . ILE B 1 270 ? 5.805 -12.188 -7.129 1 98.88 270 ILE B CA 1
ATOM 5709 C C . ILE B 1 270 ? 6.598 -10.883 -7.129 1 98.88 270 ILE B C 1
ATOM 5711 O O . ILE B 1 270 ? 7.074 -10.445 -8.18 1 98.88 270 ILE B O 1
ATOM 5715 N N . HIS B 1 271 ? 6.742 -10.305 -5.988 1 98.69 271 HIS B N 1
ATOM 5716 C CA . HIS B 1 271 ? 7.516 -9.078 -5.848 1 98.69 271 HIS B CA 1
ATOM 5717 C C . HIS B 1 271 ? 8.945 -9.258 -6.355 1 98.69 271 HIS B C 1
ATOM 5719 O O . HIS B 1 271 ? 9.469 -8.398 -7.062 1 98.69 271 HIS B O 1
ATOM 5725 N N . GLN B 1 272 ? 9.539 -10.336 -5.973 1 98.62 272 GLN B N 1
ATOM 5726 C CA . GLN B 1 272 ? 10.922 -10.586 -6.367 1 98.62 272 GLN B CA 1
ATOM 5727 C C . GLN B 1 272 ? 11.047 -10.711 -7.883 1 98.62 272 GLN B C 1
ATOM 5729 O O . GLN B 1 272 ? 11.984 -10.18 -8.484 1 98.62 272 GLN B O 1
ATOM 5734 N N . VAL B 1 273 ? 10.125 -11.453 -8.461 1 98.81 273 VAL B N 1
ATOM 5735 C CA . VAL B 1 273 ? 10.156 -11.656 -9.906 1 98.81 273 VAL B CA 1
ATOM 5736 C C . VAL B 1 273 ? 9.961 -10.32 -10.617 1 98.81 273 VAL B C 1
ATOM 5738 O O . VAL B 1 273 ? 10.672 -10.008 -11.578 1 98.81 273 VAL B O 1
ATOM 5741 N N . ILE B 1 274 ? 9.086 -9.484 -10.141 1 98.81 274 ILE B N 1
ATOM 5742 C CA . ILE B 1 274 ? 8.82 -8.18 -10.734 1 98.81 274 ILE B CA 1
ATOM 5743 C C . ILE B 1 274 ? 10.023 -7.266 -10.547 1 98.81 274 ILE B C 1
ATOM 5745 O O . ILE B 1 274 ? 10.445 -6.574 -11.477 1 98.81 274 ILE B O 1
ATOM 5749 N N . GLN B 1 275 ? 10.594 -7.297 -9.359 1 97.75 275 GLN B N 1
ATOM 5750 C CA . GLN B 1 275 ? 11.742 -6.445 -9.055 1 97.75 275 GLN B CA 1
ATOM 5751 C C . GLN B 1 275 ? 12.953 -6.828 -9.898 1 97.75 275 GLN B C 1
ATOM 5753 O O . GLN B 1 275 ? 13.773 -5.973 -10.234 1 97.75 275 GLN B O 1
ATOM 5758 N N . GLY B 1 276 ? 13.047 -8.086 -10.281 1 97.75 276 GLY B N 1
ATOM 5759 C CA . GLY B 1 276 ? 14.195 -8.57 -11.047 1 97.75 276 GLY B CA 1
ATOM 5760 C C . GLY B 1 276 ? 14.055 -8.336 -12.539 1 97.75 276 GLY B C 1
ATOM 5761 O O . GLY B 1 276 ? 15.023 -8.477 -13.281 1 97.75 276 GLY B O 1
ATOM 5762 N N . ALA B 1 277 ? 12.883 -7.973 -12.984 1 98.62 277 ALA B N 1
ATOM 5763 C CA . ALA B 1 277 ? 12.633 -7.777 -14.406 1 98.62 277 ALA B CA 1
ATOM 5764 C C . ALA B 1 277 ? 13.422 -6.59 -14.945 1 98.62 277 ALA B C 1
ATOM 5766 O O . ALA B 1 277 ? 13.547 -5.562 -14.273 1 98.62 277 ALA B O 1
ATOM 5767 N N . LYS B 1 278 ? 13.852 -6.629 -16.219 1 97.88 278 LYS B N 1
ATOM 5768 C CA . LYS B 1 278 ? 14.664 -5.57 -16.812 1 97.88 278 LYS B CA 1
ATOM 5769 C C . LYS B 1 278 ? 13.977 -4.973 -18.031 1 97.88 278 LYS B C 1
ATOM 5771 O O . LYS B 1 278 ? 14.172 -3.793 -18.344 1 97.88 278 LYS B O 1
ATOM 5776 N N . THR B 1 279 ? 13.203 -5.789 -18.703 1 98.12 279 THR B N 1
ATOM 5777 C CA . THR B 1 279 ? 12.688 -5.293 -19.969 1 98.12 279 THR B CA 1
ATOM 5778 C C . THR B 1 279 ? 11.164 -5.41 -20.016 1 98.12 279 THR B C 1
ATOM 5780 O O . THR B 1 279 ? 10.484 -4.512 -20.516 1 98.12 279 THR B O 1
ATOM 5783 N N . PHE B 1 280 ? 10.664 -6.559 -19.516 1 98.75 280 PHE B N 1
ATOM 5784 C CA . PHE B 1 280 ? 9.219 -6.715 -19.625 1 98.75 280 PHE B CA 1
ATOM 5785 C C . PHE B 1 280 ? 8.672 -7.562 -18.484 1 98.75 280 PHE B C 1
ATOM 5787 O O . PHE B 1 280 ? 9.43 -8.289 -17.828 1 98.75 280 PHE B O 1
ATOM 5794 N N . ILE B 1 281 ? 7.445 -7.418 -18.188 1 98.94 281 ILE B N 1
ATOM 5795 C CA . ILE B 1 281 ? 6.629 -8.234 -17.297 1 98.94 281 ILE B CA 1
ATOM 5796 C C . ILE B 1 281 ? 5.332 -8.625 -18 1 98.94 281 ILE B C 1
ATOM 5798 O O . ILE B 1 281 ? 4.492 -7.77 -18.297 1 98.94 281 ILE B O 1
ATOM 5802 N N . PHE B 1 282 ? 5.148 -9.906 -18.344 1 98.94 282 PHE B N 1
ATOM 5803 C CA . PHE B 1 282 ? 3.938 -10.422 -18.969 1 98.94 282 PHE B CA 1
ATOM 5804 C C . PHE B 1 282 ? 3.152 -11.289 -18 1 98.94 282 PHE B C 1
ATOM 5806 O O . PHE B 1 282 ? 3.689 -12.25 -17.438 1 98.94 282 PHE B O 1
ATOM 5813 N N . ILE B 1 283 ? 1.902 -10.898 -17.797 1 98.94 283 ILE B N 1
ATOM 5814 C CA . ILE B 1 283 ? 1.068 -11.547 -16.781 1 98.94 283 ILE B CA 1
ATOM 5815 C C . ILE B 1 283 ? -0.188 -12.117 -17.438 1 98.94 283 ILE B C 1
ATOM 5817 O O . ILE B 1 283 ? -0.849 -11.43 -18.219 1 98.94 283 ILE B O 1
ATOM 5821 N N . SER B 1 284 ? -0.506 -13.359 -17.188 1 98.75 284 SER B N 1
ATOM 5822 C CA . SER B 1 284 ? -1.755 -13.977 -17.625 1 98.75 284 SER B CA 1
ATOM 5823 C C . SER B 1 284 ? -2.533 -14.531 -16.438 1 98.75 284 SER B C 1
ATOM 5825 O O . SER B 1 284 ? -2.051 -15.422 -15.727 1 98.75 284 SER B O 1
ATOM 5827 N N . VAL B 1 285 ? -3.686 -13.961 -16.188 1 98.44 285 VAL B N 1
ATOM 5828 C CA . VAL B 1 285 ? -4.52 -14.406 -15.078 1 98.44 285 VAL B CA 1
ATOM 5829 C C . VAL B 1 285 ? -5.984 -14.43 -15.508 1 98.44 285 VAL B C 1
ATOM 5831 O O . VAL B 1 285 ? -6.363 -13.766 -16.469 1 98.44 285 VAL B O 1
ATOM 5834 N N . THR B 1 286 ? -6.789 -15.164 -14.805 1 97.56 286 THR B N 1
ATOM 5835 C CA . THR B 1 286 ? -8.219 -15.203 -15.094 1 97.56 286 THR B CA 1
ATOM 5836 C C . THR B 1 286 ? -8.914 -13.953 -14.57 1 97.56 286 THR B C 1
ATOM 5838 O O . THR B 1 286 ? -9.688 -13.32 -15.289 1 97.56 286 THR B O 1
ATOM 5841 N N . ASP B 1 287 ? -8.594 -13.625 -13.32 1 97.75 287 ASP B N 1
ATOM 5842 C CA . ASP B 1 287 ? -9.18 -12.445 -12.695 1 97.75 287 ASP B CA 1
ATOM 5843 C C . ASP B 1 287 ? -8.102 -11.523 -12.133 1 97.75 287 ASP B C 1
ATOM 5845 O O . ASP B 1 287 ? -7.105 -11.992 -11.578 1 97.75 287 ASP B O 1
ATOM 5849 N N . TYR B 1 288 ? -8.289 -10.273 -12.312 1 98.25 288 TYR B N 1
ATOM 5850 C CA . TYR B 1 288 ? -7.477 -9.219 -11.719 1 98.25 288 TYR B CA 1
ATOM 5851 C C . TYR B 1 288 ? -8.336 -8.234 -10.938 1 98.25 288 TYR B C 1
ATOM 5853 O O . TYR B 1 288 ? -9.156 -7.52 -11.516 1 98.25 288 TYR B O 1
ATOM 5861 N N . LEU B 1 289 ? -8.141 -8.219 -9.656 1 98.19 289 LEU B N 1
ATOM 5862 C CA . LEU B 1 289 ? -8.977 -7.387 -8.797 1 98.19 289 LEU B CA 1
ATOM 5863 C C . LEU B 1 289 ? -8.234 -7 -7.523 1 98.19 289 LEU B C 1
ATOM 5865 O O . LEU B 1 289 ? -8.117 -7.809 -6.598 1 98.19 289 LEU B O 1
ATOM 5869 N N . PRO B 1 290 ? -7.746 -5.711 -7.395 1 97.69 290 PRO B N 1
ATOM 5870 C CA . PRO B 1 290 ? -7.027 -5.262 -6.199 1 97.69 290 PRO B CA 1
ATOM 5871 C C . PRO B 1 290 ? -7.957 -4.98 -5.023 1 97.69 290 PRO B C 1
ATOM 5873 O O . PRO B 1 290 ? -7.945 -3.875 -4.473 1 97.69 290 PRO B O 1
ATOM 5876 N N . LEU B 1 291 ? -8.719 -6.004 -4.625 1 97.62 291 LEU B N 1
ATOM 5877 C CA . LEU B 1 291 ? -9.672 -5.906 -3.525 1 97.62 291 LEU B CA 1
ATOM 5878 C C . LEU B 1 291 ? -9.57 -7.117 -2.607 1 97.62 291 LEU B C 1
ATOM 5880 O O . LEU B 1 291 ? -9.18 -8.203 -3.047 1 97.62 291 LEU B O 1
ATOM 5884 N N . LEU B 1 292 ? -9.766 -6.867 -1.383 1 96.12 292 LEU B N 1
ATOM 5885 C CA . LEU B 1 292 ? -9.938 -7.895 -0.362 1 96.12 292 LEU B CA 1
ATOM 5886 C C . LEU B 1 292 ? -11.398 -7.973 0.084 1 96.12 292 LEU B C 1
ATOM 5888 O O . LEU B 1 292 ? -11.977 -6.969 0.501 1 96.12 292 LEU B O 1
ATOM 5892 N N . SER B 1 293 ? -11.969 -9.078 -0.078 1 93.75 293 SER B N 1
ATOM 5893 C CA . SER B 1 293 ? -13.352 -9.25 0.343 1 93.75 293 SER B CA 1
ATOM 5894 C C . SER B 1 293 ? -13.508 -10.484 1.225 1 93.75 293 SER B C 1
ATOM 5896 O O . SER B 1 293 ? -12.898 -11.523 0.963 1 93.75 293 SER B O 1
ATOM 5898 N N . TRP B 1 294 ? -14.242 -10.336 2.32 1 86.94 294 TRP B N 1
ATOM 5899 C CA . TRP B 1 294 ? -14.523 -11.484 3.182 1 86.94 294 TRP B CA 1
ATOM 5900 C C . TRP B 1 294 ? -15.883 -11.336 3.855 1 86.94 294 TRP B C 1
ATOM 5902 O O . TRP B 1 294 ? -16.391 -10.227 3.998 1 86.94 294 TRP B O 1
ATOM 5912 N N . PRO B 1 295 ? -16.422 -12.445 4.113 1 83.31 295 PRO B N 1
ATOM 5913 C CA . PRO B 1 295 ? -17.734 -12.406 4.789 1 83.31 295 PRO B CA 1
ATOM 5914 C C . PRO B 1 295 ? -17.625 -11.906 6.23 1 83.31 295 PRO B C 1
ATOM 5916 O O . PRO B 1 295 ? -16.656 -12.227 6.93 1 83.31 295 PRO B O 1
ATOM 5919 N N . TYR B 1 296 ? -18.5 -10.953 6.621 1 81.38 296 TYR B N 1
ATOM 5920 C CA . TYR B 1 296 ? -18.578 -10.445 7.988 1 81.38 296 TYR B CA 1
ATOM 5921 C C . TYR B 1 296 ? -20.031 -10.188 8.391 1 81.38 296 TYR B C 1
ATOM 5923 O O . TYR B 1 296 ? -20.703 -9.336 7.809 1 81.38 296 TYR B O 1
ATOM 5931 N N . ARG B 1 297 ? -20.453 -10.828 9.375 1 84.56 297 ARG B N 1
ATOM 5932 C CA . ARG B 1 297 ? -21.766 -10.68 9.984 1 84.56 297 ARG B CA 1
ATOM 5933 C C . ARG B 1 297 ? -22.859 -10.672 8.922 1 84.56 297 ARG B C 1
ATOM 5935 O O . ARG B 1 297 ? -23.703 -9.766 8.891 1 84.56 297 ARG B O 1
ATOM 5942 N N . GLY B 1 298 ? -22.828 -11.656 8.016 1 83.62 298 GLY B N 1
ATOM 5943 C CA . GLY B 1 298 ? -23.875 -11.859 7.023 1 83.62 298 GLY B CA 1
ATOM 5944 C C . GLY B 1 298 ? -23.719 -10.977 5.801 1 83.62 298 GLY B C 1
ATOM 5945 O O . GLY B 1 298 ? -24.5 -11.078 4.852 1 83.62 298 GLY B O 1
ATOM 5946 N N . SER B 1 299 ? -22.75 -10.055 5.879 1 88.25 299 SER B N 1
ATOM 5947 C CA . SER B 1 299 ? -22.469 -9.211 4.719 1 88.25 299 SER B CA 1
ATOM 5948 C C . SER B 1 299 ? -21.031 -9.383 4.246 1 88.25 299 SER B C 1
ATOM 5950 O O . SER B 1 299 ? -20.25 -10.125 4.852 1 88.25 299 SER B O 1
ATOM 5952 N N . THR B 1 300 ? -20.812 -8.875 3.082 1 89.62 300 THR B N 1
ATOM 5953 C CA . THR B 1 300 ? -19.453 -8.914 2.553 1 89.62 300 THR B CA 1
ATOM 5954 C C . THR B 1 300 ? -18.75 -7.578 2.775 1 89.62 300 THR B C 1
ATOM 5956 O O . THR B 1 300 ? -19.297 -6.52 2.465 1 89.62 300 THR B O 1
ATOM 5959 N N . VAL B 1 301 ? -17.656 -7.645 3.443 1 91.56 301 VAL B N 1
ATOM 5960 C CA . VAL B 1 301 ? -16.828 -6.461 3.621 1 91.56 301 VAL B CA 1
ATOM 5961 C C . VAL B 1 301 ? -15.727 -6.441 2.561 1 91.56 301 VAL B C 1
ATOM 5963 O O . VAL B 1 301 ? -15.078 -7.457 2.309 1 91.56 301 VAL B O 1
ATOM 5966 N N . THR B 1 302 ? -15.578 -5.316 1.913 1 95.44 302 THR B N 1
ATOM 5967 C CA . THR B 1 302 ? -14.57 -5.18 0.865 1 95.44 302 THR B CA 1
ATOM 5968 C C . THR B 1 302 ? -13.609 -4.039 1.185 1 95.44 302 THR B C 1
ATOM 5970 O O . THR B 1 302 ? -14.023 -2.982 1.663 1 95.44 302 THR B O 1
ATOM 5973 N N . ARG B 1 303 ? -12.359 -4.258 1.06 1 95.62 303 ARG B N 1
ATOM 5974 C CA . ARG B 1 303 ? -11.305 -3.268 1.256 1 95.62 303 ARG B CA 1
ATOM 5975 C C . ARG B 1 303 ? -10.375 -3.207 0.047 1 95.62 303 ARG B C 1
ATOM 5977 O O . ARG B 1 303 ? -10.273 -4.172 -0.711 1 95.62 303 ARG B O 1
ATOM 5984 N N . TYR B 1 304 ? -9.797 -2.064 -0.127 1 96.31 304 TYR B N 1
ATOM 5985 C CA . TYR B 1 304 ? -8.789 -1.919 -1.171 1 96.31 304 TYR B CA 1
ATOM 5986 C C . TYR B 1 304 ? -7.52 -2.682 -0.812 1 96.31 304 TYR B C 1
ATOM 5988 O O . TYR B 1 304 ? -7.105 -2.701 0.35 1 96.31 304 TYR B O 1
ATOM 5996 N N . TRP B 1 305 ? -6.918 -3.406 -1.68 1 96 305 TRP B N 1
ATOM 5997 C CA . TRP B 1 305 ? -5.707 -4.211 -1.547 1 96 305 TRP B CA 1
ATOM 5998 C C . TRP B 1 305 ? -4.844 -4.102 -2.797 1 96 305 TRP B C 1
ATOM 6000 O O . TRP B 1 305 ? -5.129 -4.734 -3.816 1 96 305 TRP B O 1
ATOM 6010 N N . SER B 1 306 ? -3.686 -3.363 -2.68 1 94.19 306 SER B N 1
ATOM 6011 C CA . SER B 1 306 ? -3.123 -2.973 -3.967 1 94.19 306 SER B CA 1
ATOM 6012 C C . SER B 1 306 ? -1.652 -3.365 -4.07 1 94.19 306 SER B C 1
ATOM 6014 O O . SER B 1 306 ? -0.896 -2.768 -4.836 1 94.19 306 SER B O 1
ATOM 6016 N N . PRO B 1 307 ? -1.174 -4.375 -3.307 1 96.75 307 PRO B N 1
ATOM 6017 C CA . PRO B 1 307 ? 0.263 -4.652 -3.383 1 96.75 307 PRO B CA 1
ATOM 6018 C C . PRO B 1 307 ? 0.727 -4.973 -4.801 1 96.75 307 PRO B C 1
ATOM 6020 O O . PRO B 1 307 ? 1.731 -4.426 -5.266 1 96.75 307 PRO B O 1
ATOM 6023 N N . ILE B 1 308 ? -0.001 -5.824 -5.516 1 97.94 308 ILE B N 1
ATOM 6024 C CA . ILE B 1 308 ? 0.42 -6.207 -6.859 1 97.94 308 ILE B CA 1
ATOM 6025 C C . ILE B 1 308 ? 0.297 -5.008 -7.797 1 97.94 308 ILE B C 1
ATOM 6027 O O . ILE B 1 308 ? 1.184 -4.762 -8.617 1 97.94 308 ILE B O 1
ATOM 6031 N N . ASP B 1 309 ? -0.783 -4.258 -7.648 1 97.75 309 ASP B N 1
ATOM 6032 C CA . ASP B 1 309 ? -0.987 -3.045 -8.43 1 97.75 309 ASP B CA 1
ATOM 6033 C C . ASP B 1 309 ? 0.185 -2.08 -8.273 1 97.75 309 ASP B C 1
ATOM 6035 O O . ASP B 1 309 ? 0.672 -1.516 -9.25 1 97.75 309 ASP B O 1
ATOM 6039 N N . GLU B 1 310 ? 0.617 -1.917 -7.066 1 97.44 310 GLU B N 1
ATOM 6040 C CA . GLU B 1 310 ? 1.721 -1.013 -6.758 1 97.44 310 GLU B CA 1
ATOM 6041 C C . GLU B 1 310 ? 3.014 -1.472 -7.426 1 97.44 310 GLU B C 1
ATOM 6043 O O . GLU B 1 310 ? 3.781 -0.652 -7.934 1 97.44 310 GLU B O 1
ATOM 6048 N N . MET B 1 311 ? 3.232 -2.787 -7.395 1 98.5 311 MET B N 1
ATOM 6049 C CA . MET B 1 311 ? 4.438 -3.328 -8.016 1 98.5 311 MET B CA 1
ATOM 6050 C C . MET B 1 311 ? 4.445 -3.057 -9.516 1 98.5 311 MET B C 1
ATOM 6052 O O . MET B 1 311 ? 5.477 -2.688 -10.078 1 98.5 311 MET B O 1
ATOM 6056 N N . ILE B 1 312 ? 3.303 -3.238 -10.141 1 98.69 312 ILE B N 1
ATOM 6057 C CA . ILE B 1 312 ? 3.176 -3.029 -11.578 1 98.69 312 ILE B CA 1
ATOM 6058 C C . ILE B 1 312 ? 3.395 -1.555 -11.906 1 98.69 312 ILE B C 1
ATOM 6060 O O . ILE B 1 312 ? 4.148 -1.222 -12.828 1 98.69 312 ILE B O 1
ATOM 6064 N N . ARG B 1 313 ? 2.783 -0.678 -11.141 1 98.19 313 ARG B N 1
ATOM 6065 C CA . ARG B 1 313 ? 2.906 0.761 -11.344 1 98.19 313 ARG B CA 1
ATOM 6066 C C . ARG B 1 313 ? 4.355 1.211 -11.211 1 98.19 313 ARG B C 1
ATOM 6068 O O . ARG B 1 313 ? 4.859 1.966 -12.047 1 98.19 313 ARG B O 1
ATOM 6075 N N . GLU B 1 314 ? 4.969 0.791 -10.18 1 98 314 GLU B N 1
ATOM 6076 C CA . GLU B 1 314 ? 6.359 1.164 -9.945 1 98 314 GLU B CA 1
ATOM 6077 C C . GLU B 1 314 ? 7.254 0.709 -11.094 1 98 314 GLU B C 1
ATOM 6079 O O . GLU B 1 314 ? 8.086 1.478 -11.586 1 98 314 GLU B O 1
ATOM 6084 N N . ALA B 1 315 ? 7.066 -0.589 -11.516 1 98.56 315 ALA B N 1
ATOM 6085 C CA . ALA B 1 315 ? 7.895 -1.15 -12.578 1 98.56 315 ALA B CA 1
ATOM 6086 C C . ALA B 1 315 ? 7.73 -0.362 -13.875 1 98.56 315 ALA B C 1
ATOM 6088 O O . ALA B 1 315 ? 8.719 -0.049 -14.547 1 98.56 315 ALA B O 1
ATOM 6089 N N . ALA B 1 316 ? 6.531 -0.003 -14.172 1 98.44 316 ALA B N 1
ATOM 6090 C CA . ALA B 1 316 ? 6.25 0.658 -15.445 1 98.44 316 ALA B CA 1
ATOM 6091 C C . ALA B 1 316 ? 6.684 2.121 -15.414 1 98.44 316 ALA B C 1
ATOM 6093 O O . ALA B 1 316 ? 7.375 2.592 -16.312 1 98.44 316 ALA B O 1
ATOM 6094 N N . VAL B 1 317 ? 6.367 2.838 -14.336 1 97.12 317 VAL B N 1
ATOM 6095 C CA . VAL B 1 317 ? 6.52 4.289 -14.305 1 97.12 317 VAL B CA 1
ATOM 6096 C C . VAL B 1 317 ? 7.949 4.652 -13.914 1 97.12 317 VAL B C 1
ATOM 6098 O O . VAL B 1 317 ? 8.539 5.57 -14.484 1 97.12 317 VAL B O 1
ATOM 6101 N N . LEU B 1 318 ? 8.484 3.957 -12.961 1 96.31 318 LEU B N 1
ATOM 6102 C CA . LEU B 1 318 ? 9.766 4.387 -12.398 1 96.31 318 LEU B CA 1
ATOM 6103 C C . LEU B 1 318 ? 10.922 3.662 -13.07 1 96.31 318 LEU B C 1
ATOM 6105 O O . LEU B 1 318 ? 12.039 4.184 -13.125 1 96.31 318 LEU B O 1
ATOM 6109 N N . ARG B 1 319 ? 10.656 2.434 -13.664 1 96.75 319 ARG B N 1
ATOM 6110 C CA . ARG B 1 319 ? 11.766 1.646 -14.195 1 96.75 319 ARG B CA 1
ATOM 6111 C C . ARG B 1 319 ? 11.633 1.461 -15.703 1 96.75 319 ARG B C 1
ATOM 6113 O O . ARG B 1 319 ? 12.523 0.897 -16.344 1 96.75 319 ARG B O 1
ATOM 6120 N N . GLY B 1 320 ? 10.5 1.813 -16.234 1 97.38 320 GLY B N 1
ATOM 6121 C CA . GLY B 1 320 ? 10.32 1.773 -17.672 1 97.38 320 GLY B CA 1
ATOM 6122 C C . GLY B 1 320 ? 10.141 0.367 -18.219 1 97.38 320 GLY B C 1
ATOM 6123 O O . GLY B 1 320 ? 10.492 0.088 -19.359 1 97.38 320 GLY B O 1
ATOM 6124 N N . ILE B 1 321 ? 9.719 -0.568 -17.391 1 98.44 321 ILE B N 1
ATOM 6125 C CA . ILE B 1 321 ? 9.492 -1.948 -17.812 1 98.44 321 ILE B CA 1
ATOM 6126 C C . ILE B 1 321 ? 8.172 -2.045 -18.578 1 98.44 321 ILE B C 1
ATOM 6128 O O . ILE B 1 321 ? 7.16 -1.479 -18.141 1 98.44 321 ILE B O 1
ATOM 6132 N N . ARG B 1 322 ? 8.148 -2.744 -19.672 1 98.62 322 ARG B N 1
ATOM 6133 C CA . ARG B 1 322 ? 6.922 -2.969 -20.438 1 98.62 322 ARG B CA 1
ATOM 6134 C C . ARG B 1 322 ? 6.047 -4.02 -19.766 1 98.62 322 ARG B C 1
ATOM 6136 O O . ARG B 1 322 ? 6.484 -5.148 -19.531 1 98.62 322 ARG B O 1
ATOM 6143 N N . VAL B 1 323 ? 4.84 -3.635 -19.438 1 98.88 323 VAL B N 1
ATOM 6144 C CA . VAL B 1 323 ? 3.943 -4.566 -18.766 1 98.88 323 VAL B CA 1
ATOM 6145 C C . VAL B 1 323 ? 2.771 -4.918 -19.672 1 98.88 323 VAL B C 1
ATOM 6147 O O . VAL B 1 323 ? 2.127 -4.031 -20.234 1 98.88 323 VAL B O 1
ATOM 6150 N N . ARG B 1 324 ? 2.533 -6.191 -19.891 1 98.81 324 ARG B N 1
ATOM 6151 C CA . ARG B 1 324 ? 1.341 -6.699 -20.562 1 98.81 324 ARG B CA 1
ATOM 6152 C C . ARG B 1 324 ? 0.52 -7.586 -19.625 1 98.81 324 ARG B C 1
ATOM 6154 O O . ARG B 1 324 ? 1.051 -8.516 -19.016 1 98.81 324 ARG B O 1
ATOM 6161 N N . LEU B 1 325 ? -0.67 -7.215 -19.469 1 98.75 325 LEU B N 1
ATOM 6162 C CA . LEU B 1 325 ? -1.591 -7.957 -18.625 1 98.75 325 LEU B CA 1
ATOM 6163 C C . LEU B 1 325 ? -2.725 -8.562 -19.438 1 98.75 325 LEU B C 1
ATOM 6165 O O . LEU B 1 325 ? -3.502 -7.836 -20.062 1 98.75 325 LEU B O 1
ATOM 6169 N N . LEU B 1 326 ? -2.76 -9.883 -19.547 1 98.5 326 LEU B N 1
ATOM 6170 C CA . LEU B 1 326 ? -3.82 -10.625 -20.219 1 98.5 326 LEU B CA 1
ATOM 6171 C C . LEU B 1 326 ? -4.812 -11.188 -19.203 1 98.5 326 LEU B C 1
ATOM 6173 O O . LEU B 1 326 ? -4.465 -12.055 -18.406 1 98.5 326 LEU B O 1
ATOM 6177 N N . ILE B 1 327 ? -6.047 -10.688 -19.25 1 98 327 ILE B N 1
ATOM 6178 C CA . ILE B 1 327 ? -7.082 -11.07 -18.297 1 98 327 ILE B CA 1
ATOM 6179 C C . ILE B 1 327 ? -8.219 -11.773 -19.031 1 98 327 ILE B C 1
ATOM 6181 O O . ILE B 1 327 ? -8.586 -11.383 -20.141 1 98 327 ILE B O 1
ATOM 6185 N N . SER B 1 328 ? -8.75 -12.812 -18.406 1 96.31 328 SER B N 1
ATOM 6186 C CA . SER B 1 328 ? -9.906 -13.469 -19.016 1 96.31 328 SER B CA 1
ATOM 6187 C C . SER B 1 328 ? -11.164 -12.609 -18.891 1 96.31 328 SER B C 1
ATOM 6189 O O . SER B 1 328 ? -11.367 -11.945 -17.875 1 96.31 328 SER B O 1
ATOM 6191 N N . PHE B 1 329 ? -11.93 -12.562 -19.938 1 94.5 329 PHE B N 1
ATOM 6192 C CA . PHE B 1 329 ? -13.266 -11.984 -19.891 1 94.5 329 PHE B CA 1
ATOM 6193 C C . PHE B 1 329 ? -14.328 -13.07 -19.922 1 94.5 329 PHE B C 1
ATOM 6195 O O . PHE B 1 329 ? -14.5 -13.758 -20.938 1 94.5 329 PHE B O 1
ATOM 6202 N N . TRP B 1 330 ? -14.961 -13.227 -18.828 1 91.56 330 TRP B N 1
ATOM 6203 C CA . TRP B 1 330 ? -15.953 -14.297 -18.672 1 91.56 330 TRP B CA 1
ATOM 6204 C C . TRP B 1 330 ? -17.109 -13.852 -17.781 1 91.56 330 TRP B C 1
ATOM 6206 O O . TRP B 1 330 ? -17.109 -12.727 -17.281 1 91.56 330 TRP B O 1
ATOM 6216 N N . ARG B 1 331 ? -18.078 -14.586 -17.547 1 88 331 ARG B N 1
ATOM 6217 C CA . ARG B 1 331 ? -19.344 -14.234 -16.906 1 88 331 ARG B CA 1
ATOM 6218 C C . ARG B 1 331 ? -19.109 -13.734 -15.477 1 88 331 ARG B C 1
ATOM 6220 O O . ARG B 1 331 ? -19.812 -12.844 -15.008 1 88 331 ARG B O 1
ATOM 6227 N N . LYS B 1 332 ? -18.062 -14.266 -14.898 1 91.81 332 LYS B N 1
ATOM 6228 C CA . LYS B 1 332 ? -17.875 -13.938 -13.484 1 91.81 332 LYS B CA 1
ATOM 6229 C C . LYS B 1 332 ? -16.828 -12.844 -13.312 1 91.81 332 LYS B C 1
ATOM 6231 O O . LYS B 1 332 ? -16.391 -12.57 -12.188 1 91.81 332 LYS B O 1
ATOM 6236 N N . THR B 1 333 ? -16.391 -12.273 -14.398 1 94.81 333 THR B N 1
ATOM 6237 C CA . THR B 1 333 ? -15.461 -11.156 -14.289 1 94.81 333 THR B CA 1
ATOM 6238 C C . THR B 1 333 ? -16.078 -10.016 -13.484 1 94.81 333 THR B C 1
ATOM 6240 O O . THR B 1 333 ? -17.188 -9.555 -13.797 1 94.81 333 THR B O 1
ATOM 6243 N N . HIS B 1 334 ? -15.445 -9.609 -12.484 1 95.38 334 HIS B N 1
ATOM 6244 C CA . HIS B 1 334 ? -15.953 -8.531 -11.641 1 95.38 334 HIS B CA 1
ATOM 6245 C C . HIS B 1 334 ? -16.031 -7.219 -12.406 1 95.38 334 HIS B C 1
ATOM 6247 O O . HIS B 1 334 ? -15.086 -6.852 -13.109 1 95.38 334 HIS B O 1
ATOM 6253 N N . PRO B 1 335 ? -17.078 -6.48 -12.266 1 94.94 335 PRO B N 1
ATOM 6254 C CA . PRO B 1 335 ? -17.234 -5.25 -13.047 1 94.94 335 PRO B CA 1
ATOM 6255 C C . PRO B 1 335 ? -16.156 -4.215 -12.758 1 94.94 335 PRO B C 1
ATOM 6257 O O . PRO B 1 335 ? -15.75 -3.479 -13.664 1 94.94 335 PRO B O 1
ATOM 6260 N N . LEU B 1 336 ? -15.625 -4.152 -11.594 1 96.38 336 LEU B N 1
ATOM 6261 C CA . LEU B 1 336 ? -14.648 -3.139 -11.227 1 96.38 336 LEU B CA 1
ATOM 6262 C C . LEU B 1 336 ? -13.297 -3.432 -11.867 1 96.38 336 LEU B C 1
ATOM 6264 O O . LEU B 1 336 ? -12.391 -2.592 -11.836 1 96.38 336 LEU B O 1
ATOM 6268 N N . THR B 1 337 ? -13.125 -4.664 -12.383 1 97.56 337 THR B N 1
ATOM 6269 C CA . THR B 1 337 ? -11.875 -5 -13.062 1 97.56 337 THR B CA 1
ATOM 6270 C C . THR B 1 337 ? -11.57 -3.977 -14.156 1 97.56 337 THR B C 1
ATOM 6272 O O . THR B 1 337 ? -10.43 -3.529 -14.289 1 97.56 337 THR B O 1
ATOM 6275 N N . PHE B 1 338 ? -12.578 -3.521 -14.836 1 96.94 338 PHE B N 1
ATOM 6276 C CA . PHE B 1 338 ? -12.406 -2.596 -15.945 1 96.94 338 PHE B CA 1
ATOM 6277 C C . PHE B 1 338 ? -11.945 -1.23 -15.453 1 96.94 338 PHE B C 1
ATOM 6279 O O . PHE B 1 338 ? -11.102 -0.587 -16.078 1 96.94 338 PHE B O 1
ATOM 6286 N N . ASN B 1 339 ? -12.461 -0.755 -14.344 1 97.12 339 ASN B N 1
ATOM 6287 C CA . ASN B 1 339 ? -12.039 0.511 -13.75 1 97.12 339 ASN B CA 1
ATOM 6288 C C . ASN B 1 339 ? -10.594 0.451 -13.266 1 97.12 339 ASN B C 1
ATOM 6290 O O . ASN B 1 339 ? -9.812 1.378 -13.5 1 97.12 339 ASN B O 1
ATOM 6294 N N . PHE B 1 340 ? -10.25 -0.644 -12.648 1 97.69 340 PHE B N 1
ATOM 6295 C CA . PHE B 1 340 ? -8.898 -0.775 -12.102 1 97.69 340 PHE B CA 1
ATOM 6296 C C . PHE B 1 340 ? -7.871 -0.85 -13.227 1 97.69 340 PHE B C 1
ATOM 6298 O O . PHE B 1 340 ? -6.801 -0.248 -13.133 1 97.69 340 PHE B O 1
ATOM 6305 N N . VAL B 1 341 ? -8.188 -1.6 -14.266 1 97.31 341 VAL B N 1
ATOM 6306 C CA . VAL B 1 341 ? -7.215 -1.726 -15.352 1 97.31 341 VAL B CA 1
ATOM 6307 C C . VAL B 1 341 ? -7.137 -0.413 -16.125 1 97.31 341 VAL B C 1
ATOM 6309 O O . VAL B 1 341 ? -6.07 -0.04 -16.625 1 97.31 341 VAL B O 1
ATOM 6312 N N . THR B 1 342 ? -8.281 0.322 -16.25 1 96.88 342 THR B N 1
ATOM 6313 C CA . THR B 1 342 ? -8.258 1.645 -16.859 1 96.88 342 THR B CA 1
ATOM 6314 C C . THR B 1 342 ? -7.359 2.592 -16.078 1 96.88 342 THR B C 1
ATOM 6316 O O . THR B 1 342 ? -6.566 3.332 -16.656 1 96.88 342 THR B O 1
ATOM 6319 N N . SER B 1 343 ? -7.523 2.557 -14.805 1 97.31 343 SER B N 1
ATOM 6320 C CA . SER B 1 343 ? -6.676 3.357 -13.93 1 97.31 343 SER B CA 1
ATOM 6321 C C . SER B 1 343 ? -5.203 2.998 -14.109 1 97.31 343 SER B C 1
ATOM 6323 O O . SER B 1 343 ? -4.348 3.881 -14.156 1 97.31 343 SER B O 1
ATOM 6325 N N . LEU B 1 344 ? -4.945 1.736 -14.188 1 97.25 344 LEU B N 1
ATOM 6326 C CA . LEU B 1 344 ? -3.58 1.248 -14.359 1 97.25 344 LEU B CA 1
ATOM 6327 C C . LEU B 1 344 ? -2.986 1.738 -15.672 1 97.25 344 LEU B C 1
ATOM 6329 O O . LEU B 1 344 ? -1.875 2.271 -15.695 1 97.25 344 LEU B O 1
ATOM 6333 N N . THR B 1 345 ? -3.688 1.612 -16.766 1 97.19 345 THR B N 1
ATOM 6334 C CA . THR B 1 345 ? -3.17 1.95 -18.078 1 97.19 345 THR B CA 1
ATOM 6335 C C . THR B 1 345 ? -3.059 3.463 -18.25 1 97.19 345 THR B C 1
ATOM 6337 O O . THR B 1 345 ? -2.164 3.953 -18.938 1 97.19 345 THR B O 1
ATOM 6340 N N . SER B 1 346 ? -3.904 4.227 -17.578 1 97.06 346 SER B N 1
ATOM 6341 C CA . SER B 1 346 ? -3.918 5.68 -17.703 1 97.06 346 SER B CA 1
ATOM 6342 C C . SER B 1 346 ? -2.68 6.309 -17.078 1 97.06 346 SER B C 1
ATOM 6344 O O . SER B 1 346 ? -2.357 7.465 -17.344 1 97.06 346 SER B O 1
ATOM 6346 N N . LEU B 1 347 ? -2.051 5.59 -16.234 1 96.81 347 LEU B N 1
ATOM 6347 C CA . LEU B 1 347 ? -0.836 6.066 -15.578 1 96.81 347 LEU B CA 1
ATOM 6348 C C . LEU B 1 347 ? 0.232 6.418 -16.609 1 96.81 347 LEU B C 1
ATOM 6350 O O . LEU B 1 347 ? 1.036 7.328 -16.391 1 96.81 347 LEU B O 1
ATOM 6354 N N . CYS B 1 348 ? 0.212 5.691 -17.703 1 96.81 348 CYS B N 1
ATOM 6355 C CA . CYS B 1 348 ? 1.274 5.848 -18.703 1 96.81 348 CYS B CA 1
ATOM 6356 C C . CYS B 1 348 ? 0.848 6.789 -19.812 1 96.81 348 CYS B C 1
ATOM 6358 O O . CYS B 1 348 ? 1.521 6.887 -20.844 1 96.81 348 CYS B O 1
ATOM 6360 N N . THR B 1 349 ? -0.227 7.469 -19.578 1 92.94 349 THR B N 1
ATOM 6361 C CA . THR B 1 349 ? -0.69 8.406 -20.594 1 92.94 349 THR B CA 1
ATOM 6362 C C . THR B 1 349 ? 0.354 9.492 -20.844 1 92.94 349 THR B C 1
ATOM 6364 O O . THR B 1 349 ? 0.777 10.18 -19.922 1 92.94 349 THR B O 1
ATOM 6367 N N . GLN B 1 350 ? 0.862 9.664 -22.062 1 90.56 350 GLN B N 1
ATOM 6368 C CA . GLN B 1 350 ? 1.772 10.703 -22.531 1 90.56 350 GLN B CA 1
ATOM 6369 C C . GLN B 1 350 ? 3.131 10.594 -21.844 1 90.56 350 GLN B C 1
ATOM 6371 O O . GLN B 1 350 ? 3.844 11.594 -21.719 1 90.56 350 GLN B O 1
ATOM 6376 N N . LEU B 1 351 ? 3.393 9.594 -21.219 1 91.38 351 LEU B N 1
ATOM 6377 C CA . LEU B 1 351 ? 4.699 9.359 -20.609 1 91.38 351 LEU B CA 1
ATOM 6378 C C . LEU B 1 351 ? 5.566 8.484 -21.516 1 91.38 351 LEU B C 1
ATOM 6380 O O . LEU B 1 351 ? 5.176 7.371 -21.859 1 91.38 351 LEU B O 1
ATOM 6384 N N . ILE B 1 352 ? 6.715 9.109 -21.672 1 89.19 352 ILE B N 1
ATOM 6385 C CA . ILE B 1 352 ? 7.648 8.391 -22.531 1 89.19 352 ILE B CA 1
ATOM 6386 C C . ILE B 1 352 ? 8.25 7.211 -21.781 1 89.19 352 ILE B C 1
ATOM 6388 O O . ILE B 1 352 ? 8.492 7.293 -20.578 1 89.19 352 ILE B O 1
ATOM 6392 N N . ASN B 1 353 ? 8.43 6.098 -22.328 1 92.94 353 ASN B N 1
ATOM 6393 C CA . ASN B 1 353 ? 9.07 4.91 -21.766 1 92.94 353 ASN B CA 1
ATOM 6394 C C . ASN B 1 353 ? 8.195 4.258 -20.703 1 92.94 353 ASN B C 1
ATOM 6396 O O . ASN B 1 353 ? 8.688 3.883 -19.625 1 92.94 353 ASN B O 1
ATOM 6400 N N . CYS B 1 354 ? 7.02 4.461 -20.688 1 96.69 354 CYS B N 1
ATOM 6401 C CA . CYS B 1 354 ? 6.023 3.814 -19.844 1 96.69 354 CYS B CA 1
ATOM 6402 C C . CYS B 1 354 ? 4.988 3.078 -20.672 1 96.69 354 CYS B C 1
ATOM 6404 O O . CYS B 1 354 ? 4.367 3.668 -21.562 1 96.69 354 CYS B O 1
ATOM 6406 N N . SER B 1 355 ? 4.898 1.763 -20.406 1 97.62 355 SER B N 1
ATOM 6407 C CA . SER B 1 355 ? 3.961 0.972 -21.188 1 97.62 355 SER B CA 1
ATOM 6408 C C . SER B 1 355 ? 3.244 -0.06 -20.328 1 97.62 355 SER B C 1
ATOM 6410 O O . SER B 1 355 ? 3.873 -0.979 -19.797 1 97.62 355 SER B O 1
ATOM 6412 N N . ILE B 1 356 ? 2.006 0.163 -20.125 1 98.31 356 ILE B N 1
ATOM 6413 C CA . ILE B 1 356 ? 1.11 -0.823 -19.531 1 98.31 356 ILE B CA 1
ATOM 6414 C C . ILE B 1 356 ? -0.04 -1.12 -20.5 1 98.31 356 ILE B C 1
ATOM 6416 O O . ILE B 1 356 ? -0.849 -0.239 -20.797 1 98.31 356 ILE B O 1
ATOM 6420 N N . GLU B 1 357 ? -0.109 -2.324 -20.984 1 98.06 357 GLU B N 1
ATOM 6421 C CA . GLU B 1 357 ? -1.183 -2.746 -21.891 1 98.06 357 GLU B CA 1
ATOM 6422 C C . GLU B 1 357 ? -2.008 -3.871 -21.266 1 98.06 357 GLU B C 1
ATOM 6424 O O . GLU B 1 357 ? -1.461 -4.766 -20.625 1 98.06 357 GLU B O 1
ATOM 6429 N N . VAL B 1 358 ? -3.271 -3.736 -21.422 1 98.31 358 VAL B N 1
ATOM 6430 C CA . VAL B 1 358 ? -4.176 -4.766 -20.922 1 98.31 358 VAL B CA 1
ATOM 6431 C C . VAL B 1 358 ? -5.066 -5.273 -22.062 1 98.31 358 VAL B C 1
ATOM 6433 O O . VAL B 1 358 ? -5.598 -4.48 -22.828 1 98.31 358 VAL B O 1
ATOM 6436 N N . ARG B 1 359 ? -5.113 -6.543 -22.234 1 97.81 359 ARG B N 1
ATOM 6437 C CA . ARG B 1 359 ? -6.055 -7.18 -23.141 1 97.81 359 ARG B CA 1
ATOM 6438 C C . ARG B 1 359 ? -6.914 -8.211 -22.422 1 97.81 359 ARG B C 1
ATOM 6440 O O . ARG B 1 359 ? -6.508 -8.742 -21.375 1 97.81 359 ARG B O 1
ATOM 6447 N N . PHE B 1 360 ? -8.07 -8.414 -22.938 1 96.75 360 PHE B N 1
ATOM 6448 C CA . PHE B 1 360 ? -9 -9.391 -22.391 1 96.75 360 PHE B CA 1
ATOM 6449 C C . PHE B 1 360 ? -9.148 -10.586 -23.328 1 96.75 360 PHE B C 1
ATOM 6451 O O . PHE B 1 360 ? -9.391 -10.422 -24.516 1 96.75 360 PHE B O 1
ATOM 6458 N N . PHE B 1 361 ? -8.945 -11.758 -22.797 1 95.12 361 PHE B N 1
ATOM 6459 C CA . PHE B 1 361 ? -9.055 -13 -23.547 1 95.12 361 PHE B CA 1
ATOM 6460 C C . PHE B 1 361 ? -10.477 -13.547 -23.5 1 95.12 361 PHE B C 1
ATOM 6462 O O . PHE B 1 361 ? -11 -13.828 -22.422 1 95.12 361 PHE B O 1
ATOM 6469 N N . SER B 1 362 ? -11.164 -13.484 -24.609 1 88.81 362 SER B N 1
ATOM 6470 C CA . SER B 1 362 ? -12.539 -13.961 -24.672 1 88.81 362 SER B CA 1
ATOM 6471 C C . SER B 1 362 ? -12.789 -14.766 -25.938 1 88.81 362 SER B C 1
ATOM 6473 O O . SER B 1 362 ? -12.188 -14.508 -26.984 1 88.81 362 SER B O 1
ATOM 6475 N N . HIS B 1 363 ? -13.617 -15.781 -25.781 1 76.75 363 HIS B N 1
ATOM 6476 C CA . HIS B 1 363 ? -14.062 -16.531 -26.953 1 76.75 363 HIS B CA 1
ATOM 6477 C C . HIS B 1 363 ? -15.539 -16.312 -27.219 1 76.75 363 HIS B C 1
ATOM 6479 O O . HIS B 1 363 ? -16.375 -16.453 -26.328 1 76.75 363 HIS B O 1
ATOM 6485 N N . LYS B 1 364 ? -16.047 -15.164 -28.062 1 59.19 364 LYS B N 1
ATOM 6486 C CA . LYS B 1 364 ? -17.438 -14.82 -28.391 1 59.19 364 LYS B CA 1
ATOM 6487 C C . LYS B 1 364 ? -18.188 -16.016 -28.984 1 59.19 364 LYS B C 1
ATOM 6489 O O . LYS B 1 364 ? -19.328 -15.883 -29.422 1 59.19 364 LYS B O 1
ATOM 6494 N N . GLU B 1 365 ? -17.875 -17.203 -29.078 1 51.66 365 GLU B N 1
ATOM 6495 C CA . GLU B 1 365 ? -18.828 -17.906 -29.938 1 51.66 365 GLU B CA 1
ATOM 6496 C C . GLU B 1 365 ? -20.234 -17.828 -29.359 1 51.66 365 GLU B C 1
ATOM 6498 O O . GLU B 1 365 ? -20.422 -17.734 -28.141 1 51.66 365 GLU B O 1
ATOM 6503 N N . HIS B 1 366 ? -21.281 -17.531 -30.25 1 44.38 366 HIS B N 1
ATOM 6504 C CA . HIS B 1 366 ? -22.734 -17.359 -30.188 1 44.38 366 HIS B CA 1
ATOM 6505 C C . HIS B 1 366 ? -23.344 -18.25 -29.109 1 44.38 366 HIS B C 1
ATOM 6507 O O . HIS B 1 366 ? -24.531 -18.125 -28.797 1 44.38 366 HIS B O 1
ATOM 6513 N N . SER B 1 367 ? -23.125 -19.641 -29.141 1 43.09 367 SER B N 1
ATOM 6514 C CA . SER B 1 367 ? -24.078 -20.5 -28.469 1 43.09 367 SER B CA 1
ATOM 6515 C C . SER B 1 367 ? -24 -20.344 -26.953 1 43.09 367 SER B C 1
ATOM 6517 O O . SER B 1 367 ? -22.984 -19.875 -26.422 1 43.09 367 SER B O 1
ATOM 6519 N N . ASP B 1 368 ? -25.031 -20.734 -26.172 1 44.62 368 ASP B N 1
ATOM 6520 C CA . ASP B 1 368 ? -25.562 -20.75 -24.812 1 44.62 368 ASP B CA 1
ATOM 6521 C C . ASP B 1 368 ? -24.453 -21.047 -23.797 1 44.62 368 ASP B C 1
ATOM 6523 O O . ASP B 1 368 ? -24.609 -20.766 -22.609 1 44.62 368 ASP B O 1
ATOM 6527 N N . HIS B 1 369 ? -23.641 -22.203 -23.953 1 46.03 369 HIS B N 1
ATOM 6528 C CA . HIS B 1 369 ? -22.891 -22.797 -22.859 1 46.03 369 HIS B CA 1
ATOM 6529 C C . HIS B 1 369 ? -21.578 -22.031 -22.609 1 46.03 369 HIS B C 1
ATOM 6531 O O . HIS B 1 369 ? -20.516 -22.469 -23.047 1 46.03 369 HIS B O 1
ATOM 6537 N N . LEU B 1 370 ? -21.469 -20.828 -22.672 1 45.97 370 LEU B N 1
ATOM 6538 C CA . LEU B 1 370 ? -20.453 -19.797 -22.578 1 45.97 370 LEU B CA 1
ATOM 6539 C C . LEU B 1 370 ? -19.406 -20.172 -21.531 1 45.97 370 LEU B C 1
ATOM 6541 O O . LEU B 1 370 ? -18.344 -19.531 -21.453 1 45.97 370 LEU B O 1
ATOM 6545 N N . GLN B 1 371 ? -19.797 -20.875 -20.547 1 47.88 371 GLN B N 1
ATOM 6546 C CA . GLN B 1 371 ? -18.859 -21.016 -19.438 1 47.88 371 GLN B CA 1
ATOM 6547 C C . GLN B 1 371 ? -17.625 -21.812 -19.859 1 47.88 371 GLN B C 1
ATOM 6549 O O . GLN B 1 371 ? -16.672 -21.953 -19.094 1 47.88 371 GLN B O 1
ATOM 6554 N N . HIS B 1 372 ? -17.672 -22.672 -20.906 1 51 372 HIS B N 1
ATOM 6555 C CA . HIS B 1 372 ? -16.734 -23.781 -21.062 1 51 372 HIS B CA 1
ATOM 6556 C C . HIS B 1 372 ? -15.422 -23.312 -21.688 1 51 372 HIS B C 1
ATOM 6558 O O . HIS B 1 372 ? -14.414 -24.016 -21.625 1 51 372 HIS B O 1
ATOM 6564 N N . ARG B 1 373 ? -15.242 -21.859 -21.875 1 62.78 373 ARG B N 1
ATOM 6565 C CA . ARG B 1 373 ? -13.992 -21.594 -22.578 1 62.78 373 ARG B CA 1
ATOM 6566 C C . ARG B 1 373 ? -13.211 -20.469 -21.906 1 62.78 373 ARG B C 1
ATOM 6568 O O . ARG B 1 373 ? -13.156 -19.344 -22.406 1 62.78 373 ARG B O 1
ATOM 6575 N N . LEU B 1 374 ? -12.617 -20.906 -20.719 1 82.56 374 LEU B N 1
ATOM 6576 C CA . LEU B 1 374 ? -11.977 -19.953 -19.828 1 82.56 374 LEU B CA 1
ATOM 6577 C C . LEU B 1 374 ? -10.453 -20.047 -19.922 1 82.56 374 LEU B C 1
ATOM 6579 O O . LEU B 1 374 ? -9.898 -21.141 -19.938 1 82.56 374 LEU B O 1
ATOM 6583 N N . ASN B 1 375 ? -9.805 -18.938 -20.328 1 92.31 375 ASN B N 1
ATOM 6584 C CA . ASN B 1 375 ? -8.383 -18.906 -20.016 1 92.31 375 ASN B CA 1
ATOM 6585 C C . ASN B 1 375 ? -8.141 -18.938 -18.516 1 92.31 375 ASN B C 1
ATOM 6587 O O . ASN B 1 375 ? -8.297 -17.906 -17.828 1 92.31 375 ASN B O 1
ATOM 6591 N N . HIS B 1 376 ? -7.711 -20.062 -18.047 1 96.25 376 HIS B N 1
ATOM 6592 C CA . HIS B 1 376 ? -7.57 -20.281 -16.609 1 96.25 376 HIS B CA 1
ATOM 6593 C C . HIS B 1 376 ? -6.105 -20.25 -16.188 1 96.25 376 HIS B C 1
ATOM 6595 O O . HIS B 1 376 ? -5.754 -20.75 -15.117 1 96.25 376 HIS B O 1
ATOM 6601 N N . ASN B 1 377 ? -5.285 -19.641 -17.016 1 97.25 377 ASN B N 1
ATOM 6602 C CA . ASN B 1 377 ? -3.863 -19.531 -16.703 1 97.25 377 ASN B CA 1
ATOM 6603 C C . ASN B 1 377 ? -3.623 -18.609 -15.516 1 97.25 377 ASN B C 1
ATOM 6605 O O . ASN B 1 377 ? -4.406 -17.688 -15.266 1 97.25 377 ASN B O 1
ATOM 6609 N N . LYS B 1 378 ? -2.551 -18.859 -14.766 1 98.31 378 LYS B N 1
ATOM 6610 C CA . LYS B 1 378 ? -2.066 -18.047 -13.664 1 98.31 378 LYS B CA 1
ATOM 6611 C C . LYS B 1 378 ? -0.541 -18 -13.633 1 98.31 378 LYS B C 1
ATOM 6613 O O . LYS B 1 378 ? 0.088 -18.734 -12.875 1 98.31 378 LYS B O 1
ATOM 6618 N N . TYR B 1 379 ? 0.004 -17.078 -14.383 1 98.81 379 TYR B N 1
ATOM 6619 C CA . TYR B 1 379 ? 1.462 -17.031 -14.391 1 98.81 379 TYR B CA 1
ATOM 6620 C C . TYR B 1 379 ? 1.969 -15.664 -14.836 1 98.81 379 TYR B C 1
ATOM 6622 O O . TYR B 1 379 ? 1.189 -14.828 -15.289 1 98.81 379 TYR B O 1
ATOM 6630 N N . MET B 1 380 ? 3.197 -15.43 -14.586 1 98.94 380 MET B N 1
ATOM 6631 C CA . MET B 1 380 ? 3.963 -14.258 -15.008 1 98.94 380 MET B CA 1
ATOM 6632 C C . MET B 1 380 ? 5.316 -14.664 -15.578 1 98.94 380 MET B C 1
ATOM 6634 O O . MET B 1 380 ? 5.949 -15.602 -15.078 1 98.94 380 MET B O 1
ATOM 6638 N N . VAL B 1 381 ? 5.699 -14.023 -16.656 1 98.81 381 VAL B N 1
ATOM 6639 C CA . VAL B 1 381 ? 7.02 -14.266 -17.219 1 98.81 381 VAL B CA 1
ATOM 6640 C C . VAL B 1 381 ? 7.727 -12.938 -17.484 1 98.81 381 VAL B C 1
ATOM 6642 O O . VAL B 1 381 ? 7.094 -11.961 -17.891 1 98.81 381 VAL B O 1
ATOM 6645 N N . THR B 1 382 ? 8.938 -12.836 -17.125 1 98.81 382 THR B N 1
ATOM 6646 C CA . THR B 1 382 ? 9.805 -11.695 -17.391 1 98.81 382 THR B CA 1
ATOM 6647 C C . THR B 1 382 ? 10.977 -12.102 -18.281 1 98.81 382 THR B C 1
ATOM 6649 O O . THR B 1 382 ? 10.984 -13.203 -18.844 1 98.81 382 THR B O 1
ATOM 6652 N N . ASP B 1 383 ? 11.977 -11.219 -18.469 1 97.69 383 ASP B N 1
ATOM 6653 C CA . ASP B 1 383 ? 13.117 -11.477 -19.344 1 97.69 383 ASP B CA 1
ATOM 6654 C C . ASP B 1 383 ? 14.07 -12.484 -18.703 1 97.69 383 ASP B C 1
ATOM 6656 O O . ASP B 1 383 ? 14.891 -13.094 -19.406 1 97.69 383 ASP B O 1
ATOM 6660 N N . ASN B 1 384 ? 13.867 -12.742 -17.391 1 97.38 384 ASN B N 1
ATOM 6661 C CA . ASN B 1 384 ? 14.867 -13.625 -16.797 1 97.38 384 ASN B CA 1
ATOM 6662 C C . ASN B 1 384 ? 14.234 -14.594 -15.797 1 97.38 384 ASN B C 1
ATOM 6664 O O . ASN B 1 384 ? 14.93 -15.422 -15.203 1 97.38 384 ASN B O 1
ATOM 6668 N N . ALA B 1 385 ? 12.922 -14.508 -15.594 1 98.5 385 ALA B N 1
ATOM 6669 C CA . ALA B 1 385 ? 12.281 -15.367 -14.609 1 98.5 385 ALA B CA 1
ATOM 6670 C C . ALA B 1 385 ? 10.805 -15.602 -14.953 1 98.5 385 ALA B C 1
ATOM 6672 O O . ALA B 1 385 ? 10.258 -14.93 -15.82 1 98.5 385 ALA B O 1
ATOM 6673 N N . PHE B 1 386 ? 10.219 -16.609 -14.336 1 98.69 386 PHE B N 1
ATOM 6674 C CA . PHE B 1 386 ? 8.773 -16.734 -14.391 1 98.69 386 PHE B CA 1
ATOM 6675 C C . PHE B 1 386 ? 8.219 -17.234 -13.07 1 98.69 386 PHE B C 1
ATOM 6677 O O . PHE B 1 386 ? 8.961 -17.781 -12.242 1 98.69 386 PHE B O 1
ATOM 6684 N N . TYR B 1 387 ? 7.004 -16.938 -12.828 1 98.88 387 TYR B N 1
ATOM 6685 C CA . TYR B 1 387 ? 6.188 -17.375 -11.703 1 98.88 387 TYR B CA 1
ATOM 6686 C C . TYR B 1 387 ? 4.938 -18.094 -12.18 1 98.88 387 TYR B C 1
ATOM 6688 O O . TYR B 1 387 ? 4.168 -17.562 -12.977 1 98.88 387 TYR B O 1
ATOM 6696 N N . ILE B 1 388 ? 4.738 -19.297 -11.789 1 98.81 388 ILE B N 1
ATOM 6697 C CA . ILE B 1 388 ? 3.527 -20.062 -12.062 1 98.81 388 ILE B CA 1
ATOM 6698 C C . ILE B 1 388 ? 2.818 -20.391 -10.75 1 98.81 388 ILE B C 1
ATOM 6700 O O . ILE B 1 388 ? 3.422 -20.969 -9.836 1 98.81 388 ILE B O 1
ATOM 6704 N N . GLY B 1 389 ? 1.567 -19.969 -10.625 1 97.75 389 GLY B N 1
ATOM 6705 C CA . GLY B 1 389 ? 0.828 -20.203 -9.398 1 97.75 389 GLY B CA 1
ATOM 6706 C C . GLY B 1 389 ? -0.599 -20.656 -9.633 1 97.75 389 GLY B C 1
ATOM 6707 O O . GLY B 1 389 ? -0.937 -21.109 -10.727 1 97.75 389 GLY B O 1
ATOM 6708 N N . ASN B 1 390 ? -1.358 -20.609 -8.508 1 97.06 390 ASN B N 1
ATOM 6709 C CA . ASN B 1 390 ? -2.738 -21.078 -8.555 1 97.06 390 ASN B CA 1
ATOM 6710 C C . ASN B 1 390 ? -3.729 -19.922 -8.383 1 97.06 390 ASN B C 1
ATOM 6712 O O . ASN B 1 390 ? -4.91 -20.062 -8.703 1 97.06 390 ASN B O 1
ATOM 6716 N N . HIS B 1 391 ? -3.219 -18.859 -7.965 1 98.06 391 HIS B N 1
ATOM 6717 C CA . HIS B 1 391 ? -4.109 -17.766 -7.613 1 98.06 391 HIS B CA 1
ATOM 6718 C C . HIS B 1 391 ? -4.34 -16.844 -8.805 1 98.06 391 HIS B C 1
ATOM 6720 O O . HIS B 1 391 ? -3.428 -16.609 -9.602 1 98.06 391 HIS B O 1
ATOM 6726 N N . ASN B 1 392 ? -5.621 -16.438 -8.891 1 97.75 392 ASN B N 1
ATOM 6727 C CA . ASN B 1 392 ? -5.809 -15.18 -9.617 1 97.75 392 ASN B CA 1
ATOM 6728 C C . ASN B 1 392 ? -5.156 -14.008 -8.891 1 97.75 392 ASN B C 1
ATOM 6730 O O . ASN B 1 392 ? -4.695 -14.148 -7.758 1 97.75 392 ASN B O 1
ATOM 6734 N N . TRP B 1 393 ? -5.004 -12.977 -9.586 1 98.31 393 TRP B N 1
ATOM 6735 C CA . TRP B 1 393 ? -4.422 -11.805 -8.93 1 98.31 393 TRP B CA 1
ATOM 6736 C C . TRP B 1 393 ? -5.504 -10.945 -8.289 1 98.31 393 TRP B C 1
ATOM 6738 O O . TRP B 1 393 ? -5.699 -9.789 -8.68 1 98.31 393 TRP B O 1
ATOM 6748 N N . VAL B 1 394 ? -6.16 -11.562 -7.391 1 98 394 VAL B N 1
ATOM 6749 C CA . VAL B 1 394 ? -7.207 -11.016 -6.539 1 98 394 VAL B CA 1
ATOM 6750 C C . VAL B 1 394 ? -6.738 -10.992 -5.086 1 98 394 VAL B C 1
ATOM 6752 O O . VAL B 1 394 ? -6.164 -11.969 -4.598 1 98 394 VAL B O 1
ATOM 6755 N N . GLY B 1 395 ? -6.949 -9.844 -4.445 1 97.69 395 GLY B N 1
ATOM 6756 C CA . GLY B 1 395 ? -6.453 -9.695 -3.088 1 97.69 395 GLY B CA 1
ATOM 6757 C C . GLY B 1 395 ? -6.891 -10.812 -2.162 1 97.69 395 GLY B C 1
ATOM 6758 O O . GLY B 1 395 ? -6.09 -11.336 -1.387 1 97.69 395 GLY B O 1
ATOM 6759 N N . SER B 1 396 ? -8.078 -11.219 -2.256 1 96.62 396 SER B N 1
ATOM 6760 C CA . SER B 1 396 ? -8.641 -12.234 -1.372 1 96.62 396 SER B CA 1
ATOM 6761 C C . SER B 1 396 ? -7.945 -13.578 -1.562 1 96.62 396 SER B C 1
ATOM 6763 O O . SER B 1 396 ? -7.805 -14.352 -0.612 1 96.62 396 SER B O 1
ATOM 6765 N N . ASP B 1 397 ? -7.523 -13.867 -2.785 1 97.12 397 ASP B N 1
ATOM 6766 C CA . ASP B 1 397 ? -6.855 -15.141 -3.057 1 97.12 397 ASP B CA 1
ATOM 6767 C C . ASP B 1 397 ? -5.539 -15.242 -2.293 1 97.12 397 ASP B C 1
ATOM 6769 O O . ASP B 1 397 ? -5.25 -16.281 -1.682 1 97.12 397 ASP B O 1
ATOM 6773 N N . PHE B 1 398 ? -4.824 -14.188 -2.225 1 97.81 398 PHE B N 1
ATOM 6774 C CA . PHE B 1 398 ? -3.51 -14.188 -1.598 1 97.81 398 PHE B CA 1
ATOM 6775 C C . PHE B 1 398 ? -3.629 -14.062 -0.084 1 97.81 398 PHE B C 1
ATOM 6777 O O . PHE B 1 398 ? -2.799 -14.586 0.658 1 97.81 398 PHE B O 1
ATOM 6784 N N . ALA B 1 399 ? -4.672 -13.367 0.362 1 96.75 399 ALA B N 1
ATOM 6785 C CA . ALA B 1 399 ? -4.762 -12.984 1.769 1 96.75 399 ALA B CA 1
ATOM 6786 C C . ALA B 1 399 ? -5.344 -14.117 2.609 1 96.75 399 ALA B C 1
ATOM 6788 O O . ALA B 1 399 ? -4.957 -14.297 3.768 1 96.75 399 ALA B O 1
ATOM 6789 N N . ILE B 1 400 ? -6.266 -14.914 1.983 1 95.69 400 ILE B N 1
ATOM 6790 C CA . ILE B 1 400 ? -6.973 -15.805 2.896 1 95.69 400 ILE B CA 1
ATOM 6791 C C . ILE B 1 400 ? -7.043 -17.203 2.299 1 95.69 400 ILE B C 1
ATOM 6793 O O . ILE B 1 400 ? -7.422 -18.172 2.98 1 95.69 400 ILE B O 1
ATOM 6797 N N . SER B 1 401 ? -6.637 -17.438 1.025 1 97.12 401 SER B N 1
ATOM 6798 C CA . SER B 1 401 ? -6.75 -18.75 0.39 1 97.12 401 SER B CA 1
ATOM 6799 C C . SER B 1 401 ? -5.391 -19.422 0.286 1 97.12 401 SER B C 1
ATOM 6801 O O . SER B 1 401 ? -4.355 -18.766 0.271 1 97.12 401 SER B O 1
ATOM 6803 N N . ALA B 1 402 ? -5.453 -20.703 0.215 1 98.31 402 ALA B N 1
ATOM 6804 C CA . ALA B 1 402 ? -4.223 -21.484 0.111 1 98.31 402 ALA B CA 1
ATOM 6805 C C . ALA B 1 402 ? -3.807 -21.672 -1.346 1 98.31 402 ALA B C 1
ATOM 6807 O O . ALA B 1 402 ? -4.613 -22.078 -2.184 1 98.31 402 ALA B O 1
ATOM 6808 N N . GLY B 1 403 ? -2.629 -21.266 -1.659 1 98.44 403 GLY B N 1
ATOM 6809 C CA . GLY B 1 403 ? -2.041 -21.422 -2.98 1 98.44 403 GLY B CA 1
ATOM 6810 C C . GLY B 1 403 ? -0.546 -21.688 -2.939 1 98.44 403 GLY B C 1
ATOM 6811 O O . GLY B 1 403 ? 0.087 -21.531 -1.893 1 98.44 403 GLY B O 1
ATOM 6812 N N . VAL B 1 404 ? -0.061 -22.156 -4.043 1 98.69 404 VAL B N 1
ATOM 6813 C CA . VAL B 1 404 ? 1.367 -22.422 -4.207 1 98.69 404 VAL B CA 1
ATOM 6814 C C . VAL B 1 404 ? 1.864 -21.75 -5.488 1 98.69 404 VAL B C 1
ATOM 6816 O O . VAL B 1 404 ? 1.103 -21.578 -6.441 1 98.69 404 VAL B O 1
ATOM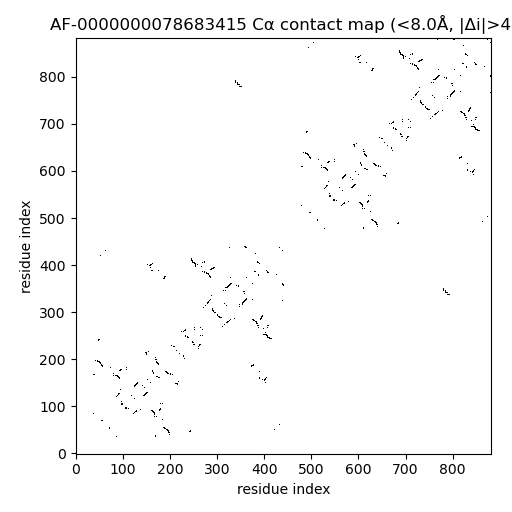 6819 N N . GLY B 1 405 ? 3.061 -21.281 -5.41 1 98.69 405 GLY B N 1
ATOM 6820 C CA . GLY B 1 405 ? 3.734 -20.734 -6.578 1 98.69 405 GLY B CA 1
ATOM 6821 C C . GLY B 1 405 ? 5.125 -21.312 -6.785 1 98.69 405 GLY B C 1
ATOM 6822 O O . GLY B 1 405 ? 5.766 -21.766 -5.836 1 98.69 405 GLY B O 1
ATOM 6823 N N . LEU B 1 406 ? 5.547 -21.375 -7.996 1 98.94 406 LEU B N 1
ATOM 6824 C CA . LEU B 1 406 ? 6.898 -21.75 -8.383 1 98.94 406 LEU B CA 1
ATOM 6825 C C . LEU B 1 406 ? 7.613 -20.609 -9.078 1 98.94 406 LEU B C 1
ATOM 6827 O O . LEU B 1 406 ? 7.09 -20.031 -10.039 1 98.94 406 LEU B O 1
ATOM 6831 N N . VAL B 1 407 ? 8.727 -20.25 -8.539 1 98.94 407 VAL B N 1
ATOM 6832 C CA . VAL B 1 407 ? 9.586 -19.266 -9.18 1 98.94 407 VAL B CA 1
ATOM 6833 C C . VAL B 1 407 ? 10.797 -19.953 -9.812 1 98.94 407 VAL B C 1
ATOM 6835 O O . VAL B 1 407 ? 11.422 -20.812 -9.195 1 98.94 407 VAL B O 1
ATOM 6838 N N . VAL B 1 408 ? 11.078 -19.641 -11.031 1 98.62 408 VAL B N 1
ATOM 6839 C CA . VAL B 1 408 ? 12.305 -20.047 -11.703 1 98.62 408 VAL B CA 1
ATOM 6840 C C . VAL B 1 408 ? 13.016 -18.828 -12.289 1 98.62 408 VAL B C 1
ATOM 6842 O O . VAL B 1 408 ? 12.438 -18.094 -13.094 1 98.62 408 VAL B O 1
ATOM 6845 N N . GLN B 1 409 ? 14.156 -18.594 -11.867 1 98.12 409 GLN B N 1
ATOM 6846 C CA . GLN B 1 409 ? 15.008 -17.5 -12.359 1 98.12 409 GLN B CA 1
ATOM 6847 C C . GLN B 1 409 ? 16.219 -18.047 -13.109 1 98.12 409 GLN B C 1
ATOM 6849 O O . GLN B 1 409 ? 17 -18.812 -12.555 1 98.12 409 GLN B O 1
ATOM 6854 N N . MET B 1 410 ? 16.359 -17.641 -14.383 1 96.38 410 MET B N 1
ATOM 6855 C CA . MET B 1 410 ? 17.438 -18.141 -15.227 1 96.38 410 MET B CA 1
ATOM 6856 C C . MET B 1 410 ? 18.75 -17.438 -14.875 1 96.38 410 MET B C 1
ATOM 6858 O O . MET B 1 410 ? 18.766 -16.25 -14.578 1 96.38 410 MET B O 1
ATOM 6862 N N . LYS B 1 411 ? 19.766 -18.219 -14.906 1 90.69 411 LYS B N 1
ATOM 6863 C CA . LYS B 1 411 ? 21.094 -17.625 -14.781 1 90.69 411 LYS B CA 1
ATOM 6864 C C . LYS B 1 411 ? 21.688 -17.344 -16.156 1 90.69 411 LYS B C 1
ATOM 6866 O O . LYS B 1 411 ? 21.281 -17.938 -17.156 1 90.69 411 LYS B O 1
ATOM 6871 N N . ASN B 1 412 ? 22.328 -16.219 -16.484 1 72.25 412 ASN B N 1
ATOM 6872 C CA . ASN B 1 412 ? 22.859 -15.648 -17.734 1 72.25 412 ASN B CA 1
ATOM 6873 C C . ASN B 1 412 ? 23.578 -16.703 -18.562 1 72.25 412 ASN B C 1
ATOM 6875 O O . ASN B 1 412 ? 24.047 -16.406 -19.672 1 72.25 412 ASN B O 1
ATOM 6879 N N . SER B 1 413 ? 23.594 -17.969 -18.266 1 60.28 413 SER B N 1
ATOM 6880 C CA . SER B 1 413 ? 24.406 -18.781 -19.156 1 60.28 413 SER B CA 1
ATOM 6881 C C . SER B 1 413 ? 23.562 -19.391 -20.266 1 60.28 413 SER B C 1
ATOM 6883 O O . SER B 1 413 ? 22.75 -20.281 -20.031 1 60.28 413 SER B O 1
ATOM 6885 N N . VAL B 1 414 ? 23.125 -18.469 -21.203 1 56.47 414 VAL B N 1
ATOM 6886 C CA . VAL B 1 414 ? 22.281 -19.031 -22.25 1 56.47 414 VAL B CA 1
ATOM 6887 C C . VAL B 1 414 ? 23.109 -19.922 -23.156 1 56.47 414 VAL B C 1
ATOM 6889 O O . VAL B 1 414 ? 24.078 -19.469 -23.781 1 56.47 414 VAL B O 1
ATOM 6892 N N . PRO B 1 415 ? 23.062 -21.156 -23.062 1 56.47 415 PRO B N 1
ATOM 6893 C CA . PRO B 1 415 ? 23.75 -21.922 -24.109 1 56.47 415 PRO B CA 1
ATOM 6894 C C . PRO B 1 415 ? 23.281 -21.547 -25.516 1 56.47 415 PRO B C 1
ATOM 6896 O O . PRO B 1 415 ? 22.141 -21.109 -25.688 1 56.47 415 PRO B O 1
ATOM 6899 N N . LYS B 1 416 ? 24.297 -21.484 -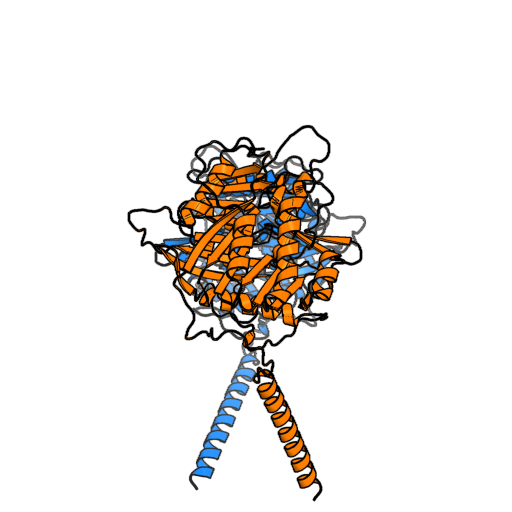26.375 1 54.72 416 LYS B N 1
ATOM 6900 C CA . LYS B 1 416 ? 24.234 -21.297 -27.812 1 54.72 416 LYS B CA 1
ATOM 6901 C C . LYS B 1 416 ? 23.375 -22.359 -28.484 1 54.72 416 LYS B C 1
ATOM 6903 O O . LYS B 1 416 ? 23.75 -23.531 -28.516 1 54.72 416 LYS B O 1
ATOM 6908 N N . GLY B 1 417 ? 21.859 -22.656 -28.141 1 58.66 417 GLY B N 1
ATOM 6909 C CA . GLY B 1 417 ? 21.125 -23.562 -29 1 58.66 417 GLY B CA 1
ATOM 6910 C C . GLY B 1 417 ? 19.625 -23.562 -28.703 1 58.66 417 GLY B C 1
ATOM 6911 O O . GLY B 1 417 ? 18.953 -22.547 -28.891 1 58.66 417 GLY B O 1
ATOM 6912 N N . ALA B 1 418 ? 19.047 -24.609 -27.859 1 66.25 418 ALA B N 1
ATOM 6913 C CA . ALA B 1 418 ? 17.641 -24.953 -27.688 1 66.25 418 ALA B CA 1
ATOM 6914 C C . ALA B 1 418 ? 16.938 -23.922 -26.812 1 66.25 418 ALA B C 1
ATOM 6916 O O . ALA B 1 418 ? 17.547 -23.328 -25.922 1 66.25 418 ALA B O 1
ATOM 6917 N N . ALA B 1 419 ? 15.695 -23.578 -27.25 1 81.81 419 ALA B N 1
ATOM 6918 C CA . ALA B 1 419 ? 14.867 -22.641 -26.484 1 81.81 419 ALA B CA 1
ATOM 6919 C C . ALA B 1 419 ? 14.758 -23.078 -25.031 1 81.81 419 ALA B C 1
ATOM 6921 O O . ALA B 1 419 ? 14.586 -24.266 -24.734 1 81.81 419 ALA B O 1
ATOM 6922 N N . THR B 1 420 ? 15.07 -22.172 -24.141 1 90.12 420 THR B N 1
ATOM 6923 C CA . THR B 1 420 ? 14.969 -22.438 -22.703 1 90.12 420 THR B CA 1
ATOM 6924 C C . THR B 1 420 ? 13.508 -22.531 -22.281 1 90.12 420 THR B C 1
ATOM 6926 O O . THR B 1 420 ? 12.609 -22.172 -23.031 1 90.12 420 THR B O 1
ATOM 6929 N N . ILE B 1 421 ? 13.227 -23.078 -21.109 1 94.06 421 ILE B N 1
ATOM 6930 C CA . ILE B 1 421 ? 11.875 -23.172 -20.562 1 94.06 421 ILE B CA 1
ATOM 6931 C C . ILE B 1 421 ?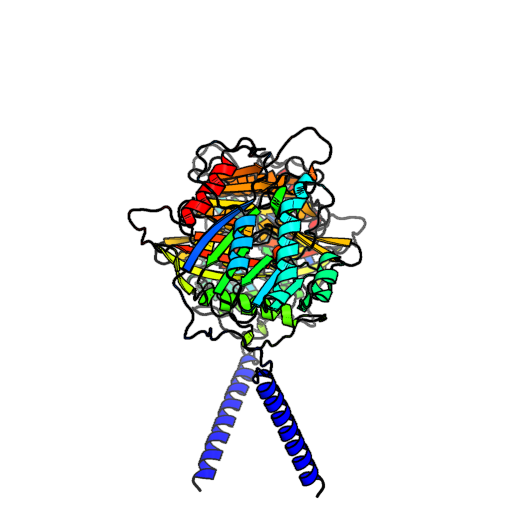 11.281 -21.766 -20.453 1 94.06 421 ILE B C 1
ATOM 6933 O O . ILE B 1 421 ? 10.078 -21.578 -20.641 1 94.06 421 ILE B O 1
ATOM 6937 N N . LEU B 1 422 ? 12.117 -20.812 -20.141 1 95.69 422 LEU B N 1
ATOM 6938 C CA . LEU B 1 422 ? 11.672 -19.422 -20.062 1 95.69 422 LEU B CA 1
ATOM 6939 C C . LEU B 1 422 ? 11.125 -18.938 -21.391 1 95.69 422 LEU B C 1
ATOM 6941 O O . LEU B 1 422 ? 10.086 -18.281 -21.438 1 95.69 422 LEU B O 1
ATOM 6945 N N . GLU B 1 423 ? 11.797 -19.25 -22.422 1 94.25 423 GLU B N 1
ATOM 6946 C CA . GLU B 1 423 ? 11.375 -18.859 -23.766 1 94.25 423 GLU B CA 1
ATOM 6947 C C . GLU B 1 423 ? 10.062 -19.547 -24.141 1 94.25 423 GLU B C 1
ATOM 6949 O O . GLU B 1 423 ? 9.234 -18.969 -24.844 1 94.25 423 GLU B O 1
ATOM 6954 N N . HIS B 1 424 ? 9.922 -20.812 -23.641 1 94.44 424 HIS B N 1
ATOM 6955 C CA . HIS B 1 424 ? 8.664 -21.5 -23.906 1 94.44 424 HIS B CA 1
ATOM 6956 C C . HIS B 1 424 ? 7.492 -20.797 -23.219 1 94.44 424 HIS B C 1
ATOM 6958 O O . HIS B 1 424 ? 6.426 -20.641 -23.812 1 94.44 424 HIS B O 1
ATOM 6964 N N . VAL B 1 425 ? 7.699 -20.344 -22.016 1 96.88 425 VAL B N 1
ATOM 6965 C CA . VAL B 1 425 ? 6.652 -19.656 -21.266 1 96.88 425 VAL B CA 1
ATOM 6966 C C . VAL B 1 425 ? 6.344 -18.312 -21.938 1 96.88 425 VAL B C 1
ATOM 6968 O O . VAL B 1 425 ? 5.18 -17.953 -22.094 1 96.88 425 VAL B O 1
ATOM 6971 N N . ARG B 1 426 ? 7.34 -17.641 -22.328 1 97.06 426 ARG B N 1
ATOM 6972 C CA . ARG B 1 426 ? 7.148 -16.359 -23.016 1 97.06 426 ARG B CA 1
ATOM 6973 C C . ARG B 1 426 ? 6.379 -16.547 -24.312 1 97.06 426 ARG B C 1
ATOM 6975 O O . ARG B 1 426 ? 5.465 -15.773 -24.625 1 97.06 426 ARG B O 1
ATOM 6982 N N . ALA B 1 427 ? 6.809 -17.578 -25.016 1 95.5 427 ALA B N 1
ATOM 6983 C CA . ALA B 1 427 ? 6.164 -17.844 -26.312 1 95.5 427 ALA B CA 1
ATOM 6984 C C . ALA B 1 427 ? 4.684 -18.156 -26.125 1 95.5 427 ALA B C 1
ATOM 6986 O O . ALA B 1 427 ? 3.854 -17.766 -26.953 1 95.5 427 ALA B O 1
ATOM 6987 N N . ALA B 1 428 ? 4.387 -18.859 -25.078 1 95.88 428 ALA B N 1
ATOM 6988 C CA . ALA B 1 428 ? 2.988 -19.172 -24.781 1 95.88 428 ALA B CA 1
ATOM 6989 C C . ALA B 1 428 ? 2.191 -17.891 -24.531 1 95.88 428 ALA B C 1
ATOM 6991 O O . ALA B 1 428 ? 1.065 -17.75 -25.016 1 95.88 428 ALA B O 1
ATOM 6992 N N . PHE B 1 429 ? 2.758 -17.016 -23.875 1 97.38 429 PHE B N 1
ATOM 6993 C CA . PHE B 1 429 ? 2.09 -15.742 -23.609 1 97.38 429 PHE B CA 1
ATOM 6994 C C . PHE B 1 429 ? 1.882 -14.961 -24.906 1 97.38 429 PHE B C 1
ATOM 6996 O O . PHE B 1 429 ? 0.785 -14.461 -25.156 1 97.38 429 PHE B O 1
ATOM 7003 N N . GLU B 1 430 ? 2.951 -14.828 -25.625 1 96.94 430 GLU B N 1
ATOM 7004 C CA . GLU B 1 430 ? 2.908 -14.023 -26.844 1 96.94 430 GLU B CA 1
ATOM 7005 C C . GLU B 1 430 ? 1.906 -14.594 -27.844 1 96.94 430 GLU B C 1
ATOM 7007 O O . GLU B 1 430 ? 1.225 -13.836 -28.531 1 96.94 430 GLU B O 1
ATOM 7012 N N . ARG B 1 431 ? 1.86 -15.914 -27.875 1 94.81 431 ARG B N 1
ATOM 7013 C CA . ARG B 1 431 ? 0.871 -16.578 -28.719 1 94.81 431 ARG B CA 1
ATOM 7014 C C . ARG B 1 431 ? -0.543 -16.141 -28.359 1 94.81 431 ARG B C 1
ATOM 7016 O O . ARG B 1 431 ? -1.33 -15.758 -29.219 1 94.81 431 ARG B O 1
ATOM 7023 N N . ASP B 1 432 ? -0.853 -16.203 -27.078 1 94.69 432 ASP B N 1
ATOM 7024 C CA . ASP B 1 432 ? -2.182 -15.812 -26.609 1 94.69 432 ASP B CA 1
ATOM 7025 C C . ASP B 1 432 ? -2.418 -14.32 -26.797 1 94.69 432 ASP B C 1
ATOM 7027 O O . ASP B 1 432 ? -3.506 -13.906 -27.203 1 94.69 432 ASP B O 1
ATOM 7031 N N . TRP B 1 433 ? -1.423 -13.562 -26.578 1 96.12 433 TRP B N 1
ATOM 7032 C CA . TRP B 1 433 ? -1.502 -12.109 -26.641 1 96.12 433 TRP B CA 1
ATOM 7033 C C . TRP B 1 433 ? -1.801 -11.641 -28.062 1 96.12 433 TRP B C 1
ATOM 7035 O O . TRP B 1 433 ? -2.557 -10.688 -28.266 1 96.12 433 TRP B O 1
ATOM 7045 N N . ARG B 1 434 ? -1.221 -12.305 -29.016 1 94.56 434 ARG B N 1
ATOM 7046 C CA . ARG B 1 434 ? -1.338 -11.883 -30.422 1 94.56 434 ARG B CA 1
ATOM 7047 C C . ARG B 1 434 ? -2.525 -12.562 -31.094 1 94.56 434 ARG B C 1
ATOM 7049 O O . ARG B 1 434 ? -2.832 -12.273 -32.25 1 94.56 434 ARG B O 1
ATOM 7056 N N . SER B 1 435 ? -3.133 -13.406 -30.391 1 92.31 435 SER B N 1
ATOM 7057 C CA . SER B 1 435 ? -4.238 -14.156 -30.984 1 92.31 435 SER B CA 1
ATOM 7058 C C . SER B 1 435 ? -5.465 -13.266 -31.188 1 92.31 435 SER B C 1
ATOM 7060 O O . SER B 1 435 ? -5.527 -12.164 -30.641 1 92.31 435 SER B O 1
ATOM 7062 N N . ARG B 1 436 ? -6.453 -13.758 -31.922 1 90.69 436 ARG B N 1
ATOM 7063 C CA . ARG B 1 436 ? -7.699 -13.047 -32.156 1 90.69 436 ARG B CA 1
ATOM 7064 C C . ARG B 1 436 ? -8.586 -13.047 -30.922 1 90.69 436 ARG B C 1
ATOM 7066 O O . ARG B 1 436 ? -9.555 -12.289 -30.844 1 90.69 436 ARG B O 1
ATOM 7073 N N . TYR B 1 437 ? -8.188 -13.859 -29.953 1 92 437 TYR B N 1
ATOM 7074 C CA . TYR B 1 437 ? -9.008 -13.977 -28.766 1 92 437 TYR B CA 1
ATOM 7075 C C . TYR B 1 437 ? -8.648 -12.906 -27.734 1 92 437 TYR B C 1
ATOM 7077 O O . TYR B 1 437 ? -9.367 -12.711 -26.75 1 92 437 TYR B O 1
ATOM 7085 N N . ALA B 1 438 ? -7.539 -12.273 -27.922 1 94.5 438 ALA B N 1
ATOM 7086 C CA . ALA B 1 438 ? -7.098 -11.211 -27.031 1 94.5 438 ALA B CA 1
ATOM 7087 C C . ALA B 1 438 ? -7.445 -9.836 -27.609 1 94.5 438 ALA B C 1
ATOM 7089 O O . ALA B 1 438 ? -6.953 -9.453 -28.672 1 94.5 438 ALA B O 1
ATOM 7090 N N . LYS B 1 439 ? -8.258 -9.07 -26.875 1 93.62 439 LYS B N 1
ATOM 7091 C CA . LYS B 1 439 ? -8.711 -7.773 -27.375 1 93.62 439 LYS B CA 1
ATOM 7092 C C . LYS B 1 439 ? -8.555 -6.688 -26.312 1 93.62 439 LYS B C 1
ATOM 7094 O O . LYS B 1 439 ? -8.695 -6.949 -25.125 1 93.62 439 LYS B O 1
ATOM 7099 N N . SER B 1 440 ? -8.234 -5.5 -26.875 1 89 440 SER B N 1
ATOM 7100 C CA . SER B 1 440 ? -8.203 -4.344 -25.984 1 89 440 SER B CA 1
ATOM 7101 C C . SER B 1 440 ? -9.602 -3.797 -25.75 1 89 440 SER B C 1
ATOM 7103 O O . SER B 1 440 ? -10.469 -3.877 -26.609 1 89 440 SER B O 1
ATOM 7105 N N . LEU B 1 441 ? -9.867 -3.289 -24.562 1 73 441 LEU B N 1
ATOM 7106 C CA . LEU B 1 441 ? -11.172 -2.666 -24.328 1 73 441 LEU B CA 1
ATOM 7107 C C . LEU B 1 441 ? -11.211 -1.266 -24.938 1 73 441 LEU B C 1
ATOM 7109 O O . LEU B 1 441 ? -10.188 -0.588 -25.016 1 73 441 LEU B O 1
#

Radius of gyration: 33.48 Å; Cα contacts (8 Å, |Δi|>4): 1914; chains: 2; bounding box: 68×100×94 Å